Protein AF-0000000070732145 (afdb_homodimer)

Sequence (1184 aa):
MTIAKHWKYNNNEDIVLTQLKGLVASNPYVGLITDEKVVFNPHSDTSKKITVISGGGAGHEPLHGGYVGENLLDAAVSGHIFASPSTKQIMAAIKKKSNKDKGTIIVVKNYTGDVLHFGLVAERAKSEGYKVELVAVSDDVAVGREQNKMVGRRGLAGTAVVHKVLGAASTEEKADLETVANLGHAVNDNLVTLAASLDRTSVPGKAEQDIEFNASDEVELGLGIHNEPGTKIKPIPKLDDLIKDMLHKLLSPEDKDRHYVEFDSDDDFVLLVNNIGGTSSFELYAITEHVLQNIPLKKKPKRILVSDFVTSFNSPGFSITLLNLSNIDKKKLTYSAEDVLRLLDTPTNAPGWKPKSYASKYWDDQPNRFVESPMKHQKLLTSKLSVDAKFFEEHLKNSLEKLLKEEPKITHYDTLVGDGDCGETLAAGANAILKALKDDSQFKEHLSDPVASLSQITEFVEDSMGGTSGGIYSIFLTALVQHLKNAEKVDIDTVADAFYKALHDGLFKYTKARVGGRTLVDTLQPFVDTFQKTKDLSKAVEAARKGCEETKNLEASFGRASYVDKKEFEAEGGIPDPGAVGLLALIEGFTKMTIAKHWKYNNNEDIVLTQLKGLVASNPYVGLITDEKVVFNPHSDTSKKITVISGGGAGHEPLHGGYVGENLLDAAVSGHIFASPSTKQIMAAIKKKSNKDKGTIIVVKNYTGDVLHFGLVAERAKSEGYKVELVAVSDDVAVGREQNKMVGRRGLAGTAVVHKVLGAASTEEKADLETV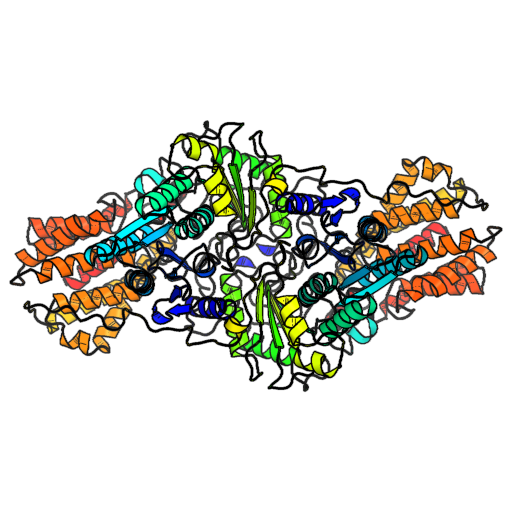ANLGHAVNDNLVTLAASLDRTSVPGKAEQDIEFNASDEVELGLGIHNEPGTKIKPIPKLDDLIKDMLHKLLSPEDKDRHYVEFDSDDDFVLLVNNIGGTSSFELYAITEHVLQNIPLKKKPKRILVSDFVTSFNSPGFSITLLNLSNIDKKKLTYSAEDVLRLLDTPTNAPGWKPKSYASKYWDDQPNRFVESPMKHQKLLTSKLSVDAKFFEEHLKNSLEKLLKEEPKITHYDTLVGDGDCGETLAAGANAILKALKDDSQFKEHLSDPVASLSQITEFVEDSMGGTSGGIYSIFLTALVQHLKNAEKVDIDTVADAFYKALHDGLFKYTKARVGGRTLVDTLQPFVDTFQKTKDLSKAVEAARKGCEETKNLEASFGRASYVDKKEFEAEGGIPDPGAVGLLALIEGFTK

Radius of gyration: 33.27 Å; Cα contacts (8 Å, |Δi|>4): 2714; chains: 2; bounding box: 63×111×77 Å

Foldseek 3Di:
DVLLDDDDDDPPDPVLLVVLVVQCVVPVQWDAPRVQGKIFGPPDDQVQWAAEEEEAEPQWPVPPNLQHWALFHRMYTYDYHRAGGALVSLLVNCVVHNDLVQAYEYEYWLDPRHCVSNVVNCVVVVVVRGHYHYQYAFAELQFFCVVCVPSGHTHFLLSLLLRLLLSNLRNDNPDGDVQSSVVSNLQRLQKHKKKKFQWAHHDPPCSPDDDDIDDNQKMFIRQDLNRDGGDIDPRNDDLLVVLLVQLCLREPVVPVGRHRHHDDLAFAKEKEKAFQAAADPVVSVVSVVSNQVNNNHNDDHLYYHYYHSTHNHNTGMIMIMMGGQRVSQVVVGPAHSVSSVVSNLDDIPSNRRPDHHDDSCCSVDPPCPPDDDPCVDDDQDFAPEFDDLVLLLQLLLLLLVLLLVCLVVLLVLCVLQHVSCLSVLSNQLSVQLVVCCVPPPQLSVCSGTPLRNLVVSLVSLCVRHDDPLSVLSNFLSVQLSVQVRPDPYDDLQSNLVSNLCSVPVISVVPDVDDQQQQALNLLSVQLSVCCNVPSDNVNSLVSSVVSQQCSLVGQHPDDRSVVDDPVSVVVVRRRGRSSSVSVSSSSVSSVD/DVLLDDDDDDPPDPVLLVVLVVQCVVPVQWDAPRVQGKIFGPPDDQVQWAAEEEEAEPQWPVPPNLQHWALFHRMYTYDYHRAGGALVSLLVNCVVHNDLVQAYEYEYWLDPRHCVSNVVNCVVVVVVRGHYHYQYAFAELQFFCVVCVPRGHTHFLLSLLLRLLLSNLRNDNPDGDVQSSVVSNLQRLQKHKKKKFQWAHHDPPCSPDDDDIDDNQKMFIRQDLNRDGGHIDPRNDDLLVVLLVQLCLREPVVPVGRHRHHDDLAFAKEKEKAFQAAADPVVSVVSVVSNQVNNNHNDDHLYYHYYHSTHRHNTGMIMIMMGGQRSSQVVVGPAHSVSSVVSNLDDIPSNRRPDHHDDSCCSVDPPCPPDDDPCVDDDQDFAPEFDDLVLLLQLLLLLLVLLLVCLVVLLVLCVLQHVSCLSVLSNQLSVQLVVCCVPPPQLSVCSGTPLRNLVVSLVSLCVRHDDPLSVLSNFLSVQLSVQVRPDDYDDLQSNLVSNLCSVPVISVVPDVDDQQQQALNLLSVQLSVCCNVPSDNVNSLVSSVVSQQCSLVGQHPDDRSNVDDVVSVVVVRRRGRSSSVSVSSSSVSSVD

Solvent-accessible surface area (backbone atoms only — not comparable to full-atom values): 57648 Å² total; per-residue (Å²): 94,56,64,68,53,65,78,35,72,65,88,89,57,61,59,67,59,38,16,50,52,17,48,40,66,52,34,59,71,38,30,33,24,66,90,43,37,26,33,30,26,81,78,64,62,23,85,77,20,45,24,32,34,34,42,29,31,33,49,18,34,30,37,45,56,27,39,32,28,52,47,24,22,42,24,13,28,44,20,50,77,74,12,19,38,30,45,66,30,50,45,35,47,44,70,71,51,47,26,54,86,44,11,28,40,37,45,34,42,33,40,71,28,38,50,36,23,54,48,50,35,41,53,53,40,38,74,73,58,35,43,63,47,79,42,68,24,44,15,33,36,59,64,34,49,80,65,26,63,77,65,49,36,40,39,50,56,54,44,51,54,45,44,32,32,46,17,30,44,27,72,41,88,86,50,44,56,67,62,48,49,49,49,42,49,50,54,35,62,27,33,38,27,47,31,39,22,52,38,60,56,57,58,79,89,48,80,82,63,86,70,86,65,54,56,87,49,27,28,28,42,29,45,41,70,82,58,41,55,44,48,77,38,75,66,58,54,45,45,68,59,49,47,45,52,50,49,42,48,52,50,29,74,85,42,66,51,29,42,75,43,90,70,58,51,80,45,48,31,35,39,36,42,29,25,21,29,20,44,18,58,48,55,50,22,28,48,45,35,51,46,65,74,56,51,90,51,74,51,72,58,70,41,48,44,66,44,49,47,40,17,22,35,40,13,38,20,39,29,48,31,42,35,46,33,49,62,41,48,70,66,70,55,97,60,42,39,67,49,47,52,51,26,60,42,50,76,58,59,15,58,37,62,44,64,60,63,70,62,69,63,41,61,70,56,65,65,82,43,65,41,78,58,83,62,76,76,65,76,80,57,76,50,90,40,68,52,61,34,66,60,47,51,52,21,51,50,38,9,38,52,41,30,52,68,44,21,67,59,23,17,51,42,16,47,74,56,48,87,36,48,58,17,58,33,52,39,36,21,36,49,43,48,54,47,34,68,71,71,32,64,72,55,54,72,30,41,29,18,59,34,28,35,43,48,50,46,29,50,35,29,27,72,45,14,44,31,48,64,22,38,53,52,30,42,29,40,49,30,28,29,59,48,49,55,74,45,85,58,83,46,66,68,50,51,24,48,21,46,36,44,8,41,66,69,31,36,46,71,64,40,87,75,41,73,69,24,32,40,38,41,19,15,47,49,39,21,32,54,39,19,49,74,65,67,33,66,70,60,8,53,51,34,15,50,51,29,23,58,51,21,29,76,41,63,47,48,44,69,72,38,32,54,43,62,63,71,70,46,61,76,51,65,68,56,43,30,32,55,8,48,46,51,43,31,34,52,52,23,42,75,95,92,58,65,70,52,65,77,34,70,66,89,90,58,60,58,68,58,39,17,50,51,17,48,39,67,51,32,59,72,38,30,32,25,66,89,42,38,26,31,30,25,80,79,63,64,23,87,78,22,44,23,33,34,35,41,28,31,33,50,17,34,30,39,46,55,27,38,32,29,53,46,23,22,42,24,13,27,44,19,50,76,74,12,18,39,30,44,66,32,51,44,34,48,44,70,72,51,47,26,55,85,44,13,28,40,37,45,34,43,32,40,70,30,38,48,38,23,54,49,51,37,40,53,52,39,38,75,73,57,35,41,63,45,80,40,67,24,43,15,33,36,60,63,33,49,78,65,28,64,76,65,50,34,42,39,50,57,54,43,52,52,47,44,32,33,45,18,29,44,27,70,41,88,84,51,45,56,68,61,49,49,50,48,42,48,50,54,35,63,29,33,36,28,48,31,39,23,52,37,60,57,56,58,79,89,49,80,80,63,86,71,86,65,55,57,88,49,25,28,27,42,30,44,42,70,81,61,41,54,45,48,77,39,74,64,60,55,45,45,67,59,49,47,45,52,53,49,41,48,54,50,29,74,83,42,68,51,28,44,75,45,90,72,59,51,77,45,47,30,37,38,35,44,28,25,22,29,20,44,17,58,48,55,49,22,29,48,47,35,52,46,64,73,57,52,90,50,74,52,73,60,69,42,48,43,66,46,49,48,40,17,23,34,40,14,38,20,39,30,47,31,42,35,45,33,49,62,41,46,70,67,69,54,95,60,44,40,65,48,49,51,52,25,60,42,49,75,58,59,15,56,38,61,43,64,58,62,70,62,67,64,41,61,70,58,65,64,81,44,64,42,79,57,83,62,74,76,63,76,81,56,76,51,90,38,68,52,61,33,68,62,48,51,52,22,51,49,38,9,37,51,40,29,51,69,43,22,66,58,23,18,51,43,16,46,74,57,48,88,35,47,58,17,57,35,51,39,36,22,34,50,44,48,54,48,33,67,71,71,31,64,72,56,55,72,30,40,27,21,58,33,30,36,43,50,50,47,30,50,35,29,26,72,46,14,44,32,49,64,23,38,52,52,31,43,29,41,49,30,28,29,59,48,48,54,74,44,87,59,82,47,67,68,49,52,25,49,21,46,36,42,8,41,66,70,31,36,47,72,63,40,86,74,42,72,68,23,32,40,38,42,18,13,47,48,41,20,32,55,39,19,49,73,67,68,35,67,69,60,8,52,51,35,15,52,51,28,21,58,50,20,29,77,40,63,49,48,44,69,72,38,33,54,43,61,64,71,70,46,60,79,50,66,67,56,44,30,33,56,7,49,46,52,43,32,34,53,53,23,41,74,93

Structure (mmCIF, N/CA/C/O backbone):
data_AF-0000000070732145-model_v1
#
loop_
_entity.id
_entity.type
_entity.pdbx_description
1 polymer 'Dihydroxyacetone kinase'
#
loop_
_atom_site.group_PDB
_atom_site.id
_atom_site.type_symbol
_atom_site.label_atom_id
_atom_site.label_alt_id
_atom_site.label_comp_id
_atom_site.label_asym_id
_atom_site.label_entity_id
_atom_site.label_seq_id
_atom_site.pdbx_PDB_ins_code
_atom_site.Cartn_x
_atom_site.Cartn_y
_atom_site.Cartn_z
_atom_site.occupancy
_atom_site.B_iso_or_equiv
_atom_site.auth_seq_id
_atom_site.auth_comp_id
_atom_site.auth_asym_id
_atom_site.auth_atom_id
_atom_site.pdbx_PDB_model_num
ATOM 1 N N . MET A 1 1 ? 2.117 8.883 -19.953 1 40.41 1 MET A N 1
ATOM 2 C CA . MET A 1 1 ? 1.4 7.684 -19.547 1 40.41 1 MET A CA 1
ATOM 3 C C . MET A 1 1 ? 2.107 6.996 -18.391 1 40.41 1 MET A C 1
ATOM 5 O O . MET A 1 1 ? 3.105 6.301 -18.578 1 40.41 1 MET A O 1
ATOM 9 N N . THR A 1 2 ? 2.025 7.656 -17.141 1 50.44 2 THR A N 1
ATOM 10 C CA . THR A 1 2 ? 2.805 7.484 -15.922 1 50.44 2 THR A CA 1
ATOM 11 C C . THR A 1 2 ? 2.727 6.043 -15.43 1 50.44 2 THR A C 1
ATOM 13 O O . THR A 1 2 ? 3.709 5.5 -14.922 1 50.44 2 THR A O 1
ATOM 16 N N . ILE A 1 3 ? 1.537 5.285 -15.812 1 63.53 3 ILE A N 1
ATOM 17 C CA . ILE A 1 3 ? 1.458 3.938 -15.258 1 63.53 3 ILE A CA 1
ATOM 18 C C . ILE A 1 3 ? 2.398 3.008 -16.016 1 63.53 3 ILE A C 1
ATOM 20 O O . ILE A 1 3 ? 2.797 1.961 -15.508 1 63.53 3 ILE A O 1
ATOM 24 N N . ALA A 1 4 ? 2.959 3.625 -17.078 1 70.88 4 ALA A N 1
ATOM 25 C CA . ALA A 1 4 ? 3.838 2.814 -17.906 1 70.88 4 ALA A CA 1
ATOM 26 C C . ALA A 1 4 ? 5.305 3.072 -17.578 1 70.88 4 ALA A C 1
ATOM 28 O O . ALA A 1 4 ? 6.199 2.459 -18.172 1 70.88 4 ALA A O 1
ATOM 29 N N . LYS A 1 5 ? 5.535 4.016 -16.641 1 84.44 5 LYS A N 1
ATOM 30 C CA . LYS A 1 5 ? 6.898 4.383 -16.281 1 84.44 5 LYS A CA 1
ATOM 31 C C . LYS A 1 5 ? 7.398 3.541 -15.102 1 84.44 5 LYS A C 1
ATOM 33 O O . LYS A 1 5 ? 6.703 3.395 -14.094 1 84.44 5 LYS A O 1
ATOM 38 N N . HIS A 1 6 ? 8.586 2.887 -15.227 1 89 6 HIS A N 1
ATOM 39 C CA . HIS A 1 6 ? 9.195 2.061 -14.188 1 89 6 HIS A CA 1
ATOM 40 C C . HIS A 1 6 ? 10.641 2.473 -13.93 1 89 6 HIS A C 1
ATOM 42 O O . HIS A 1 6 ? 11.242 3.174 -14.742 1 89 6 HIS A O 1
ATOM 48 N N . TRP A 1 7 ? 11.156 2.096 -12.797 1 94.5 7 TRP A N 1
ATOM 49 C CA . TRP A 1 7 ? 12.578 2.227 -12.516 1 94.5 7 TRP A CA 1
ATOM 50 C C . TRP A 1 7 ? 13.406 1.354 -13.453 1 94.5 7 TRP A C 1
ATOM 52 O O . TRP A 1 7 ? 12.906 0.362 -13.992 1 94.5 7 TRP A O 1
ATOM 62 N N . LYS A 1 8 ? 14.609 1.771 -13.695 1 94.38 8 LYS A N 1
ATOM 63 C CA . LYS A 1 8 ? 15.477 1.042 -14.617 1 94.38 8 LYS A CA 1
ATOM 64 C C . LYS A 1 8 ? 16.375 0.065 -13.875 1 94.38 8 LYS A C 1
ATOM 66 O O . LYS A 1 8 ? 17.312 0.478 -13.188 1 94.38 8 LYS A O 1
ATOM 71 N N . TYR A 1 9 ? 16.109 -1.195 -14.047 1 94.19 9 TYR A N 1
ATOM 72 C CA . TYR A 1 9 ? 16.875 -2.256 -13.406 1 94.19 9 TYR A CA 1
ATOM 73 C C . TYR A 1 9 ? 18.047 -2.68 -14.273 1 94.19 9 TYR A C 1
ATOM 75 O O . TYR A 1 9 ? 18.203 -2.209 -15.398 1 94.19 9 TYR A O 1
ATOM 83 N N . ASN A 1 10 ? 18.953 -3.48 -13.648 1 93.06 10 ASN A N 1
ATOM 84 C CA . ASN A 1 10 ? 20.125 -3.963 -14.391 1 93.06 10 ASN A CA 1
ATOM 85 C C . ASN A 1 10 ? 19.703 -4.883 -15.539 1 93.06 10 ASN A C 1
ATOM 87 O O . ASN A 1 10 ? 18.672 -5.547 -15.469 1 93.06 10 ASN A O 1
ATOM 91 N N . ASN A 1 11 ? 20.609 -4.922 -16.578 1 86.69 11 ASN A N 1
ATOM 92 C CA . ASN A 1 11 ? 20.328 -5.805 -17.703 1 86.69 11 ASN A CA 1
ATOM 93 C C . ASN A 1 11 ? 20.297 -7.27 -17.266 1 86.69 11 ASN A C 1
ATOM 95 O O . ASN A 1 11 ? 21.172 -7.727 -16.531 1 86.69 11 ASN A O 1
ATOM 99 N N . ASN A 1 12 ? 19.297 -8.055 -17.609 1 83.62 12 ASN A N 1
ATOM 100 C CA . ASN A 1 12 ? 19.125 -9.484 -17.359 1 83.62 12 ASN A CA 1
ATOM 101 C C . ASN A 1 12 ? 18.891 -9.766 -15.875 1 83.62 12 ASN A C 1
ATOM 103 O O . ASN A 1 12 ? 19.156 -10.867 -15.398 1 83.62 12 ASN A O 1
ATOM 107 N N . GLU A 1 13 ? 18.547 -8.734 -15.156 1 90.94 13 GLU A N 1
ATOM 108 C CA . GLU A 1 13 ? 18.266 -8.922 -13.742 1 90.94 13 GLU A CA 1
ATOM 109 C C . GLU A 1 13 ? 16.984 -9.742 -13.539 1 90.94 13 GLU A C 1
ATOM 111 O O . GLU A 1 13 ? 15.977 -9.5 -14.203 1 90.94 13 GLU A O 1
ATOM 116 N N . ASP A 1 14 ? 17.078 -10.828 -12.742 1 93 14 ASP A N 1
ATOM 117 C CA . ASP A 1 14 ? 15.875 -11.516 -12.273 1 93 14 ASP A CA 1
ATOM 118 C C . ASP A 1 14 ? 15.18 -10.703 -11.18 1 93 14 ASP A C 1
ATOM 120 O O . ASP A 1 14 ? 15.391 -10.945 -9.984 1 93 14 ASP A O 1
ATOM 124 N N . ILE A 1 15 ? 14.352 -9.805 -11.562 1 95 15 ILE A N 1
ATOM 125 C CA . ILE A 1 15 ? 13.742 -8.852 -10.641 1 95 15 ILE A CA 1
ATOM 126 C C . ILE A 1 15 ? 12.852 -9.594 -9.641 1 95 15 ILE A C 1
ATOM 128 O O . ILE A 1 15 ? 12.656 -9.125 -8.516 1 95 15 ILE A O 1
ATOM 132 N N . VAL A 1 16 ? 12.273 -10.789 -10.055 1 95.56 16 VAL A N 1
ATOM 133 C CA . VAL A 1 16 ? 11.469 -11.594 -9.141 1 95.56 16 VAL A CA 1
ATOM 134 C C . VAL A 1 16 ? 12.336 -12.07 -7.973 1 95.56 16 VAL A C 1
ATOM 136 O O . VAL A 1 16 ? 11.938 -11.938 -6.809 1 95.56 16 VAL A O 1
ATOM 139 N N . LEU A 1 17 ? 13.516 -12.586 -8.289 1 97 17 LEU A N 1
ATOM 140 C CA . LEU A 1 17 ? 14.414 -13.023 -7.23 1 97 17 LEU A CA 1
ATOM 141 C C . LEU A 1 17 ? 14.867 -11.844 -6.379 1 97 17 LEU A C 1
ATOM 143 O O . LEU A 1 17 ? 14.961 -11.953 -5.156 1 97 17 LEU A O 1
ATOM 147 N N . THR A 1 18 ? 15.141 -10.719 -7.047 1 97.62 18 THR A N 1
ATOM 148 C CA . THR A 1 18 ? 15.594 -9.523 -6.352 1 97.62 18 THR A CA 1
ATOM 149 C C . THR A 1 18 ? 14.57 -9.07 -5.316 1 97.62 18 THR A C 1
ATOM 151 O O . THR A 1 18 ? 14.922 -8.781 -4.172 1 97.62 18 THR A O 1
ATOM 154 N N . GLN A 1 19 ? 13.297 -8.969 -5.75 1 98 19 GLN A N 1
ATOM 155 C CA . GLN A 1 19 ? 12.281 -8.508 -4.809 1 98 19 GLN A CA 1
ATOM 156 C C . GLN A 1 19 ? 12.062 -9.523 -3.689 1 98 19 GLN A C 1
ATOM 158 O O . GLN A 1 19 ? 11.797 -9.148 -2.547 1 98 19 GLN A O 1
ATOM 163 N N . LEU A 1 20 ? 12.25 -10.836 -3.922 1 98.44 20 LEU A N 1
ATOM 164 C CA . LEU A 1 20 ? 12.148 -11.836 -2.867 1 98.44 20 LEU A CA 1
ATOM 165 C C . LEU A 1 20 ? 13.273 -11.672 -1.848 1 98.44 20 LEU A C 1
ATOM 167 O O . LEU A 1 20 ? 13.062 -11.852 -0.647 1 98.44 20 LEU A O 1
ATOM 171 N N . LYS A 1 21 ? 14.477 -11.375 -2.338 1 97.31 21 LYS A N 1
ATOM 172 C CA . LYS A 1 21 ? 15.586 -11.094 -1.433 1 97.31 21 LYS A CA 1
ATOM 173 C C . LYS A 1 21 ? 15.289 -9.883 -0.554 1 97.31 21 LYS A C 1
ATOM 175 O O . LYS A 1 21 ? 15.609 -9.883 0.637 1 97.31 21 LYS A O 1
ATOM 180 N N . GLY A 1 22 ? 14.688 -8.852 -1.168 1 97.75 22 GLY A N 1
ATOM 181 C CA . GLY A 1 22 ? 14.266 -7.691 -0.395 1 97.75 22 GLY A CA 1
ATOM 182 C C . GLY A 1 22 ? 13.25 -8.031 0.677 1 97.75 22 GLY A C 1
ATOM 183 O O . GLY A 1 22 ? 13.32 -7.516 1.796 1 97.75 22 GLY A O 1
ATOM 184 N N . LEU A 1 23 ? 12.305 -8.906 0.323 1 97.94 23 LEU A N 1
ATOM 185 C CA . LEU A 1 23 ? 11.297 -9.359 1.273 1 97.94 23 LEU A CA 1
ATOM 186 C C . LEU A 1 23 ? 11.938 -10.086 2.449 1 97.94 23 LEU A C 1
ATOM 188 O O . LEU A 1 23 ? 11.609 -9.812 3.607 1 97.94 23 LEU A O 1
ATOM 192 N N . VAL A 1 24 ? 12.867 -10.961 2.178 1 96.56 24 VAL A N 1
ATOM 193 C CA . VAL A 1 24 ? 13.523 -11.75 3.215 1 96.56 24 VAL A CA 1
ATOM 194 C C . VAL A 1 24 ? 14.398 -10.844 4.074 1 96.56 24 VAL A C 1
ATOM 196 O O . VAL A 1 24 ? 14.508 -11.039 5.285 1 96.56 24 VAL A O 1
ATOM 199 N N . ALA A 1 25 ? 14.984 -9.812 3.463 1 95.25 25 ALA A N 1
ATOM 200 C CA . ALA A 1 25 ? 15.844 -8.891 4.195 1 95.25 25 ALA A CA 1
ATOM 201 C C . ALA A 1 25 ? 15.047 -8.094 5.223 1 95.25 25 ALA A C 1
ATOM 203 O O . ALA A 1 25 ? 15.562 -7.766 6.297 1 95.25 25 ALA A O 1
ATOM 204 N N . SER A 1 26 ? 13.812 -7.789 4.914 1 95.88 26 SER A N 1
ATOM 205 C CA . SER A 1 26 ? 12.984 -6.977 5.793 1 95.88 26 SER A CA 1
ATOM 206 C C . SER A 1 26 ? 12.109 -7.852 6.691 1 95.88 26 SER A C 1
ATOM 208 O O . SER A 1 26 ? 11.305 -7.344 7.469 1 95.88 26 SER A O 1
ATOM 210 N N . ASN A 1 27 ? 12.148 -9.148 6.574 1 95.44 27 ASN A N 1
ATOM 211 C CA . ASN A 1 27 ? 11.445 -10.141 7.387 1 95.44 27 ASN A CA 1
ATOM 212 C C . ASN A 1 27 ? 12.391 -11.242 7.863 1 95.44 27 ASN A C 1
ATOM 214 O O . ASN A 1 27 ? 12.438 -12.32 7.273 1 95.44 27 ASN A O 1
ATOM 218 N N . PRO A 1 28 ? 12.992 -11.031 8.969 1 93.06 28 PRO A N 1
ATOM 219 C CA . PRO A 1 28 ? 14.016 -11.969 9.422 1 93.06 28 PRO A CA 1
ATOM 220 C C . PRO A 1 28 ? 13.438 -13.312 9.867 1 93.06 28 PRO A C 1
ATOM 222 O O . PRO A 1 28 ? 14.18 -14.227 10.219 1 93.06 28 PRO A O 1
ATOM 225 N N . TYR A 1 29 ? 12.148 -13.469 9.75 1 94.25 29 TYR A N 1
ATOM 226 C CA . TYR A 1 29 ? 11.477 -14.656 10.266 1 94.25 29 TYR A CA 1
ATOM 227 C C . TYR A 1 29 ? 11.32 -15.703 9.172 1 94.25 29 TYR A C 1
ATOM 229 O O . TYR A 1 29 ? 10.812 -16.797 9.422 1 94.25 29 TYR A O 1
ATOM 237 N N . VAL A 1 30 ? 11.727 -15.391 7.918 1 96.38 30 VAL A N 1
ATOM 238 C CA . VAL A 1 30 ? 11.516 -16.328 6.812 1 96.38 30 VAL A CA 1
ATOM 239 C C . VAL A 1 30 ? 12.844 -16.578 6.098 1 96.38 30 VAL A C 1
ATOM 241 O O . VAL A 1 30 ? 13.828 -15.883 6.34 1 96.38 30 VAL A O 1
ATOM 244 N N . GLY A 1 31 ? 12.883 -17.641 5.316 1 96.75 31 GLY A N 1
ATOM 245 C CA . GLY A 1 31 ? 14.008 -17.984 4.465 1 96.75 31 GLY A CA 1
ATOM 246 C C . GLY A 1 31 ? 13.641 -18.094 2.998 1 96.75 31 GLY A C 1
ATOM 247 O O . GLY A 1 31 ? 12.477 -17.922 2.631 1 96.75 31 GLY A O 1
ATOM 248 N N . LEU A 1 32 ? 14.672 -18.344 2.125 1 97.75 32 LEU A N 1
ATOM 249 C CA . LEU A 1 32 ? 14.477 -18.359 0.681 1 97.75 32 LEU A CA 1
ATOM 250 C C . LEU A 1 32 ? 15.305 -19.469 0.033 1 97.75 32 LEU A C 1
ATOM 252 O O . LEU A 1 32 ? 16.5 -19.594 0.302 1 97.75 32 LEU A O 1
ATOM 256 N N . ILE A 1 33 ? 14.633 -20.312 -0.673 1 97.5 33 ILE A N 1
ATOM 257 C CA . ILE A 1 33 ? 15.328 -21.156 -1.643 1 97.5 33 ILE A CA 1
ATOM 258 C C . ILE A 1 33 ? 15.531 -20.375 -2.943 1 97.5 33 ILE A C 1
ATOM 260 O O . ILE A 1 33 ? 14.625 -20.297 -3.777 1 97.5 33 ILE A O 1
ATOM 264 N N . THR A 1 34 ? 16.672 -19.906 -3.191 1 95.25 34 THR A N 1
ATOM 265 C CA . THR A 1 34 ? 16.938 -18.906 -4.203 1 95.25 34 THR A CA 1
ATOM 266 C C . THR A 1 34 ? 16.703 -19.453 -5.605 1 95.25 34 THR A C 1
ATOM 268 O O . THR A 1 34 ? 16.047 -18.812 -6.426 1 95.25 34 THR A O 1
ATOM 271 N N . ASP A 1 35 ? 17.141 -20.703 -5.832 1 91.38 35 ASP A N 1
ATOM 272 C CA . ASP A 1 35 ? 17.078 -21.25 -7.184 1 91.38 35 ASP A CA 1
ATOM 273 C C . ASP A 1 35 ? 15.641 -21.484 -7.613 1 91.38 35 ASP A C 1
ATOM 275 O O . ASP A 1 35 ? 15.305 -21.359 -8.789 1 91.38 35 ASP A O 1
ATOM 279 N N . GLU A 1 36 ? 14.812 -21.844 -6.598 1 93.75 36 GLU A N 1
ATOM 280 C CA . GLU A 1 36 ? 13.43 -22.203 -6.902 1 93.75 36 GLU A CA 1
ATOM 281 C C . GLU A 1 36 ? 12.469 -21.078 -6.523 1 93.75 36 GLU A C 1
ATOM 283 O O . GLU A 1 36 ? 11.266 -21.188 -6.766 1 93.75 36 GLU A O 1
ATOM 288 N N . LYS A 1 37 ? 12.969 -20.016 -5.922 1 96.75 37 LYS A N 1
ATOM 289 C CA . LYS A 1 37 ? 12.172 -18.859 -5.523 1 96.75 37 LYS A CA 1
ATOM 290 C C . LYS A 1 37 ? 11.016 -19.266 -4.613 1 96.75 37 LYS A C 1
ATOM 292 O O . LYS A 1 37 ? 9.859 -18.938 -4.883 1 96.75 37 LYS A O 1
ATOM 297 N N . VAL A 1 38 ? 11.422 -20 -3.543 1 98.44 38 VAL A N 1
ATOM 298 C CA . VAL A 1 38 ? 10.484 -20.422 -2.516 1 98.44 38 VAL A CA 1
ATOM 299 C C . VAL A 1 38 ? 10.781 -19.703 -1.203 1 98.44 38 VAL A C 1
ATOM 301 O O . VAL A 1 38 ? 11.875 -19.844 -0.646 1 98.44 38 VAL A O 1
ATOM 304 N N . VAL A 1 39 ? 9.898 -18.891 -0.769 1 98.69 39 VAL A N 1
ATOM 305 C CA . VAL A 1 39 ? 9.969 -18.344 0.58 1 98.69 39 VAL A CA 1
ATOM 306 C C . VAL A 1 39 ? 9.367 -19.328 1.577 1 98.69 39 VAL A C 1
ATOM 308 O O . VAL A 1 39 ? 8.289 -19.859 1.348 1 98.69 39 VAL A O 1
ATOM 311 N N . PHE A 1 40 ? 10.039 -19.625 2.676 1 98.38 40 PHE A N 1
ATOM 312 C CA . PHE A 1 40 ? 9.516 -20.594 3.623 1 98.38 40 PHE A CA 1
ATOM 313 C C . PHE A 1 40 ? 9.734 -20.125 5.059 1 98.38 40 PHE A C 1
ATOM 315 O O . PHE A 1 40 ? 10.609 -19.297 5.316 1 98.38 40 PHE A O 1
ATOM 322 N N . ASN A 1 41 ? 8.906 -20.547 5.977 1 97.75 41 ASN A N 1
ATOM 323 C CA . ASN A 1 41 ? 9.016 -20.281 7.406 1 97.75 41 ASN A CA 1
ATOM 324 C C . ASN A 1 41 ? 9.836 -21.359 8.109 1 97.75 41 ASN A C 1
ATOM 326 O O . ASN A 1 41 ? 9.336 -22.438 8.398 1 97.75 41 ASN A O 1
ATOM 330 N N . PRO A 1 42 ? 11.062 -21.047 8.445 1 95.56 42 PRO A N 1
ATOM 331 C CA . PRO A 1 42 ? 11.906 -22.062 9.086 1 95.56 42 PRO A CA 1
ATOM 332 C C . PRO A 1 42 ? 11.484 -22.344 10.531 1 95.56 42 PRO A C 1
ATOM 334 O O . PRO A 1 42 ? 11.953 -23.312 11.125 1 95.56 42 PRO A O 1
ATOM 337 N N . HIS A 1 43 ? 10.531 -21.609 11.062 1 94.5 43 HIS A N 1
ATOM 338 C CA . HIS A 1 43 ? 10.172 -21.734 12.469 1 94.5 43 HIS A CA 1
ATOM 339 C C . HIS A 1 43 ? 8.891 -22.547 12.648 1 94.5 43 HIS A C 1
ATOM 341 O O . HIS A 1 43 ? 8.508 -22.875 13.773 1 94.5 43 HIS A O 1
ATOM 347 N N . SER A 1 44 ? 8.266 -22.828 11.562 1 96 44 SER A N 1
ATOM 348 C CA . SER A 1 44 ? 7.062 -23.641 11.656 1 96 44 SER A CA 1
ATOM 349 C C . SER A 1 44 ? 7.414 -25.125 11.727 1 96 44 SER A C 1
ATOM 351 O O . SER A 1 44 ? 8.055 -25.656 10.82 1 96 44 SER A O 1
ATOM 353 N N . ASP A 1 45 ? 7.051 -25.828 12.789 1 96.06 45 ASP A N 1
ATOM 354 C CA . ASP A 1 45 ? 7.258 -27.266 12.945 1 96.06 45 ASP A CA 1
ATOM 355 C C . ASP A 1 45 ? 6.113 -28.062 12.312 1 96.06 45 ASP A C 1
ATOM 357 O O . ASP A 1 45 ? 5.152 -28.422 13 1 96.06 45 ASP A O 1
ATOM 361 N N . THR A 1 46 ? 6.301 -28.438 11.094 1 96.31 46 THR A N 1
ATOM 362 C CA . THR A 1 46 ? 5.234 -29.062 10.32 1 96.31 46 THR A CA 1
ATOM 363 C C . THR A 1 46 ? 5.113 -30.547 10.664 1 96.31 46 THR A C 1
ATOM 365 O O . THR A 1 46 ? 4.301 -31.25 10.078 1 96.31 46 THR A O 1
ATOM 368 N N . SER A 1 47 ? 5.895 -31.047 11.578 1 95.88 47 SER A N 1
ATOM 369 C CA . SER A 1 47 ? 5.664 -32.375 12.141 1 95.88 47 SER A CA 1
ATOM 370 C C . SER A 1 47 ? 4.531 -32.344 13.156 1 95.88 47 SER A C 1
ATOM 372 O O . SER A 1 47 ? 4.004 -33.406 13.539 1 95.88 47 SER A O 1
ATOM 374 N N . LYS A 1 48 ? 4.113 -31.125 13.508 1 96.06 48 LYS A N 1
ATOM 375 C CA . LYS A 1 48 ? 3.098 -30.984 14.555 1 96.06 48 LYS A CA 1
ATOM 376 C C . LYS A 1 48 ? 1.83 -30.344 14.008 1 96.06 48 LYS A C 1
ATOM 378 O O . LYS A 1 48 ? 0.837 -30.203 14.727 1 96.06 48 LYS A O 1
ATOM 383 N N . LYS A 1 49 ? 1.882 -29.969 12.805 1 97.31 49 LYS A N 1
ATOM 384 C CA . LYS A 1 49 ? 0.728 -29.297 12.211 1 97.31 49 LYS A CA 1
ATOM 385 C C . LYS A 1 49 ? 0.637 -29.578 10.711 1 97.31 49 LYS A C 1
ATOM 387 O O . LYS A 1 49 ? 1.598 -30.062 10.109 1 97.31 49 LYS A O 1
ATOM 392 N N . ILE A 1 50 ? -0.529 -29.25 10.164 1 97.88 50 ILE A N 1
ATOM 393 C CA . ILE A 1 50 ? -0.717 -29.297 8.719 1 97.88 50 ILE A CA 1
ATOM 394 C C . ILE A 1 50 ? 0.121 -28.219 8.055 1 97.88 50 ILE A C 1
ATOM 396 O O . ILE A 1 50 ? 0.205 -27.094 8.562 1 97.88 50 ILE A O 1
ATOM 400 N N . THR A 1 51 ? 0.803 -28.562 6.98 1 98.62 51 THR A N 1
ATOM 401 C CA . THR A 1 51 ? 1.559 -27.594 6.195 1 98.62 51 THR A CA 1
ATOM 402 C C . THR A 1 51 ? 0.64 -26.844 5.242 1 98.62 51 THR A C 1
ATOM 404 O O . THR A 1 51 ? -0.228 -27.438 4.602 1 98.62 51 THR A O 1
ATOM 407 N N . VAL A 1 52 ? 0.76 -25.547 5.18 1 98.81 52 VAL A N 1
ATOM 408 C CA . VAL A 1 52 ? 0.009 -24.75 4.219 1 98.81 52 VAL A CA 1
ATOM 409 C C . VAL A 1 52 ? 0.97 -24.094 3.23 1 98.81 52 VAL A C 1
ATOM 411 O O . VAL A 1 52 ? 1.834 -23.312 3.625 1 98.81 52 VAL A O 1
ATOM 414 N N . ILE A 1 53 ? 0.854 -24.422 1.963 1 98.81 53 ILE A N 1
ATOM 415 C CA . ILE A 1 53 ? 1.702 -23.906 0.895 1 98.81 53 ILE A CA 1
ATOM 416 C C . ILE A 1 53 ? 0.841 -23.203 -0.152 1 98.81 53 ILE A C 1
ATOM 418 O O . ILE A 1 53 ? -0.295 -23.609 -0.405 1 98.81 53 ILE A O 1
ATOM 422 N N . SER A 1 54 ? 1.31 -22.125 -0.666 1 98.69 54 SER A N 1
ATOM 423 C CA . SER A 1 54 ? 0.671 -21.438 -1.78 1 98.69 54 SER A CA 1
ATOM 424 C C . SER A 1 54 ? 1.704 -20.938 -2.789 1 98.69 54 SER A C 1
ATOM 426 O O . SER A 1 54 ? 2.902 -21.188 -2.629 1 98.69 54 SER A O 1
ATOM 428 N N . GLY A 1 55 ? 1.241 -20.359 -3.824 1 97.88 55 GLY A N 1
ATOM 429 C CA . GLY A 1 55 ? 2.125 -19.812 -4.844 1 97.88 55 GLY A CA 1
ATOM 430 C C . GLY A 1 55 ? 1.389 -19.359 -6.09 1 97.88 55 GLY A C 1
ATOM 431 O O . GLY A 1 55 ? 0.168 -19.516 -6.184 1 97.88 55 GLY A O 1
ATOM 432 N N . GLY A 1 56 ? 2.094 -18.875 -6.98 1 95 56 GLY A N 1
ATOM 433 C CA . GLY A 1 56 ? 1.616 -18.328 -8.242 1 95 56 GLY A CA 1
ATOM 434 C C . GLY A 1 56 ? 2.59 -17.344 -8.867 1 95 56 GLY A C 1
ATOM 435 O O . GLY A 1 56 ? 3.742 -17.25 -8.445 1 95 56 GLY A O 1
ATOM 436 N N . GLY A 1 57 ? 2.105 -16.75 -9.875 1 92.88 57 GLY A N 1
ATOM 437 C CA . GLY A 1 57 ? 2.957 -15.758 -10.523 1 92.88 57 GLY A CA 1
ATOM 438 C C . GLY A 1 57 ? 3.283 -14.578 -9.633 1 92.88 57 GLY A C 1
ATOM 439 O O . GLY A 1 57 ? 2.521 -14.25 -8.727 1 92.88 57 GLY A O 1
ATOM 440 N N . ALA A 1 58 ? 4.422 -13.938 -9.938 1 94.69 58 ALA A N 1
ATOM 441 C CA . ALA A 1 58 ? 4.789 -12.68 -9.281 1 94.69 58 ALA A CA 1
ATOM 442 C C . ALA A 1 58 ? 3.996 -11.516 -9.852 1 94.69 58 ALA A C 1
ATOM 444 O O . ALA A 1 58 ? 3.361 -11.641 -10.906 1 94.69 58 ALA A O 1
ATOM 445 N N . GLY A 1 59 ? 3.986 -10.398 -9.203 1 95.44 59 GLY A N 1
ATOM 446 C CA . GLY A 1 59 ? 3.289 -9.203 -9.664 1 95.44 59 GLY A CA 1
ATOM 447 C C . GLY A 1 59 ? 2.018 -8.922 -8.883 1 95.44 59 GLY A C 1
ATOM 448 O O . GLY A 1 59 ? 1.345 -7.918 -9.133 1 95.44 59 GLY A O 1
ATOM 449 N N . HIS A 1 60 ? 1.784 -9.781 -7.898 1 97.44 60 HIS A N 1
ATOM 450 C CA . HIS A 1 60 ? 0.576 -9.672 -7.09 1 97.44 60 HIS A CA 1
ATOM 451 C C . HIS A 1 60 ? 0.916 -9.461 -5.617 1 97.44 60 HIS A C 1
ATOM 453 O O . HIS A 1 60 ? 0.075 -9.68 -4.742 1 97.44 60 HIS A O 1
ATOM 459 N N . GLU A 1 61 ? 2.211 -9.109 -5.301 1 97.62 61 GLU A N 1
ATOM 460 C CA . GLU A 1 61 ? 2.672 -8.922 -3.93 1 97.62 61 GLU A CA 1
ATOM 461 C C . GLU A 1 61 ? 1.749 -7.977 -3.162 1 97.62 61 GLU A C 1
ATOM 463 O O . GLU A 1 61 ? 1.356 -6.93 -3.678 1 97.62 61 GLU A O 1
ATOM 468 N N . PRO A 1 62 ? 1.414 -8.359 -1.948 1 97.06 62 PRO A N 1
ATOM 469 C CA . PRO A 1 62 ? 2.203 -9.25 -1.099 1 97.06 62 PRO A CA 1
ATOM 470 C C . PRO A 1 62 ? 1.932 -10.727 -1.383 1 97.06 62 PRO A C 1
ATOM 472 O O . PRO A 1 62 ? 2.646 -11.594 -0.882 1 97.06 62 PRO A O 1
ATOM 475 N N . LEU A 1 63 ? 0.919 -11.031 -2.195 1 94 63 LEU A N 1
ATOM 476 C CA . LEU A 1 63 ? 0.663 -12.406 -2.611 1 94 63 LEU A CA 1
ATOM 477 C C . LEU A 1 63 ? 1.829 -12.953 -3.426 1 94 63 LEU A C 1
ATOM 479 O O . LEU A 1 63 ? 2.16 -12.414 -4.484 1 94 63 LEU A O 1
ATOM 483 N N . HIS A 1 64 ? 2.578 -14.094 -3.027 1 95.06 64 HIS A N 1
ATOM 484 C CA . HIS A 1 64 ? 2.256 -15.008 -1.938 1 95.06 64 HIS A CA 1
ATOM 485 C C . HIS A 1 64 ? 3.312 -14.953 -0.841 1 95.06 64 HIS A C 1
ATOM 487 O O . HIS A 1 64 ? 3.029 -15.266 0.316 1 95.06 64 HIS A O 1
ATOM 493 N N . GLY A 1 65 ? 4.516 -14.531 -1.283 1 97.94 65 GLY A N 1
ATOM 494 C CA . GLY A 1 65 ? 5.652 -14.562 -0.376 1 97.94 65 GLY A CA 1
ATOM 495 C C . GLY A 1 65 ? 5.43 -13.75 0.885 1 97.94 65 GLY A C 1
ATOM 496 O O . GLY A 1 65 ? 5.887 -14.125 1.964 1 97.94 65 GLY A O 1
ATOM 497 N N . GLY A 1 66 ? 4.703 -12.664 0.772 1 98.44 66 GLY A N 1
ATOM 498 C CA . GLY A 1 66 ? 4.43 -11.797 1.906 1 98.44 66 GLY A CA 1
ATOM 499 C C . GLY A 1 66 ? 3.529 -12.438 2.945 1 98.44 66 GLY A C 1
ATOM 500 O O . GLY A 1 66 ? 3.422 -11.945 4.07 1 98.44 66 GLY A O 1
ATOM 501 N N . TYR A 1 67 ? 2.916 -13.57 2.613 1 98.75 67 TYR A N 1
ATOM 502 C CA . TYR A 1 67 ? 1.97 -14.219 3.514 1 98.75 67 TYR A CA 1
ATOM 503 C C . TYR A 1 67 ? 2.621 -15.398 4.234 1 98.75 67 TYR A C 1
ATOM 505 O O . TYR A 1 67 ? 1.947 -16.156 4.934 1 98.75 67 TYR A O 1
ATOM 513 N N . VAL A 1 68 ? 3.934 -15.594 4.113 1 98.75 68 VAL A N 1
ATOM 514 C CA . VAL A 1 68 ? 4.641 -16.625 4.859 1 98.75 68 VAL A CA 1
ATOM 515 C C . VAL A 1 68 ? 4.98 -16.109 6.258 1 98.75 68 VAL A C 1
ATOM 517 O O . VAL A 1 68 ? 5.582 -15.047 6.402 1 98.75 68 VAL A O 1
ATOM 520 N N . GLY A 1 69 ? 4.57 -16.781 7.23 1 98 69 GLY A N 1
ATOM 521 C CA . GLY A 1 69 ? 4.789 -16.438 8.625 1 98 69 GLY A CA 1
ATOM 522 C C . GLY A 1 69 ? 3.934 -17.234 9.586 1 98 69 GLY A C 1
ATOM 523 O O . GLY A 1 69 ? 3.285 -18.203 9.18 1 98 69 GLY A O 1
ATOM 524 N N . GLU A 1 70 ? 3.908 -16.859 10.805 1 97.25 70 GLU A N 1
ATOM 525 C CA . GLU A 1 70 ? 3.135 -17.531 11.836 1 97.25 70 GLU A CA 1
ATOM 526 C C . GLU A 1 70 ? 1.636 -17.422 11.57 1 97.25 70 GLU A C 1
ATOM 528 O O . GLU A 1 70 ? 1.15 -16.344 11.195 1 97.25 70 GLU A O 1
ATOM 533 N N . ASN A 1 71 ? 0.928 -18.547 11.695 1 97.88 71 ASN A N 1
ATOM 534 C CA . ASN A 1 71 ? -0.524 -18.609 11.578 1 97.88 71 ASN A CA 1
ATOM 535 C C . ASN A 1 71 ? -0.994 -18.203 10.18 1 97.88 71 ASN A C 1
ATOM 537 O O . ASN A 1 71 ? -2.092 -17.672 10.023 1 97.88 71 ASN A O 1
ATOM 541 N N . LEU A 1 72 ? -0.147 -18.391 9.219 1 98.38 72 LEU A N 1
ATOM 542 C CA . LEU A 1 72 ? -0.452 -18.172 7.812 1 98.38 72 LEU A CA 1
ATOM 543 C C . LEU A 1 72 ? 0.245 -19.203 6.938 1 98.38 72 LEU A C 1
ATOM 545 O O . LEU A 1 72 ? 0.108 -20.406 7.168 1 98.38 72 LEU A O 1
ATOM 549 N N . LEU A 1 73 ? 1.03 -18.859 5.918 1 98.81 73 LEU A N 1
ATOM 550 C CA . LEU A 1 73 ? 1.637 -19.844 5.035 1 98.81 73 LEU A CA 1
ATOM 551 C C . LEU A 1 73 ? 2.959 -20.344 5.605 1 98.81 73 LEU A C 1
ATOM 553 O O . LEU A 1 73 ? 3.697 -19.578 6.234 1 98.81 73 LEU A O 1
ATOM 557 N N . ASP A 1 74 ? 3.256 -21.625 5.367 1 98.81 74 ASP A N 1
ATOM 558 C CA . ASP A 1 74 ? 4.551 -22.203 5.703 1 98.81 74 ASP A CA 1
ATOM 559 C C . ASP A 1 74 ? 5.559 -21.984 4.578 1 98.81 74 ASP A C 1
ATOM 561 O O . ASP A 1 74 ? 6.77 -21.953 4.816 1 98.81 74 ASP A O 1
ATOM 565 N N . ALA A 1 75 ? 5.012 -21.891 3.383 1 98.81 75 ALA A N 1
ATOM 566 C CA . ALA A 1 75 ? 5.855 -21.625 2.223 1 98.81 75 ALA A CA 1
ATOM 567 C C . ALA A 1 75 ? 5.043 -21.031 1.078 1 98.81 75 ALA A C 1
ATOM 569 O O . ALA A 1 75 ? 3.828 -21.234 1.002 1 98.81 75 ALA A O 1
ATOM 570 N N . ALA A 1 76 ? 5.688 -20.297 0.229 1 98.88 76 ALA A N 1
ATOM 571 C CA . ALA A 1 76 ? 5.102 -19.703 -0.97 1 98.88 76 ALA A CA 1
ATOM 572 C C . ALA A 1 76 ? 6.062 -19.797 -2.15 1 98.88 76 ALA A C 1
ATOM 574 O O . ALA A 1 76 ? 7.246 -19.469 -2.02 1 98.88 76 ALA A O 1
ATOM 575 N N . VAL A 1 77 ? 5.57 -20.25 -3.24 1 98.06 77 VAL A N 1
ATOM 576 C CA . VAL A 1 77 ? 6.375 -20.453 -4.441 1 98.06 77 VAL A CA 1
ATOM 577 C C . VAL A 1 77 ? 6.074 -19.344 -5.453 1 98.06 77 VAL A C 1
ATOM 579 O O . VAL A 1 77 ? 4.914 -19.109 -5.797 1 98.06 77 VAL A O 1
ATOM 582 N N . SER A 1 78 ? 7.105 -18.703 -5.914 1 96.81 78 SER A N 1
ATOM 583 C CA . SER A 1 78 ? 6.918 -17.625 -6.871 1 96.81 78 SER A CA 1
ATOM 584 C C . SER A 1 78 ? 7.344 -18.031 -8.273 1 96.81 78 SER A C 1
ATOM 586 O O . SER A 1 78 ? 8.492 -18.422 -8.492 1 96.81 78 SER A O 1
ATOM 588 N N . GLY A 1 79 ? 6.41 -17.969 -9.219 1 92.19 79 GLY A N 1
ATOM 589 C CA . GLY A 1 79 ? 6.773 -18.078 -10.617 1 92.19 79 GLY A CA 1
ATOM 590 C C . GLY A 1 79 ? 7.285 -16.781 -11.203 1 92.19 79 GLY A C 1
ATOM 591 O O . GLY A 1 79 ? 7.617 -15.844 -10.469 1 92.19 79 GLY A O 1
ATOM 592 N N . HIS A 1 80 ? 7.406 -16.781 -12.508 1 86.56 80 HIS A N 1
ATOM 593 C CA . HIS A 1 80 ? 7.727 -15.547 -13.203 1 86.56 80 HIS A CA 1
ATOM 594 C C . HIS A 1 80 ? 6.559 -14.57 -13.148 1 86.56 80 HIS A C 1
ATOM 596 O O . HIS A 1 80 ? 5.469 -14.922 -12.695 1 86.56 80 HIS A O 1
ATOM 602 N N . ILE A 1 81 ? 6.824 -13.312 -13.516 1 89.38 81 ILE A N 1
ATOM 603 C CA . ILE A 1 81 ? 5.781 -12.289 -13.5 1 89.38 81 ILE A CA 1
ATOM 604 C C . ILE A 1 81 ? 4.578 -12.773 -14.312 1 89.38 81 ILE A C 1
ATOM 606 O O . ILE A 1 81 ? 4.707 -13.086 -15.5 1 89.38 81 ILE A O 1
ATOM 610 N N . PHE A 1 82 ? 3.459 -12.945 -13.703 1 84 82 PHE A N 1
ATOM 611 C CA . PHE A 1 82 ? 2.166 -13.312 -14.273 1 84 82 PHE A CA 1
ATOM 612 C C . PHE A 1 82 ? 2.197 -14.734 -14.82 1 84 82 PHE A C 1
ATOM 614 O O . PHE A 1 82 ? 1.422 -15.078 -15.711 1 84 82 PHE A O 1
ATOM 621 N N . ALA A 1 83 ? 3.123 -15.547 -14.258 1 83.81 83 ALA A N 1
ATOM 622 C CA . ALA A 1 83 ? 3.236 -16.922 -14.727 1 83.81 83 ALA A CA 1
ATOM 623 C C . ALA A 1 83 ? 3.395 -17.891 -13.547 1 83.81 83 ALA A C 1
ATOM 625 O O . ALA A 1 83 ? 4.133 -17.609 -12.602 1 83.81 83 ALA A O 1
ATOM 626 N N . SER A 1 84 ? 2.762 -18.969 -13.633 1 89.12 84 SER A N 1
ATOM 627 C CA . SER A 1 84 ? 2.775 -19.969 -12.578 1 89.12 84 SER A CA 1
ATOM 628 C C . SER A 1 84 ? 4.176 -20.531 -12.367 1 89.12 84 SER A C 1
ATOM 630 O O . SER A 1 84 ? 4.953 -20.641 -13.32 1 89.12 84 SER A O 1
ATOM 632 N N . PRO A 1 85 ? 4.535 -20.891 -11.156 1 91.88 85 PRO A N 1
ATOM 633 C CA . PRO A 1 85 ? 5.812 -21.578 -10.93 1 91.88 85 PRO A CA 1
ATOM 634 C C . PRO A 1 85 ? 5.867 -22.953 -11.586 1 91.88 85 PRO A C 1
ATOM 636 O O . PRO A 1 85 ? 4.824 -23.562 -11.844 1 91.88 85 PRO A O 1
ATOM 639 N N . SER A 1 86 ? 7.031 -23.406 -11.844 1 84.88 86 SER A N 1
ATOM 640 C CA . SER A 1 86 ? 7.227 -24.734 -12.422 1 84.88 86 SER A CA 1
ATOM 641 C C . SER A 1 86 ? 6.918 -25.828 -11.406 1 84.88 86 SER A C 1
ATOM 643 O O . SER A 1 86 ? 6.871 -25.562 -10.195 1 84.88 86 SER A O 1
ATOM 645 N N . THR A 1 87 ? 6.691 -27.031 -11.883 1 85.06 87 THR A N 1
ATOM 646 C CA . THR A 1 87 ? 6.422 -28.156 -11 1 85.06 87 THR A CA 1
ATOM 647 C C . THR A 1 87 ? 7.625 -28.438 -10.094 1 85.06 87 THR A C 1
ATOM 649 O O . THR A 1 87 ? 7.461 -28.859 -8.953 1 85.06 87 THR A O 1
ATOM 652 N N . LYS A 1 88 ? 8.852 -28.156 -10.641 1 86 88 LYS A N 1
ATOM 653 C CA . LYS A 1 88 ? 10.07 -28.328 -9.852 1 86 88 LYS A CA 1
ATOM 654 C C . LYS A 1 88 ? 10.086 -27.375 -8.656 1 86 88 LYS A C 1
ATOM 656 O O . LYS A 1 88 ? 10.438 -27.781 -7.543 1 86 88 LYS A O 1
ATOM 661 N N . GLN A 1 89 ? 9.727 -26.156 -8.891 1 92.5 89 GLN A N 1
ATOM 662 C CA . GLN A 1 89 ? 9.672 -25.172 -7.828 1 92.5 89 GLN A CA 1
ATOM 663 C C . GLN A 1 89 ? 8.656 -25.562 -6.758 1 92.5 89 GLN A C 1
ATOM 665 O O . GLN A 1 89 ? 8.93 -25.453 -5.562 1 92.5 89 GLN A O 1
ATOM 670 N N . ILE A 1 90 ? 7.504 -25.984 -7.227 1 94.75 90 ILE A N 1
ATOM 671 C CA . ILE A 1 90 ? 6.434 -26.359 -6.312 1 94.75 90 ILE A CA 1
ATOM 672 C C . ILE A 1 90 ? 6.859 -27.562 -5.484 1 94.75 90 ILE A C 1
ATOM 674 O O . ILE A 1 90 ? 6.641 -27.609 -4.273 1 94.75 90 ILE A O 1
ATOM 678 N N . MET A 1 91 ? 7.461 -28.516 -6.129 1 91.25 91 MET A N 1
ATOM 679 C CA . MET A 1 91 ? 7.918 -29.719 -5.422 1 91.25 91 MET A CA 1
ATOM 680 C C . MET A 1 91 ? 8.984 -29.359 -4.395 1 91.25 91 MET A C 1
ATOM 682 O O . MET A 1 91 ? 9.062 -29.984 -3.334 1 91.25 91 MET A O 1
ATOM 686 N N . ALA A 1 92 ? 9.852 -28.406 -4.723 1 95.12 92 ALA A N 1
ATOM 687 C CA . ALA A 1 92 ? 10.867 -27.953 -3.773 1 95.12 92 ALA A CA 1
ATOM 688 C C . ALA A 1 92 ? 10.227 -27.453 -2.479 1 95.12 92 ALA A C 1
ATOM 690 O O . ALA A 1 92 ? 10.734 -27.719 -1.387 1 95.12 92 ALA A O 1
ATOM 691 N N . ALA A 1 93 ? 9.133 -26.734 -2.602 1 98.12 93 ALA A N 1
ATOM 692 C CA . ALA A 1 93 ? 8.422 -26.234 -1.424 1 98.12 93 ALA A CA 1
ATOM 693 C C . ALA A 1 93 ? 7.863 -27.375 -0.593 1 98.12 93 ALA A C 1
ATOM 695 O O . ALA A 1 93 ? 7.938 -27.359 0.638 1 98.12 93 ALA A O 1
ATOM 696 N N . ILE A 1 94 ? 7.297 -28.359 -1.261 1 96.62 94 ILE A N 1
ATOM 697 C CA . ILE A 1 94 ? 6.73 -29.516 -0.58 1 96.62 94 ILE A CA 1
ATOM 698 C C . ILE A 1 94 ? 7.828 -30.266 0.169 1 96.62 94 ILE A C 1
ATOM 700 O O . ILE A 1 94 ? 7.688 -30.562 1.358 1 96.62 94 ILE A O 1
ATOM 704 N N . LYS A 1 95 ? 8.906 -30.5 -0.521 1 95.56 95 LYS A N 1
ATOM 705 C CA . LYS A 1 95 ? 10 -31.25 0.094 1 95.56 95 LYS A CA 1
ATOM 706 C C . LYS A 1 95 ? 10.602 -30.469 1.265 1 95.56 95 LYS A C 1
ATOM 708 O O . LYS A 1 95 ? 11.047 -31.078 2.248 1 95.56 95 LYS A O 1
ATOM 713 N N . LYS A 1 96 ? 10.609 -29.203 1.173 1 96.62 96 LYS A N 1
ATOM 714 C CA . LYS A 1 96 ? 11.219 -28.375 2.203 1 96.62 96 LYS A CA 1
ATOM 715 C C . LYS A 1 96 ? 10.344 -28.328 3.455 1 96.62 96 LYS A C 1
ATOM 717 O O . LYS A 1 96 ? 10.859 -28.328 4.574 1 96.62 96 LYS A O 1
ATOM 722 N N . LYS A 1 97 ? 9.008 -28.297 3.291 1 97.5 97 LYS A N 1
ATOM 723 C CA . LYS A 1 97 ? 8.211 -27.922 4.453 1 97.5 97 LYS A CA 1
ATOM 724 C C . LYS A 1 97 ? 7.191 -29 4.789 1 97.5 97 LYS A C 1
ATOM 726 O O . LYS A 1 97 ? 6.734 -29.094 5.93 1 97.5 97 LYS A O 1
ATOM 731 N N . SER A 1 98 ? 6.836 -29.797 3.863 1 96.62 98 SER A N 1
ATOM 732 C CA . SER A 1 98 ? 5.723 -30.719 4.078 1 96.62 98 SER A CA 1
ATOM 733 C C . SER A 1 98 ? 6.145 -31.906 4.941 1 96.62 98 SER A C 1
ATOM 735 O O . SER A 1 98 ? 7.305 -32.312 4.906 1 96.62 98 SER A O 1
ATOM 737 N N . ASN A 1 99 ? 5.246 -32.406 5.734 1 96.25 99 ASN A N 1
ATOM 738 C CA . ASN A 1 99 ? 5.367 -33.625 6.512 1 96.25 99 ASN A CA 1
ATOM 739 C C . ASN A 1 99 ? 4.422 -34.719 6.004 1 96.25 99 ASN A C 1
ATOM 741 O O . ASN A 1 99 ? 3.229 -34.469 5.824 1 96.25 99 ASN A O 1
ATOM 745 N N . LYS A 1 100 ? 4.902 -35.875 5.801 1 94.25 100 LYS A N 1
ATOM 746 C CA . LYS A 1 100 ? 4.141 -36.969 5.176 1 94.25 100 LYS A CA 1
ATOM 747 C C . LYS A 1 100 ? 3.002 -37.438 6.078 1 94.25 100 LYS A C 1
ATOM 749 O O . LYS A 1 100 ? 1.954 -37.875 5.59 1 94.25 100 LYS A O 1
ATOM 754 N N . ASP A 1 101 ? 3.109 -37.312 7.371 1 94.75 101 ASP A N 1
ATOM 755 C CA . ASP A 1 101 ? 2.111 -37.812 8.312 1 94.75 101 ASP A CA 1
ATOM 756 C C . ASP A 1 101 ? 1.012 -36.781 8.547 1 94.75 101 ASP A C 1
ATOM 758 O O . ASP A 1 101 ? -0.173 -37.125 8.562 1 94.75 101 ASP A O 1
ATOM 762 N N . LYS A 1 102 ? 1.39 -35.531 8.688 1 96.5 102 LYS A N 1
ATOM 763 C CA . LYS A 1 102 ? 0.428 -34.5 9.031 1 96.5 102 LYS A CA 1
ATOM 764 C C . LYS A 1 102 ? -0.312 -34 7.797 1 96.5 102 LYS A C 1
ATOM 766 O O . LYS A 1 102 ? -1.475 -33.594 7.879 1 96.5 102 LYS A O 1
ATOM 771 N N . GLY A 1 103 ? 0.434 -33.969 6.668 1 97.25 103 GLY A N 1
ATOM 772 C CA . GLY A 1 103 ? -0.191 -33.594 5.41 1 97.25 103 GLY A CA 1
ATOM 773 C C . GLY A 1 103 ? 0.011 -32.125 5.055 1 97.25 103 GLY A C 1
ATOM 774 O O . GLY A 1 103 ? 0.542 -31.359 5.859 1 97.25 103 GLY A O 1
ATOM 775 N N . THR A 1 104 ? -0.365 -31.828 3.805 1 98.25 104 THR A N 1
ATOM 776 C CA . THR A 1 104 ? -0.152 -30.5 3.232 1 98.25 104 THR A CA 1
ATOM 777 C C . THR A 1 104 ? -1.4 -30.016 2.5 1 98.25 104 THR A C 1
ATOM 779 O O . THR A 1 104 ? -2.033 -30.781 1.771 1 98.25 104 THR A O 1
ATOM 782 N N . ILE A 1 105 ? -1.817 -28.812 2.756 1 98.38 105 ILE A N 1
ATOM 783 C CA . ILE A 1 105 ? -2.836 -28.156 1.951 1 98.38 105 ILE A CA 1
ATOM 784 C C . ILE A 1 105 ? -2.178 -27.141 1.018 1 98.38 105 ILE A C 1
ATOM 786 O O . ILE A 1 105 ? -1.396 -26.297 1.46 1 98.38 105 ILE A O 1
ATOM 790 N N . ILE A 1 106 ? -2.459 -27.281 -0.227 1 97.94 106 ILE A N 1
ATOM 791 C CA . ILE A 1 106 ? -2.02 -26.297 -1.215 1 97.94 106 ILE A CA 1
ATOM 792 C C . ILE A 1 106 ? -3.18 -25.375 -1.571 1 97.94 106 ILE A C 1
ATOM 794 O O . ILE A 1 106 ? -4.234 -25.828 -2.021 1 97.94 106 ILE A O 1
ATOM 798 N N . VAL A 1 107 ? -3.025 -24.078 -1.3 1 98.38 107 VAL A N 1
ATOM 799 C CA . VAL A 1 107 ? -4.02 -23.078 -1.677 1 98.38 107 VAL A CA 1
ATOM 800 C C . VAL A 1 107 ? -3.578 -22.359 -2.953 1 98.38 107 VAL A C 1
ATOM 802 O O . VAL A 1 107 ? -2.508 -21.75 -2.994 1 98.38 107 VAL A O 1
ATOM 805 N N . VAL A 1 108 ? -4.363 -22.375 -3.984 1 96 108 VAL A N 1
ATOM 806 C CA . VAL A 1 108 ? -3.967 -21.766 -5.254 1 96 108 VAL A CA 1
ATOM 807 C C . VAL A 1 108 ? -5.133 -20.969 -5.832 1 96 108 VAL A C 1
ATOM 809 O O . VAL A 1 108 ? -6.297 -21.266 -5.539 1 96 108 VAL A O 1
ATOM 812 N N . LYS A 1 109 ? -4.809 -19.922 -6.559 1 96 109 LYS A N 1
ATOM 813 C CA . LYS A 1 109 ? -5.84 -19.219 -7.324 1 96 109 LYS A CA 1
ATOM 814 C C . LYS A 1 109 ? -6.324 -20.078 -8.5 1 96 109 LYS A C 1
ATOM 816 O O . LYS A 1 109 ? -5.523 -20.734 -9.156 1 96 109 LYS A O 1
ATOM 821 N N . ASN A 1 110 ? -7.582 -20.016 -8.719 1 92 110 ASN A N 1
ATOM 822 C CA . ASN A 1 110 ? -8.125 -20.766 -9.852 1 92 110 ASN A CA 1
ATOM 823 C C . ASN A 1 110 ? -7.785 -20.109 -11.18 1 92 110 ASN A C 1
ATOM 825 O O . ASN A 1 110 ? -8.672 -19.609 -11.875 1 92 110 ASN A O 1
ATOM 829 N N . TYR A 1 111 ? -6.582 -20.094 -11.508 1 87.44 111 TYR A N 1
ATOM 830 C CA . TYR A 1 111 ? -6.047 -19.812 -12.836 1 87.44 111 TYR A CA 1
ATOM 831 C C . TYR A 1 111 ? -5.496 -21.078 -13.484 1 87.44 111 TYR A C 1
ATOM 833 O O . TYR A 1 111 ? -4.883 -21.906 -12.812 1 87.44 111 TYR A O 1
ATOM 841 N N . THR A 1 112 ? -5.695 -21.203 -14.695 1 81.56 112 THR A N 1
ATOM 842 C CA . THR A 1 112 ? -5.445 -22.453 -15.406 1 81.56 112 THR A CA 1
ATOM 843 C C . THR A 1 112 ? -4.023 -22.938 -15.156 1 81.56 112 THR A C 1
ATOM 845 O O . THR A 1 112 ? -3.809 -24.109 -14.82 1 81.56 112 THR A O 1
ATOM 848 N N . GLY A 1 113 ? -3.037 -22.078 -15.281 1 83 113 GLY A N 1
ATOM 849 C CA . GLY A 1 113 ? -1.651 -22.469 -15.062 1 83 113 GLY A CA 1
ATOM 850 C C . GLY A 1 113 ? -1.376 -22.938 -13.648 1 83 113 GLY A C 1
ATOM 851 O O . GLY A 1 113 ? -0.668 -23.922 -13.445 1 83 113 GLY A O 1
ATOM 852 N N . ASP A 1 114 ? -1.913 -22.266 -12.711 1 89.19 114 ASP A N 1
ATOM 853 C CA . ASP A 1 114 ? -1.702 -22.609 -11.305 1 89.19 114 ASP A CA 1
ATOM 854 C C . ASP A 1 114 ? -2.338 -23.953 -10.961 1 89.19 114 ASP A C 1
ATOM 856 O O . ASP A 1 114 ? -1.698 -24.812 -10.352 1 89.19 114 ASP A O 1
ATOM 860 N N . VAL A 1 115 ? -3.611 -24.109 -11.375 1 87.12 115 VAL A N 1
ATOM 861 C CA . VAL A 1 115 ? -4.34 -25.344 -11.047 1 87.12 115 VAL A CA 1
ATOM 862 C C . VAL A 1 115 ? -3.648 -26.531 -11.695 1 87.12 115 VAL A C 1
ATOM 864 O O . VAL A 1 115 ? -3.543 -27.609 -11.086 1 87.12 115 VAL A O 1
ATOM 867 N N . LEU A 1 116 ? -3.166 -26.297 -12.844 1 83.38 116 LEU A N 1
ATOM 868 C CA . LEU A 1 116 ? -2.512 -27.375 -13.578 1 83.38 116 LEU A CA 1
ATOM 869 C C . LEU A 1 116 ? -1.188 -27.75 -12.922 1 83.38 116 LEU A C 1
ATOM 871 O O . LEU A 1 116 ? -0.931 -28.938 -12.664 1 83.38 116 LEU A O 1
ATOM 875 N N . HIS A 1 117 ? -0.343 -26.812 -12.664 1 86.5 117 HIS A N 1
ATOM 876 C CA . HIS A 1 117 ? 0.994 -27.078 -12.148 1 86.5 117 HIS A CA 1
ATOM 877 C C . HIS A 1 117 ? 0.937 -27.594 -10.719 1 86.5 117 HIS A C 1
ATOM 879 O O . HIS A 1 117 ? 1.615 -28.562 -10.375 1 86.5 117 HIS A O 1
ATOM 885 N N . PHE A 1 118 ? 0.184 -27.016 -9.891 1 90.88 118 PHE A N 1
ATOM 886 C CA . PHE A 1 118 ? 0.078 -27.438 -8.5 1 90.88 118 PHE A CA 1
ATOM 887 C C . PHE A 1 118 ? -0.662 -28.766 -8.398 1 90.88 118 PHE A C 1
ATOM 889 O O . PHE A 1 118 ? -0.363 -29.594 -7.523 1 90.88 118 PHE A O 1
ATOM 896 N N . GLY A 1 119 ? -1.677 -28.922 -9.242 1 84.12 119 GLY A N 1
ATOM 897 C CA . GLY A 1 119 ? -2.365 -30.203 -9.289 1 84.12 119 GLY A CA 1
ATOM 898 C C . GLY A 1 119 ? -1.453 -31.359 -9.656 1 84.12 119 GLY A C 1
ATOM 899 O O . GLY A 1 119 ? -1.51 -32.438 -9.031 1 84.12 119 GLY A O 1
ATOM 900 N N . LEU A 1 120 ? -0.648 -31.094 -10.602 1 78.75 120 LEU A N 1
ATOM 901 C CA . LEU A 1 120 ? 0.304 -32.094 -11.031 1 78.75 120 LEU A CA 1
ATOM 902 C C . LEU A 1 120 ? 1.27 -32.469 -9.906 1 78.75 120 LEU A C 1
ATOM 904 O O . LEU A 1 120 ? 1.563 -33.625 -9.688 1 78.75 120 LEU A O 1
ATOM 908 N N . VAL A 1 121 ? 1.748 -31.5 -9.281 1 87.62 121 VAL A N 1
ATOM 909 C CA . VAL A 1 121 ? 2.713 -31.734 -8.211 1 87.62 121 VAL A CA 1
ATOM 910 C C . VAL A 1 121 ? 2.029 -32.438 -7.043 1 87.62 121 VAL A C 1
ATOM 912 O O . VAL A 1 121 ? 2.639 -33.281 -6.371 1 87.62 121 VAL A O 1
ATOM 915 N N . ALA A 1 122 ? 0.777 -32.094 -6.797 1 86.12 122 ALA A N 1
ATOM 916 C CA . ALA A 1 122 ? 0.032 -32.781 -5.746 1 86.12 122 ALA A CA 1
ATOM 917 C C . ALA A 1 122 ? -0.036 -34.281 -6.012 1 86.12 122 ALA A C 1
ATOM 919 O O . ALA A 1 122 ? 0.171 -35.062 -5.102 1 86.12 122 ALA A O 1
ATOM 920 N N . GLU A 1 123 ? -0.279 -34.594 -7.16 1 77.94 123 GLU A N 1
ATOM 921 C CA . GLU A 1 123 ? -0.355 -36 -7.516 1 77.94 123 GLU A CA 1
ATOM 922 C C . GLU A 1 123 ? 1.009 -36.688 -7.402 1 77.94 123 GLU A C 1
ATOM 924 O O . GLU A 1 123 ? 1.111 -37.812 -6.918 1 77.94 123 GLU A O 1
ATOM 929 N N . ARG A 1 124 ? 1.979 -35.938 -7.922 1 76.94 124 ARG A N 1
ATOM 930 C CA . ARG A 1 124 ? 3.336 -36.469 -7.801 1 76.94 124 ARG A CA 1
ATOM 931 C C . ARG A 1 124 ? 3.719 -36.688 -6.336 1 76.94 124 ARG A C 1
ATOM 933 O O . ARG A 1 124 ? 4.336 -37.688 -5.98 1 76.94 124 ARG A O 1
ATOM 940 N N . ALA A 1 125 ? 3.422 -35.719 -5.539 1 86.5 125 ALA A N 1
ATOM 941 C CA . ALA A 1 125 ? 3.725 -35.781 -4.113 1 86.5 125 ALA A CA 1
ATOM 942 C C . ALA A 1 125 ? 3.008 -36.969 -3.455 1 86.5 125 ALA A C 1
ATOM 944 O O . ALA A 1 125 ? 3.586 -37.656 -2.621 1 86.5 125 ALA A O 1
ATOM 945 N N . LYS A 1 126 ? 1.787 -37.219 -3.826 1 82.31 126 LYS A N 1
ATOM 946 C CA . LYS A 1 126 ? 1.035 -38.344 -3.291 1 82.31 126 LYS A CA 1
ATOM 947 C C . LYS A 1 126 ? 1.712 -39.656 -3.637 1 82.31 126 LYS A C 1
ATOM 949 O O . LYS A 1 126 ? 1.774 -40.562 -2.805 1 82.31 126 LYS A O 1
ATOM 954 N N . SER A 1 127 ? 2.17 -39.656 -4.816 1 74.31 127 SER A N 1
ATOM 955 C CA . SER A 1 127 ? 2.867 -40.875 -5.246 1 74.31 127 SER A CA 1
ATOM 956 C C . SER A 1 127 ? 4.137 -41.094 -4.438 1 74.31 127 SER A C 1
ATOM 958 O O . SER A 1 127 ? 4.609 -42.219 -4.309 1 74.31 127 SER A O 1
ATOM 960 N N . GLU A 1 128 ? 4.656 -40.031 -3.893 1 81 128 GLU A N 1
ATOM 961 C CA . GLU A 1 128 ? 5.863 -40.156 -3.076 1 81 128 GLU A CA 1
ATOM 962 C C . GLU A 1 128 ? 5.516 -40.312 -1.601 1 81 128 GLU A C 1
ATOM 964 O O . GLU A 1 128 ? 6.402 -40.312 -0.745 1 81 128 GLU A O 1
ATOM 969 N N . GLY A 1 129 ? 4.227 -40.375 -1.284 1 88 129 GLY A N 1
ATOM 970 C CA . GLY A 1 129 ? 3.812 -40.719 0.071 1 88 129 GLY A CA 1
ATOM 971 C C . GLY A 1 129 ? 3.275 -39.531 0.84 1 88 129 GLY A C 1
ATOM 972 O O . GLY A 1 129 ? 2.865 -39.656 1.995 1 88 129 GLY A O 1
ATOM 973 N N . TYR A 1 130 ? 3.229 -38.406 0.219 1 92.75 130 TYR A N 1
ATOM 974 C CA . TYR A 1 130 ? 2.66 -37.219 0.881 1 92.75 130 TYR A CA 1
ATOM 975 C C . TYR A 1 130 ? 1.138 -37.25 0.827 1 92.75 130 TYR A C 1
ATOM 977 O O . TYR A 1 130 ? 0.553 -37.781 -0.117 1 92.75 130 TYR A O 1
ATOM 985 N N . LYS A 1 131 ? 0.535 -36.75 1.866 1 93.88 131 LYS A N 1
ATOM 986 C CA . LYS A 1 131 ? -0.889 -36.438 1.821 1 93.88 131 LYS A CA 1
ATOM 987 C C . LYS A 1 131 ? -1.112 -34.969 1.437 1 93.88 131 LYS A C 1
ATOM 989 O O . LYS A 1 131 ? -0.689 -34.062 2.156 1 93.88 131 LYS A O 1
ATOM 994 N N . VAL A 1 132 ? -1.7 -34.781 0.275 1 93.69 132 VAL A N 1
ATOM 995 C CA . VAL A 1 132 ? -1.824 -33.438 -0.222 1 93.69 132 VAL A CA 1
ATOM 996 C C . VAL A 1 132 ? -3.273 -33.156 -0.614 1 93.69 132 VAL A C 1
ATOM 998 O O . VAL A 1 132 ? -3.914 -33.969 -1.274 1 93.69 132 VAL A O 1
ATOM 1001 N N . GLU A 1 133 ? -3.848 -32.094 -0.136 1 93.62 133 GLU A N 1
ATOM 1002 C CA . GLU A 1 133 ? -5.141 -31.578 -0.573 1 93.62 133 GLU A CA 1
ATOM 1003 C C . GLU A 1 133 ? -4.984 -30.219 -1.264 1 93.62 133 GLU A C 1
ATOM 1005 O O . GLU A 1 133 ? -4.148 -29.406 -0.865 1 93.62 133 GLU A O 1
ATOM 1010 N N . LEU A 1 134 ? -5.738 -30.031 -2.311 1 93.12 134 LEU A N 1
ATOM 1011 C CA . LEU A 1 134 ? -5.703 -28.781 -3.061 1 93.12 134 LEU A CA 1
ATOM 1012 C C . LEU A 1 134 ? -6.969 -27.969 -2.818 1 93.12 134 LEU A C 1
ATOM 1014 O O . LEU A 1 134 ? -8.078 -28.484 -2.912 1 93.12 134 LEU A O 1
ATOM 1018 N N . VAL A 1 135 ? -6.855 -26.734 -2.412 1 96.19 135 VAL A N 1
ATOM 1019 C CA . VAL A 1 135 ? -7.953 -25.781 -2.287 1 96.19 135 VAL A CA 1
ATOM 1020 C C . VAL A 1 135 ? -7.793 -24.672 -3.32 1 96.19 135 VAL A C 1
ATOM 1022 O O . VAL A 1 135 ? -6.965 -23.766 -3.152 1 96.19 135 VAL A O 1
ATOM 1025 N N . ALA A 1 136 ? -8.562 -24.688 -4.371 1 94.56 136 ALA A N 1
ATOM 1026 C CA . ALA A 1 136 ? -8.562 -23.656 -5.41 1 94.56 136 ALA A CA 1
ATOM 1027 C C . ALA A 1 136 ? -9.531 -22.531 -5.07 1 94.56 136 ALA A C 1
ATOM 1029 O O . ALA A 1 136 ? -10.695 -22.781 -4.758 1 94.56 136 ALA A O 1
ATOM 1030 N N . VAL A 1 137 ? -9.07 -21.344 -5.035 1 97.56 137 VAL A N 1
ATOM 1031 C CA . VAL A 1 137 ? -9.914 -20.203 -4.707 1 97.56 137 VAL A CA 1
ATOM 1032 C C . VAL A 1 137 ? -10.523 -19.625 -5.988 1 97.56 137 VAL A C 1
ATOM 1034 O O . VAL A 1 137 ? -9.805 -19.375 -6.961 1 97.56 137 VAL A O 1
ATOM 1037 N N . SER A 1 138 ? -11.781 -19.438 -5.996 1 96.69 138 SER A N 1
ATOM 1038 C CA . SER A 1 138 ? -12.547 -18.953 -7.141 1 96.69 138 SER A CA 1
ATOM 1039 C C . SER A 1 138 ? -13.602 -17.938 -6.715 1 96.69 138 SER A C 1
ATOM 1041 O O . SER A 1 138 ? -14.805 -18.203 -6.82 1 96.69 138 SER A O 1
ATOM 1043 N N . ASP A 1 139 ? -13.195 -16.688 -6.418 1 97.94 139 ASP A N 1
ATOM 1044 C CA . ASP A 1 139 ? -14.109 -15.75 -5.785 1 97.94 139 ASP A CA 1
ATOM 1045 C C . ASP A 1 139 ? -14.531 -14.656 -6.766 1 97.94 139 ASP A C 1
ATOM 1047 O O . ASP A 1 139 ? -15.398 -13.836 -6.453 1 97.94 139 ASP A O 1
ATOM 1051 N N . ASP A 1 140 ? -14.047 -14.625 -8.008 1 97.25 140 ASP A N 1
ATOM 1052 C CA . ASP A 1 140 ? -14.305 -13.578 -8.992 1 97.25 140 ASP A CA 1
ATOM 1053 C C . ASP A 1 140 ? -15.695 -13.734 -9.602 1 97.25 140 ASP A C 1
ATOM 1055 O O . ASP A 1 140 ? -16.047 -14.812 -10.109 1 97.25 140 ASP A O 1
ATOM 1059 N N . VAL A 1 141 ? -16.484 -12.688 -9.641 1 97.19 141 VAL A N 1
ATOM 1060 C CA . VAL A 1 141 ? -17.812 -12.828 -10.203 1 97.19 141 VAL A CA 1
ATOM 1061 C C . VAL A 1 141 ? -17.906 -12.078 -11.531 1 97.19 141 VAL A C 1
ATOM 1063 O O . VAL A 1 141 ? -18.969 -11.992 -12.133 1 97.19 141 VAL A O 1
ATOM 1066 N N . ALA A 1 142 ? -16.781 -11.5 -11.953 1 93.75 142 ALA A N 1
ATOM 1067 C CA . ALA A 1 142 ? -16.781 -10.625 -13.125 1 93.75 142 ALA A CA 1
ATOM 1068 C C . ALA A 1 142 ? -17.25 -11.375 -14.375 1 93.75 142 ALA A C 1
ATOM 1070 O O . ALA A 1 142 ? -18 -10.836 -15.18 1 93.75 142 ALA A O 1
ATOM 1071 N N . VAL A 1 143 ? -16.734 -12.641 -14.578 1 85.06 143 VAL A N 1
ATOM 1072 C CA . VAL A 1 143 ? -17.094 -13.445 -15.734 1 85.06 143 VAL A CA 1
ATOM 1073 C C . VAL A 1 143 ? -18.281 -14.344 -15.398 1 85.06 143 VAL A C 1
ATOM 1075 O O . VAL A 1 143 ? -18.234 -15.086 -14.422 1 85.06 143 VAL A O 1
ATOM 1078 N N . GLY A 1 144 ? -19.25 -14.297 -16.219 1 87.38 144 GLY A N 1
ATOM 1079 C CA . GLY A 1 144 ? -20.484 -15.023 -15.945 1 87.38 144 GLY A CA 1
ATOM 1080 C C . GLY A 1 144 ? -20.328 -16.531 -16 1 87.38 144 GLY A C 1
ATOM 1081 O O . GLY A 1 144 ? -19.375 -17.031 -16.609 1 87.38 144 GLY A O 1
ATOM 1082 N N . ARG A 1 145 ? -21.234 -17.234 -15.406 1 88.94 145 ARG A N 1
ATOM 1083 C CA . ARG A 1 145 ? -21.234 -18.688 -15.281 1 88.94 145 ARG A CA 1
ATOM 1084 C C . ARG A 1 145 ? -21.188 -19.344 -16.656 1 88.94 145 ARG A C 1
ATOM 1086 O O . ARG A 1 145 ? -20.5 -20.359 -16.828 1 88.94 145 ARG A O 1
ATOM 1093 N N . GLU A 1 146 ? -21.875 -18.844 -17.562 1 83.75 146 GLU A N 1
ATOM 1094 C CA . GLU A 1 146 ? -21.938 -19.438 -18.891 1 83.75 146 GLU A CA 1
ATOM 1095 C C . GLU A 1 146 ? -20.578 -19.359 -19.594 1 83.75 146 GLU A C 1
ATOM 1097 O O . GLU A 1 146 ? -20.141 -20.328 -20.219 1 83.75 146 GLU A O 1
ATOM 1102 N N . GLN A 1 147 ? -20 -18.266 -19.453 1 79.12 147 GLN A N 1
ATOM 1103 C CA . GLN A 1 147 ? -18.719 -18.047 -20.125 1 79.12 147 GLN A CA 1
ATOM 1104 C C . GLN A 1 147 ? -17.609 -18.828 -19.438 1 79.12 147 GLN A C 1
ATOM 1106 O O . GLN A 1 147 ? -16.688 -19.312 -20.109 1 79.12 147 GLN A O 1
ATOM 1111 N N . ASN A 1 148 ? -17.656 -18.922 -18.156 1 82.31 148 ASN A N 1
ATOM 1112 C CA . ASN A 1 148 ? -16.562 -19.578 -17.453 1 82.31 148 ASN A CA 1
ATOM 1113 C C . ASN A 1 148 ? -16.922 -21.016 -17.062 1 82.31 148 ASN A C 1
ATOM 1115 O O . ASN A 1 148 ? -16.328 -21.578 -16.141 1 82.31 148 ASN A O 1
ATOM 1119 N N . LYS A 1 149 ? -17.844 -21.609 -17.734 1 79.25 149 LYS A N 1
ATOM 1120 C CA . LYS A 1 149 ? -18.375 -22.922 -17.406 1 79.25 149 LYS A CA 1
ATOM 1121 C C . LYS A 1 149 ? -17.281 -23.969 -17.359 1 79.25 149 LYS A C 1
ATOM 1123 O O . LYS A 1 149 ? -17.312 -24.875 -16.516 1 79.25 149 LYS A O 1
ATOM 1128 N N . MET A 1 150 ? -16.281 -23.828 -18.125 1 74.38 150 MET A N 1
ATOM 1129 C CA . MET A 1 150 ? -15.25 -24.859 -18.234 1 74.38 150 MET A CA 1
ATOM 1130 C C . MET A 1 150 ? -14.094 -24.578 -17.281 1 74.38 150 MET A C 1
ATOM 1132 O O . MET A 1 150 ? -13.477 -25.516 -16.766 1 74.38 150 MET A O 1
ATOM 1136 N N . VAL A 1 151 ? -13.789 -23.328 -17 1 76.69 151 VAL A N 1
ATOM 1137 C CA . VAL A 1 151 ? -12.57 -23 -16.266 1 76.69 151 VAL A CA 1
ATOM 1138 C C . VAL A 1 151 ? -12.93 -22.547 -14.859 1 76.69 151 VAL A C 1
ATOM 1140 O O . VAL A 1 151 ? -12.094 -22.594 -13.953 1 76.69 151 VAL A O 1
ATOM 1143 N N . GLY A 1 152 ? -14.211 -22.156 -14.633 1 86.19 152 GLY A N 1
ATOM 1144 C CA . GLY A 1 152 ? -14.609 -21.641 -13.336 1 86.19 152 GLY A CA 1
ATOM 1145 C C . GLY A 1 152 ? -14.188 -20.203 -13.109 1 86.19 152 GLY A C 1
ATOM 1146 O O . GLY A 1 152 ? -13.547 -19.594 -13.969 1 86.19 152 GLY A O 1
ATOM 1147 N N . ARG A 1 153 ? -14.523 -19.656 -11.945 1 92.88 153 ARG A N 1
ATOM 1148 C CA . ARG A 1 153 ? -14.211 -18.281 -11.586 1 92.88 153 ARG A CA 1
ATOM 1149 C C . ARG A 1 153 ? -12.727 -18.125 -11.281 1 92.88 153 ARG A C 1
ATOM 1151 O O . ARG A 1 153 ? -12.078 -19.047 -10.797 1 92.88 153 ARG A O 1
ATOM 1158 N N . ARG A 1 154 ? -12.188 -16.953 -11.516 1 92.88 154 ARG A N 1
ATOM 1159 C CA . ARG A 1 154 ? -10.812 -16.641 -11.141 1 92.88 154 ARG A CA 1
ATOM 1160 C C . ARG A 1 154 ? -10.688 -16.453 -9.633 1 92.88 154 ARG A C 1
ATOM 1162 O O . ARG A 1 154 ? -11.68 -16.188 -8.945 1 92.88 154 ARG A O 1
ATOM 1169 N N . GLY A 1 155 ? -9.461 -16.688 -9.141 1 96 155 GLY A N 1
ATOM 1170 C CA . GLY A 1 155 ? -9.148 -16.359 -7.758 1 96 155 GLY A CA 1
ATOM 1171 C C . GLY A 1 155 ? -8.555 -14.977 -7.586 1 96 155 GLY A C 1
ATOM 1172 O O . GLY A 1 155 ? -7.617 -14.609 -8.297 1 96 155 GLY A O 1
ATOM 1173 N N . LEU A 1 156 ? -9.125 -14.188 -6.672 1 97.56 156 LEU A N 1
ATOM 1174 C CA . LEU A 1 156 ? -8.695 -12.812 -6.449 1 97.56 156 LEU A CA 1
ATOM 1175 C C . LEU A 1 156 ? -8.406 -12.562 -4.973 1 97.56 156 LEU A C 1
ATOM 1177 O O . LEU A 1 156 ? -7.633 -13.305 -4.355 1 97.56 156 LEU A O 1
ATOM 1181 N N . ALA A 1 157 ? -8.953 -11.508 -4.375 1 98.5 157 ALA A N 1
ATOM 1182 C CA . ALA A 1 157 ? -8.602 -11.094 -3.018 1 98.5 157 ALA A CA 1
ATOM 1183 C C . ALA A 1 157 ? -9.109 -12.109 -1.991 1 98.5 157 ALA A C 1
ATOM 1185 O O . ALA A 1 157 ? -8.586 -12.18 -0.876 1 98.5 157 ALA A O 1
ATOM 1186 N N . GLY A 1 158 ? -10.109 -12.914 -2.33 1 98.69 158 GLY A N 1
ATOM 1187 C CA . GLY A 1 158 ? -10.562 -13.977 -1.443 1 98.69 158 GLY A CA 1
ATOM 1188 C C . GLY A 1 158 ? -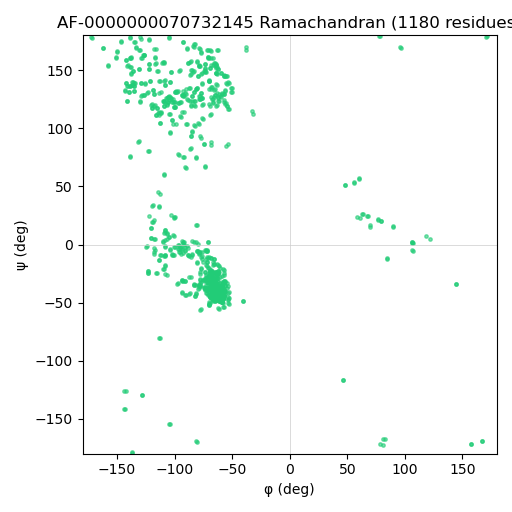9.461 -14.953 -1.076 1 98.69 158 GLY A C 1
ATOM 1189 O O . GLY A 1 158 ? -9.539 -15.617 -0.04 1 98.69 158 GLY A O 1
ATOM 1190 N N . THR A 1 159 ? -8.438 -15.008 -1.898 1 98.69 159 THR A N 1
ATOM 1191 C CA . THR A 1 159 ? -7.312 -15.898 -1.657 1 98.69 159 THR A CA 1
ATOM 1192 C C . THR A 1 159 ? -6.621 -15.555 -0.34 1 98.69 159 THR A C 1
ATOM 1194 O O . THR A 1 159 ? -6.227 -16.453 0.411 1 98.69 159 THR A O 1
ATOM 1197 N N . ALA A 1 160 ? -6.488 -14.281 -0.063 1 98.62 160 ALA A N 1
ATOM 1198 C CA . ALA A 1 160 ? -5.867 -13.859 1.188 1 98.62 160 ALA A CA 1
ATOM 1199 C C . ALA A 1 160 ? -6.672 -14.336 2.393 1 98.62 160 ALA A C 1
ATOM 1201 O O . ALA A 1 160 ? -6.102 -14.711 3.42 1 98.62 160 ALA A O 1
ATOM 1202 N N . VAL A 1 161 ? -8 -14.352 2.271 1 98.69 161 VAL A N 1
ATOM 1203 C CA . VAL A 1 161 ? -8.875 -14.797 3.35 1 98.69 161 VAL A CA 1
ATOM 1204 C C . VAL A 1 161 ? -8.68 -16.281 3.594 1 98.69 161 VAL A C 1
ATOM 1206 O O . VAL A 1 161 ? -8.547 -16.719 4.738 1 98.69 161 VAL A O 1
ATOM 1209 N N . VAL A 1 162 ? -8.633 -17.031 2.523 1 98.81 162 VAL A N 1
ATOM 1210 C CA . VAL A 1 162 ? -8.445 -18.469 2.641 1 98.81 162 VAL A CA 1
ATOM 1211 C C . VAL A 1 162 ? -7.078 -18.766 3.244 1 98.81 162 VAL A C 1
ATOM 1213 O O . VAL A 1 162 ? -6.957 -19.625 4.125 1 98.81 162 VAL A O 1
ATOM 1216 N N . HIS A 1 163 ? -6.02 -18.031 2.793 1 98.81 163 HIS A N 1
ATOM 1217 C CA . HIS A 1 163 ? -4.695 -18.172 3.395 1 98.81 163 HIS A CA 1
ATOM 1218 C C . HIS A 1 163 ? -4.758 -17.969 4.906 1 98.81 163 HIS A C 1
ATOM 1220 O O . HIS A 1 163 ? -4.207 -18.781 5.664 1 98.81 163 HIS A O 1
ATOM 1226 N N . LYS A 1 164 ? -5.387 -16.891 5.277 1 98.69 164 LYS A N 1
ATOM 1227 C CA . LYS A 1 164 ? -5.395 -16.484 6.676 1 98.69 164 LYS A CA 1
ATOM 1228 C C . LYS A 1 164 ? -6.148 -17.484 7.547 1 98.69 164 LYS A C 1
ATOM 1230 O O . LYS A 1 164 ? -5.668 -17.875 8.617 1 98.69 164 LYS A O 1
ATOM 1235 N N . VAL A 1 165 ? -7.301 -17.938 7.102 1 98.75 165 VAL A N 1
ATOM 1236 C CA . VAL A 1 165 ? -8.148 -18.844 7.859 1 98.75 165 VAL A CA 1
ATOM 1237 C C . VAL A 1 165 ? -7.477 -20.219 7.961 1 98.75 165 VAL A C 1
ATOM 1239 O O . VAL A 1 165 ? -7.383 -20.781 9.047 1 98.75 165 VAL A O 1
ATOM 1242 N N . LEU A 1 166 ? -6.941 -20.734 6.852 1 98.75 166 LEU A N 1
ATOM 1243 C CA . LEU A 1 166 ? -6.332 -22.047 6.855 1 98.75 166 LEU A CA 1
ATOM 1244 C C . LEU A 1 166 ? -5.004 -22.031 7.605 1 98.75 166 LEU A C 1
ATOM 1246 O O . LEU A 1 166 ? -4.66 -23 8.289 1 98.75 166 LEU A O 1
ATOM 1250 N N . GLY A 1 167 ? -4.238 -20.938 7.449 1 98.62 167 GLY A N 1
ATOM 1251 C CA . GLY A 1 167 ? -2.998 -20.828 8.203 1 98.62 167 GLY A CA 1
ATOM 1252 C C . GLY A 1 167 ? -3.199 -20.891 9.703 1 98.62 167 GLY A C 1
ATOM 1253 O O . GLY A 1 167 ? -2.453 -21.578 10.398 1 98.62 167 GLY A O 1
ATOM 1254 N N . ALA A 1 168 ? -4.211 -20.219 10.172 1 98.5 168 ALA A N 1
ATOM 1255 C CA . ALA A 1 168 ? -4.52 -20.234 11.602 1 98.5 168 ALA A CA 1
ATOM 1256 C C . ALA A 1 168 ? -5.102 -21.578 12.023 1 98.5 168 ALA A C 1
ATOM 1258 O O . ALA A 1 168 ? -4.73 -22.109 13.07 1 98.5 168 ALA A O 1
ATOM 1259 N N . ALA A 1 169 ? -5.98 -22.141 11.234 1 98.5 169 ALA A N 1
ATOM 1260 C CA . ALA A 1 169 ? -6.625 -23.406 11.547 1 98.5 169 ALA A CA 1
ATOM 1261 C C . ALA A 1 169 ? -5.602 -24.547 11.633 1 98.5 169 ALA A C 1
ATOM 1263 O O . ALA A 1 169 ? -5.746 -25.453 12.453 1 98.5 169 ALA A O 1
ATOM 1264 N N . SER A 1 170 ? -4.566 -24.484 10.82 1 97.81 170 SER A N 1
ATOM 1265 C CA . SER A 1 170 ? -3.574 -25.547 10.711 1 97.81 170 SER A CA 1
ATOM 1266 C C . SER A 1 170 ? -2.779 -25.688 12.008 1 97.81 170 SER A C 1
ATOM 1268 O O . SER A 1 170 ? -2.145 -26.719 12.234 1 97.81 170 SER A O 1
ATOM 1270 N N . THR A 1 171 ? -2.816 -24.656 12.891 1 96.06 171 THR A N 1
ATOM 1271 C CA . THR A 1 171 ? -2.02 -24.672 14.117 1 96.06 171 THR A CA 1
ATOM 1272 C C . THR A 1 171 ? -2.852 -25.156 15.297 1 96.06 171 THR A C 1
ATOM 1274 O O . THR A 1 171 ? -2.324 -25.359 16.391 1 96.06 171 THR A O 1
ATOM 1277 N N . GLU A 1 172 ? -4.098 -25.391 15.055 1 95.44 172 GLU A N 1
ATOM 1278 C CA . GLU A 1 172 ? -4.973 -25.828 16.141 1 95.44 172 GLU A CA 1
ATOM 1279 C C . GLU A 1 172 ? -4.793 -27.312 16.453 1 95.44 172 GLU A C 1
ATOM 1281 O O . GLU A 1 172 ? -4.492 -28.094 15.555 1 95.44 172 GLU A O 1
ATOM 1286 N N . GLU A 1 173 ? -5.062 -27.703 17.641 1 88.88 173 GLU A N 1
ATOM 1287 C CA . GLU A 1 173 ? -4.914 -29.094 18.078 1 88.88 173 GLU A CA 1
ATOM 1288 C C . GLU A 1 173 ? -5.891 -30.016 17.359 1 88.88 173 GLU A C 1
ATOM 1290 O O . GLU A 1 173 ? -5.551 -31.141 17.031 1 88.88 173 GLU A O 1
ATOM 1295 N N . LYS A 1 174 ? -7.051 -29.531 17.062 1 84.88 174 LYS A N 1
ATOM 1296 C CA . LYS A 1 174 ? -8.102 -30.359 16.469 1 84.88 174 LYS A CA 1
ATOM 1297 C C . LYS A 1 174 ? -7.945 -30.438 14.953 1 84.88 174 LYS A C 1
ATOM 1299 O O . LYS A 1 174 ? -8.711 -31.125 14.281 1 84.88 174 LYS A O 1
ATOM 1304 N N . ALA A 1 175 ? -6.961 -29.859 14.461 1 92 175 ALA A N 1
ATOM 1305 C CA . ALA A 1 175 ? -6.82 -29.75 13.016 1 92 175 ALA A CA 1
ATOM 1306 C C . ALA A 1 175 ? -6.367 -31.078 12.406 1 92 175 ALA A C 1
ATOM 1308 O O . ALA A 1 175 ? -5.414 -31.688 12.875 1 92 175 ALA A O 1
ATOM 1309 N N . ASP A 1 176 ? -7.086 -31.562 11.453 1 95 176 ASP A N 1
ATOM 1310 C CA . ASP A 1 176 ? -6.629 -32.625 10.555 1 95 176 ASP A CA 1
ATOM 1311 C C . ASP A 1 176 ? -6.789 -32.219 9.094 1 95 176 ASP A C 1
ATOM 1313 O O . ASP A 1 176 ? -7.52 -31.266 8.789 1 95 176 ASP A O 1
ATOM 1317 N N . LEU A 1 177 ? -6.156 -32.875 8.234 1 96.75 177 LEU A N 1
ATOM 1318 C CA . LEU A 1 177 ? -6.008 -32.438 6.84 1 96.75 177 LEU A CA 1
ATOM 1319 C C . LEU A 1 177 ? -7.371 -32.312 6.172 1 96.75 177 LEU A C 1
ATOM 1321 O O . LEU A 1 177 ? -7.645 -31.281 5.535 1 96.75 177 LEU A O 1
ATOM 1325 N N . GLU A 1 178 ? -8.242 -33.312 6.305 1 94.06 178 GLU A N 1
ATOM 1326 C CA . GLU A 1 178 ? -9.547 -33.281 5.652 1 94.06 178 GLU A CA 1
ATOM 1327 C C . GLU A 1 178 ? -10.43 -32.156 6.191 1 94.06 178 GLU A C 1
ATOM 1329 O O . GLU A 1 178 ? -11.07 -31.453 5.422 1 94.06 178 GLU A O 1
ATOM 1334 N N . THR A 1 179 ? -10.438 -32.031 7.488 1 95.88 179 THR A N 1
ATOM 1335 C CA . THR A 1 179 ? -11.289 -31.031 8.141 1 95.88 179 THR A CA 1
ATOM 1336 C C . THR A 1 179 ? -10.867 -29.625 7.742 1 95.88 179 THR A C 1
ATOM 1338 O O . THR A 1 179 ? -11.711 -28.781 7.461 1 95.88 179 THR A O 1
ATOM 1341 N N . VAL A 1 180 ? -9.586 -29.344 7.73 1 98 180 VAL A N 1
ATOM 1342 C CA . VAL A 1 180 ? -9.086 -28 7.402 1 98 180 VAL A CA 1
ATOM 1343 C C . VAL A 1 180 ? -9.273 -27.734 5.914 1 98 180 VAL A C 1
ATOM 1345 O O . VAL A 1 180 ? -9.609 -26.625 5.516 1 98 180 VAL A O 1
ATOM 1348 N N . ALA A 1 181 ? -9.055 -28.75 5.074 1 96.44 181 ALA A N 1
ATOM 1349 C CA . ALA A 1 181 ? -9.312 -28.594 3.648 1 96.44 181 ALA A CA 1
ATOM 1350 C C . ALA A 1 181 ? -10.781 -28.266 3.395 1 96.44 181 ALA A C 1
ATOM 1352 O O . ALA A 1 181 ? -11.102 -27.391 2.574 1 96.44 181 ALA A O 1
ATOM 1353 N N . ASN A 1 182 ? -11.688 -28.984 4.105 1 95.81 182 ASN A N 1
ATOM 1354 C CA . ASN A 1 182 ? -13.117 -28.734 3.98 1 95.81 182 ASN A CA 1
ATOM 1355 C C . ASN A 1 182 ? -13.477 -27.312 4.414 1 95.81 182 ASN A C 1
ATOM 1357 O O . ASN A 1 182 ? -14.359 -26.688 3.832 1 95.81 182 ASN A O 1
ATOM 1361 N N . LEU A 1 183 ? -12.789 -26.844 5.453 1 97.69 183 LEU A N 1
ATOM 1362 C CA . LEU A 1 183 ? -12.969 -25.469 5.863 1 97.69 183 LEU A CA 1
ATOM 1363 C C . LEU A 1 183 ? -12.586 -24.5 4.734 1 97.69 183 LEU A C 1
ATOM 1365 O O . LEU A 1 183 ? -13.305 -23.531 4.473 1 97.69 183 LEU A O 1
ATOM 1369 N N . GLY A 1 184 ? -11.438 -24.781 4.062 1 98.25 184 GLY A N 1
ATOM 1370 C CA . GLY A 1 184 ? -11.016 -23.969 2.936 1 98.25 184 GLY A CA 1
ATOM 1371 C C . GLY A 1 184 ? -12.039 -23.922 1.817 1 98.25 184 GLY A C 1
ATOM 1372 O O . GLY A 1 184 ? -12.32 -22.844 1.275 1 98.25 184 GLY A O 1
ATOM 1373 N N . HIS A 1 185 ? -12.641 -25.094 1.515 1 96.56 185 HIS A N 1
ATOM 1374 C CA . HIS A 1 185 ? -13.672 -25.156 0.487 1 96.56 185 HIS A CA 1
ATOM 1375 C C . HIS A 1 185 ? -14.914 -24.391 0.905 1 96.56 185 HIS A C 1
ATOM 1377 O O . HIS A 1 185 ? -15.516 -23.672 0.092 1 96.56 185 HIS A O 1
ATOM 1383 N N . ALA A 1 186 ? -15.266 -24.531 2.139 1 97.81 186 ALA A N 1
ATOM 1384 C CA . ALA A 1 186 ? -16.453 -23.844 2.643 1 97.81 186 ALA A CA 1
ATOM 1385 C C . ALA A 1 186 ? -16.281 -22.328 2.582 1 97.81 186 ALA A C 1
ATOM 1387 O O . ALA A 1 186 ? -17.219 -21.609 2.199 1 97.81 186 ALA A O 1
ATOM 1388 N N . VAL A 1 187 ? -15.133 -21.812 3.012 1 98.62 187 VAL A N 1
ATOM 1389 C CA . VAL A 1 187 ? -14.859 -20.375 2.955 1 98.62 187 VAL A CA 1
ATOM 1390 C C . VAL A 1 187 ? -14.867 -19.906 1.503 1 98.62 187 VAL A C 1
ATOM 1392 O O . VAL A 1 187 ? -15.508 -18.906 1.171 1 98.62 187 VAL A O 1
ATOM 1395 N N . ASN A 1 188 ? -14.18 -20.656 0.64 1 98.19 188 ASN A N 1
ATOM 1396 C CA . ASN A 1 188 ? -14.125 -20.328 -0.779 1 98.19 188 ASN A CA 1
ATOM 1397 C C . ASN A 1 188 ? -15.523 -20.25 -1.39 1 98.19 188 ASN A C 1
ATOM 1399 O O . ASN A 1 188 ? -15.836 -19.328 -2.137 1 98.19 188 ASN A O 1
ATOM 1403 N N . ASP A 1 189 ? -16.391 -21.234 -1.062 1 97.31 189 ASP A N 1
ATOM 1404 C CA . ASP A 1 189 ? -17.719 -21.359 -1.643 1 97.31 189 ASP A CA 1
ATOM 1405 C C . ASP A 1 189 ? -18.609 -20.172 -1.237 1 97.31 189 ASP A C 1
ATOM 1407 O O . ASP A 1 189 ? -19.656 -19.953 -1.834 1 97.31 189 ASP A O 1
ATOM 1411 N N . ASN A 1 190 ? -18.172 -19.406 -0.284 1 98.5 190 ASN A N 1
ATOM 1412 C CA . ASN A 1 190 ? -19 -18.328 0.228 1 98.5 190 ASN A CA 1
ATOM 1413 C C . ASN A 1 190 ? -18.312 -16.969 0.032 1 98.5 190 ASN A C 1
ATOM 1415 O O . ASN A 1 190 ? -18.641 -16 0.729 1 98.5 190 ASN A O 1
ATOM 1419 N N . LEU A 1 191 ? -17.375 -16.938 -0.856 1 98.69 191 LEU A N 1
ATOM 1420 C CA . LEU A 1 191 ? -16.672 -15.703 -1.221 1 98.69 191 LEU A CA 1
ATOM 1421 C C . LEU A 1 191 ? -17.156 -15.18 -2.568 1 98.69 191 LEU A C 1
ATOM 1423 O O . LEU A 1 191 ? -17.406 -15.961 -3.49 1 98.69 191 LEU A O 1
ATOM 1427 N N . VAL A 1 192 ? -17.312 -13.883 -2.662 1 98.69 192 VAL A N 1
ATOM 1428 C CA . VAL A 1 192 ? -17.516 -13.203 -3.938 1 98.69 192 VAL A CA 1
ATOM 1429 C C . VAL A 1 192 ? -16.641 -11.953 -4.004 1 98.69 192 VAL A C 1
ATOM 1431 O O . VAL A 1 192 ? -16.484 -11.242 -3.008 1 98.69 192 VAL A O 1
ATOM 1434 N N . THR A 1 193 ? -15.977 -11.695 -5.125 1 98.75 193 THR A N 1
ATOM 1435 C CA . THR A 1 193 ? -15.102 -10.547 -5.344 1 98.75 193 THR A CA 1
ATOM 1436 C C . THR A 1 193 ? -15.383 -9.906 -6.703 1 98.75 193 THR A C 1
ATOM 1438 O O . THR A 1 193 ? -15.625 -10.609 -7.688 1 98.75 193 THR A O 1
ATOM 1441 N N . LEU A 1 194 ? -15.398 -8.664 -6.785 1 98.69 194 LEU A N 1
ATOM 1442 C CA . LEU A 1 194 ? -15.453 -7.914 -8.039 1 98.69 194 LEU A CA 1
ATOM 1443 C C . LEU A 1 194 ? -14.523 -6.703 -7.988 1 98.69 194 LEU A C 1
ATOM 1445 O O . LEU A 1 194 ? -14.469 -6.004 -6.977 1 98.69 194 LEU A O 1
ATOM 1449 N N . ALA A 1 195 ? -13.797 -6.484 -9.055 1 98.19 195 ALA A N 1
ATOM 1450 C CA . ALA A 1 195 ? -12.797 -5.418 -9.086 1 98.19 195 ALA A CA 1
ATOM 1451 C C . ALA A 1 195 ? -13.18 -4.344 -10.109 1 98.19 195 ALA A C 1
ATOM 1453 O O . ALA A 1 195 ? -13.867 -4.629 -11.086 1 98.19 195 ALA A O 1
ATOM 1454 N N . ALA A 1 196 ? -12.82 -3.158 -9.883 1 98.25 196 ALA A N 1
ATOM 1455 C CA . ALA A 1 196 ? -12.859 -2.031 -10.812 1 98.25 196 ALA A CA 1
ATOM 1456 C C . ALA A 1 196 ? -11.508 -1.319 -10.859 1 98.25 196 ALA A C 1
ATOM 1458 O O . ALA A 1 196 ? -10.852 -1.157 -9.828 1 98.25 196 ALA A O 1
ATOM 1459 N N . SER A 1 197 ? -11.094 -0.936 -12.008 1 96.38 197 SER A N 1
ATOM 1460 C CA . SER A 1 197 ? -9.797 -0.284 -12.156 1 96.38 197 SER A CA 1
ATOM 1461 C C . SER A 1 197 ? -9.883 0.904 -13.102 1 96.38 197 SER A C 1
ATOM 1463 O O . SER A 1 197 ? -10.555 0.836 -14.133 1 96.38 197 SER A O 1
ATOM 1465 N N . LEU A 1 198 ? -9.242 1.992 -12.742 1 95.44 198 LEU A N 1
ATOM 1466 C CA . LEU A 1 198 ? -9.156 3.172 -13.594 1 95.44 198 LEU A CA 1
ATOM 1467 C C . LEU A 1 198 ? -8.273 2.898 -14.812 1 95.44 198 LEU A C 1
ATOM 1469 O O . LEU A 1 198 ? -8.438 3.533 -15.852 1 95.44 198 LEU A O 1
ATOM 1473 N N . ASP A 1 199 ? -7.398 1.917 -14.664 1 92.62 199 ASP A N 1
ATOM 1474 C CA . ASP A 1 199 ? -6.508 1.582 -15.766 1 92.62 199 ASP A CA 1
ATOM 1475 C C . ASP A 1 199 ? -5.898 0.195 -15.578 1 92.62 199 ASP A C 1
ATOM 1477 O O . ASP A 1 199 ? -6.059 -0.422 -14.523 1 92.62 199 ASP A O 1
ATOM 1481 N N . ARG A 1 200 ? -5.246 -0.306 -16.625 1 89.62 200 ARG A N 1
ATOM 1482 C CA . ARG A 1 200 ? -4.477 -1.545 -16.609 1 89.62 200 ARG A CA 1
ATOM 1483 C C . ARG A 1 200 ? -3.068 -1.31 -16.078 1 89.62 200 ARG A C 1
ATOM 1485 O O . ARG A 1 200 ? -2.693 -0.173 -15.773 1 89.62 200 ARG A O 1
ATOM 1492 N N . THR A 1 201 ? -2.328 -2.342 -15.828 1 88.44 201 THR A N 1
ATOM 1493 C CA . THR A 1 201 ? -0.987 -2.189 -15.273 1 88.44 201 THR A CA 1
ATOM 1494 C C . THR A 1 201 ? 0.071 -2.539 -16.312 1 88.44 201 THR A C 1
ATOM 1496 O O . THR A 1 201 ? -0.239 -3.143 -17.344 1 88.44 201 THR A O 1
ATOM 1499 N N . SER A 1 202 ? 1.229 -1.997 -16.094 1 86.5 202 SER A N 1
ATOM 1500 C CA . SER A 1 202 ? 2.398 -2.369 -16.891 1 86.5 202 SER A CA 1
ATOM 1501 C C . SER A 1 202 ? 3.4 -3.16 -16.047 1 86.5 202 SER A C 1
ATOM 1503 O O . SER A 1 202 ? 3.346 -3.135 -14.82 1 86.5 202 SER A O 1
ATOM 1505 N N . VAL A 1 203 ? 4.227 -3.941 -16.75 1 84 203 VAL A N 1
ATOM 1506 C CA . VAL A 1 203 ? 5.16 -4.852 -16.094 1 84 203 VAL A CA 1
ATOM 1507 C C . VAL A 1 203 ? 6.562 -4.246 -16.109 1 84 203 VAL A C 1
ATOM 1509 O O . VAL A 1 203 ? 7.082 -3.873 -17.156 1 84 203 VAL A O 1
ATOM 1512 N N . PRO A 1 204 ? 7.199 -4.062 -14.914 1 84.62 204 PRO A N 1
ATOM 1513 C CA . PRO A 1 204 ? 8.578 -3.572 -14.875 1 84.62 204 PRO A CA 1
ATOM 1514 C C . PRO A 1 204 ? 9.531 -4.422 -15.711 1 84.62 204 PRO A C 1
ATOM 1516 O O . PRO A 1 204 ? 9.445 -5.652 -15.688 1 84.62 204 PRO A O 1
ATOM 1519 N N . GLY A 1 205 ? 10.438 -3.73 -16.438 1 71.69 205 GLY A N 1
ATOM 1520 C CA . GLY A 1 205 ? 11.453 -4.414 -17.219 1 71.69 205 GLY A CA 1
ATOM 1521 C C . GLY A 1 205 ? 10.961 -4.828 -18.594 1 71.69 205 GLY A C 1
ATOM 1522 O O . GLY A 1 205 ? 11.734 -5.324 -19.422 1 71.69 205 GLY A O 1
ATOM 1523 N N . LYS A 1 206 ? 9.641 -4.73 -18.766 1 67.94 206 LYS A N 1
ATOM 1524 C CA . LYS A 1 206 ? 9.125 -5.168 -20.062 1 67.94 206 LYS A CA 1
ATOM 1525 C C . LYS A 1 206 ? 8.656 -3.982 -20.891 1 67.94 206 LYS A C 1
ATOM 1527 O O . LYS A 1 206 ? 7.566 -3.447 -20.672 1 67.94 206 LYS A O 1
ATOM 1532 N N . ALA A 1 207 ? 9.555 -2.986 -21.234 1 55.03 207 ALA A N 1
ATOM 1533 C CA . ALA A 1 207 ? 9.195 -1.803 -22 1 55.03 207 ALA A CA 1
ATOM 1534 C C . ALA A 1 207 ? 8.234 -2.16 -23.141 1 55.03 207 ALA A C 1
ATOM 1536 O O . ALA A 1 207 ? 7.348 -1.376 -23.484 1 55.03 207 ALA A O 1
ATOM 1537 N N . GLU A 1 208 ? 8.609 -3.16 -23.844 1 50.34 208 GLU A N 1
ATOM 1538 C CA . GLU A 1 208 ? 8.18 -3.416 -25.219 1 50.34 208 GLU A CA 1
ATOM 1539 C C . GLU A 1 208 ? 6.723 -3.861 -25.266 1 50.34 208 GLU A C 1
ATOM 1541 O O . GLU A 1 208 ? 6.137 -3.957 -26.344 1 50.34 208 GLU A O 1
ATOM 1546 N N . GLN A 1 209 ? 6.113 -4.055 -24.125 1 56.69 209 GLN A N 1
ATOM 1547 C CA . GLN A 1 209 ? 4.809 -4.688 -24.297 1 56.69 209 GLN A CA 1
ATOM 1548 C C . GLN A 1 209 ? 3.729 -3.648 -24.578 1 56.69 209 GLN A C 1
ATOM 1550 O O . GLN A 1 209 ? 3.717 -2.572 -23.984 1 56.69 209 GLN A O 1
ATOM 1555 N N . ASP A 1 210 ? 3.148 -3.77 -25.641 1 61.97 210 ASP A N 1
ATOM 1556 C CA . ASP A 1 210 ? 2.029 -2.914 -26.031 1 61.97 210 ASP A CA 1
ATOM 1557 C C . ASP A 1 210 ? 0.806 -3.184 -25.156 1 61.97 210 ASP A C 1
ATOM 1559 O O . ASP A 1 210 ? 0.178 -4.238 -25.266 1 61.97 210 ASP A O 1
ATOM 1563 N N . ILE A 1 211 ? 0.7 -2.539 -23.984 1 73.25 211 ILE A N 1
ATOM 1564 C CA . ILE A 1 211 ? -0.513 -2.564 -23.172 1 73.25 211 ILE A CA 1
ATOM 1565 C C . ILE A 1 211 ? -1.475 -1.478 -23.656 1 73.25 211 ILE A C 1
ATOM 1567 O O . ILE A 1 211 ? -1.067 -0.336 -23.875 1 73.25 211 ILE A O 1
ATOM 1571 N N . GLU A 1 212 ? -2.684 -1.991 -24 1 76.81 212 GLU A N 1
ATOM 1572 C CA . GLU A 1 212 ? -3.719 -1.008 -24.297 1 76.81 212 GLU A CA 1
ATOM 1573 C C . GLU A 1 212 ? -4.324 -0.428 -23.031 1 76.81 212 GLU A C 1
ATOM 1575 O O . GLU A 1 212 ? -5.176 -1.06 -22.391 1 76.81 212 GLU A O 1
ATOM 1580 N N . PHE A 1 213 ? -3.953 0.751 -22.719 1 85.12 213 PHE A N 1
ATOM 1581 C CA . PHE A 1 213 ? -4.449 1.417 -21.516 1 85.12 213 PHE A CA 1
ATOM 1582 C C . PHE A 1 213 ? -5.832 2.006 -21.766 1 85.12 213 PHE A C 1
ATOM 1584 O O . PHE A 1 213 ? -6.238 2.201 -22.906 1 85.12 213 PHE A O 1
ATOM 1591 N N . ASN A 1 214 ? -6.586 2.223 -20.672 1 89.38 214 ASN A N 1
ATOM 1592 C CA . ASN A 1 214 ? -7.898 2.854 -20.766 1 89.38 214 ASN A CA 1
ATOM 1593 C C . ASN A 1 214 ? -7.789 4.328 -21.156 1 89.38 214 ASN A C 1
ATOM 1595 O O . ASN A 1 214 ? -6.781 4.973 -20.859 1 89.38 214 ASN A O 1
ATOM 1599 N N . ALA A 1 215 ? -8.867 4.816 -21.828 1 89.81 215 ALA A N 1
ATOM 1600 C CA . ALA A 1 215 ? -8.938 6.25 -22.109 1 89.81 215 ALA A CA 1
ATOM 1601 C C . ALA A 1 215 ? -9 7.059 -20.812 1 89.81 215 ALA A C 1
ATOM 1603 O O . ALA A 1 215 ? -9.195 6.496 -19.734 1 89.81 215 ALA A O 1
ATOM 1604 N N . SER A 1 216 ? -8.812 8.422 -20.797 1 86.69 216 SER A N 1
ATOM 1605 C CA . SER A 1 216 ? -8.734 9.289 -19.625 1 86.69 216 SER A CA 1
ATOM 1606 C C . SER A 1 216 ? -10.055 9.297 -18.859 1 86.69 216 SER A C 1
ATOM 1608 O O . SER A 1 216 ? -10.07 9.539 -17.656 1 86.69 216 SER A O 1
ATOM 1610 N N . ASP A 1 217 ? -11.117 9.008 -19.5 1 92.06 217 ASP A N 1
ATOM 1611 C CA . ASP A 1 217 ? -12.43 9 -18.859 1 92.06 217 ASP A CA 1
ATOM 1612 C C . ASP A 1 217 ? -13.07 7.621 -18.922 1 92.06 217 ASP A C 1
ATOM 1614 O O . ASP A 1 217 ? -14.273 7.496 -19.156 1 92.06 217 ASP A O 1
ATOM 1618 N N . GLU A 1 218 ? -12.227 6.609 -18.844 1 94.12 218 GLU A N 1
ATOM 1619 C CA . GLU A 1 218 ? -12.703 5.234 -18.953 1 94.12 218 GLU A CA 1
ATOM 1620 C C . GLU A 1 218 ? -12.25 4.402 -17.75 1 94.12 218 GLU A C 1
ATOM 1622 O O . GLU A 1 218 ? -11.141 4.582 -17.25 1 94.12 218 GLU A O 1
ATOM 1627 N N . VAL A 1 219 ? -13.148 3.58 -17.266 1 95.44 219 VAL A N 1
ATOM 1628 C CA . VAL A 1 219 ? -12.859 2.625 -16.203 1 95.44 219 VAL A CA 1
ATOM 1629 C C . VAL A 1 219 ? -13.172 1.208 -16.672 1 95.44 219 VAL A C 1
ATOM 1631 O O . VAL A 1 219 ? -13.922 1.022 -17.641 1 95.44 219 VAL A O 1
ATOM 1634 N N . GLU A 1 220 ? -12.562 0.319 -16.109 1 94.44 220 GLU A N 1
ATOM 1635 C CA . GLU A 1 220 ? -12.797 -1.073 -16.484 1 94.44 220 GLU A CA 1
ATOM 1636 C C . GLU A 1 220 ? -13.305 -1.888 -15.305 1 94.44 220 GLU A C 1
ATOM 1638 O O . GLU A 1 220 ? -12.664 -1.938 -14.258 1 94.44 220 GLU A O 1
ATOM 1643 N N . LEU A 1 221 ? -14.492 -2.477 -15.43 1 96.38 221 LEU A N 1
ATOM 1644 C CA . LEU A 1 221 ? -15.125 -3.307 -14.414 1 96.38 221 LEU A CA 1
ATOM 1645 C C . LEU A 1 221 ? -14.82 -4.785 -14.648 1 96.38 221 LEU A C 1
ATOM 1647 O O . LEU A 1 221 ? -15.055 -5.305 -15.742 1 96.38 221 LEU A O 1
ATOM 1651 N N . GLY A 1 222 ? -14.219 -5.457 -13.641 1 94.81 222 GLY A N 1
ATOM 1652 C CA . GLY A 1 222 ? -13.938 -6.879 -13.75 1 94.81 222 GLY A CA 1
ATOM 1653 C C . GLY A 1 222 ? -12.578 -7.172 -14.359 1 94.81 222 GLY A C 1
ATOM 1654 O O . GLY A 1 222 ? -12.328 -8.281 -14.828 1 94.81 222 GLY A O 1
ATOM 1655 N N . LEU A 1 223 ? -11.742 -6.133 -14.383 1 89.19 223 LEU A N 1
ATOM 1656 C CA . LEU A 1 223 ? -10.383 -6.34 -14.859 1 89.19 223 LEU A CA 1
ATOM 1657 C C . LEU A 1 223 ? -9.664 -7.387 -14.008 1 89.19 223 LEU A C 1
ATOM 1659 O O . LEU A 1 223 ? -9.742 -7.352 -12.781 1 89.19 223 LEU A O 1
ATOM 1663 N N . GLY A 1 224 ? -9.047 -8.367 -14.68 1 87.81 224 GLY A N 1
ATOM 1664 C CA . GLY A 1 224 ? -8.281 -9.383 -13.969 1 87.81 224 GLY A CA 1
ATOM 1665 C C . GLY A 1 224 ? -6.91 -8.891 -13.539 1 87.81 224 GLY A C 1
ATOM 1666 O O . GLY A 1 224 ? -6.457 -7.832 -13.977 1 87.81 224 GLY A O 1
ATOM 1667 N N . ILE A 1 225 ? -6.211 -9.617 -12.711 1 89.31 225 ILE A N 1
ATOM 1668 C CA . ILE A 1 225 ? -4.965 -9.164 -12.109 1 89.31 225 ILE A CA 1
ATOM 1669 C C . ILE A 1 225 ? -3.812 -9.352 -13.094 1 89.31 225 ILE A C 1
ATOM 1671 O O . ILE A 1 225 ? -2.707 -8.852 -12.867 1 89.31 225 ILE A O 1
ATOM 1675 N N . HIS A 1 226 ? -4.039 -9.977 -14.266 1 85 226 HIS A N 1
ATOM 1676 C CA . HIS A 1 226 ? -3.07 -10.062 -15.352 1 85 226 HIS A CA 1
ATOM 1677 C C . HIS A 1 226 ? -3.484 -9.18 -16.531 1 85 226 HIS A C 1
ATOM 1679 O O . HIS A 1 226 ? -3.021 -9.383 -17.656 1 85 226 HIS A O 1
ATOM 1685 N N . ASN A 1 227 ? -4.414 -8.32 -16.375 1 83.81 227 ASN A N 1
ATOM 1686 C CA . ASN A 1 227 ? -4.969 -7.414 -17.375 1 83.81 227 ASN A CA 1
ATOM 1687 C C . ASN A 1 227 ? -5.973 -8.133 -18.281 1 83.81 227 ASN A C 1
ATOM 1689 O O . ASN A 1 227 ? -6.164 -7.738 -19.438 1 83.81 227 ASN A O 1
ATOM 1693 N N . GLU A 1 228 ? -6.516 -9.297 -17.781 1 81.31 228 GLU A N 1
ATOM 1694 C CA . GLU A 1 228 ? -7.625 -9.883 -18.516 1 81.31 228 GLU A CA 1
ATOM 1695 C C . GLU A 1 228 ? -8.773 -8.891 -18.672 1 81.31 228 GLU A C 1
ATOM 1697 O O . GLU A 1 228 ? -9.172 -8.242 -17.703 1 81.31 228 GLU A O 1
ATOM 1702 N N . PRO A 1 229 ? -9.297 -8.734 -19.766 1 82.44 229 PRO A N 1
ATOM 1703 C CA . PRO A 1 229 ? -10.25 -7.652 -20.016 1 82.44 229 PRO A CA 1
ATOM 1704 C C . PRO A 1 229 ? -11.523 -7.785 -19.188 1 82.44 229 PRO A C 1
ATOM 1706 O O . PRO A 1 229 ? -12.039 -8.898 -19 1 82.44 229 PRO A O 1
ATOM 1709 N N . GLY A 1 230 ? -12.016 -6.691 -18.641 1 88 230 GLY A N 1
ATOM 1710 C CA . GLY A 1 230 ? -13.344 -6.539 -18.062 1 88 230 GLY A CA 1
ATOM 1711 C C . GLY A 1 230 ? -14.281 -5.746 -18.953 1 88 230 GLY A C 1
ATOM 1712 O O . GLY A 1 230 ? -14.227 -5.859 -20.188 1 88 230 GLY A O 1
ATOM 1713 N N . THR A 1 231 ? -15.195 -5.16 -18.422 1 91.44 231 THR A N 1
ATOM 1714 C CA . THR A 1 231 ? -16.125 -4.301 -19.141 1 91.44 231 THR A CA 1
ATOM 1715 C C . THR A 1 231 ? -15.711 -2.838 -19.031 1 91.44 231 THR A C 1
ATOM 1717 O O . THR A 1 231 ? -15.648 -2.283 -17.938 1 91.44 231 THR A O 1
ATOM 1720 N N . LYS A 1 232 ? -15.492 -2.23 -20.141 1 92.56 232 LYS A N 1
ATOM 1721 C CA . LYS A 1 232 ? -15.125 -0.818 -20.172 1 92.56 232 LYS A CA 1
ATOM 1722 C C . LYS A 1 232 ? -16.359 0.075 -20.016 1 92.56 232 LYS A C 1
ATOM 1724 O O . LYS A 1 232 ? -17.406 -0.214 -20.578 1 92.56 232 LYS A O 1
ATOM 1729 N N . ILE A 1 233 ? -16.234 1.054 -19.188 1 96.25 233 ILE A N 1
ATOM 1730 C CA . ILE A 1 233 ? -17.312 2.012 -18.953 1 96.25 233 ILE A CA 1
ATOM 1731 C C . ILE A 1 233 ? -16.812 3.428 -19.219 1 96.25 233 ILE A C 1
ATOM 1733 O O . ILE A 1 233 ? -15.766 3.828 -18.703 1 96.25 233 ILE A O 1
ATOM 1737 N N . LYS A 1 234 ? -17.531 4.129 -19.953 1 95.06 234 LYS A N 1
ATOM 1738 C CA . LYS A 1 234 ? -17.219 5.512 -20.297 1 95.06 234 LYS A CA 1
ATOM 1739 C C . LYS A 1 234 ? -18.5 6.355 -20.359 1 95.06 234 LYS A C 1
ATOM 1741 O O . LYS A 1 234 ? -19.484 5.961 -20.984 1 95.06 234 LYS A O 1
ATOM 1746 N N . PRO A 1 235 ? -18.578 7.672 -19.703 1 95.5 235 PRO A N 1
ATOM 1747 C CA . PRO A 1 235 ? -17.547 8.25 -18.844 1 95.5 235 PRO A CA 1
ATOM 1748 C C . PRO A 1 235 ? -17.438 7.543 -17.5 1 95.5 235 PRO A C 1
ATOM 1750 O O . PRO A 1 235 ? -18.297 6.723 -17.156 1 95.5 235 PRO A O 1
ATOM 1753 N N . ILE A 1 236 ? -16.375 7.805 -16.75 1 95 236 ILE A N 1
ATOM 1754 C CA . ILE A 1 236 ? -16.234 7.27 -15.398 1 95 236 ILE A CA 1
ATOM 1755 C C . ILE A 1 236 ? -17.453 7.637 -14.57 1 95 236 ILE A C 1
ATOM 1757 O O . ILE A 1 236 ? -17.797 8.812 -14.422 1 95 236 ILE A O 1
ATOM 1761 N N . PRO A 1 237 ? -18.172 6.688 -14.078 1 97.06 237 PRO A N 1
ATOM 1762 C CA . PRO A 1 237 ? -19.359 6.988 -13.273 1 97.06 237 PRO A CA 1
ATOM 1763 C C . PRO A 1 237 ? -19.016 7.57 -11.906 1 97.06 237 PRO A C 1
ATOM 1765 O O . PRO A 1 237 ? -17.875 7.457 -11.453 1 97.06 237 PRO A O 1
ATOM 1768 N N . LYS A 1 238 ? -20.031 8.242 -11.305 1 96.5 238 LYS A N 1
ATOM 1769 C CA . LYS A 1 238 ? -19.875 8.578 -9.891 1 96.5 238 LYS A CA 1
ATOM 1770 C C . LYS A 1 238 ? -19.578 7.332 -9.062 1 96.5 238 LYS A C 1
ATOM 1772 O O . LYS A 1 238 ? -20.125 6.258 -9.328 1 96.5 238 LYS A O 1
ATOM 1777 N N . LEU A 1 239 ? -18.812 7.508 -8.109 1 97.88 239 LEU A N 1
ATOM 1778 C CA . LEU A 1 239 ? -18.328 6.379 -7.316 1 97.88 239 LEU A CA 1
ATOM 1779 C C . LEU A 1 239 ? -19.5 5.602 -6.715 1 97.88 239 LEU A C 1
ATOM 1781 O O . LEU A 1 239 ? -19.5 4.367 -6.723 1 97.88 239 LEU A O 1
ATOM 1785 N N . ASP A 1 240 ? -20.5 6.297 -6.238 1 98.25 240 ASP A N 1
ATOM 1786 C CA . ASP A 1 240 ? -21.672 5.629 -5.664 1 98.25 240 ASP A CA 1
ATOM 1787 C C . ASP A 1 240 ? -22.375 4.758 -6.699 1 98.25 240 ASP A C 1
ATOM 1789 O O . ASP A 1 240 ? -22.797 3.639 -6.395 1 98.25 240 ASP A O 1
ATOM 1793 N N . ASP A 1 241 ? -22.516 5.242 -7.859 1 98.25 241 ASP A N 1
ATOM 1794 C CA . ASP A 1 241 ? -23.172 4.484 -8.914 1 98.25 241 ASP A CA 1
ATOM 1795 C C . ASP A 1 241 ? -22.375 3.25 -9.305 1 98.25 241 ASP A C 1
ATOM 1797 O O . ASP A 1 241 ? -22.938 2.18 -9.539 1 98.25 241 ASP A O 1
ATOM 1801 N N . LEU A 1 242 ? -21.078 3.43 -9.43 1 98.38 242 LEU A N 1
ATOM 1802 C CA . LEU A 1 242 ? -20.203 2.303 -9.734 1 98.38 242 LEU A CA 1
ATOM 1803 C C . LEU A 1 242 ? -20.312 1.227 -8.664 1 98.38 242 LEU A C 1
ATOM 1805 O O . LEU A 1 242 ? -20.438 0.041 -8.977 1 98.38 242 LEU A O 1
ATOM 1809 N N . ILE A 1 243 ? -20.281 1.63 -7.402 1 98.69 243 ILE A N 1
ATOM 1810 C CA . ILE A 1 243 ? -20.297 0.701 -6.277 1 98.69 243 ILE A CA 1
ATOM 1811 C C . ILE A 1 243 ? -21.656 -0.013 -6.227 1 98.69 243 ILE A C 1
ATOM 1813 O O . ILE A 1 243 ? -21.719 -1.215 -5.957 1 98.69 243 ILE A O 1
ATOM 1817 N N . LYS A 1 244 ? -22.719 0.718 -6.488 1 98.38 244 LYS A N 1
ATOM 1818 C CA . LYS A 1 244 ? -24.031 0.089 -6.543 1 98.38 244 LYS A CA 1
ATOM 1819 C C . LYS A 1 244 ? -24.078 -0.995 -7.617 1 98.38 244 LYS A C 1
ATOM 1821 O O . LYS A 1 244 ? -24.641 -2.072 -7.395 1 98.38 244 LYS A O 1
ATOM 1826 N N . ASP A 1 245 ? -23.531 -0.68 -8.734 1 98 245 ASP A N 1
ATOM 1827 C CA . ASP A 1 245 ? -23.453 -1.665 -9.805 1 98 245 ASP A CA 1
ATOM 1828 C C . ASP A 1 245 ? -22.641 -2.881 -9.383 1 98 245 ASP A C 1
ATOM 1830 O O . ASP A 1 245 ? -23.031 -4.02 -9.641 1 98 245 ASP A O 1
ATOM 1834 N N . MET A 1 246 ? -21.516 -2.641 -8.781 1 98.56 246 MET A N 1
ATOM 1835 C CA . MET A 1 246 ? -20.656 -3.723 -8.305 1 98.56 246 MET A CA 1
ATOM 1836 C C . MET A 1 246 ? -21.391 -4.594 -7.297 1 98.56 246 MET A C 1
ATOM 1838 O O . MET A 1 246 ? -21.375 -5.824 -7.398 1 98.56 246 MET A O 1
ATOM 1842 N N . LEU A 1 247 ? -22.062 -3.928 -6.34 1 98.44 247 LEU A N 1
ATOM 1843 C CA . LEU A 1 247 ? -22.766 -4.66 -5.293 1 98.44 247 LEU A CA 1
ATOM 1844 C C . LEU A 1 247 ? -23.922 -5.449 -5.871 1 98.44 247 LEU A C 1
ATOM 1846 O O . LEU A 1 247 ? -24.25 -6.543 -5.391 1 98.44 247 LEU A O 1
ATOM 1850 N N . HIS A 1 248 ? -24.562 -4.918 -6.906 1 97.81 248 HIS A N 1
ATOM 1851 C CA . HIS A 1 248 ? -25.609 -5.66 -7.594 1 97.81 248 HIS A CA 1
ATOM 1852 C C . HIS A 1 248 ? -25.062 -6.949 -8.203 1 97.81 248 HIS A C 1
ATOM 1854 O O . HIS A 1 248 ? -25.672 -8.016 -8.055 1 97.81 248 HIS A O 1
ATOM 1860 N N . LYS A 1 249 ? -23.969 -6.879 -8.844 1 97.44 249 LYS A N 1
ATOM 1861 C CA . LYS A 1 249 ? -23.359 -8.039 -9.484 1 97.44 249 LYS A CA 1
ATOM 1862 C C . LYS A 1 249 ? -22.859 -9.039 -8.438 1 97.44 249 LYS A C 1
ATOM 1864 O O . LYS A 1 249 ? -22.828 -10.25 -8.695 1 97.44 249 LYS A O 1
ATOM 1869 N N . LEU A 1 250 ? -22.469 -8.578 -7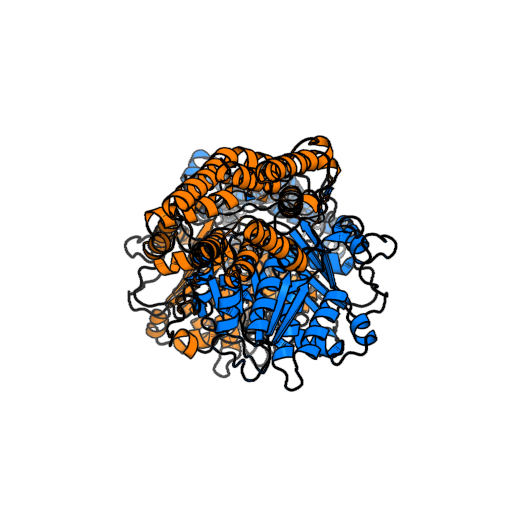.285 1 98.25 250 LEU A N 1
ATOM 1870 C CA . LEU A 1 250 ? -21.938 -9.422 -6.227 1 98.25 250 LEU A CA 1
ATOM 1871 C C . LEU A 1 250 ? -23.062 -10.164 -5.504 1 98.25 250 LEU A C 1
ATOM 1873 O O . LEU A 1 250 ? -22.875 -11.297 -5.059 1 98.25 250 LEU A O 1
ATOM 1877 N N . LEU A 1 251 ? -24.281 -9.484 -5.41 1 97.62 251 LEU A N 1
ATOM 1878 C CA . LEU A 1 251 ? -25.219 -9.953 -4.391 1 97.62 251 LEU A CA 1
ATOM 1879 C C . LEU A 1 251 ? -26.562 -10.328 -5.012 1 97.62 251 LEU A C 1
ATOM 1881 O O . LEU A 1 251 ? -27.312 -11.117 -4.445 1 97.62 251 LEU A O 1
ATOM 1885 N N . SER A 1 252 ? -26.906 -9.758 -6.188 1 96.31 252 SER A N 1
ATOM 1886 C CA . SER A 1 252 ? -28.297 -9.797 -6.637 1 96.31 252 SER A CA 1
ATOM 1887 C C . SER A 1 252 ? -28.656 -11.156 -7.227 1 96.31 252 SER A C 1
ATOM 1889 O O . SER A 1 252 ? -28 -11.625 -8.156 1 96.31 252 SER A O 1
ATOM 1891 N N . PRO A 1 253 ? -29.719 -11.734 -6.746 1 95.75 253 PRO A N 1
ATOM 1892 C CA . PRO A 1 253 ? -30.188 -12.977 -7.363 1 95.75 253 PRO A CA 1
ATOM 1893 C C . PRO A 1 253 ? -30.781 -12.758 -8.758 1 95.75 253 PRO A C 1
ATOM 1895 O O . PRO A 1 253 ? -30.984 -13.719 -9.5 1 95.75 253 PRO A O 1
ATOM 1898 N N . GLU A 1 254 ? -30.984 -11.523 -9.086 1 95.62 254 GLU A N 1
ATOM 1899 C CA . GLU A 1 254 ? -31.531 -11.195 -10.406 1 95.62 254 GLU A CA 1
ATOM 1900 C C . GLU A 1 254 ? -30.5 -11.438 -11.5 1 95.62 254 GLU A C 1
ATOM 1902 O O . GLU A 1 254 ? -30.844 -11.719 -12.648 1 95.62 254 GLU A O 1
ATOM 1907 N N . ASP A 1 255 ? -29.266 -11.266 -11.125 1 95 255 ASP A N 1
ATOM 1908 C CA . ASP A 1 255 ? -28.203 -11.578 -12.055 1 95 255 ASP A CA 1
ATOM 1909 C C . ASP A 1 255 ? -27.812 -13.055 -11.977 1 95 255 ASP A C 1
ATOM 1911 O O . ASP A 1 255 ? -26.797 -13.414 -11.383 1 95 255 ASP A O 1
ATOM 1915 N N . LYS A 1 256 ? -28.516 -13.891 -12.617 1 93.5 256 LYS A N 1
ATOM 1916 C CA . LYS A 1 256 ? -28.375 -15.336 -12.5 1 93.5 256 LYS A CA 1
ATOM 1917 C C . LYS A 1 256 ? -27 -15.789 -12.977 1 93.5 256 LYS A C 1
ATOM 1919 O O . LYS A 1 256 ? -26.469 -16.812 -12.516 1 93.5 256 LYS A O 1
ATOM 1924 N N . ASP A 1 257 ? -26.469 -14.984 -13.812 1 93.31 257 ASP A N 1
ATOM 1925 C CA . ASP A 1 257 ? -25.188 -15.352 -14.414 1 93.31 257 ASP A CA 1
ATOM 1926 C C . ASP A 1 257 ? -24.047 -15.117 -13.438 1 93.31 257 ASP A C 1
ATOM 1928 O O . ASP A 1 257 ? -22.969 -15.719 -13.57 1 93.31 257 ASP A O 1
ATOM 1932 N N . ARG A 1 258 ? -24.25 -14.266 -12.414 1 95.12 258 ARG A N 1
ATOM 1933 C CA . ARG A 1 258 ? -23.156 -13.914 -11.531 1 95.12 258 ARG A CA 1
ATOM 1934 C C . ARG A 1 258 ? -23.5 -14.203 -10.078 1 95.12 258 ARG A C 1
ATOM 1936 O O . ARG A 1 258 ? -22.656 -14.062 -9.188 1 95.12 258 ARG A O 1
ATOM 1943 N N . HIS A 1 259 ? -24.75 -14.68 -9.914 1 96.69 259 HIS A N 1
ATOM 1944 C CA . HIS A 1 259 ? -25.188 -14.953 -8.555 1 96.69 259 HIS A CA 1
ATOM 1945 C C . HIS A 1 259 ? -24.594 -16.25 -8.031 1 96.69 259 HIS A C 1
ATOM 1947 O O . HIS A 1 259 ? -25.234 -17.297 -8.086 1 96.69 259 HIS A O 1
ATOM 1953 N N . TYR A 1 260 ? -23.453 -16.156 -7.387 1 96.5 260 TYR A N 1
ATOM 1954 C CA . TYR A 1 260 ? -22.734 -17.359 -6.965 1 96.5 260 TYR A CA 1
ATOM 1955 C C . TYR A 1 260 ? -23.031 -17.688 -5.508 1 96.5 260 TYR A C 1
ATOM 1957 O O . TYR A 1 260 ? -22.984 -18.844 -5.105 1 96.5 260 TYR A O 1
ATOM 1965 N N . VAL A 1 261 ? -23.25 -16.703 -4.637 1 97.62 261 VAL A N 1
ATOM 1966 C CA . VAL A 1 261 ? -23.469 -16.891 -3.209 1 97.62 261 VAL A CA 1
ATOM 1967 C C . VAL A 1 261 ? -24.766 -16.203 -2.785 1 97.62 261 VAL A C 1
ATOM 1969 O O . VAL A 1 261 ? -24.984 -15.039 -3.111 1 97.62 261 VAL A O 1
ATOM 1972 N N . GLU A 1 262 ? -25.594 -16.922 -2.111 1 96.62 262 GLU A N 1
ATOM 1973 C CA . GLU A 1 262 ? -26.828 -16.344 -1.57 1 96.62 262 GLU A CA 1
ATOM 1974 C C . GLU A 1 262 ? -26.547 -15.531 -0.311 1 96.62 262 GLU A C 1
ATOM 1976 O O . GLU A 1 262 ? -25.875 -16.016 0.606 1 96.62 262 GLU A O 1
ATOM 1981 N N . PHE A 1 263 ? -26.969 -14.297 -0.304 1 96.81 263 PHE A N 1
ATOM 1982 C CA . PHE A 1 263 ? -26.938 -13.43 0.868 1 96.81 263 PHE A CA 1
ATOM 1983 C C . PHE A 1 263 ? -28.328 -13.016 1.291 1 96.81 263 PHE A C 1
ATOM 1985 O O . PHE A 1 263 ? -29.062 -12.391 0.519 1 96.81 263 PHE A O 1
ATOM 1992 N N . ASP A 1 264 ? -28.672 -13.375 2.504 1 94.69 264 ASP A N 1
ATOM 1993 C CA . ASP A 1 264 ? -29.875 -12.812 3.102 1 94.69 264 ASP A CA 1
ATOM 1994 C C . ASP A 1 264 ? -29.578 -11.484 3.793 1 94.69 264 ASP A C 1
ATOM 1996 O O . ASP A 1 264 ? -28.438 -11.227 4.184 1 94.69 264 ASP A O 1
ATOM 2000 N N . SER A 1 265 ? -30.578 -10.688 3.955 1 92 265 SER A N 1
ATOM 2001 C CA . SER A 1 265 ? -30.406 -9.344 4.484 1 92 265 SER A CA 1
ATOM 2002 C C . SER A 1 265 ? -29.844 -9.367 5.902 1 92 265 SER A C 1
ATOM 2004 O O . SER A 1 265 ? -29.172 -8.43 6.324 1 92 265 SER A O 1
ATOM 2006 N N . ASP A 1 266 ? -30.016 -10.492 6.648 1 93.81 266 ASP A N 1
ATOM 2007 C CA . ASP A 1 266 ? -29.594 -10.547 8.055 1 93.81 266 ASP A CA 1
ATOM 2008 C C . ASP A 1 266 ? -28.359 -11.422 8.227 1 93.81 266 ASP A C 1
ATOM 2010 O O . ASP A 1 266 ? -28 -11.773 9.352 1 93.81 266 ASP A O 1
ATOM 2014 N N . ASP A 1 267 ? -27.75 -11.789 7.168 1 96.5 267 ASP A N 1
ATOM 2015 C CA . ASP A 1 267 ? -26.562 -12.641 7.25 1 96.5 267 ASP A CA 1
ATOM 2016 C C . ASP A 1 267 ? -25.375 -11.883 7.832 1 96.5 267 ASP A C 1
ATOM 2018 O O . ASP A 1 267 ? -25.219 -10.688 7.59 1 96.5 267 ASP A O 1
ATOM 2022 N N . ASP A 1 268 ? -24.641 -12.602 8.648 1 96.94 268 ASP A N 1
ATOM 2023 C CA . ASP A 1 268 ? -23.328 -12.086 9.07 1 96.94 268 ASP A CA 1
ATOM 2024 C C . ASP A 1 268 ? -22.297 -12.234 7.953 1 96.94 268 ASP A C 1
ATOM 2026 O O . ASP A 1 268 ? -22.297 -13.234 7.234 1 96.94 268 ASP A O 1
ATOM 2030 N N . PHE A 1 269 ? -21.438 -11.219 7.73 1 98.06 269 PHE A N 1
ATOM 2031 C CA . PHE A 1 269 ? -20.484 -11.281 6.645 1 98.06 269 PHE A CA 1
ATOM 2032 C C . PHE A 1 269 ? -19.234 -10.469 6.98 1 98.06 269 PHE A C 1
ATOM 2034 O O . PHE A 1 269 ? -19.203 -9.734 7.969 1 98.06 269 PHE A O 1
ATOM 2041 N N . VAL A 1 270 ? -18.172 -10.742 6.293 1 98.38 270 VAL A N 1
ATOM 2042 C CA . VAL A 1 270 ? -16.922 -9.984 6.336 1 98.38 270 VAL A CA 1
ATOM 2043 C C . VAL A 1 270 ? -16.75 -9.195 5.043 1 98.38 270 VAL A C 1
ATOM 2045 O O . VAL A 1 270 ? -17.109 -9.672 3.961 1 98.38 270 VAL A O 1
ATOM 2048 N N . LEU A 1 271 ? -16.312 -7.93 5.137 1 98.69 271 LEU A N 1
ATOM 2049 C CA . LEU A 1 271 ? -16.047 -7.066 3.994 1 98.69 271 LEU A CA 1
ATOM 2050 C C . LEU A 1 271 ? -14.555 -6.824 3.828 1 98.69 271 LEU A C 1
ATOM 2052 O O . LEU A 1 271 ? -13.875 -6.434 4.777 1 98.69 271 LEU A O 1
ATOM 2056 N N . LEU A 1 272 ? -14.031 -7.148 2.682 1 98.75 272 LEU A N 1
ATOM 2057 C CA . LEU A 1 272 ? -12.672 -6.77 2.301 1 98.75 272 LEU A CA 1
ATOM 2058 C C . LEU A 1 272 ? -12.695 -5.711 1.204 1 98.75 272 LEU A C 1
ATOM 2060 O O . LEU A 1 272 ? -13.375 -5.875 0.191 1 98.75 272 LEU A O 1
ATOM 2064 N N . VAL A 1 273 ? -12.07 -4.605 1.447 1 98.81 273 VAL A N 1
ATOM 2065 C CA . VAL A 1 273 ? -11.773 -3.625 0.409 1 98.81 273 VAL A CA 1
ATOM 2066 C C . VAL A 1 273 ? -10.297 -3.695 0.044 1 98.81 273 VAL A C 1
ATOM 2068 O O . VAL A 1 273 ? -9.43 -3.312 0.84 1 98.81 273 VAL A O 1
ATOM 2071 N N . ASN A 1 274 ? -10.016 -4.141 -1.15 1 98.75 274 ASN A N 1
ATOM 2072 C CA . ASN A 1 274 ? -8.672 -4.48 -1.6 1 98.75 274 ASN A CA 1
ATOM 2073 C C . ASN A 1 274 ? -8.117 -3.428 -2.555 1 98.75 274 ASN A C 1
ATOM 2075 O O . ASN A 1 274 ? -8.781 -3.035 -3.512 1 98.75 274 ASN A O 1
ATOM 2079 N N . ASN A 1 275 ? -6.941 -2.928 -2.256 1 98.31 275 ASN A N 1
ATOM 2080 C CA . ASN A 1 275 ? -6.164 -2.123 -3.189 1 98.31 275 ASN A CA 1
ATOM 2081 C C . ASN A 1 275 ? -5.504 -2.988 -4.262 1 98.31 275 ASN A C 1
ATOM 2083 O O . ASN A 1 275 ? -4.672 -3.84 -3.947 1 98.31 275 ASN A O 1
ATOM 2087 N N . ILE A 1 276 ? -5.762 -2.803 -5.496 1 97.19 276 ILE A N 1
ATOM 2088 C CA . ILE A 1 276 ? -5.195 -3.623 -6.559 1 97.19 276 ILE A CA 1
ATOM 2089 C C . ILE A 1 276 ? -3.758 -3.188 -6.836 1 97.19 276 ILE A C 1
ATOM 2091 O O . ILE A 1 276 ? -3.016 -3.881 -7.539 1 97.19 276 ILE A O 1
ATOM 2095 N N . GLY A 1 277 ? -3.352 -2.066 -6.199 1 94.44 277 GLY A N 1
ATOM 2096 C CA . GLY A 1 277 ? -1.928 -1.776 -6.219 1 94.44 277 GLY A CA 1
ATOM 2097 C C . GLY A 1 277 ? -1.62 -0.293 -6.301 1 94.44 277 GLY A C 1
ATOM 2098 O O . GLY A 1 277 ? -0.622 0.171 -5.746 1 94.44 277 GLY A O 1
ATOM 2099 N N . GLY A 1 278 ? -2.525 0.464 -7.035 1 94.31 278 GLY A N 1
ATOM 2100 C CA . GLY A 1 278 ? -2.182 1.842 -7.344 1 94.31 278 GLY A CA 1
ATOM 2101 C C . GLY A 1 278 ? -3.141 2.848 -6.738 1 94.31 278 GLY A C 1
ATOM 2102 O O . GLY A 1 278 ? -3.045 4.047 -7.008 1 94.31 278 GLY A O 1
ATOM 2103 N N . THR A 1 279 ? -4.113 2.465 -5.941 1 96.25 279 THR A N 1
ATOM 2104 C CA . THR A 1 279 ? -5.043 3.369 -5.273 1 96.25 279 THR A CA 1
ATOM 2105 C C . THR A 1 279 ? -4.445 3.891 -3.971 1 96.25 279 THR A C 1
ATOM 2107 O O . THR A 1 279 ? -3.924 3.115 -3.166 1 96.25 279 THR A O 1
ATOM 2110 N N . SER A 1 280 ? -4.441 5.211 -3.814 1 95.75 280 SER A N 1
ATOM 2111 C CA . SER A 1 280 ? -3.881 5.781 -2.594 1 95.75 280 SER A CA 1
ATOM 2112 C C . SER A 1 280 ? -4.656 5.324 -1.363 1 95.75 280 SER A C 1
ATOM 2114 O O . SER A 1 280 ? -5.84 4.992 -1.455 1 95.75 280 SER A O 1
ATOM 2116 N N . SER A 1 281 ? -3.943 5.258 -0.209 1 96.81 281 SER A N 1
ATOM 2117 C CA . SER A 1 281 ? -4.613 4.93 1.044 1 96.81 281 SER A CA 1
ATOM 2118 C C . SER A 1 281 ? -5.766 5.891 1.325 1 96.81 281 SER A C 1
ATOM 2120 O O . SER A 1 281 ? -6.809 5.484 1.84 1 96.81 281 SER A O 1
ATOM 2122 N N . PHE A 1 282 ? -5.574 7.152 0.945 1 97 282 PHE A N 1
ATOM 2123 C CA . PHE A 1 282 ? -6.605 8.172 1.096 1 97 282 PHE A CA 1
ATOM 2124 C C . PHE A 1 282 ? -7.883 7.762 0.369 1 97 282 PHE A C 1
ATOM 2126 O O . PHE A 1 282 ? -8.953 7.691 0.976 1 97 282 PHE A O 1
ATOM 2133 N N . GLU A 1 283 ? -7.781 7.453 -0.848 1 97.12 283 GLU A N 1
ATOM 2134 C CA . GLU A 1 283 ? -8.953 7.102 -1.645 1 97.12 283 GLU A CA 1
ATOM 2135 C C . GLU A 1 283 ? -9.516 5.742 -1.233 1 97.12 283 GLU A C 1
ATOM 2137 O O . GLU A 1 283 ? -10.727 5.516 -1.309 1 97.12 283 GLU A O 1
ATOM 2142 N N . LEU A 1 284 ? -8.648 4.863 -0.846 1 98.31 284 LEU A N 1
ATOM 2143 C CA . LEU A 1 284 ? -9.109 3.533 -0.458 1 98.31 284 LEU A CA 1
ATOM 2144 C C . LEU A 1 284 ? -10.055 3.611 0.73 1 98.31 284 LEU A C 1
ATOM 2146 O O . LEU A 1 284 ? -11.062 2.9 0.771 1 98.31 284 LEU A O 1
ATOM 2150 N N . TYR A 1 285 ? -9.742 4.441 1.714 1 98.44 285 TYR A N 1
ATOM 2151 C CA . TYR A 1 285 ? -10.633 4.609 2.857 1 98.44 285 TYR A CA 1
ATOM 2152 C C . TYR A 1 285 ? -11.914 5.336 2.451 1 98.44 285 TYR A C 1
ATOM 2154 O O . TYR A 1 285 ? -12.992 5.043 2.971 1 98.44 285 TYR A O 1
ATOM 2162 N N . ALA A 1 286 ? -11.789 6.344 1.55 1 98.12 286 ALA A N 1
ATOM 2163 C CA . ALA A 1 286 ? -12.992 6.988 1.027 1 98.12 286 ALA A CA 1
ATOM 2164 C C . ALA A 1 286 ? -13.898 5.977 0.331 1 98.12 286 ALA A C 1
ATOM 2166 O O . ALA A 1 286 ? -15.117 5.977 0.537 1 98.12 286 ALA A O 1
ATOM 2167 N N . ILE A 1 287 ? -13.281 5.105 -0.475 1 98.69 287 ILE A N 1
ATOM 2168 C CA . ILE A 1 287 ? -14.008 4.051 -1.17 1 98.69 287 ILE A CA 1
ATOM 2169 C C . ILE A 1 287 ? -14.695 3.141 -0.152 1 98.69 287 ILE A C 1
ATOM 2171 O O . ILE A 1 287 ? -15.852 2.75 -0.337 1 98.69 287 ILE A O 1
ATOM 2175 N N . THR A 1 288 ? -13.992 2.805 0.908 1 98.75 288 THR A N 1
ATOM 2176 C CA . THR A 1 288 ? -14.547 1.942 1.946 1 98.75 288 THR A CA 1
ATOM 2177 C C . THR A 1 288 ? -15.828 2.543 2.523 1 98.75 288 THR A C 1
ATOM 2179 O O . THR A 1 288 ? -16.828 1.842 2.697 1 98.75 288 THR A O 1
ATOM 2182 N N . GLU A 1 289 ? -15.766 3.83 2.818 1 98.38 289 GLU A N 1
ATOM 2183 C CA . GLU A 1 289 ? -16.953 4.496 3.348 1 98.38 289 GLU A CA 1
ATOM 2184 C C . GLU A 1 289 ? -18.109 4.457 2.344 1 98.38 289 GLU A C 1
ATOM 2186 O O . GLU A 1 289 ? -19.25 4.203 2.717 1 98.38 289 GLU A O 1
ATOM 2191 N N . HIS A 1 290 ? -17.797 4.691 1.065 1 98.56 290 HIS A N 1
ATOM 2192 C CA . HIS A 1 290 ? -18.828 4.633 0.033 1 98.56 290 HIS A CA 1
ATOM 2193 C C . HIS A 1 290 ? -19.406 3.225 -0.092 1 98.56 290 HIS A C 1
ATOM 2195 O O . HIS A 1 290 ? -20.609 3.059 -0.306 1 98.56 290 HIS A O 1
ATOM 2201 N N . VAL A 1 291 ? -18.578 2.174 0.005 1 98.81 291 VAL A N 1
ATOM 2202 C CA . VAL A 1 291 ? -19.047 0.793 -0.038 1 98.81 291 VAL A CA 1
ATOM 2203 C C . VAL A 1 291 ? -20.016 0.542 1.111 1 98.81 291 VAL A C 1
ATOM 2205 O O . VAL A 1 291 ? -21.094 -0.022 0.909 1 98.81 291 VAL A O 1
ATOM 2208 N N . LEU A 1 292 ? -19.688 0.963 2.311 1 98.06 292 LEU A N 1
ATOM 2209 C CA . LEU A 1 292 ? -20.5 0.74 3.504 1 98.06 292 LEU A CA 1
ATOM 2210 C C . LEU A 1 292 ? -21.844 1.451 3.389 1 98.06 292 LEU A C 1
ATOM 2212 O O . LEU A 1 292 ? -22.859 0.928 3.832 1 98.06 292 LEU A O 1
ATOM 2216 N N . GLN A 1 293 ? -21.859 2.602 2.758 1 97.44 293 GLN A N 1
ATOM 2217 C CA . GLN A 1 293 ? -23.078 3.379 2.613 1 97.44 293 GLN A CA 1
ATOM 2218 C C . GLN A 1 293 ? -24.016 2.746 1.589 1 97.44 293 GLN A C 1
ATOM 2220 O O . GLN A 1 293 ? -25.234 2.959 1.633 1 97.44 293 GLN A O 1
ATOM 2225 N N . ASN A 1 294 ? -23.422 1.953 0.693 1 98 294 ASN A N 1
ATOM 2226 C CA . ASN A 1 294 ? -24.234 1.466 -0.422 1 98 294 ASN A CA 1
ATOM 2227 C C . ASN A 1 294 ? -24.531 -0.025 -0.288 1 98 294 ASN A C 1
ATOM 2229 O O . ASN A 1 294 ? -25.297 -0.58 -1.07 1 98 294 ASN A O 1
ATOM 2233 N N . ILE A 1 295 ? -23.891 -0.708 0.678 1 97.19 295 ILE A N 1
ATOM 2234 C CA . ILE A 1 295 ? -24.109 -2.145 0.825 1 97.19 295 ILE A CA 1
ATOM 2235 C C . ILE A 1 295 ? -25.578 -2.416 1.148 1 97.19 295 ILE A C 1
ATOM 2237 O O . ILE A 1 295 ? -26.125 -1.857 2.104 1 97.19 295 ILE A O 1
ATOM 2241 N N . PRO A 1 296 ? -26.312 -3.227 0.378 1 95.81 296 PRO A N 1
ATOM 2242 C CA . PRO A 1 296 ? -27.75 -3.434 0.549 1 95.81 296 PRO A CA 1
ATOM 2243 C C . PRO A 1 296 ? -28.078 -4.438 1.652 1 95.81 296 PRO A C 1
ATOM 2245 O O . PRO A 1 296 ? -29.219 -4.906 1.751 1 95.81 296 PRO A O 1
ATOM 2248 N N . LEU A 1 297 ? -27.234 -4.789 2.529 1 95.69 297 LEU A N 1
ATOM 2249 C CA . LEU A 1 297 ? -27.453 -5.695 3.648 1 95.69 297 LEU A CA 1
ATOM 2250 C C . LEU A 1 297 ? -27.781 -4.918 4.918 1 95.69 297 LEU A C 1
ATOM 2252 O O . LEU A 1 297 ? -27.328 -3.789 5.098 1 95.69 297 LEU A O 1
ATOM 2256 N N . LYS A 1 298 ? -28.547 -5.477 5.789 1 94.25 298 LYS A N 1
ATOM 2257 C CA . LYS A 1 298 ? -29.047 -4.777 6.969 1 94.25 298 LYS A CA 1
ATOM 2258 C C . LYS A 1 298 ? -27.984 -4.699 8.062 1 94.25 298 LYS A C 1
ATOM 2260 O O . LYS A 1 298 ? -27.891 -3.691 8.766 1 94.25 298 LYS A O 1
ATOM 2265 N N . LYS A 1 299 ? -27.234 -5.77 8.18 1 93.56 299 LYS A N 1
ATOM 2266 C CA . LYS A 1 299 ? -26.234 -5.824 9.242 1 93.56 299 LYS A CA 1
ATOM 2267 C C . LYS A 1 299 ? -24.922 -5.172 8.805 1 93.56 299 LYS A C 1
ATOM 2269 O O . LYS A 1 299 ? -24.609 -5.156 7.609 1 93.56 299 LYS A O 1
ATOM 2274 N N . LYS A 1 300 ? -24.25 -4.637 9.773 1 93 300 LYS A N 1
ATOM 2275 C CA . LYS A 1 300 ? -22.875 -4.203 9.531 1 93 300 LYS A CA 1
ATOM 2276 C C . LYS A 1 300 ? -21.938 -5.398 9.398 1 93 300 LYS A C 1
ATOM 2278 O O . LYS A 1 300 ? -22.188 -6.453 9.992 1 93 300 LYS A O 1
ATOM 2283 N N . PRO A 1 301 ? -20.922 -5.262 8.609 1 96.69 301 PRO A N 1
ATOM 2284 C CA . PRO A 1 301 ? -19.938 -6.348 8.547 1 96.69 301 PRO A CA 1
ATOM 2285 C C . PRO A 1 301 ? -19.344 -6.684 9.906 1 96.69 301 PRO A C 1
ATOM 2287 O O . PRO A 1 301 ? -19.078 -5.781 10.711 1 96.69 301 PRO A O 1
ATOM 2290 N N . LYS A 1 302 ? -19.062 -7.949 10.133 1 96.81 302 LYS A N 1
ATOM 2291 C CA . LYS A 1 302 ? -18.453 -8.391 11.375 1 96.81 302 LYS A CA 1
ATOM 2292 C C . LYS A 1 302 ? -16.984 -7.98 11.445 1 96.81 302 LYS A C 1
ATOM 2294 O O . LYS A 1 302 ? -16.422 -7.832 12.531 1 96.81 302 LYS A O 1
ATOM 2299 N N . ARG A 1 303 ? -16.375 -7.879 10.328 1 97.75 303 ARG A N 1
ATOM 2300 C CA . ARG A 1 303 ? -15.023 -7.344 10.133 1 97.75 303 ARG A CA 1
ATOM 2301 C C . ARG A 1 303 ? -14.938 -6.539 8.844 1 97.75 303 ARG A C 1
ATOM 2303 O O . ARG A 1 303 ? -15.539 -6.906 7.832 1 97.75 303 ARG A O 1
ATOM 2310 N N . ILE A 1 304 ? -14.25 -5.43 8.867 1 97.88 304 ILE A N 1
ATOM 2311 C CA . ILE A 1 304 ? -13.883 -4.652 7.688 1 97.88 304 ILE A CA 1
ATOM 2312 C C . ILE A 1 304 ? -12.359 -4.637 7.539 1 97.88 304 ILE A C 1
ATOM 2314 O O . ILE A 1 304 ? -11.648 -4.102 8.391 1 97.88 304 ILE A O 1
ATOM 2318 N N . LEU A 1 305 ? -11.883 -5.312 6.488 1 98.31 305 LEU A N 1
ATOM 2319 C CA . LEU A 1 305 ? -10.445 -5.414 6.234 1 98.31 305 LEU A CA 1
ATOM 2320 C C . LEU A 1 305 ? -10.055 -4.59 5.012 1 98.31 305 LEU A C 1
ATOM 2322 O O . LEU A 1 305 ? -10.578 -4.809 3.918 1 98.31 305 LEU A O 1
ATOM 2326 N N . VAL A 1 306 ? -9.18 -3.607 5.195 1 98.31 306 VAL A N 1
ATOM 2327 C CA . VAL A 1 306 ? -8.734 -2.713 4.133 1 98.31 306 VAL A CA 1
ATOM 2328 C C . VAL A 1 306 ? -7.227 -2.842 3.951 1 98.31 306 VAL A C 1
ATOM 2330 O O . VAL A 1 306 ? -6.457 -2.609 4.887 1 98.31 306 VAL A O 1
ATOM 2333 N N . SER A 1 307 ? -6.766 -3.281 2.795 1 97.94 307 SER A N 1
ATOM 2334 C CA . SER A 1 307 ? -5.34 -3.443 2.512 1 97.94 307 SER A CA 1
ATOM 2335 C C . SER A 1 307 ? -5.105 -3.777 1.043 1 97.94 307 SER A C 1
ATOM 2337 O O . SER A 1 307 ? -6.035 -3.75 0.236 1 97.94 307 SER A O 1
ATOM 2339 N N . ASP A 1 308 ? -3.873 -3.902 0.67 1 97.94 308 ASP A N 1
ATOM 2340 C CA . ASP A 1 308 ? -3.492 -4.441 -0.631 1 97.94 308 ASP A CA 1
ATOM 2341 C C . ASP A 1 308 ? -3.271 -5.953 -0.556 1 97.94 308 ASP A C 1
ATOM 2343 O O . ASP A 1 308 ? -2.15 -6.43 -0.735 1 97.94 308 ASP A O 1
ATOM 2347 N N . PHE A 1 309 ? -4.363 -6.727 -0.482 1 98.38 309 PHE A N 1
ATOM 2348 C CA . PHE A 1 309 ? -4.297 -8.164 -0.272 1 98.38 309 PHE A CA 1
ATOM 2349 C C . PHE A 1 309 ? -3.744 -8.867 -1.508 1 98.38 309 PHE A C 1
ATOM 2351 O O . PHE A 1 309 ? -2.869 -9.727 -1.4 1 98.38 309 PHE A O 1
ATOM 2358 N N . VAL A 1 310 ? -4.332 -8.578 -2.598 1 98.19 310 VAL A N 1
ATOM 2359 C CA . VAL A 1 310 ? -3.914 -9.07 -3.906 1 98.19 310 VAL A CA 1
ATOM 2360 C C . VAL A 1 310 ? -3.811 -7.91 -4.887 1 98.19 310 VAL A C 1
ATOM 2362 O O . VAL A 1 310 ? -4.789 -7.199 -5.125 1 98.19 310 VAL A O 1
ATOM 2365 N N . THR A 1 311 ? -2.645 -7.738 -5.465 1 97.81 311 THR A N 1
ATOM 2366 C CA . THR A 1 311 ? -2.414 -6.586 -6.328 1 97.81 311 THR A CA 1
ATOM 2367 C C . THR A 1 311 ? -2.131 -7.027 -7.762 1 97.81 311 THR A C 1
ATOM 2369 O O . THR A 1 311 ? -2.025 -8.227 -8.039 1 97.81 311 THR A O 1
ATOM 2372 N N . SER A 1 312 ? -2.139 -6.168 -8.633 1 95.56 312 SER A N 1
ATOM 2373 C CA . SER A 1 312 ? -1.547 -6.203 -9.961 1 95.56 312 SER A CA 1
ATOM 2374 C C . SER A 1 312 ? -0.564 -5.055 -10.164 1 95.56 312 SER A C 1
ATOM 2376 O O . SER A 1 312 ? -0.908 -4.035 -10.758 1 95.56 312 SER A O 1
ATOM 2378 N N . PHE A 1 313 ? 0.605 -5.273 -9.641 1 94.25 313 PHE A N 1
ATOM 2379 C CA . PHE A 1 313 ? 1.613 -4.223 -9.539 1 94.25 313 PHE A CA 1
ATOM 2380 C C . PHE A 1 313 ? 1.003 -2.938 -8.992 1 94.25 313 PHE A C 1
ATOM 2382 O O . PHE A 1 313 ? 0.525 -2.904 -7.859 1 94.25 313 PHE A O 1
ATOM 2389 N N . ASN A 1 314 ? 0.978 -1.846 -9.758 1 93.56 314 ASN A N 1
ATOM 2390 C CA . ASN A 1 314 ? 0.456 -0.571 -9.273 1 93.56 314 ASN A CA 1
ATOM 2391 C C . ASN A 1 314 ? -0.816 -0.169 -10.016 1 93.56 314 ASN A C 1
ATOM 2393 O O . ASN A 1 314 ? -1.048 1.016 -10.266 1 93.56 314 ASN A O 1
ATOM 2397 N N . SER A 1 315 ? -1.645 -1.16 -10.438 1 93 315 SER A N 1
ATOM 2398 C CA . SER A 1 315 ? -2.924 -0.86 -11.07 1 93 315 SER A CA 1
ATOM 2399 C C . SER A 1 315 ? -3.799 0.005 -10.172 1 93 315 SER A C 1
ATOM 2401 O O . SER A 1 315 ? -3.979 -0.302 -8.992 1 93 315 SER A O 1
ATOM 2403 N N . PRO A 1 316 ? -4.34 1.123 -10.711 1 94.69 316 PRO A N 1
ATOM 2404 C CA . PRO A 1 316 ? -5.16 2.018 -9.898 1 94.69 316 PRO A CA 1
ATOM 2405 C C . PRO A 1 316 ? -6.602 1.54 -9.766 1 94.69 316 PRO A C 1
ATOM 2407 O O . PRO A 1 316 ? -7.504 2.105 -10.391 1 94.69 316 PRO A O 1
ATOM 2410 N N . GLY A 1 317 ? -6.84 0.543 -8.992 1 96.81 317 GLY A N 1
ATOM 2411 C CA . GLY A 1 317 ? -8.164 -0.021 -8.812 1 96.81 317 GLY A CA 1
ATOM 2412 C C . GLY A 1 317 ? -8.406 -0.55 -7.41 1 96.81 317 GLY A C 1
ATOM 2413 O O . GLY A 1 317 ? -7.539 -0.442 -6.543 1 96.81 317 GLY A O 1
ATOM 2414 N N . PHE A 1 318 ? -9.625 -0.973 -7.168 1 98.44 318 PHE A N 1
ATOM 2415 C CA . PHE A 1 318 ? -10.008 -1.625 -5.922 1 98.44 318 PHE A CA 1
ATOM 2416 C C . PHE A 1 318 ? -10.938 -2.803 -6.195 1 98.44 318 PHE A C 1
ATOM 2418 O O . PHE A 1 318 ? -11.484 -2.928 -7.293 1 98.44 318 PHE A O 1
ATOM 2425 N N . SER A 1 319 ? -11.031 -3.688 -5.25 1 98.81 319 SER A N 1
ATOM 2426 C CA . SER A 1 319 ? -12.039 -4.738 -5.32 1 98.81 319 SER A CA 1
ATOM 2427 C C . SER A 1 319 ? -12.82 -4.848 -4.012 1 98.81 319 SER A C 1
ATOM 2429 O O . SER A 1 319 ? -12.336 -4.426 -2.961 1 98.81 319 SER A O 1
ATOM 2431 N N . ILE A 1 320 ? -14.016 -5.266 -4.156 1 98.88 320 ILE A N 1
ATOM 2432 C CA . ILE A 1 320 ? -14.891 -5.57 -3.027 1 98.88 320 ILE A CA 1
ATOM 2433 C C . ILE A 1 320 ? -15.031 -7.086 -2.883 1 98.88 320 ILE A C 1
ATOM 2435 O O . ILE A 1 320 ? -15.383 -7.777 -3.842 1 98.88 320 ILE A O 1
ATOM 2439 N N . THR A 1 321 ? -14.688 -7.621 -1.757 1 98.94 321 THR A N 1
ATOM 2440 C CA . THR A 1 321 ? -14.852 -9.031 -1.438 1 98.94 321 THR A CA 1
ATOM 2441 C C . THR A 1 321 ? -15.789 -9.211 -0.245 1 98.94 321 THR A C 1
ATOM 2443 O O . THR A 1 321 ? -15.617 -8.562 0.786 1 98.94 321 THR A O 1
ATOM 2446 N N . LEU A 1 322 ? -16.766 -10.047 -0.39 1 98.88 322 LEU A N 1
ATOM 2447 C CA . LEU A 1 322 ? -17.688 -10.383 0.692 1 98.88 322 LEU A CA 1
ATOM 2448 C C . LEU A 1 322 ? -17.625 -11.867 1.015 1 98.88 322 LEU A C 1
ATOM 2450 O O . LEU A 1 322 ? -17.578 -12.703 0.108 1 98.88 322 LEU A O 1
ATOM 2454 N N . LEU A 1 323 ? -17.531 -12.219 2.26 1 98.81 323 LEU A N 1
ATOM 2455 C CA . LEU A 1 323 ? -17.609 -13.586 2.764 1 98.81 323 LEU A CA 1
ATOM 2456 C C . LEU A 1 323 ? -18.891 -13.781 3.584 1 98.81 323 LEU A C 1
ATOM 2458 O O . LEU A 1 323 ? -19.062 -13.141 4.621 1 98.81 323 LEU A O 1
ATOM 2462 N N . ASN A 1 324 ? -19.812 -14.578 3.137 1 98.56 324 ASN A N 1
ATOM 2463 C CA . ASN A 1 324 ? -21.016 -14.891 3.908 1 98.56 324 ASN A CA 1
ATOM 2464 C C . ASN A 1 324 ? -20.719 -15.875 5.035 1 98.56 324 ASN A C 1
ATOM 2466 O O . ASN A 1 324 ? -20.484 -17.062 4.785 1 98.56 324 ASN A O 1
ATOM 2470 N N . LEU A 1 325 ? -20.75 -15.445 6.211 1 97.88 325 LEU A N 1
ATOM 2471 C CA . LEU A 1 325 ? -20.438 -16.266 7.379 1 97.88 325 LEU A CA 1
ATOM 2472 C C . LEU A 1 325 ? -21.625 -17.156 7.746 1 97.88 325 LEU A C 1
ATOM 2474 O O . LEU A 1 325 ? -21.422 -18.297 8.164 1 97.88 325 LEU A O 1
ATOM 2478 N N . SER A 1 326 ? -22.812 -16.672 7.57 1 97.12 326 SER A N 1
ATOM 2479 C CA . SER A 1 326 ? -24.016 -17.375 7.973 1 97.12 326 SER A CA 1
ATOM 2480 C C . SER A 1 326 ? -24.172 -18.688 7.195 1 97.12 326 SER A C 1
ATOM 2482 O O . SER A 1 326 ? -24.641 -19.688 7.742 1 97.12 326 SER A O 1
ATOM 2484 N N . ASN A 1 327 ? -23.766 -18.688 5.906 1 96.69 327 ASN A N 1
ATOM 2485 C CA . ASN A 1 327 ? -23.844 -19.891 5.074 1 96.69 327 ASN A CA 1
ATOM 2486 C C . ASN A 1 327 ? -22.922 -20.984 5.598 1 96.69 327 ASN A C 1
ATOM 2488 O O . ASN A 1 327 ? -23.219 -22.172 5.43 1 96.69 327 ASN A O 1
ATOM 2492 N N . ILE A 1 328 ? -21.844 -20.609 6.184 1 95.19 328 ILE A N 1
ATOM 2493 C CA . ILE A 1 328 ? -20.875 -21.562 6.707 1 95.19 328 ILE A CA 1
ATOM 2494 C C . ILE A 1 328 ? -21.484 -22.328 7.879 1 95.19 328 ILE A C 1
ATOM 2496 O O . ILE A 1 328 ? -21.297 -23.531 8.016 1 95.19 328 ILE A O 1
ATOM 2500 N N . ASP A 1 329 ? -22.281 -21.688 8.703 1 93.5 329 ASP A N 1
ATOM 2501 C CA . ASP A 1 329 ? -22.938 -22.328 9.836 1 93.5 329 ASP A CA 1
ATOM 2502 C C . ASP A 1 329 ? -24 -23.312 9.359 1 93.5 329 ASP A C 1
ATOM 2504 O O . ASP A 1 329 ? -24.266 -24.328 10.016 1 93.5 329 ASP A O 1
ATOM 2508 N N . LYS A 1 330 ? -24.562 -23.031 8.242 1 90.81 330 LYS A N 1
ATOM 2509 C CA . LYS A 1 330 ? -25.609 -23.875 7.699 1 90.81 330 LYS A CA 1
ATOM 2510 C C . LYS A 1 330 ? -25.062 -25.219 7.238 1 90.81 330 LYS A C 1
ATOM 2512 O O . LYS A 1 330 ? -25.781 -26.219 7.215 1 90.81 330 LYS A O 1
ATOM 2517 N N . LYS A 1 331 ? -23.828 -25.344 6.867 1 86.31 331 LYS A N 1
ATOM 2518 C CA . LYS A 1 331 ? -23.203 -26.562 6.359 1 86.31 331 LYS A CA 1
ATOM 2519 C C . LYS A 1 331 ? -22.828 -27.516 7.5 1 86.31 331 LYS A C 1
ATOM 2521 O O . LYS A 1 331 ? -22.5 -28.672 7.27 1 86.31 331 LYS A O 1
ATOM 2526 N N . LYS A 1 332 ? -22.953 -27.219 8.742 1 82.56 332 LYS A N 1
ATOM 2527 C CA . LYS A 1 332 ? -22.703 -28.016 9.938 1 82.56 332 LYS A CA 1
ATOM 2528 C C . LYS A 1 332 ? -21.344 -28.719 9.852 1 82.56 332 LYS A C 1
ATOM 2530 O O . LYS A 1 332 ? -21.25 -29.938 10.016 1 82.56 332 LYS A O 1
ATOM 2535 N N . LEU A 1 333 ? -20.297 -27.891 9.539 1 88.44 333 LEU A N 1
ATOM 2536 C CA . LEU A 1 333 ? -18.906 -28.344 9.523 1 88.44 333 LEU A CA 1
ATOM 2537 C C . LEU A 1 333 ? -18.312 -28.328 10.922 1 88.44 333 LEU A C 1
ATOM 2539 O O . LEU A 1 333 ? -18.953 -27.875 11.875 1 88.44 333 LEU A O 1
ATOM 2543 N N . THR A 1 334 ? -17.156 -28.844 11.016 1 90.19 334 THR A N 1
ATOM 2544 C CA . THR A 1 334 ? -16.406 -28.828 12.266 1 90.19 334 THR A CA 1
ATOM 2545 C C . THR A 1 334 ? -16.141 -27.391 12.711 1 90.19 334 THR A C 1
ATOM 2547 O O . THR A 1 334 ? -16.141 -27.094 13.906 1 90.19 334 THR A O 1
ATOM 2550 N N . TYR A 1 335 ? -15.906 -26.469 11.773 1 94.88 335 TYR A N 1
ATOM 2551 C CA . TYR A 1 335 ? -15.672 -25.062 12.039 1 94.88 335 TYR A CA 1
ATOM 2552 C C . TYR A 1 335 ? -16.938 -24.234 11.82 1 94.88 335 TYR A C 1
ATOM 2554 O O . TYR A 1 335 ? -17.609 -24.406 10.805 1 94.88 335 TYR A O 1
ATOM 2562 N N . SER A 1 336 ? -17.234 -23.406 12.781 1 95.94 336 SER A N 1
ATOM 2563 C CA . SER A 1 336 ? -18.391 -22.5 12.711 1 95.94 336 SER A CA 1
ATOM 2564 C C . SER A 1 336 ? -17.984 -21.141 12.141 1 95.94 336 SER A C 1
ATOM 2566 O O . SER A 1 336 ? -16.797 -20.891 11.906 1 95.94 336 SER A O 1
ATOM 2568 N N . ALA A 1 337 ? -19.016 -20.344 11.945 1 96.19 337 ALA A N 1
ATOM 2569 C CA . ALA A 1 337 ? -18.766 -18.953 11.539 1 96.19 337 ALA A CA 1
ATOM 2570 C C . ALA A 1 337 ? -17.938 -18.234 12.586 1 96.19 337 ALA A C 1
ATOM 2572 O O . ALA A 1 337 ? -17.062 -17.422 12.234 1 96.19 337 ALA A O 1
ATOM 2573 N N . GLU A 1 338 ? -18.188 -18.516 13.789 1 96.19 338 GLU A N 1
ATOM 2574 C CA . GLU A 1 338 ? -17.422 -17.891 14.875 1 96.19 338 GLU A CA 1
ATOM 2575 C C . GLU A 1 338 ? -15.969 -18.344 14.844 1 96.19 338 GLU A C 1
ATOM 2577 O O . GLU A 1 338 ? -15.07 -17.562 15.164 1 96.19 338 GLU A O 1
ATOM 2582 N N . ASP A 1 339 ? -15.75 -19.594 14.531 1 96.75 339 ASP A N 1
ATOM 2583 C CA . ASP A 1 339 ? -14.391 -20.078 14.367 1 96.75 339 ASP A CA 1
ATOM 2584 C C . ASP A 1 339 ? -13.664 -19.359 13.242 1 96.75 339 ASP A C 1
ATOM 2586 O O . ASP A 1 339 ? -12.492 -19 13.367 1 96.75 339 ASP A O 1
ATOM 2590 N N . VAL A 1 340 ? -14.406 -19.125 12.141 1 97.81 340 VAL A N 1
ATOM 2591 C CA . VAL A 1 340 ? -13.812 -18.438 10.992 1 97.81 340 VAL A CA 1
ATOM 2592 C C . VAL A 1 340 ? -13.367 -17.047 11.406 1 97.81 340 VAL A C 1
ATOM 2594 O O . VAL A 1 340 ? -12.266 -16.609 11.055 1 97.81 340 VAL A O 1
ATOM 2597 N N . LEU A 1 341 ? -14.211 -16.344 12.18 1 97.5 341 LEU A N 1
ATOM 2598 C CA . LEU A 1 341 ? -13.867 -15.008 12.641 1 97.5 341 LEU A CA 1
ATOM 2599 C C . LEU A 1 341 ? -12.656 -15.047 13.562 1 97.5 341 LEU A C 1
ATOM 2601 O O . LEU A 1 341 ? -11.75 -14.211 13.453 1 97.5 341 LEU A O 1
ATOM 2605 N N . ARG A 1 342 ? -12.656 -15.992 14.484 1 96.94 342 ARG A N 1
ATOM 2606 C CA . ARG A 1 342 ? -11.531 -16.141 15.406 1 96.94 342 ARG A CA 1
ATOM 2607 C C . ARG A 1 342 ? -10.234 -16.422 14.648 1 96.94 342 ARG A C 1
ATOM 2609 O O . ARG A 1 342 ? -9.188 -15.852 14.984 1 96.94 342 ARG A O 1
ATOM 2616 N N . LEU A 1 343 ? -10.289 -17.297 13.664 1 97.94 343 LEU A N 1
ATOM 2617 C CA . LEU A 1 343 ? -9.125 -17.641 12.859 1 97.94 343 LEU A CA 1
ATOM 2618 C C . LEU A 1 343 ? -8.641 -16.438 12.062 1 97.94 343 LEU A C 1
ATOM 2620 O O . LEU A 1 343 ? -7.434 -16.203 11.945 1 97.94 343 LEU A O 1
ATOM 2624 N N . LEU A 1 344 ? -9.594 -15.602 11.547 1 97.62 344 LEU A N 1
ATOM 2625 C CA . LEU A 1 344 ? -9.273 -14.391 10.805 1 97.62 344 LEU A CA 1
ATOM 2626 C C . LEU A 1 344 ? -8.57 -13.375 11.711 1 97.62 344 LEU A C 1
ATOM 2628 O O . LEU A 1 344 ? -7.703 -12.625 11.25 1 97.62 344 LEU A O 1
ATOM 2632 N N . ASP A 1 345 ? -8.891 -13.398 12.984 1 96.31 345 ASP A N 1
ATOM 2633 C CA . ASP A 1 345 ? -8.375 -12.422 13.945 1 96.31 345 ASP A CA 1
ATOM 2634 C C . ASP A 1 345 ? -7.051 -12.891 14.539 1 96.31 345 ASP A C 1
ATOM 2636 O O . ASP A 1 345 ? -6.375 -12.125 15.234 1 96.31 345 ASP A O 1
ATOM 2640 N N . THR A 1 346 ? -6.652 -14.125 14.281 1 97 346 THR A N 1
ATOM 2641 C CA . THR A 1 346 ? -5.438 -14.664 14.883 1 97 346 THR A CA 1
ATOM 2642 C C . THR A 1 346 ? -4.215 -13.859 14.445 1 97 346 THR A C 1
ATOM 2644 O O . THR A 1 346 ? -3.996 -13.648 13.25 1 97 346 THR A O 1
ATOM 2647 N N . PRO A 1 347 ? -3.42 -13.375 15.383 1 95.75 347 PRO A N 1
ATOM 2648 C CA . PRO A 1 347 ? -2.248 -12.57 15.031 1 95.75 347 PRO A CA 1
ATOM 2649 C C . PRO A 1 347 ? -1.255 -13.328 14.156 1 95.75 347 PRO A C 1
ATOM 2651 O O . PRO A 1 347 ? -1.116 -14.547 14.289 1 95.75 347 PRO A O 1
ATOM 2654 N N . THR A 1 348 ? -0.587 -12.641 13.297 1 97.12 348 THR A N 1
ATOM 2655 C CA . THR A 1 348 ? 0.456 -13.18 12.438 1 97.12 348 THR A CA 1
ATOM 2656 C C . THR A 1 348 ? 1.612 -12.195 12.297 1 97.12 348 THR A C 1
ATOM 2658 O O . THR A 1 348 ? 1.434 -10.992 12.477 1 97.12 348 THR A O 1
ATOM 2661 N N . ASN A 1 349 ? 2.805 -12.695 12.016 1 96.56 349 ASN A N 1
ATOM 2662 C CA . ASN A 1 349 ? 3.947 -11.82 11.781 1 96.56 349 ASN A CA 1
ATOM 2663 C C . ASN A 1 349 ? 4.328 -11.773 10.305 1 96.56 349 ASN A C 1
ATOM 2665 O O . ASN A 1 349 ? 5.414 -11.312 9.953 1 96.56 349 ASN A O 1
ATOM 2669 N N . ALA A 1 350 ? 3.428 -12.391 9.422 1 97.81 350 ALA A N 1
ATOM 2670 C CA . ALA A 1 350 ? 3.621 -12.227 7.98 1 97.81 350 ALA A CA 1
ATOM 2671 C C . ALA A 1 350 ? 3.387 -10.781 7.555 1 97.81 350 ALA A C 1
ATOM 2673 O O . ALA A 1 350 ? 2.305 -10.234 7.773 1 97.81 350 ALA A O 1
ATOM 2674 N N . PRO A 1 351 ? 4.328 -10.195 6.918 1 96.62 351 PRO A N 1
ATOM 2675 C CA . PRO A 1 351 ? 4.223 -8.758 6.652 1 96.62 351 PRO A CA 1
ATOM 2676 C C . PRO A 1 351 ? 3.15 -8.422 5.621 1 96.62 351 PRO A C 1
ATOM 2678 O O . PRO A 1 351 ? 2.684 -7.285 5.559 1 96.62 351 PRO A O 1
ATOM 2681 N N . GLY A 1 352 ? 2.771 -9.391 4.844 1 97.44 352 GLY A N 1
ATOM 2682 C CA . GLY A 1 352 ? 1.766 -9.148 3.822 1 97.44 352 GLY A CA 1
ATOM 2683 C C . GLY A 1 352 ? 0.369 -8.969 4.391 1 97.44 352 GLY A C 1
ATOM 2684 O O . GLY A 1 352 ? -0.507 -8.406 3.732 1 97.44 352 GLY A O 1
ATOM 2685 N N . TRP A 1 353 ? 0.074 -9.57 5.555 1 98 353 TRP A N 1
ATOM 2686 C CA . TRP A 1 353 ? -1.201 -9.352 6.234 1 98 353 TRP A CA 1
ATOM 2687 C C . TRP A 1 353 ? -1.151 -8.102 7.105 1 98 353 TRP A C 1
ATOM 2689 O O . TRP A 1 353 ? -0.777 -8.172 8.273 1 98 353 TRP A O 1
ATOM 2699 N N . LYS A 1 354 ? -1.626 -7.016 6.633 1 96.75 354 LYS A N 1
ATOM 2700 C CA . LYS A 1 354 ? -1.37 -5.703 7.223 1 96.75 354 LYS A CA 1
ATOM 2701 C C . LYS A 1 354 ? -2.469 -5.316 8.211 1 96.75 354 LYS A C 1
ATOM 2703 O O . LYS A 1 354 ? -2.221 -4.582 9.164 1 96.75 354 LYS A O 1
ATOM 2708 N N . PRO A 1 355 ? -3.76 -5.777 8.023 1 96.06 355 PRO A N 1
ATOM 2709 C CA . PRO A 1 355 ? -4.793 -5.41 8.992 1 96.06 355 PRO A CA 1
ATOM 2710 C C . PRO A 1 355 ? -4.445 -5.828 10.414 1 96.06 355 PRO A C 1
ATOM 2712 O O . PRO A 1 355 ? -3.795 -6.859 10.617 1 96.06 355 PRO A O 1
ATOM 2715 N N . LYS A 1 356 ? -4.844 -5.023 11.328 1 95.69 356 LYS A N 1
ATOM 2716 C CA . LYS A 1 356 ? -4.625 -5.32 12.742 1 95.69 356 LYS A CA 1
ATOM 2717 C C . LYS A 1 356 ? -5.77 -6.152 13.312 1 95.69 356 LYS A C 1
ATOM 2719 O O . LYS A 1 356 ? -6.863 -6.188 12.742 1 95.69 356 LYS A O 1
ATOM 2724 N N . SER A 1 357 ? -5.457 -6.859 14.367 1 91.06 357 SER A N 1
ATOM 2725 C CA . SER A 1 357 ? -6.457 -7.68 15.047 1 91.06 357 SER A CA 1
ATOM 2726 C C . SER A 1 357 ? -7.035 -6.957 16.25 1 91.06 357 SER A C 1
ATOM 2728 O O . SER A 1 357 ? -6.297 -6.379 17.047 1 91.06 357 SER A O 1
ATOM 2730 N N . TYR A 1 358 ? -8.352 -6.969 16.328 1 93.19 358 TYR A N 1
ATOM 2731 C CA . TYR A 1 358 ? -9.062 -6.383 17.453 1 93.19 358 TYR A CA 1
ATOM 2732 C C . TYR A 1 358 ? -9.953 -7.414 18.141 1 93.19 358 TYR A C 1
ATOM 2734 O O . TYR A 1 358 ? -10.422 -8.359 17.5 1 93.19 358 TYR A O 1
ATOM 2742 N N . ALA A 1 359 ? -10.18 -7.238 19.422 1 91.06 359 ALA A N 1
ATOM 2743 C CA . ALA A 1 359 ? -11.117 -8.117 20.125 1 91.06 359 ALA A CA 1
ATOM 2744 C C . ALA A 1 359 ? -12.531 -7.961 19.578 1 91.06 359 ALA A C 1
ATOM 2746 O O . ALA A 1 359 ? -12.93 -6.871 19.172 1 91.06 359 ALA A O 1
ATOM 2747 N N . SER A 1 360 ? -13.25 -9.047 19.609 1 90.62 360 SER A N 1
ATOM 2748 C CA . SER A 1 360 ? -14.594 -9.094 19.047 1 90.62 360 SER A CA 1
ATOM 2749 C C . SER A 1 360 ? -15.492 -8.031 19.688 1 90.62 360 SER A C 1
ATOM 2751 O O . SER A 1 360 ? -16.375 -7.48 19.016 1 90.62 360 SER A O 1
ATOM 2753 N N . LYS A 1 361 ? -15.25 -7.723 20.906 1 90.31 361 LYS A N 1
ATOM 2754 C CA . LYS A 1 361 ? -16.109 -6.773 21.625 1 90.31 361 LYS A CA 1
ATOM 2755 C C . LYS A 1 361 ? -16.047 -5.391 20.984 1 90.31 361 LYS A C 1
ATOM 2757 O O . LYS A 1 361 ? -17.031 -4.648 21 1 90.31 361 LYS A O 1
ATOM 2762 N N . TYR A 1 362 ? -14.93 -5.027 20.344 1 90.62 362 TYR A N 1
ATOM 2763 C CA . TYR A 1 362 ? -14.781 -3.707 19.75 1 90.62 362 TYR A CA 1
ATOM 2764 C C . TYR A 1 362 ? -15.531 -3.619 18.422 1 90.62 362 TYR A C 1
ATOM 2766 O O . TYR A 1 362 ? -15.961 -2.535 18.016 1 90.62 362 TYR A O 1
ATOM 2774 N N . TRP A 1 363 ? -15.719 -4.727 17.797 1 89.38 363 TRP A N 1
ATOM 2775 C CA . TRP A 1 363 ? -16.5 -4.773 16.562 1 89.38 363 TRP A CA 1
ATOM 2776 C C . TRP A 1 363 ? -18 -4.719 16.859 1 89.38 363 TRP A C 1
ATOM 2778 O O . TRP A 1 363 ? -18.766 -4.125 16.109 1 89.38 363 TRP A O 1
ATOM 2788 N N . ASP A 1 364 ? -18.391 -5.352 17.984 1 84.19 364 ASP A N 1
ATOM 2789 C CA . ASP A 1 364 ? -19.812 -5.543 18.312 1 84.19 364 ASP A CA 1
ATOM 2790 C C . ASP A 1 364 ? -20.391 -4.297 18.969 1 84.19 364 ASP A C 1
ATOM 2792 O O . ASP A 1 364 ? -21.547 -3.951 18.75 1 84.19 364 ASP A O 1
ATOM 2796 N N . ASP A 1 365 ? -19.625 -3.709 19.922 1 69.5 365 ASP A N 1
ATOM 2797 C CA . ASP A 1 365 ? -20.109 -2.586 20.719 1 69.5 365 ASP A CA 1
ATOM 2798 C C . ASP A 1 365 ? -19.641 -1.256 20.125 1 69.5 365 ASP A C 1
ATOM 2800 O O . ASP A 1 365 ? -18.547 -0.785 20.438 1 69.5 365 ASP A O 1
ATOM 2804 N N . GLN A 1 366 ? -20.312 -0.932 19.125 1 64.75 366 GLN A N 1
ATOM 2805 C CA . GLN A 1 366 ? -19.75 0.293 18.578 1 64.75 366 GLN A CA 1
ATOM 2806 C C . GLN A 1 366 ? -20.406 1.527 19.188 1 64.75 366 GLN A C 1
ATOM 2808 O O . GLN A 1 366 ? -21.406 2.021 18.656 1 64.75 366 GLN A O 1
ATOM 2813 N N . PRO A 1 367 ? -20.188 1.732 20.516 1 60.47 367 PRO A N 1
ATOM 2814 C CA . PRO A 1 367 ? -20.656 3.043 20.969 1 60.47 367 PRO A CA 1
ATOM 2815 C C . PRO A 1 367 ? -20.406 4.145 19.938 1 60.47 367 PRO A C 1
ATOM 2817 O O . PRO A 1 367 ? -19.656 3.939 18.984 1 60.47 367 PRO A O 1
ATOM 2820 N N . ASN A 1 368 ? -21 5.367 20.188 1 71.06 368 ASN A N 1
ATOM 2821 C CA . ASN A 1 368 ? -20.922 6.559 19.344 1 71.06 368 ASN A CA 1
ATOM 2822 C C . ASN A 1 368 ? -19.469 6.953 19.078 1 71.06 368 ASN A C 1
ATOM 2824 O O . ASN A 1 368 ? -18.844 7.645 19.891 1 71.06 368 ASN A O 1
ATOM 2828 N N . ARG A 1 369 ? -18.781 6.344 18.047 1 87.75 369 ARG A N 1
ATOM 2829 C CA . ARG A 1 369 ? -17.406 6.602 17.641 1 87.75 369 ARG A CA 1
ATOM 2830 C C . ARG A 1 369 ? -17.266 8.016 17.094 1 87.75 369 ARG A C 1
ATOM 2832 O O . ARG A 1 369 ? -16.141 8.523 16.953 1 87.75 369 ARG A O 1
ATOM 2839 N N . PHE A 1 370 ? -18.406 8.539 16.781 1 92 370 PHE A N 1
ATOM 2840 C CA . PHE A 1 370 ? -18.438 9.938 16.359 1 92 370 PHE A CA 1
ATOM 2841 C C . PHE A 1 370 ? -18.859 10.844 17.5 1 92 370 PHE A C 1
ATOM 2843 O O . PHE A 1 370 ? -19.938 10.672 18.078 1 92 370 PHE A O 1
ATOM 2850 N N . VAL A 1 371 ? -17.969 11.727 17.859 1 92.5 371 VAL A N 1
ATOM 2851 C CA . VAL A 1 371 ? -18.266 12.562 19.016 1 92.5 371 VAL A CA 1
ATOM 2852 C C . VAL A 1 371 ? -18.344 14.023 18.594 1 92.5 371 VAL A C 1
ATOM 2854 O O . VAL A 1 371 ? -17.797 14.406 17.562 1 92.5 371 VAL A O 1
ATOM 2857 N N . GLU A 1 372 ? -18.953 14.812 19.422 1 90.69 372 GLU A N 1
ATOM 2858 C CA . GLU A 1 372 ? -19.078 16.25 19.172 1 90.69 372 GLU A CA 1
ATOM 2859 C C . GLU A 1 372 ? -17.797 16.984 19.516 1 90.69 372 GLU A C 1
ATOM 2861 O O . GLU A 1 372 ? -17.031 16.547 20.375 1 90.69 372 GLU A O 1
ATOM 2866 N N . SER A 1 373 ? -17.625 18.094 18.875 1 91.56 373 SER A N 1
ATOM 2867 C CA . SER A 1 373 ? -16.438 18.906 19.109 1 91.56 373 SER A CA 1
ATOM 2868 C C . SER A 1 373 ? -16.469 19.547 20.484 1 91.56 373 SER A C 1
ATOM 2870 O O . SER A 1 373 ? -17.484 20.078 20.922 1 91.56 373 SER A O 1
ATOM 2872 N N . PRO A 1 374 ? -15.398 19.469 21.172 1 88.81 374 PRO A N 1
ATOM 2873 C CA . PRO A 1 374 ? -15.32 20.203 22.438 1 88.81 374 PRO A CA 1
ATOM 2874 C C . PRO A 1 374 ? -15.211 21.703 22.25 1 88.81 374 PRO A C 1
ATOM 2876 O O . PRO A 1 374 ? -15.258 22.469 23.219 1 88.81 374 PRO A O 1
ATOM 2879 N N . MET A 1 375 ? -15.094 22.172 20.984 1 81.38 375 MET A N 1
ATOM 2880 C CA . MET A 1 375 ? -14.93 23.594 20.672 1 81.38 375 MET A CA 1
ATOM 2881 C C . MET A 1 375 ? -16.266 24.25 20.344 1 81.38 375 MET A C 1
ATOM 2883 O O . MET A 1 375 ? -16.328 25.438 20.047 1 81.38 375 MET A O 1
ATOM 2887 N N . LYS A 1 376 ? -17.312 23.609 20.234 1 70.69 376 LYS A N 1
ATOM 2888 C CA . LYS A 1 376 ? -18.625 24.109 19.844 1 70.69 376 LYS A CA 1
ATOM 2889 C C . LYS A 1 376 ? -19.109 25.203 20.781 1 70.69 376 LYS A C 1
ATOM 2891 O O . LYS A 1 376 ? -19.734 26.172 20.328 1 70.69 376 LYS A O 1
ATOM 2896 N N . HIS A 1 377 ? -18.828 25.25 22.016 1 63.03 377 HIS A N 1
ATOM 2897 C CA . HIS A 1 377 ? -19.469 26.219 22.891 1 63.03 377 HIS A CA 1
ATOM 2898 C C . HIS A 1 377 ? -18.453 27.219 23.438 1 63.03 377 HIS A C 1
ATOM 2900 O O . HIS A 1 377 ? -18.469 27.562 24.609 1 63.03 377 HIS A O 1
ATOM 2906 N N . GLN A 1 378 ? -17.688 27.609 22.469 1 60.31 378 GLN A N 1
ATOM 2907 C CA . GLN A 1 378 ? -16.781 28.625 23 1 60.31 378 GLN A CA 1
ATOM 2908 C C . GLN A 1 378 ? -17.484 29.969 23.125 1 60.31 378 GLN A C 1
ATOM 2910 O O . GLN A 1 378 ? -18.219 30.375 22.219 1 60.31 378 GLN A O 1
ATOM 2915 N N . LYS A 1 379 ? -17.438 30.5 24.281 1 65.5 379 LYS A N 1
ATOM 2916 C CA . LYS A 1 379 ? -18.078 31.766 24.625 1 65.5 379 LYS A CA 1
ATOM 2917 C C . LYS A 1 379 ? -17.516 32.906 23.781 1 65.5 379 LYS A C 1
ATOM 2919 O O . LYS A 1 379 ? -16.312 33 23.547 1 65.5 379 LYS A O 1
ATOM 2924 N N . LEU A 1 380 ? -18.453 33.625 23.172 1 72.75 380 LEU A N 1
ATOM 2925 C CA . LEU A 1 380 ? -18.125 34.812 22.406 1 72.75 380 LEU A CA 1
ATOM 2926 C C . LEU A 1 380 ? -17.359 35.812 23.266 1 72.75 380 LEU A C 1
ATOM 2928 O O . LEU A 1 380 ? -17.766 36.094 24.391 1 72.75 380 LEU A O 1
ATOM 2932 N N . LEU A 1 381 ? -16.172 36.156 22.859 1 78.06 381 LEU A N 1
ATOM 2933 C CA . LEU A 1 381 ? -15.414 37.219 23.547 1 78.06 381 LEU A CA 1
ATOM 2934 C C . LEU A 1 381 ? -16.047 38.594 23.312 1 78.06 381 LEU A C 1
ATOM 2936 O O . LEU A 1 381 ? -16.359 38.938 22.172 1 78.06 381 LEU A O 1
ATOM 2940 N N . THR A 1 382 ? -16.484 39.281 24.375 1 84.62 382 THR A N 1
ATOM 2941 C CA . THR A 1 382 ? -17.062 40.625 24.25 1 84.62 382 THR A CA 1
ATOM 2942 C C . THR A 1 382 ? -16.203 41.656 24.969 1 84.62 382 THR A C 1
ATOM 2944 O O . THR A 1 382 ? -15.305 41.281 25.734 1 84.62 382 THR A O 1
ATOM 2947 N N . SER A 1 383 ? -16.344 42.906 24.516 1 87.44 383 SER A N 1
ATOM 2948 C CA . SER A 1 383 ? -15.633 44 25.156 1 87.44 383 SER A CA 1
ATOM 2949 C C . SER A 1 383 ? -16.547 45.219 25.359 1 87.44 383 SER A C 1
ATOM 2951 O O . SER A 1 383 ? -17.719 45.156 24.984 1 87.44 383 SER A O 1
ATOM 2953 N N . LYS A 1 384 ? -15.992 46.188 26.031 1 87.19 384 LYS A N 1
ATOM 2954 C CA . LYS A 1 384 ? -16.734 47.406 26.266 1 87.19 384 LYS A CA 1
ATOM 2955 C C . LYS A 1 384 ? -16.516 48.406 25.125 1 87.19 384 LYS A C 1
ATOM 2957 O O . LYS A 1 384 ? -17.109 49.5 25.109 1 87.19 384 LYS A O 1
ATOM 2962 N N . LEU A 1 385 ? -15.727 48.031 24.188 1 91.56 385 LEU A N 1
ATOM 2963 C CA . LEU A 1 385 ? -15.461 48.906 23.047 1 91.56 385 LEU A CA 1
ATOM 2964 C C . LEU A 1 385 ? -16.656 48.938 22.094 1 91.56 385 LEU A C 1
ATOM 2966 O O . LEU A 1 385 ? -17.406 47.938 22.016 1 91.56 385 LEU A O 1
ATOM 2970 N N . SER A 1 386 ? -16.812 50.031 21.469 1 92.5 386 SER A N 1
ATOM 2971 C CA . SER A 1 386 ? -17.922 50.156 20.531 1 92.5 386 SER A CA 1
ATOM 2972 C C . SER A 1 386 ? -17.5 50.938 19.281 1 92.5 386 SER A C 1
ATOM 2974 O O . SER A 1 386 ? -16.797 51.938 19.391 1 92.5 386 SER A O 1
ATOM 2976 N N . VAL A 1 387 ? -17.875 50.5 18.156 1 93.44 387 VAL A N 1
ATOM 2977 C CA . VAL A 1 387 ? -17.703 51.188 16.875 1 93.44 387 VAL A CA 1
ATOM 2978 C C . VAL A 1 387 ? -19.031 51.188 16.125 1 93.44 387 VAL A C 1
ATOM 2980 O O . VAL A 1 387 ? -20 50.562 16.531 1 93.44 387 VAL A O 1
ATOM 2983 N N . ASP A 1 388 ? -19.078 52 15.086 1 94.38 388 ASP A N 1
ATOM 2984 C CA . ASP A 1 388 ? -20.281 52.031 14.242 1 94.38 388 ASP A CA 1
ATOM 2985 C C . ASP A 1 388 ? -20.438 50.75 13.461 1 94.38 388 ASP A C 1
ATOM 2987 O O . ASP A 1 388 ? -19.656 50.469 12.555 1 94.38 388 ASP A O 1
ATOM 2991 N N . ALA A 1 389 ? -21.391 50 13.766 1 95.12 389 ALA A N 1
ATOM 2992 C CA . ALA A 1 389 ? -21.609 48.656 13.203 1 95.12 389 ALA A CA 1
ATOM 2993 C C . ALA A 1 389 ? -21.781 48.719 11.688 1 95.12 389 ALA A C 1
ATOM 2995 O O . ALA A 1 389 ? -21.266 47.875 10.969 1 95.12 389 ALA A O 1
ATOM 2996 N N . LYS A 1 390 ? -22.547 49.719 11.234 1 94.94 390 LYS A N 1
ATOM 2997 C CA . LYS A 1 390 ? -22.797 49.844 9.805 1 94.94 390 LYS A CA 1
ATOM 2998 C C . LYS A 1 390 ? -21.516 50.188 9.047 1 94.94 390 LYS A C 1
ATOM 3000 O O . LYS A 1 390 ? -21.281 49.688 7.957 1 94.94 390 LYS A O 1
ATOM 3005 N N . PHE A 1 391 ? -20.844 51.094 9.641 1 93.88 391 PHE A N 1
ATOM 3006 C CA . PHE A 1 391 ? -19.562 51.469 9.047 1 93.88 391 PHE A CA 1
ATOM 3007 C C . PHE A 1 391 ? -18.609 50.281 8.969 1 93.88 391 PHE A C 1
ATOM 3009 O O . PHE A 1 391 ? -17.984 50.062 7.934 1 93.88 391 PHE A O 1
ATOM 3016 N N . PHE A 1 392 ? -18.484 49.562 10.062 1 94.94 392 PHE A N 1
ATOM 3017 C CA . PHE A 1 392 ? -17.625 48.406 10.109 1 94.94 392 PHE A CA 1
ATOM 3018 C C . PHE A 1 392 ? -18.047 47.375 9.078 1 94.94 392 PHE A C 1
ATOM 3020 O O . PHE A 1 392 ? -17.219 46.844 8.344 1 94.94 392 PHE A O 1
ATOM 3027 N N . GLU A 1 393 ? -19.266 47.094 9.008 1 96.25 393 GLU A N 1
ATOM 3028 C CA . GLU A 1 393 ? -19.812 46.094 8.078 1 96.25 393 GLU A CA 1
ATOM 3029 C C . GLU A 1 393 ? -19.5 46.469 6.629 1 96.25 393 GLU A C 1
ATOM 3031 O O . GLU A 1 393 ? -19.094 45.625 5.832 1 96.25 393 GLU A O 1
ATOM 3036 N N . GLU A 1 394 ? -19.75 47.75 6.297 1 95.75 394 GLU A N 1
ATOM 3037 C CA . GLU A 1 394 ? -19.516 48.219 4.941 1 95.75 394 GLU A CA 1
ATOM 3038 C C . GLU A 1 394 ? -18.047 48.094 4.547 1 95.75 394 GLU A C 1
ATOM 3040 O O . GLU A 1 394 ? -17.734 47.656 3.441 1 95.75 394 GLU A O 1
ATOM 3045 N N . HIS A 1 395 ? -17.188 48.5 5.395 1 95.94 395 HIS A N 1
ATOM 3046 C CA . HIS A 1 395 ? -15.75 48.438 5.098 1 95.94 395 HIS A CA 1
ATOM 3047 C C . HIS A 1 395 ? -15.258 47 5.027 1 95.94 395 HIS A C 1
ATOM 3049 O O . HIS A 1 395 ? -14.391 46.688 4.215 1 95.94 395 HIS A O 1
ATOM 3055 N N . LEU A 1 396 ? -15.773 46.156 5.941 1 96.75 396 LEU A N 1
ATOM 3056 C CA . LEU A 1 396 ? -15.438 44.75 5.898 1 96.75 396 LEU A CA 1
ATOM 3057 C C . LEU A 1 396 ? -15.875 44.125 4.578 1 96.75 396 LEU A C 1
ATOM 3059 O O . LEU A 1 396 ? -15.109 43.406 3.945 1 96.75 396 LEU A O 1
ATOM 3063 N N . LYS A 1 397 ? -17.062 44.406 4.176 1 96.81 397 LYS A N 1
ATOM 3064 C CA . LYS A 1 397 ? -17.578 43.906 2.906 1 96.81 397 LYS A CA 1
ATOM 3065 C C . LYS A 1 397 ? -16.719 44.375 1.736 1 96.81 397 LYS A C 1
ATOM 3067 O O . LYS A 1 397 ? -16.406 43.594 0.835 1 96.81 397 LYS A O 1
ATOM 3072 N N . ASN A 1 398 ? -16.391 45.656 1.744 1 96.69 398 ASN A N 1
ATOM 3073 C CA . ASN A 1 398 ? -15.547 46.219 0.695 1 96.69 398 ASN A CA 1
ATOM 3074 C C . ASN A 1 398 ? -14.211 45.5 0.614 1 96.69 398 ASN A C 1
ATOM 3076 O O . ASN A 1 398 ? -13.703 45.219 -0.48 1 96.69 398 ASN A O 1
ATOM 3080 N N . SER A 1 399 ? -13.617 45.281 1.742 1 97.25 399 SER A N 1
ATOM 3081 C CA . SER A 1 399 ? -12.344 44.562 1.846 1 97.25 399 SER A CA 1
ATOM 3082 C C . SER A 1 399 ? -12.43 43.156 1.252 1 97.25 399 SER A C 1
ATOM 3084 O O . SER A 1 399 ? -11.602 42.781 0.427 1 97.25 399 SER A O 1
ATOM 3086 N N . LEU A 1 400 ? -13.453 42.375 1.646 1 97.69 400 LEU A N 1
ATOM 3087 C CA . LEU A 1 400 ? -13.625 41 1.237 1 97.69 400 LEU A CA 1
ATOM 3088 C C . LEU A 1 400 ? -13.984 40.906 -0.243 1 97.69 400 LEU A C 1
ATOM 3090 O O . LEU A 1 400 ? -13.5 40.031 -0.95 1 97.69 400 LEU A O 1
ATOM 3094 N N . GLU A 1 401 ? -14.773 41.844 -0.714 1 96.81 401 GLU A N 1
ATOM 3095 C CA . GLU A 1 401 ? -15.156 41.875 -2.123 1 96.81 401 GLU A CA 1
ATOM 3096 C C . GLU A 1 401 ? -13.969 42.219 -3.008 1 96.81 401 GLU A C 1
ATOM 3098 O O . GLU A 1 401 ? -13.82 41.688 -4.109 1 96.81 401 GLU A O 1
ATOM 3103 N N . LYS A 1 402 ? -13.156 43.156 -2.578 1 96.88 402 LYS A N 1
ATOM 3104 C CA . LYS A 1 402 ? -11.953 43.5 -3.332 1 96.88 402 LYS A CA 1
ATOM 3105 C C . LYS A 1 402 ? -11.016 42.312 -3.434 1 96.88 402 LYS A C 1
ATOM 3107 O O . LYS A 1 402 ? -10.438 42.031 -4.496 1 96.88 402 LYS A O 1
ATOM 3112 N N . LEU A 1 403 ? -10.812 41.594 -2.314 1 97.25 403 LEU A N 1
ATOM 3113 C CA . LEU A 1 403 ? -9.992 40.406 -2.314 1 97.25 403 LEU A CA 1
ATOM 3114 C C . LEU A 1 403 ? -10.523 39.375 -3.322 1 97.25 403 LEU A C 1
ATOM 3116 O O . LEU A 1 403 ? -9.75 38.781 -4.066 1 97.25 403 LEU A O 1
ATOM 3120 N N . LEU A 1 404 ? -11.867 39.188 -3.334 1 96.31 404 LEU A N 1
ATOM 3121 C CA . LEU A 1 404 ? -12.477 38.219 -4.242 1 96.31 404 LEU A CA 1
ATOM 3122 C C . LEU A 1 404 ? -12.266 38.625 -5.695 1 96.31 404 LEU A C 1
ATOM 3124 O O . LEU A 1 404 ? -12.094 37.781 -6.566 1 96.31 404 LEU A O 1
ATOM 3128 N N . LYS A 1 405 ? -12.266 39.938 -5.918 1 95.25 405 LYS A N 1
ATOM 3129 C CA . LYS A 1 405 ? -12 40.438 -7.262 1 95.25 405 LYS A CA 1
ATOM 3130 C C . LYS A 1 405 ? -10.562 40.156 -7.68 1 95.25 405 LYS A C 1
ATOM 3132 O O . LYS A 1 405 ? -10.281 39.938 -8.859 1 95.25 405 LYS A O 1
ATOM 3137 N N . GLU A 1 406 ? -9.633 40.188 -6.762 1 95.44 406 GLU A N 1
ATOM 3138 C CA . GLU A 1 406 ? -8.211 40 -7.043 1 95.44 406 GLU A CA 1
ATOM 3139 C C . GLU A 1 406 ? -7.848 38.5 -7.043 1 95.44 406 GLU A C 1
ATOM 3141 O O . GLU A 1 406 ? -6.746 38.125 -7.449 1 95.44 406 GLU A O 1
ATOM 3146 N N . GLU A 1 407 ? -8.742 37.625 -6.598 1 93.94 407 GLU A N 1
ATOM 3147 C CA . GLU A 1 407 ? -8.484 36.219 -6.367 1 93.94 407 GLU A CA 1
ATOM 3148 C C . GLU A 1 407 ? -7.906 35.562 -7.617 1 93.94 407 GLU A C 1
ATOM 3150 O O . GLU A 1 407 ? -6.922 34.812 -7.535 1 93.94 407 GLU A O 1
ATOM 3155 N N . PRO A 1 408 ? -8.43 35.781 -8.828 1 89.12 408 PRO A N 1
ATOM 3156 C CA . PRO A 1 408 ? -7.867 35.094 -10 1 89.12 408 PRO A CA 1
ATOM 3157 C C . PRO A 1 408 ? -6.414 35.5 -10.266 1 89.12 408 PRO A C 1
ATOM 3159 O O . PRO A 1 408 ? -5.602 34.656 -10.641 1 89.12 408 PRO A O 1
ATOM 3162 N N . LYS A 1 409 ? -6.137 36.75 -10.047 1 90.06 409 LYS A N 1
ATOM 3163 C CA . LYS A 1 409 ? -4.77 37.219 -10.219 1 90.06 409 LYS A CA 1
ATOM 3164 C C . LYS A 1 409 ? -3.834 36.594 -9.188 1 90.06 409 LYS A C 1
ATOM 3166 O O . LYS A 1 409 ? -2.719 36.188 -9.516 1 90.06 409 LYS A O 1
ATOM 3171 N N . ILE A 1 410 ? -4.254 36.531 -7.992 1 91.5 410 ILE A N 1
ATOM 3172 C CA . ILE A 1 410 ? -3.473 35.938 -6.902 1 91.5 410 ILE A CA 1
ATOM 3173 C C . ILE A 1 410 ? -3.211 34.469 -7.184 1 91.5 410 ILE A C 1
ATOM 3175 O O . ILE A 1 410 ? -2.088 34 -7.012 1 91.5 410 ILE A O 1
ATOM 3179 N N . THR A 1 411 ? -4.242 33.781 -7.59 1 83.94 411 THR A N 1
ATOM 3180 C CA . THR A 1 411 ? -4.121 32.375 -7.91 1 83.94 411 THR A CA 1
ATOM 3181 C C . THR A 1 411 ? -3.162 32.156 -9.078 1 83.94 411 THR A C 1
ATOM 3183 O O . THR A 1 411 ? -2.361 31.219 -9.07 1 83.94 411 THR A O 1
ATOM 3186 N N . HIS A 1 412 ? -3.273 33 -10 1 79.31 412 HIS A N 1
ATOM 3187 C CA . HIS A 1 412 ? -2.371 32.906 -11.148 1 79.31 412 HIS A CA 1
ATOM 3188 C C . HIS A 1 412 ? -0.919 33.094 -10.719 1 79.31 412 HIS A C 1
ATOM 3190 O O . HIS A 1 412 ? -0.05 32.312 -11.109 1 79.31 412 HIS A O 1
ATOM 3196 N N . TYR A 1 413 ? -0.633 34.125 -9.914 1 80.94 413 TYR A N 1
ATOM 3197 C CA . TYR A 1 413 ? 0.712 34.375 -9.398 1 80.94 413 TYR A CA 1
ATOM 3198 C C . TYR A 1 413 ? 1.217 33.156 -8.633 1 80.94 413 TYR A C 1
ATOM 3200 O O . TYR A 1 413 ? 2.365 32.719 -8.805 1 80.94 413 TYR A O 1
ATOM 3208 N N . ASP A 1 414 ? 0.325 32.531 -7.848 1 79.38 414 ASP A N 1
ATOM 3209 C CA . ASP A 1 414 ? 0.707 31.406 -6.988 1 79.38 414 ASP A CA 1
ATOM 3210 C C . ASP A 1 414 ? 0.937 30.141 -7.805 1 79.38 414 ASP A C 1
ATOM 3212 O O . ASP A 1 414 ? 1.683 29.25 -7.387 1 79.38 414 ASP A O 1
ATOM 3216 N N . THR A 1 415 ? 0.226 30.062 -8.859 1 67.69 415 THR A N 1
ATOM 3217 C CA . THR A 1 415 ? 0.456 28.938 -9.75 1 67.69 415 THR A CA 1
ATOM 3218 C C . THR A 1 415 ? 1.864 29 -10.336 1 67.69 415 THR A C 1
ATOM 3220 O O . THR A 1 415 ? 2.492 27.953 -10.555 1 67.69 415 THR A O 1
ATOM 3223 N N . LEU A 1 416 ? 2.312 30.156 -10.539 1 63.81 416 LEU A N 1
ATOM 3224 C CA . LEU A 1 416 ? 3.625 30.344 -11.148 1 63.81 416 LEU A CA 1
ATOM 3225 C C . LEU A 1 416 ? 4.734 30.125 -10.125 1 63.81 416 LEU A C 1
ATOM 3227 O O . LEU A 1 416 ? 5.809 29.625 -10.461 1 63.81 416 LEU A O 1
ATOM 3231 N N . VAL A 1 417 ? 4.469 30.516 -8.914 1 66.38 417 VAL A N 1
ATOM 3232 C CA . VAL A 1 417 ? 5.574 30.531 -7.961 1 66.38 417 VAL A CA 1
ATOM 3233 C C . VAL A 1 417 ? 5.293 29.578 -6.809 1 66.38 417 VAL A C 1
ATOM 3235 O O . VAL A 1 417 ? 6.145 29.375 -5.941 1 66.38 417 VAL A O 1
ATOM 3238 N N . GLY A 1 418 ? 4.133 29.047 -6.785 1 63.88 418 GLY A N 1
ATOM 3239 C CA . GLY A 1 418 ? 3.721 28.172 -5.699 1 63.88 418 GLY A CA 1
ATOM 3240 C C . GLY A 1 418 ? 2.828 27.031 -6.156 1 63.88 418 GLY A C 1
ATOM 3241 O O . GLY A 1 418 ? 3.105 26.391 -7.168 1 63.88 418 GLY A O 1
ATOM 3242 N N . ASP A 1 419 ? 1.817 26.719 -5.301 1 60.34 419 ASP A N 1
ATOM 3243 C CA . ASP A 1 419 ? 0.992 25.547 -5.621 1 60.34 419 ASP A CA 1
ATOM 3244 C C . ASP A 1 419 ? -0.371 25.984 -6.164 1 60.34 419 ASP A C 1
ATOM 3246 O O . ASP A 1 419 ? -1.269 25.156 -6.324 1 60.34 419 ASP A O 1
ATOM 3250 N N . GLY A 1 420 ? -0.515 27.312 -6.371 1 64.44 420 GLY A N 1
ATOM 3251 C CA . GLY A 1 420 ? -1.646 27.844 -7.113 1 64.44 420 GLY A CA 1
ATOM 3252 C C . GLY A 1 420 ? -2.936 27.859 -6.312 1 64.44 420 GLY A C 1
ATOM 3253 O O . GLY A 1 420 ? -4.027 27.859 -6.883 1 64.44 420 GLY A O 1
ATOM 3254 N N . ASP A 1 421 ? -2.871 27.828 -4.949 1 71.56 421 ASP A N 1
ATOM 3255 C CA . ASP A 1 421 ? -4.121 27.781 -4.195 1 71.56 421 ASP A CA 1
ATOM 3256 C C . ASP A 1 421 ? -4.238 28.984 -3.26 1 71.56 421 ASP A C 1
ATOM 3258 O O . ASP A 1 421 ? -5.172 29.062 -2.455 1 71.56 421 ASP A O 1
ATOM 3262 N N . CYS A 1 422 ? -3.301 29.922 -3.35 1 80.31 422 CYS A N 1
ATOM 3263 C CA . CYS A 1 422 ? -3.316 31.062 -2.441 1 80.31 422 CYS A CA 1
ATOM 3264 C C . CYS A 1 422 ? -4.605 31.859 -2.588 1 80.31 422 CYS A C 1
ATOM 3266 O O . CYS A 1 422 ? -5.277 32.156 -1.595 1 80.31 422 CYS A O 1
ATOM 3268 N N . GLY A 1 423 ? -4.938 32.156 -3.842 1 86.5 423 GLY A N 1
ATOM 3269 C CA . GLY A 1 423 ? -6.152 32.906 -4.086 1 86.5 423 GLY A CA 1
ATOM 3270 C C . GLY A 1 423 ? -7.406 32.188 -3.621 1 86.5 423 GLY A C 1
ATOM 3271 O O . GLY A 1 423 ? -8.289 32.812 -3.008 1 86.5 423 GLY A O 1
ATOM 3272 N N . GLU A 1 424 ? -7.418 31 -3.852 1 80.94 424 GLU A N 1
ATOM 3273 C CA . GLU A 1 424 ? -8.578 30.203 -3.459 1 80.94 424 GLU A CA 1
ATOM 3274 C C . GLU A 1 424 ? -8.695 30.109 -1.941 1 80.94 424 GLU A C 1
ATOM 3276 O O . GLU A 1 424 ? -9.805 30.094 -1.399 1 80.94 424 GLU A O 1
ATOM 3281 N N . THR A 1 425 ? -7.613 30 -1.297 1 82.62 425 THR A N 1
ATOM 3282 C CA . THR A 1 425 ? -7.602 29.938 0.161 1 82.62 425 THR A CA 1
ATOM 3283 C C . THR A 1 425 ? -8.125 31.25 0.752 1 82.62 425 THR A C 1
ATOM 3285 O O . THR A 1 425 ? -8.953 31.234 1.67 1 82.62 425 THR A O 1
ATOM 3288 N N . LEU A 1 426 ? -7.68 32.281 0.182 1 91.44 426 LEU A N 1
ATOM 3289 C CA . LEU A 1 426 ? -8.117 33.594 0.647 1 91.44 426 LEU A CA 1
ATOM 3290 C C . LEU A 1 426 ? -9.594 33.812 0.351 1 91.44 426 LEU A C 1
ATOM 3292 O O . LEU A 1 426 ? -10.328 34.375 1.182 1 91.44 426 LEU A O 1
ATOM 3296 N N . ALA A 1 427 ? -9.984 33.344 -0.792 1 92.06 427 ALA A N 1
ATOM 3297 C CA . ALA A 1 427 ? -11.391 33.469 -1.178 1 92.06 427 ALA A CA 1
ATOM 3298 C C . ALA A 1 427 ? -12.289 32.688 -0.237 1 92.06 427 ALA A C 1
ATOM 3300 O O . ALA A 1 427 ? -13.406 33.094 0.074 1 92.06 427 ALA A O 1
ATOM 3301 N N . ALA A 1 428 ? -11.852 31.578 0.19 1 86.75 428 ALA A N 1
ATOM 3302 C CA . ALA A 1 428 ? -12.625 30.75 1.123 1 86.75 428 ALA A CA 1
ATOM 3303 C C . ALA A 1 428 ? -12.875 31.5 2.428 1 86.75 428 ALA A C 1
ATOM 3305 O O . ALA A 1 428 ? -13.984 31.469 2.967 1 86.75 428 ALA A O 1
ATOM 3306 N N . GLY A 1 429 ? -11.906 32.188 2.945 1 90.31 429 GLY A N 1
ATOM 3307 C CA . GLY A 1 429 ? -12.078 33 4.133 1 90.31 429 GLY A CA 1
ATOM 3308 C C . GLY A 1 429 ? -13.039 34.156 3.928 1 90.31 429 GLY A C 1
ATOM 3309 O O . GLY A 1 429 ? -13.922 34.406 4.758 1 90.31 429 GLY A O 1
ATOM 3310 N N . ALA A 1 430 ? -12.828 34.781 2.789 1 95.38 430 ALA A N 1
ATOM 3311 C CA . ALA A 1 430 ? -13.688 35.938 2.471 1 95.38 430 ALA A CA 1
ATOM 3312 C C . ALA A 1 430 ? -15.141 35.5 2.363 1 95.38 430 ALA A C 1
ATOM 3314 O O . ALA A 1 430 ? -16.031 36.156 2.918 1 95.38 430 ALA A O 1
ATOM 3315 N N . ASN A 1 431 ? -15.32 34.438 1.697 1 94.19 431 ASN A N 1
ATOM 3316 C CA . ASN A 1 431 ? -16.672 33.938 1.492 1 94.19 431 ASN A CA 1
ATOM 3317 C C . ASN A 1 431 ? -17.312 33.5 2.805 1 94.19 431 ASN A C 1
ATOM 3319 O O . ASN A 1 431 ? -18.516 33.656 3.004 1 94.19 431 ASN A O 1
ATOM 3323 N N . ALA A 1 432 ? -16.562 32.938 3.67 1 91.69 432 ALA A N 1
ATOM 3324 C CA . ALA A 1 432 ? -17.078 32.531 4.969 1 91.69 432 ALA A CA 1
ATOM 3325 C C . ALA A 1 432 ? -17.562 33.719 5.789 1 91.69 432 ALA A C 1
ATOM 3327 O O . ALA A 1 432 ? -18.609 33.656 6.434 1 91.69 432 ALA A O 1
ATOM 3328 N N . ILE A 1 433 ? -16.828 34.75 5.77 1 94.69 433 ILE A N 1
ATOM 3329 C CA . ILE A 1 433 ? -17.156 35.969 6.535 1 94.69 433 ILE A CA 1
ATOM 3330 C C . ILE A 1 433 ? -18.391 36.625 5.922 1 94.69 433 ILE A C 1
ATOM 3332 O O . ILE A 1 433 ? -19.281 37.062 6.641 1 94.69 433 ILE A O 1
ATOM 3336 N N . LEU A 1 434 ? -18.359 36.688 4.582 1 96.12 434 LEU A N 1
ATOM 3337 C CA . LEU A 1 434 ? -19.484 37.281 3.893 1 96.12 434 LEU A CA 1
ATOM 3338 C C . LEU A 1 434 ? -20.766 36.5 4.172 1 96.12 434 LEU A C 1
ATOM 3340 O O . LEU A 1 434 ? -21.828 37.094 4.363 1 96.12 434 LEU A O 1
ATOM 3344 N N . LYS A 1 435 ? -20.641 35.219 4.164 1 95.12 435 LYS A N 1
ATOM 3345 C CA . LYS A 1 435 ? -21.781 34.375 4.488 1 95.12 435 LYS A CA 1
ATOM 3346 C C . LYS A 1 435 ? -22.266 34.625 5.914 1 95.12 435 LYS A C 1
ATOM 3348 O O . LYS A 1 435 ? -23.469 34.656 6.176 1 95.12 435 LYS A O 1
ATOM 3353 N N . ALA A 1 436 ? -21.328 34.781 6.809 1 93.44 436 ALA A N 1
ATOM 3354 C CA . ALA A 1 436 ? -21.672 35.062 8.203 1 93.44 436 ALA A CA 1
ATOM 3355 C C . ALA A 1 436 ? -22.375 36.406 8.352 1 93.44 436 ALA A C 1
ATOM 3357 O O . ALA A 1 436 ? -23.297 36.531 9.156 1 93.44 436 ALA A O 1
ATOM 3358 N N . LEU A 1 437 ? -21.953 37.406 7.602 1 95 437 LEU A N 1
ATOM 3359 C CA . LEU A 1 437 ? -22.562 38.719 7.625 1 95 437 LEU A CA 1
ATOM 3360 C C . LEU A 1 437 ? -24.016 38.656 7.168 1 95 437 LEU A C 1
ATOM 3362 O O . LEU A 1 437 ? -24.844 39.469 7.57 1 95 437 LEU A O 1
ATOM 3366 N N . LYS A 1 438 ? -24.234 37.594 6.395 1 93.81 438 LYS A N 1
ATOM 3367 C CA . LYS A 1 438 ? -25.578 37.438 5.852 1 93.81 438 LYS A CA 1
ATOM 3368 C C . LYS A 1 438 ? -26.438 36.562 6.738 1 93.81 438 LYS A C 1
ATOM 3370 O O . LYS A 1 438 ? -27.594 36.844 7 1 93.81 438 LYS A O 1
ATOM 3375 N N . ASP A 1 439 ? -25.844 35.469 7.242 1 92.81 439 ASP A N 1
ATOM 3376 C CA . ASP A 1 439 ? -26.656 34.375 7.77 1 92.81 439 ASP A CA 1
ATOM 3377 C C . ASP A 1 439 ? -26.469 34.219 9.281 1 92.81 439 ASP A C 1
ATOM 3379 O O . ASP A 1 439 ? -27.281 33.594 9.953 1 92.81 439 ASP A O 1
ATOM 3383 N N . ASP A 1 440 ? -25.469 34.844 9.859 1 90.94 440 ASP A N 1
ATOM 3384 C CA . ASP A 1 440 ? -25.141 34.625 11.266 1 90.94 440 ASP A CA 1
ATOM 3385 C C . ASP A 1 440 ? -25.641 35.781 12.141 1 90.94 440 ASP A C 1
ATOM 3387 O O . ASP A 1 440 ? -25 36.812 12.227 1 90.94 440 ASP A O 1
ATOM 3391 N N . SER A 1 441 ? -26.688 35.5 12.898 1 91.25 441 SER A N 1
ATOM 3392 C CA . SER A 1 441 ? -27.312 36.531 13.711 1 91.25 441 SER A CA 1
ATOM 3393 C C . SER A 1 441 ? -26.391 37 14.836 1 91.25 441 SER A C 1
ATOM 3395 O O . SER A 1 441 ? -26.344 38.188 15.156 1 91.25 441 SER A O 1
ATOM 3397 N N . GLN A 1 442 ? -25.734 36.062 15.398 1 88.31 442 GLN A N 1
ATOM 3398 C CA . GLN A 1 442 ? -24.812 36.406 16.484 1 88.31 442 GLN A CA 1
ATOM 3399 C C . GLN A 1 442 ? -23.703 37.344 16 1 88.31 442 GLN A C 1
ATOM 3401 O O . GLN A 1 442 ? -23.312 38.281 16.703 1 88.31 442 GLN A O 1
ATOM 3406 N N . PHE A 1 443 ? -23.219 37.062 14.836 1 91.94 443 PHE A N 1
ATOM 3407 C CA . PHE A 1 443 ? -22.156 37.875 14.258 1 91.94 443 PHE A CA 1
ATOM 3408 C C . PHE A 1 443 ? -22.672 39.281 13.938 1 91.94 443 PHE A C 1
ATOM 3410 O O . PHE A 1 443 ? -22.047 40.25 14.297 1 91.94 443 PHE A O 1
ATOM 3417 N N . LYS A 1 444 ? -23.828 39.344 13.398 1 92.75 444 LYS A N 1
ATOM 3418 C CA . LYS A 1 444 ? -24.422 40.594 12.984 1 92.75 444 LYS A CA 1
ATOM 3419 C C . LYS A 1 444 ? -24.734 41.469 14.195 1 92.75 444 LYS A C 1
ATOM 3421 O O . LYS A 1 444 ? -24.562 42.719 14.125 1 92.75 444 LYS A O 1
ATOM 3426 N N . GLU A 1 445 ? -25.109 40.812 15.227 1 91.88 445 GLU A N 1
ATOM 3427 C CA . GLU A 1 445 ? -25.547 41.531 16.422 1 91.88 445 GLU A CA 1
ATOM 3428 C C . GLU A 1 445 ? -24.359 42.125 17.172 1 91.88 445 GLU A C 1
ATOM 3430 O O . GLU A 1 445 ? -24.531 43 18.016 1 91.88 445 GLU A O 1
ATOM 3435 N N . HIS A 1 446 ? -23.188 41.656 16.828 1 92.94 446 HIS A N 1
ATOM 3436 C CA . HIS A 1 446 ? -22.031 42.062 17.641 1 92.94 446 HIS A CA 1
ATOM 3437 C C . HIS A 1 446 ? -21.016 42.844 16.797 1 92.94 446 HIS A C 1
ATOM 3439 O O . HIS A 1 446 ? -19.859 42.969 17.188 1 92.94 446 HIS A O 1
ATOM 3445 N N . LEU A 1 447 ? -21.453 43.406 15.695 1 94.94 447 LEU A N 1
ATOM 3446 C CA . LEU A 1 447 ? -20.562 44.094 14.781 1 94.94 447 LEU A CA 1
ATOM 3447 C C . LEU A 1 447 ? -20.094 45.406 15.375 1 94.94 447 LEU A C 1
ATOM 3449 O O . LEU A 1 447 ? -19.109 46 14.906 1 94.94 447 LEU A O 1
ATOM 3453 N N . SER A 1 448 ? -20.828 45.906 16.406 1 94.69 448 SER A N 1
ATOM 3454 C CA . SER A 1 448 ? -20.438 47.156 17.047 1 94.69 448 SER A CA 1
ATOM 3455 C C . SER A 1 448 ? -19.312 46.938 18.047 1 94.69 448 SER A C 1
ATOM 3457 O O . SER A 1 448 ? -18.688 47.906 18.5 1 94.69 448 SER A O 1
ATOM 3459 N N . ASP A 1 449 ? -19.062 45.719 18.422 1 94.62 449 ASP A N 1
ATOM 3460 C CA . ASP A 1 449 ? -17.984 45.344 19.328 1 94.62 449 ASP A CA 1
ATOM 3461 C C . ASP A 1 449 ? -16.797 44.781 18.547 1 94.62 449 ASP A C 1
ATOM 3463 O O . ASP A 1 449 ? -16.812 43.625 18.109 1 94.62 449 ASP A O 1
ATOM 3467 N N . PRO A 1 450 ? -15.773 45.625 18.422 1 92.94 450 PRO A N 1
ATOM 3468 C CA . PRO A 1 450 ? -14.633 45.188 17.609 1 92.94 450 PRO A CA 1
ATOM 3469 C C . PRO A 1 450 ? -13.992 43.906 18.125 1 92.94 450 PRO A C 1
ATOM 3471 O O . PRO A 1 450 ? -13.5 43.094 17.328 1 92.94 450 PRO A O 1
ATOM 3474 N N . VAL A 1 451 ? -13.969 43.688 19.406 1 91.25 451 VAL A N 1
ATOM 3475 C CA . VAL A 1 451 ? -13.383 42.469 19.984 1 91.25 451 VAL A CA 1
ATOM 3476 C C . VAL A 1 451 ? -14.242 41.25 19.625 1 91.25 451 VAL A C 1
ATOM 3478 O O . VAL A 1 451 ? -13.719 40.25 19.172 1 91.25 451 VAL A O 1
ATOM 3481 N N . ALA A 1 452 ? -15.516 41.344 19.75 1 91.06 452 ALA A N 1
ATOM 3482 C CA . ALA A 1 452 ? -16.438 40.281 19.406 1 91.06 452 ALA A CA 1
ATOM 3483 C C . ALA A 1 452 ? -16.391 39.969 17.906 1 91.06 452 ALA A C 1
ATOM 3485 O O . ALA A 1 452 ? -16.328 38.812 17.5 1 91.06 452 ALA A O 1
ATOM 3486 N N . SER A 1 453 ? -16.422 41 17.141 1 93.75 453 SER A N 1
ATOM 3487 C CA . SER A 1 453 ? -16.453 40.844 15.68 1 93.75 453 SER A CA 1
ATOM 3488 C C . SER A 1 453 ? -15.148 40.219 15.172 1 93.75 453 SER A C 1
ATOM 3490 O O . SER A 1 453 ? -15.172 39.281 14.375 1 93.75 453 SER A O 1
ATOM 3492 N N . LEU A 1 454 ? -14.039 40.75 15.68 1 91.94 454 LEU A N 1
ATOM 3493 C CA . LEU A 1 454 ? -12.75 40.219 15.227 1 91.94 454 LEU A CA 1
ATOM 3494 C C . LEU A 1 454 ? -12.516 38.812 15.719 1 91.94 454 LEU A C 1
ATOM 3496 O O . LEU A 1 454 ? -11.898 38 15.023 1 91.94 454 LEU A O 1
ATOM 3500 N N . SER A 1 455 ? -12.969 38.562 16.906 1 87.38 455 SER A N 1
ATOM 3501 C CA . SER A 1 455 ? -12.875 37.188 17.422 1 87.38 455 SER A CA 1
ATOM 3502 C C . SER A 1 455 ? -13.641 36.219 16.547 1 87.38 455 SER A C 1
ATOM 3504 O O . SER A 1 455 ? -13.148 35.125 16.25 1 87.38 455 SER A O 1
ATOM 3506 N N . GLN A 1 456 ? -14.797 36.531 16.156 1 89.44 456 GLN A N 1
ATOM 3507 C CA . GLN A 1 456 ? -15.594 35.688 15.289 1 89.44 456 GLN A CA 1
ATOM 3508 C C . GLN A 1 456 ? -14.984 35.562 13.898 1 89.44 456 GLN A C 1
ATOM 3510 O O . GLN A 1 456 ? -14.977 34.5 13.289 1 89.44 456 GLN A O 1
ATOM 3515 N N . ILE A 1 457 ? -14.477 36.656 13.422 1 91.81 457 ILE A N 1
ATOM 3516 C CA . ILE A 1 457 ? -13.797 36.656 12.133 1 91.81 457 ILE A CA 1
ATOM 3517 C C . ILE A 1 457 ? -12.609 35.688 12.172 1 91.81 457 ILE A C 1
ATOM 3519 O O . ILE A 1 457 ? -12.375 34.938 11.219 1 91.81 457 ILE A O 1
ATOM 3523 N N . THR A 1 458 ? -11.875 35.75 13.266 1 86.19 458 THR A N 1
ATOM 3524 C CA . THR A 1 458 ? -10.75 34.844 13.445 1 86.19 458 THR A CA 1
ATOM 3525 C C . THR A 1 458 ? -11.219 33.375 13.344 1 86.19 458 THR A C 1
ATOM 3527 O O . THR A 1 458 ? -10.547 32.562 12.727 1 86.19 458 THR A O 1
ATOM 3530 N N . GLU A 1 459 ? -12.336 33.125 13.906 1 80.5 459 GLU A N 1
ATOM 3531 C CA . GLU A 1 459 ? -12.891 31.781 13.859 1 80.5 459 GLU A CA 1
ATOM 3532 C C . GLU A 1 459 ? -13.258 31.391 12.438 1 80.5 459 GLU A C 1
ATOM 3534 O O . GLU A 1 459 ? -13.031 30.25 12.023 1 80.5 459 GLU A O 1
ATOM 3539 N N . PHE A 1 460 ? -13.891 32.312 11.711 1 87.12 460 PHE A N 1
ATOM 3540 C CA . PHE A 1 460 ? -14.258 32.062 10.32 1 87.12 460 PHE A CA 1
ATOM 3541 C C . PHE A 1 460 ? -13.023 31.781 9.477 1 87.12 460 PHE A C 1
ATOM 3543 O O . PHE A 1 460 ? -13.031 30.891 8.625 1 87.12 460 PHE A O 1
ATOM 3550 N N . VAL A 1 461 ? -11.984 32.594 9.727 1 86.12 461 VAL A N 1
ATOM 3551 C CA . VAL A 1 461 ? -10.727 32.469 8.992 1 86.12 461 VAL A CA 1
ATOM 3552 C C . VAL A 1 461 ? -10.086 31.125 9.305 1 86.12 461 VAL A C 1
ATOM 3554 O O . VAL A 1 461 ? -9.641 30.406 8.398 1 86.12 461 VAL A O 1
ATOM 3557 N N . GLU A 1 462 ? -10.102 30.766 10.5 1 76.06 462 GLU A N 1
ATOM 3558 C CA . GLU A 1 462 ? -9.5 29.5 10.938 1 76.06 462 GLU A CA 1
ATOM 3559 C C . GLU A 1 462 ? -10.242 28.312 10.352 1 76.06 462 GLU A C 1
ATOM 3561 O O . GLU A 1 462 ? -9.633 27.297 10.023 1 76.06 462 GLU A O 1
ATOM 3566 N N . ASP A 1 463 ? -11.531 28.484 10.281 1 74.31 463 ASP A N 1
ATOM 3567 C CA . ASP A 1 463 ? -12.375 27.375 9.852 1 74.31 463 ASP A CA 1
ATOM 3568 C C . ASP A 1 463 ? -12.328 27.203 8.336 1 74.31 463 ASP A C 1
ATOM 3570 O O . ASP A 1 463 ? -12.469 26.094 7.824 1 74.31 463 ASP A O 1
ATOM 3574 N N . SER A 1 464 ? -12.125 28.297 7.691 1 78 464 SER A N 1
ATOM 3575 C CA . SER A 1 464 ? -12.367 28.266 6.254 1 78 464 SER A CA 1
ATOM 3576 C C . SER A 1 464 ? -11.062 28.328 5.469 1 78 464 SER A C 1
ATOM 3578 O O . SER A 1 464 ? -11.016 27.953 4.293 1 78 464 SER A O 1
ATOM 3580 N N . MET A 1 465 ? -10.07 28.938 6.184 1 78.62 465 MET A N 1
ATOM 3581 C CA . MET A 1 465 ? -8.797 29.062 5.484 1 78.62 465 MET A CA 1
ATOM 3582 C C . MET A 1 465 ? -7.82 27.984 5.918 1 78.62 465 MET A C 1
ATOM 3584 O O . MET A 1 465 ? -7.797 27.594 7.086 1 78.62 465 MET A O 1
ATOM 3588 N N . GLY A 1 466 ? -7.215 27.328 5.133 1 69.38 466 GLY A N 1
ATOM 3589 C CA . GLY A 1 466 ? -6.129 26.406 5.426 1 69.38 466 GLY A CA 1
ATOM 3590 C C . GLY A 1 466 ? -4.766 26.953 5.051 1 69.38 466 GLY A C 1
ATOM 3591 O O . GLY A 1 466 ? -4.617 28.156 4.812 1 69.38 466 GLY A O 1
ATOM 3592 N N . GLY A 1 467 ? -3.785 26.25 5.285 1 72.31 467 GLY A N 1
ATOM 3593 C CA . GLY A 1 467 ? -2.447 26.578 4.816 1 72.31 467 GLY A CA 1
ATOM 3594 C C . GLY A 1 467 ? -1.74 27.594 5.684 1 72.31 467 GLY A C 1
ATOM 3595 O O . GLY A 1 467 ? -2.223 27.938 6.762 1 72.31 467 GLY A O 1
ATOM 3596 N N . THR A 1 468 ? -0.668 28.125 5.223 1 77.12 468 THR A N 1
ATOM 3597 C CA . THR A 1 468 ? 0.159 29.078 5.938 1 77.12 468 THR A CA 1
ATOM 3598 C C . THR A 1 468 ? -0.569 30.422 6.082 1 77.12 468 THR A C 1
ATOM 3600 O O . THR A 1 468 ? -0.503 31.062 7.137 1 77.12 468 THR A O 1
ATOM 3603 N N . SER A 1 469 ? -1.275 30.75 5.047 1 82.44 469 SER A N 1
ATOM 3604 C CA . SER A 1 469 ? -2.006 32.031 5.09 1 82.44 469 SER A CA 1
ATOM 3605 C C . SER A 1 469 ? -3.047 32 6.207 1 82.44 469 SER A C 1
ATOM 3607 O O . SER A 1 469 ? -3.137 32.969 6.98 1 82.44 469 SER A O 1
ATOM 3609 N N . GLY A 1 470 ? -3.807 30.984 6.293 1 80.69 470 GLY A N 1
ATOM 3610 C CA . GLY A 1 470 ? -4.793 30.875 7.355 1 80.69 470 GLY A CA 1
ATOM 3611 C C . GLY A 1 470 ? -4.188 30.984 8.742 1 80.69 470 GLY A C 1
ATOM 3612 O O . GLY A 1 470 ? -4.762 31.609 9.633 1 80.69 470 GLY A O 1
ATOM 3613 N N . GLY A 1 471 ? -3.098 30.406 8.883 1 79.69 471 GLY A N 1
ATOM 3614 C CA . GLY A 1 471 ? -2.402 30.469 10.156 1 79.69 471 GLY A CA 1
ATOM 3615 C C . GLY A 1 471 ? -1.918 31.875 10.508 1 79.69 471 GLY A C 1
ATOM 3616 O O . GLY A 1 471 ? -2.104 32.344 11.633 1 79.69 471 GLY A O 1
ATOM 3617 N N . ILE A 1 472 ? -1.321 32.5 9.531 1 85.62 472 ILE A N 1
ATOM 3618 C CA . ILE A 1 472 ? -0.755 33.844 9.766 1 85.62 472 ILE A CA 1
ATOM 3619 C C . ILE A 1 472 ? -1.871 34.812 10.094 1 85.62 472 ILE A C 1
ATOM 3621 O O . ILE A 1 472 ? -1.767 35.594 11.055 1 85.62 472 ILE A O 1
ATOM 3625 N N . TYR A 1 473 ? -2.943 34.75 9.312 1 90 473 TYR A N 1
ATOM 3626 C CA . TYR A 1 473 ? -4.078 35.625 9.578 1 90 473 TYR A CA 1
ATOM 3627 C C . TYR A 1 473 ? -4.672 35.344 10.953 1 90 473 TYR A C 1
ATOM 3629 O O . TYR A 1 473 ? -4.977 36.281 11.711 1 90 473 TYR A O 1
ATOM 3637 N N . SER A 1 474 ? -4.797 34.094 11.266 1 83.44 474 SER A N 1
ATOM 3638 C CA . SER A 1 474 ? -5.398 33.719 12.539 1 83.44 474 SER A CA 1
ATOM 3639 C C . SER A 1 474 ? -4.551 34.188 13.719 1 83.44 474 SER A C 1
ATOM 3641 O O . SER A 1 474 ? -5.078 34.719 14.703 1 83.44 474 SER A O 1
ATOM 3643 N N . ILE A 1 475 ? -3.268 34.031 13.602 1 81.69 475 ILE A N 1
ATOM 3644 C CA . ILE A 1 475 ? -2.369 34.438 14.68 1 81.69 475 ILE A CA 1
ATOM 3645 C C . ILE A 1 475 ? -2.424 35.938 14.859 1 81.69 475 ILE A C 1
ATOM 3647 O O . ILE A 1 475 ? -2.535 36.438 15.984 1 81.69 475 ILE A O 1
ATOM 3651 N N . PHE A 1 476 ? -2.312 36.656 13.781 1 90 476 PHE A N 1
ATOM 3652 C CA . PHE A 1 476 ? -2.326 38.094 13.836 1 90 476 PHE A CA 1
ATOM 3653 C C . PHE A 1 476 ? -3.637 38.625 14.422 1 90 476 PHE A C 1
ATOM 3655 O O . PHE A 1 476 ? -3.635 39.469 15.312 1 90 476 PHE A O 1
ATOM 3662 N N . LEU A 1 477 ? -4.758 38.031 13.914 1 89.5 477 LEU A N 1
ATOM 3663 C CA . LEU A 1 477 ? -6.074 38.469 14.367 1 89.5 477 LEU A CA 1
ATOM 3664 C C . LEU A 1 477 ? -6.289 38.125 15.828 1 89.5 477 LEU A C 1
ATOM 3666 O O . LEU A 1 477 ? -6.879 38.906 16.578 1 89.5 477 LEU A O 1
ATOM 3670 N N . THR A 1 478 ? -5.863 36.938 16.188 1 81.31 478 THR A N 1
ATOM 3671 C CA . THR A 1 478 ? -5.969 36.562 17.578 1 81.31 478 THR A CA 1
ATOM 3672 C C . THR A 1 478 ? -5.203 37.531 18.484 1 81.31 478 THR A C 1
ATOM 3674 O O . THR A 1 478 ? -5.707 37.938 19.516 1 81.31 478 THR A O 1
ATOM 3677 N N . ALA A 1 479 ? -4.012 37.844 18.078 1 82.44 479 ALA A N 1
ATOM 3678 C CA . ALA A 1 479 ? -3.213 38.781 18.828 1 82.44 479 ALA A CA 1
ATOM 3679 C C . ALA A 1 479 ? -3.881 40.156 18.859 1 82.44 479 ALA A C 1
ATOM 3681 O O . ALA A 1 479 ? -3.871 40.844 19.891 1 82.44 479 ALA A O 1
ATOM 3682 N N . LEU A 1 480 ? -4.418 40.562 17.75 1 89.88 480 LEU A N 1
ATOM 3683 C CA . LEU A 1 480 ? -5.105 41.875 17.641 1 89.88 480 LEU A CA 1
ATOM 3684 C C . LEU A 1 480 ? -6.277 41.938 18.625 1 89.88 480 LEU A C 1
ATOM 3686 O O . LEU A 1 480 ? -6.457 42.938 19.312 1 89.88 480 LEU A O 1
ATOM 3690 N N . VAL A 1 481 ? -7.062 40.875 18.672 1 87.56 481 VAL A N 1
ATOM 3691 C CA . VAL A 1 481 ? -8.211 40.75 19.562 1 87.56 481 VAL A CA 1
ATOM 3692 C C . VAL A 1 481 ? -7.75 40.906 21.016 1 87.56 481 VAL A C 1
ATOM 3694 O O . VAL A 1 481 ? -8.367 41.625 21.797 1 87.56 481 VAL A O 1
ATOM 3697 N N . GLN A 1 482 ? -6.727 40.25 21.344 1 81.31 482 GLN A N 1
ATOM 3698 C CA . GLN A 1 482 ? -6.215 40.25 22.719 1 81.31 482 GLN A CA 1
ATOM 3699 C C . GLN A 1 482 ? -5.797 41.688 23.125 1 81.31 482 GLN A C 1
ATOM 3701 O O . GLN A 1 482 ? -6.043 42.094 24.266 1 81.31 482 GLN A O 1
ATOM 3706 N N . HIS A 1 483 ? -5.137 42.375 22.25 1 85.44 483 HIS A N 1
ATOM 3707 C CA . HIS A 1 483 ? -4.648 43.719 22.578 1 85.44 483 HIS A CA 1
ATOM 3708 C C . HIS A 1 483 ? -5.785 44.719 22.578 1 85.44 483 HIS A C 1
ATOM 3710 O O . HIS A 1 483 ? -5.758 45.688 23.344 1 85.44 483 HIS A O 1
ATOM 3716 N N . LEU A 1 484 ? -6.84 44.562 21.781 1 89.12 484 LEU A N 1
ATOM 3717 C CA . LEU A 1 484 ? -7.996 45.438 21.766 1 89.12 484 LEU A CA 1
ATOM 3718 C C . LEU A 1 484 ? -8.875 45.219 23 1 89.12 484 LEU A C 1
ATOM 3720 O O . LEU A 1 484 ? -9.508 46.125 23.5 1 89.12 484 LEU A O 1
ATOM 3724 N N . LYS A 1 485 ? -8.953 43.969 23.375 1 86.69 485 LYS A N 1
ATOM 3725 C CA . LYS A 1 485 ? -9.766 43.594 24.547 1 86.69 485 LYS A CA 1
ATOM 3726 C C . LYS A 1 485 ? -9.352 44.406 25.766 1 86.69 485 LYS A C 1
ATOM 3728 O O . LYS A 1 485 ? -10.188 44.75 26.609 1 86.69 485 LYS A O 1
ATOM 3733 N N . ASN A 1 486 ? -8.109 44.75 25.875 1 82.31 486 ASN A N 1
ATOM 3734 C CA . ASN A 1 486 ? -7.566 45.438 27.031 1 82.31 486 ASN A CA 1
ATOM 3735 C C . ASN A 1 486 ? -7.621 46.969 26.859 1 82.31 486 ASN A C 1
ATOM 3737 O O . ASN A 1 486 ? -7.246 47.719 27.766 1 82.31 486 ASN A O 1
ATOM 3741 N N . ALA A 1 487 ? -8.109 47.406 25.672 1 86.06 487 ALA A N 1
ATOM 3742 C CA . ALA A 1 487 ? -8.172 48.844 25.406 1 86.06 487 ALA A CA 1
ATOM 3743 C C . ALA A 1 487 ? -9.43 49.469 26.016 1 86.06 487 ALA A C 1
ATOM 3745 O O . ALA A 1 487 ? -10.445 48.812 26.172 1 86.06 487 ALA A O 1
ATOM 3746 N N . GLU A 1 488 ? -9.367 50.688 26.406 1 84.75 488 GLU A N 1
ATOM 3747 C CA . GLU A 1 488 ? -10.477 51.375 27.031 1 84.75 488 GLU A CA 1
ATOM 3748 C C . GLU A 1 488 ? -11.328 52.094 26 1 84.75 488 GLU A C 1
ATOM 3750 O O . GLU A 1 488 ? -12.508 52.375 26.234 1 84.75 488 GLU A O 1
ATOM 3755 N N . LYS A 1 489 ? -10.75 52.531 24.969 1 88 489 LYS A N 1
ATOM 3756 C CA . LYS A 1 489 ? -11.43 53.25 23.891 1 88 489 LYS A CA 1
ATOM 3757 C C . LYS A 1 489 ? -10.883 52.875 22.516 1 88 489 LYS A C 1
ATOM 3759 O O . LYS A 1 489 ? -9.773 52.344 22.422 1 88 489 LYS A O 1
ATOM 3764 N N . VAL A 1 490 ? -11.727 53.125 21.484 1 90.62 490 VAL A N 1
ATOM 3765 C CA . VAL A 1 490 ? -11.281 52.875 20.109 1 90.62 490 VAL A CA 1
ATOM 3766 C C . VAL A 1 490 ? -10.938 54.188 19.422 1 90.62 490 VAL A C 1
ATOM 3768 O O . VAL A 1 490 ? -11.836 54.906 18.984 1 90.62 490 VAL A O 1
ATOM 3771 N N . ASP A 1 491 ? -9.727 54.531 19.422 1 91.44 491 ASP A N 1
ATOM 3772 C CA . ASP A 1 491 ? -9.219 55.656 18.656 1 91.44 491 ASP A CA 1
ATOM 3773 C C . ASP A 1 491 ? -8.008 55.281 17.812 1 91.44 491 ASP A C 1
ATOM 3775 O O . ASP A 1 491 ? -7.586 54.125 17.844 1 91.44 491 ASP A O 1
ATOM 3779 N N . ILE A 1 492 ? -7.516 56.156 17.062 1 93.69 492 ILE A N 1
ATOM 3780 C CA . ILE A 1 492 ? -6.477 55.844 16.078 1 93.69 492 ILE A CA 1
ATOM 3781 C C . ILE A 1 492 ? -5.223 55.344 16.797 1 93.69 492 ILE A C 1
ATOM 3783 O O . ILE A 1 492 ? -4.547 54.438 16.297 1 93.69 492 ILE A O 1
ATOM 3787 N N . ASP A 1 493 ? -4.914 55.938 17.953 1 94.25 493 ASP A N 1
ATOM 3788 C CA . ASP A 1 493 ? -3.73 55.562 18.719 1 94.25 493 ASP A CA 1
ATOM 3789 C C . ASP A 1 493 ? -3.863 54.125 19.234 1 94.25 493 ASP A C 1
ATOM 3791 O O . ASP A 1 493 ? -2.926 53.344 19.125 1 94.25 493 ASP A O 1
ATOM 3795 N N . THR A 1 494 ? -4.996 53.812 19.703 1 93.19 494 THR A N 1
ATOM 3796 C CA . THR A 1 494 ? -5.25 52.5 20.266 1 93.19 494 THR A CA 1
ATOM 3797 C C . THR A 1 494 ? -5.215 51.438 19.172 1 93.19 494 THR A C 1
ATOM 3799 O O . THR A 1 494 ? -4.641 50.344 19.359 1 93.19 494 THR A O 1
ATOM 3802 N N . VAL A 1 495 ? -5.805 51.781 18.078 1 94.25 495 VAL A N 1
ATOM 3803 C CA . VAL A 1 495 ? -5.875 50.812 16.984 1 94.25 495 VAL A CA 1
ATOM 3804 C C . VAL A 1 495 ? -4.48 50.594 16.391 1 94.25 495 VAL A C 1
ATOM 3806 O O . VAL A 1 495 ? -4.078 49.469 16.141 1 94.25 495 VAL A O 1
ATOM 3809 N N . ALA A 1 496 ? -3.725 51.656 16.172 1 96.12 496 ALA A N 1
ATOM 3810 C CA . ALA A 1 496 ? -2.363 51.562 15.656 1 96.12 496 ALA A CA 1
ATOM 3811 C C . ALA A 1 496 ? -1.471 50.75 16.578 1 96.12 496 ALA A C 1
ATOM 3813 O O . ALA A 1 496 ? -0.683 49.938 16.125 1 96.12 496 ALA A O 1
ATOM 3814 N N . ASP A 1 497 ? -1.59 50.969 17.844 1 95.12 497 ASP A N 1
ATOM 3815 C CA . ASP A 1 497 ? -0.797 50.25 18.828 1 95.12 497 ASP A CA 1
ATOM 3816 C C . ASP A 1 497 ? -1.178 48.781 18.859 1 95.12 497 ASP A C 1
ATOM 3818 O O . ASP A 1 497 ? -0.312 47.906 19 1 95.12 497 ASP A O 1
ATOM 3822 N N . ALA A 1 498 ? -2.479 48.531 18.797 1 93.62 498 ALA A N 1
ATOM 3823 C CA . ALA A 1 498 ? -2.947 47.125 18.781 1 93.62 498 ALA A CA 1
ATOM 3824 C C . ALA A 1 498 ? -2.4 46.375 17.578 1 93.62 498 ALA A C 1
ATOM 3826 O O . ALA A 1 498 ? -1.986 45.219 17.688 1 93.62 498 ALA A O 1
ATOM 3827 N N . PHE A 1 499 ? -2.354 47 16.422 1 95.62 499 PHE A N 1
ATOM 3828 C CA . PHE A 1 499 ? -1.812 46.406 15.219 1 95.62 499 PHE A CA 1
ATOM 3829 C C . PHE A 1 499 ? -0.319 46.125 15.367 1 95.62 499 PHE A C 1
ATOM 3831 O O . PHE A 1 499 ? 0.166 45.062 14.992 1 95.62 499 PHE A O 1
ATOM 3838 N N . TYR A 1 500 ? 0.37 47.094 15.93 1 96.38 500 TYR A N 1
ATOM 3839 C CA . TYR A 1 500 ? 1.811 46.969 16.125 1 96.38 500 TYR A CA 1
ATOM 3840 C C . TYR A 1 500 ? 2.141 45.812 17.062 1 96.38 500 TYR A C 1
ATOM 3842 O O . TYR A 1 500 ? 2.996 45 16.766 1 96.38 500 TYR A O 1
ATOM 3850 N N . LYS A 1 501 ? 1.454 45.75 18.125 1 92.25 501 LYS A N 1
ATOM 3851 C CA . LYS A 1 501 ? 1.692 44.688 19.109 1 92.25 501 LYS A CA 1
ATOM 3852 C C . LYS A 1 501 ? 1.258 43.312 18.562 1 92.25 501 LYS A C 1
ATOM 3854 O O . LYS A 1 501 ? 1.88 42.312 18.859 1 92.25 501 LYS A O 1
ATOM 3859 N N . ALA A 1 502 ? 0.167 43.312 17.812 1 90.19 502 ALA A N 1
ATOM 3860 C CA . ALA A 1 502 ? -0.286 42.062 17.203 1 90.19 502 ALA A CA 1
ATOM 3861 C C . ALA A 1 502 ? 0.777 41.5 16.266 1 90.19 502 ALA A C 1
ATOM 3863 O O . ALA A 1 502 ? 0.953 40.281 16.172 1 90.19 502 ALA A O 1
ATOM 3864 N N . LEU A 1 503 ? 1.471 42.375 15.57 1 93.69 503 LEU A N 1
ATOM 3865 C CA . LEU A 1 503 ? 2.523 41.938 14.656 1 93.69 503 LEU A CA 1
ATOM 3866 C C . LEU A 1 503 ? 3.793 41.562 15.422 1 93.69 503 LEU A C 1
ATOM 3868 O O . LEU A 1 503 ? 4.258 40.438 15.375 1 93.69 503 LEU A O 1
ATOM 3872 N N . HIS A 1 504 ? 4.305 42.469 16.219 1 91.5 504 HIS A N 1
ATOM 3873 C CA . HIS A 1 504 ? 5.648 42.375 16.766 1 91.5 504 HIS A CA 1
ATOM 3874 C C . HIS A 1 504 ? 5.672 41.5 18.016 1 91.5 504 HIS A C 1
ATOM 3876 O O . HIS A 1 504 ? 6.66 40.781 18.266 1 91.5 504 HIS A O 1
ATOM 3882 N N . ASP A 1 505 ? 4.555 41.562 18.781 1 84.38 505 ASP A N 1
ATOM 3883 C CA . ASP A 1 505 ? 4.496 40.781 20 1 84.38 505 ASP A CA 1
ATOM 3884 C C . ASP A 1 505 ? 3.648 39.5 19.781 1 84.38 505 ASP A C 1
ATOM 3886 O O . ASP A 1 505 ? 3.588 38.656 20.656 1 84.38 505 ASP A O 1
ATOM 3890 N N . GLY A 1 506 ? 3.021 39.406 18.703 1 82.5 506 GLY A N 1
ATOM 3891 C CA . GLY A 1 506 ? 2.162 38.281 18.406 1 82.5 506 GLY A CA 1
ATOM 3892 C C . GLY A 1 506 ? 2.688 37.438 17.266 1 82.5 506 GLY A C 1
ATOM 3893 O O . GLY A 1 506 ? 3.418 36.469 17.5 1 82.5 506 GLY A O 1
ATOM 3894 N N . LEU A 1 507 ? 2.488 37.812 16.031 1 84.38 507 LEU A N 1
ATOM 3895 C CA . LEU A 1 507 ? 2.807 37.031 14.836 1 84.38 507 LEU A CA 1
ATOM 3896 C C . LEU A 1 507 ? 4.301 36.75 14.766 1 84.38 507 LEU A C 1
ATOM 3898 O O . LEU A 1 507 ? 4.695 35.594 14.477 1 84.38 507 LEU A O 1
ATOM 3902 N N . PHE A 1 508 ? 5.16 37.656 15.078 1 84.19 508 PHE A N 1
ATOM 3903 C CA . PHE A 1 508 ? 6.605 37.531 14.922 1 84.19 508 PHE A CA 1
ATOM 3904 C C . PHE A 1 508 ? 7.176 36.562 15.953 1 84.19 508 PHE A C 1
ATOM 3906 O O . PHE A 1 508 ? 8.305 36.094 15.812 1 84.19 508 PHE A O 1
ATOM 3913 N N . LYS A 1 509 ? 6.41 36.281 16.906 1 72.75 509 LYS A N 1
ATOM 3914 C CA . LYS A 1 509 ? 6.812 35.25 17.859 1 72.75 509 LYS A CA 1
ATOM 3915 C C . LYS A 1 509 ? 6.777 33.875 17.219 1 72.75 509 LYS A C 1
ATOM 3917 O O . LYS A 1 509 ? 7.48 32.969 17.672 1 72.75 509 LYS A O 1
ATOM 3922 N N . TYR A 1 510 ? 6.012 33.781 16.266 1 71.31 510 TYR A N 1
ATOM 3923 C CA . TYR A 1 510 ? 5.746 32.438 15.742 1 71.31 510 TYR A CA 1
ATOM 3924 C C . TYR A 1 510 ? 6.34 32.25 14.352 1 71.31 510 TYR A C 1
ATOM 3926 O O . TYR A 1 510 ? 6.297 31.172 13.789 1 71.31 510 TYR A O 1
ATOM 3934 N N . THR A 1 511 ? 6.805 33.281 13.758 1 74.62 511 THR A N 1
ATOM 3935 C CA . THR A 1 511 ? 7.422 33.188 12.438 1 74.62 511 THR A CA 1
ATOM 3936 C C . THR A 1 511 ? 8.672 34.031 12.367 1 74.62 511 THR A C 1
ATOM 3938 O O . THR A 1 511 ? 8.75 35.094 13.016 1 74.62 511 THR A O 1
ATOM 3941 N N . LYS A 1 512 ? 9.617 33.531 11.57 1 76.94 512 LYS A N 1
ATOM 3942 C CA . LYS A 1 512 ? 10.844 34.312 11.352 1 76.94 512 LYS A CA 1
ATOM 3943 C C . LYS A 1 512 ? 10.719 35.188 10.133 1 76.94 512 LYS A C 1
ATOM 3945 O O . LYS A 1 512 ? 11.633 35.969 9.828 1 76.94 512 LYS A O 1
ATOM 3950 N N . ALA A 1 513 ? 9.602 35.156 9.516 1 83.62 513 ALA A N 1
ATOM 3951 C CA . ALA A 1 513 ? 9.406 36 8.32 1 83.62 513 ALA A CA 1
ATOM 3952 C C . ALA A 1 513 ? 9.461 37.469 8.672 1 83.62 513 ALA A C 1
ATOM 3954 O O . ALA A 1 513 ? 8.93 37.906 9.695 1 83.62 513 ALA A O 1
ATOM 3955 N N . ARG A 1 514 ? 10.273 38.156 7.938 1 89.69 514 ARG A N 1
ATOM 3956 C CA . ARG A 1 514 ? 10.391 39.594 8.039 1 89.69 514 ARG A CA 1
ATOM 3957 C C . ARG A 1 514 ? 10.375 40.25 6.66 1 89.69 514 ARG A C 1
ATOM 3959 O O . ARG A 1 514 ? 10.453 39.562 5.641 1 89.69 514 ARG A O 1
ATOM 3966 N N . VAL A 1 515 ? 10.25 41.562 6.734 1 93 515 VAL A N 1
ATOM 3967 C CA . VAL A 1 515 ? 10.375 42.281 5.473 1 93 515 VAL A CA 1
ATOM 3968 C C . VAL A 1 515 ? 11.641 41.844 4.742 1 93 515 VAL A C 1
ATOM 3970 O O . VAL A 1 515 ? 12.695 41.688 5.359 1 93 515 VAL A O 1
ATOM 3973 N N . GLY A 1 516 ? 11.453 41.562 3.543 1 89.19 516 GLY A N 1
ATOM 3974 C CA . GLY A 1 516 ? 12.57 41.062 2.754 1 89.19 516 GLY A CA 1
ATOM 3975 C C . GLY A 1 516 ? 12.484 39.562 2.451 1 89.19 516 GLY A C 1
ATOM 3976 O O . GLY A 1 516 ? 13.242 39.062 1.632 1 89.19 516 GLY A O 1
ATOM 3977 N N . GLY A 1 517 ? 11.562 38.969 2.961 1 86 517 GLY A N 1
ATOM 3978 C CA . GLY A 1 517 ? 11.461 37.5 2.828 1 86 517 GLY A CA 1
ATOM 3979 C C . GLY A 1 517 ? 10.539 37.094 1.705 1 86 517 GLY A C 1
ATOM 3980 O O . GLY A 1 517 ? 10.336 35.875 1.483 1 86 517 GLY A O 1
ATOM 3981 N N . ARG A 1 518 ? 9.938 38 1.003 1 88.38 518 ARG A N 1
ATOM 3982 C CA . ARG A 1 518 ? 8.992 37.75 -0.083 1 88.38 518 ARG A CA 1
ATOM 3983 C C . ARG A 1 518 ? 7.777 36.969 0.406 1 88.38 518 ARG A C 1
ATOM 3985 O O . ARG A 1 518 ? 7.473 35.906 -0.123 1 88.38 518 ARG A O 1
ATOM 3992 N N . THR A 1 519 ? 7.133 37.5 1.368 1 89.75 519 THR A N 1
ATOM 3993 C CA . THR A 1 519 ? 5.922 36.938 1.964 1 89.75 519 THR A CA 1
ATOM 3994 C C . THR A 1 519 ? 4.887 38.031 2.201 1 89.75 519 THR A C 1
ATOM 3996 O O . THR A 1 519 ? 5.133 39.219 1.903 1 89.75 519 THR A O 1
ATOM 3999 N N . LEU A 1 520 ? 3.791 37.625 2.748 1 93.06 520 LEU A N 1
ATOM 4000 C CA . LEU A 1 520 ? 2.75 38.594 3.076 1 93.06 520 LEU A CA 1
ATOM 4001 C C . LEU A 1 520 ? 3.244 39.594 4.117 1 93.06 520 LEU A C 1
ATOM 4003 O O . LEU A 1 520 ? 2.701 40.719 4.23 1 93.06 520 LEU A O 1
ATOM 4007 N N . VAL A 1 521 ? 4.359 39.25 4.824 1 93.06 521 VAL A N 1
ATOM 4008 C CA . VAL A 1 521 ? 4.914 40.156 5.844 1 93.06 521 VAL A CA 1
ATOM 4009 C C . VAL A 1 521 ? 5.477 41.406 5.188 1 93.06 521 VAL A C 1
ATOM 4011 O O . VAL A 1 521 ? 5.492 42.469 5.797 1 93.06 521 VAL A O 1
ATOM 4014 N N . ASP A 1 522 ? 5.836 41.25 3.963 1 95.62 522 ASP A N 1
ATOM 4015 C CA . ASP A 1 522 ? 6.383 42.406 3.236 1 95.62 522 ASP A CA 1
ATOM 4016 C C . ASP A 1 522 ? 5.312 43.438 2.986 1 95.62 522 ASP A C 1
ATOM 4018 O O . ASP A 1 522 ? 5.629 44.594 2.697 1 95.62 522 ASP A O 1
ATOM 4022 N N . THR A 1 523 ? 4.109 43.062 2.998 1 97.31 523 THR A N 1
ATOM 4023 C CA . THR A 1 523 ? 2.988 44 2.943 1 97.31 523 THR A CA 1
ATOM 4024 C C . THR A 1 523 ? 2.557 44.406 4.348 1 97.31 523 THR A C 1
ATOM 4026 O O . THR A 1 523 ? 2.348 45.594 4.617 1 97.31 523 THR A O 1
ATOM 4029 N N . LEU A 1 524 ? 2.484 43.5 5.223 1 97.5 524 LEU A N 1
ATOM 4030 C CA . LEU A 1 524 ? 1.917 43.688 6.555 1 97.5 524 LEU A CA 1
ATOM 4031 C C . LEU A 1 524 ? 2.811 44.562 7.41 1 97.5 524 LEU A C 1
ATOM 4033 O O . LEU A 1 524 ? 2.332 45.531 8.031 1 97.5 524 LEU A O 1
ATOM 4037 N N . GLN A 1 525 ? 4.09 44.25 7.465 1 97.5 525 GLN A N 1
ATOM 4038 C CA . GLN A 1 525 ? 4.996 44.938 8.375 1 97.5 525 GLN A CA 1
ATOM 4039 C C . GLN A 1 525 ? 5.125 46.406 8.016 1 97.5 525 GLN A C 1
ATOM 4041 O O . GLN A 1 525 ? 5.02 47.281 8.883 1 97.5 525 GLN A O 1
ATOM 4046 N N . PRO A 1 526 ? 5.344 46.75 6.754 1 98.12 526 PRO A N 1
ATOM 4047 C CA . PRO A 1 526 ? 5.383 48.188 6.406 1 98.12 526 PRO A CA 1
ATOM 4048 C C . PRO A 1 526 ? 4.086 48.906 6.758 1 98.12 526 PRO A C 1
ATOM 4050 O O . PRO A 1 526 ? 4.121 50.062 7.168 1 98.12 526 PRO A O 1
ATOM 4053 N N . PHE A 1 527 ? 2.961 48.281 6.59 1 97.75 527 PHE A N 1
ATOM 4054 C CA . PHE A 1 527 ? 1.678 48.875 6.945 1 97.75 527 PHE A CA 1
ATOM 4055 C C . PHE A 1 527 ? 1.616 49.188 8.438 1 97.75 527 PHE A C 1
ATOM 4057 O O . PHE A 1 527 ? 1.358 50.344 8.836 1 97.75 527 PHE A O 1
ATOM 4064 N N . VAL A 1 528 ? 1.853 48.156 9.211 1 97.75 528 VAL A N 1
ATOM 4065 C CA . VAL A 1 528 ? 1.701 48.219 10.664 1 97.75 528 VAL A CA 1
ATOM 4066 C C . VAL A 1 528 ? 2.697 49.219 11.234 1 97.75 528 VAL A C 1
ATOM 4068 O O . VAL A 1 528 ? 2.332 50.062 12.055 1 97.75 528 VAL A O 1
ATOM 4071 N N . ASP A 1 529 ? 3.949 49.156 10.828 1 98 529 ASP A N 1
ATOM 4072 C CA . ASP A 1 529 ? 4.992 50.031 11.359 1 98 529 ASP A CA 1
ATOM 4073 C C . ASP A 1 529 ? 4.711 51.5 11.016 1 98 529 ASP A C 1
ATOM 4075 O O . ASP A 1 529 ? 4.859 52.375 11.859 1 98 529 ASP A O 1
ATOM 4079 N N . THR A 1 530 ? 4.359 51.75 9.773 1 98.12 530 THR A N 1
ATOM 4080 C CA . THR A 1 530 ? 4.07 53.125 9.344 1 98.12 530 THR A CA 1
ATOM 4081 C C . THR A 1 530 ? 2.824 53.656 10.039 1 98.12 530 THR A C 1
ATOM 4083 O O . THR A 1 530 ? 2.779 54.812 10.43 1 98.12 530 THR A O 1
ATOM 4086 N N . PHE A 1 531 ? 1.799 52.812 10.195 1 97.38 531 PHE A N 1
ATOM 4087 C CA . PHE A 1 531 ? 0.573 53.219 10.875 1 97.38 531 PHE A CA 1
ATOM 4088 C C . PHE A 1 531 ? 0.86 53.625 12.312 1 97.38 531 PHE A C 1
ATOM 4090 O O . PHE A 1 531 ? 0.361 54.656 12.789 1 97.38 531 PHE A O 1
ATOM 4097 N N . GLN A 1 532 ? 1.605 52.812 12.992 1 97.31 532 GLN A N 1
ATOM 4098 C CA . GLN A 1 532 ? 1.942 53.062 14.391 1 97.31 532 GLN A CA 1
ATOM 4099 C C . GLN A 1 532 ? 2.779 54.344 14.516 1 97.31 532 GLN A C 1
ATOM 4101 O O . GLN A 1 532 ? 2.588 55.125 15.445 1 97.31 532 GLN A O 1
ATOM 4106 N N . LYS A 1 533 ? 3.717 54.562 13.602 1 97.44 533 LYS A N 1
ATOM 4107 C CA . LYS A 1 533 ? 4.648 55.688 13.648 1 97.44 533 LYS A CA 1
ATOM 4108 C C . LYS A 1 533 ? 3.949 57 13.281 1 97.44 533 LYS A C 1
ATOM 4110 O O . LYS A 1 533 ? 4.195 58.031 13.906 1 97.44 533 LYS A O 1
ATOM 4115 N N . THR A 1 534 ? 3.037 57 12.328 1 97.31 534 THR A N 1
ATOM 4116 C CA . THR A 1 534 ? 2.523 58.25 11.766 1 97.31 534 THR A CA 1
ATOM 4117 C C . THR A 1 534 ? 1.076 58.469 12.195 1 97.31 534 THR A C 1
ATOM 4119 O O . THR A 1 534 ? 0.558 59.594 12.07 1 97.31 534 THR A O 1
ATOM 4122 N N . LYS A 1 535 ? 0.383 57.406 12.586 1 96.56 535 LYS A N 1
ATOM 4123 C CA . LYS A 1 535 ? -1.041 57.406 12.906 1 96.56 535 LYS A CA 1
ATOM 4124 C C . LYS A 1 535 ? -1.87 57.875 11.711 1 96.56 535 LYS A C 1
ATOM 4126 O O . LYS A 1 535 ? -2.936 58.469 11.883 1 96.56 535 LYS A O 1
ATOM 4131 N N . ASP A 1 536 ? -1.272 57.719 10.555 1 96.12 536 ASP A N 1
ATOM 4132 C CA . ASP A 1 536 ? -1.898 58.094 9.281 1 96.12 536 ASP A CA 1
ATOM 4133 C C . ASP A 1 536 ? -2.172 56.875 8.43 1 96.12 536 ASP A C 1
ATOM 4135 O O . ASP A 1 536 ? -1.245 56.25 7.883 1 96.12 536 ASP A O 1
ATOM 4139 N N . LEU A 1 537 ? -3.447 56.562 8.25 1 95.19 537 LEU A N 1
ATOM 4140 C CA . LEU A 1 537 ? -3.861 55.344 7.543 1 95.19 537 LEU A CA 1
ATOM 4141 C C . LEU A 1 537 ? -3.467 55.438 6.07 1 95.19 537 LEU A C 1
ATOM 4143 O O . LEU A 1 537 ? -3.107 54.406 5.469 1 95.19 537 LEU A O 1
ATOM 4147 N N . SER A 1 538 ? -3.518 56.562 5.449 1 96.25 538 SER A N 1
ATOM 4148 C CA . SER A 1 538 ? -3.16 56.719 4.043 1 96.25 538 SER A CA 1
ATOM 4149 C C . SER A 1 538 ? -1.685 56.438 3.809 1 96.25 538 SER A C 1
ATOM 4151 O O . SER A 1 538 ? -1.33 55.75 2.834 1 96.25 538 SER A O 1
ATOM 4153 N N . LYS A 1 539 ? -0.839 56.906 4.676 1 97.5 539 LYS A N 1
ATOM 4154 C CA . LYS A 1 539 ? 0.591 56.625 4.574 1 97.5 539 LYS A CA 1
ATOM 4155 C C . LYS A 1 539 ? 0.881 55.156 4.793 1 97.5 539 LYS A C 1
ATOM 4157 O O . LYS A 1 539 ? 1.775 54.594 4.16 1 97.5 539 LYS A O 1
ATOM 4162 N N . ALA A 1 540 ? 0.136 54.562 5.703 1 97.88 540 ALA A N 1
ATOM 4163 C CA . ALA A 1 540 ? 0.303 53.156 5.988 1 97.88 540 ALA A CA 1
ATOM 4164 C C . ALA A 1 540 ? -0.073 52.312 4.777 1 97.88 540 ALA A C 1
ATOM 4166 O O . ALA A 1 540 ? 0.616 51.344 4.453 1 97.88 540 ALA A O 1
ATOM 4167 N N . VAL A 1 541 ? -1.147 52.656 4.102 1 97.94 541 VAL A N 1
ATOM 4168 C CA . VAL A 1 541 ? -1.603 51.938 2.92 1 97.94 541 VAL A CA 1
ATOM 4169 C C . VAL A 1 541 ? -0.571 52.062 1.802 1 97.94 541 VAL A C 1
ATOM 4171 O O . VAL A 1 541 ? -0.297 51.094 1.083 1 97.94 541 VAL A O 1
ATOM 4174 N N . GLU A 1 542 ? 0.019 53.25 1.694 1 97.56 542 GLU A N 1
ATOM 4175 C CA . GLU A 1 542 ? 1.062 53.469 0.696 1 97.56 542 GLU A CA 1
ATOM 4176 C C . GLU A 1 542 ? 2.295 52.625 0.996 1 97.56 542 GLU A C 1
ATOM 4178 O O . GLU A 1 542 ? 2.922 52.062 0.081 1 97.56 542 GLU A O 1
ATOM 4183 N N . ALA A 1 543 ? 2.652 52.531 2.223 1 98 543 ALA A N 1
ATOM 4184 C CA . ALA A 1 543 ? 3.779 51.688 2.627 1 98 543 ALA A CA 1
ATOM 4185 C C . ALA A 1 543 ? 3.512 50.219 2.312 1 98 543 ALA A C 1
ATOM 4187 O O . ALA A 1 543 ? 4.414 49.5 1.894 1 98 543 ALA A O 1
ATOM 4188 N N . ALA A 1 544 ? 2.264 49.781 2.572 1 98 544 ALA A N 1
ATOM 4189 C CA . ALA A 1 544 ? 1.859 48.406 2.242 1 98 544 ALA A CA 1
ATOM 4190 C C . ALA A 1 544 ? 1.985 48.156 0.744 1 98 544 ALA A C 1
ATOM 4192 O O . ALA A 1 544 ? 2.469 47.094 0.33 1 98 544 ALA A O 1
ATOM 4193 N N . ARG A 1 545 ? 1.598 49.094 -0.053 1 97.56 545 ARG A N 1
ATOM 4194 C CA . ARG A 1 545 ? 1.671 49 -1.506 1 97.56 545 ARG A CA 1
ATOM 4195 C C . ARG A 1 545 ? 3.115 48.875 -1.973 1 97.56 545 ARG A C 1
ATOM 4197 O O . ARG A 1 545 ? 3.426 48 -2.811 1 97.56 545 ARG A O 1
ATOM 4204 N N . LYS A 1 546 ? 3.934 49.656 -1.402 1 97.19 546 LYS A N 1
ATOM 4205 C CA . LYS A 1 546 ? 5.348 49.625 -1.759 1 97.19 546 LYS A CA 1
ATOM 4206 C C . LYS A 1 546 ? 5.988 48.312 -1.344 1 97.19 546 LYS A C 1
ATOM 4208 O O . LYS A 1 546 ? 6.789 47.75 -2.088 1 97.19 546 LYS A O 1
ATOM 4213 N N . GLY A 1 547 ? 5.672 47.906 -0.149 1 96.62 547 GLY A N 1
ATOM 4214 C CA . GLY A 1 547 ? 6.188 46.625 0.32 1 96.62 547 GLY A CA 1
ATOM 4215 C C . GLY A 1 547 ? 5.758 45.469 -0.545 1 96.62 547 GLY A C 1
ATOM 4216 O O . GLY A 1 547 ? 6.555 44.562 -0.829 1 96.62 547 GLY A O 1
ATOM 4217 N N . CYS A 1 548 ? 4.473 45.406 -0.919 1 96.31 548 CYS A N 1
ATOM 4218 C CA . CYS A 1 548 ? 3.941 44.375 -1.795 1 96.31 548 CYS A CA 1
ATOM 4219 C C . CYS A 1 548 ? 4.656 44.375 -3.141 1 96.31 548 CYS A C 1
ATOM 4221 O O . CYS A 1 548 ? 5.082 43.344 -3.625 1 96.31 548 CYS A O 1
ATOM 4223 N N . GLU A 1 549 ? 4.887 45.531 -3.699 1 94.12 549 GLU A N 1
ATOM 4224 C CA . GLU A 1 549 ? 5.547 45.688 -4.992 1 94.12 549 GLU A CA 1
ATOM 4225 C C . GLU A 1 549 ? 7 45.219 -4.93 1 94.12 549 GLU A C 1
ATOM 4227 O O . GLU A 1 549 ? 7.543 44.719 -5.914 1 94.12 549 GLU A O 1
ATOM 4232 N N . GLU A 1 550 ? 7.613 45.469 -3.865 1 93.5 550 GLU A N 1
ATOM 4233 C CA . GLU A 1 550 ? 9.023 45.156 -3.701 1 93.5 550 GLU A CA 1
ATOM 4234 C C . GLU A 1 550 ? 9.242 43.625 -3.711 1 93.5 550 GLU A C 1
ATOM 4236 O O . GLU A 1 550 ? 10.359 43.156 -3.969 1 93.5 550 GLU A O 1
ATOM 4241 N N . THR A 1 551 ? 8.203 42.844 -3.377 1 91.62 551 THR A N 1
ATOM 4242 C CA . THR A 1 551 ? 8.359 41.406 -3.348 1 91.62 551 THR A CA 1
ATOM 4243 C C . THR A 1 551 ? 8.734 40.875 -4.727 1 91.62 551 THR A C 1
ATOM 4245 O O . THR A 1 551 ? 9.297 39.781 -4.844 1 91.62 551 THR A O 1
ATOM 4248 N N . LYS A 1 552 ? 8.508 41.625 -5.742 1 87.38 552 LYS A N 1
ATOM 4249 C CA . LYS A 1 552 ? 8.859 41.25 -7.105 1 87.38 552 LYS A CA 1
ATOM 4250 C C . LYS A 1 552 ? 10.375 41.062 -7.258 1 87.38 552 LYS A C 1
ATOM 4252 O O . LYS A 1 552 ? 10.836 40.312 -8.117 1 87.38 552 LYS A O 1
ATOM 4257 N N . ASN A 1 553 ? 11.031 41.75 -6.379 1 84.56 553 ASN A N 1
ATOM 4258 C CA . ASN A 1 553 ? 12.484 41.812 -6.52 1 84.56 553 ASN A CA 1
ATOM 4259 C C . ASN A 1 553 ? 13.188 40.969 -5.461 1 84.56 553 ASN A C 1
ATOM 4261 O O . ASN A 1 553 ? 14.414 40.969 -5.367 1 84.56 553 ASN A O 1
ATOM 4265 N N . LEU A 1 554 ? 12.422 40.312 -4.723 1 82.62 554 LEU A N 1
ATOM 4266 C CA . LEU A 1 554 ? 12.992 39.562 -3.613 1 82.62 554 LEU A CA 1
ATOM 4267 C C . LEU A 1 554 ? 13.062 38.062 -3.943 1 82.62 554 LEU A C 1
ATOM 4269 O O . LEU A 1 554 ? 12.266 37.562 -4.75 1 82.62 554 LEU A O 1
ATOM 4273 N N . GLU A 1 555 ? 14.086 37.438 -3.375 1 76.06 555 GLU A N 1
ATOM 4274 C CA . GLU A 1 555 ? 14.164 35.969 -3.404 1 76.06 555 GLU A CA 1
ATOM 4275 C C . GLU A 1 555 ? 13.406 35.344 -2.236 1 76.06 555 GLU A C 1
ATOM 4277 O O . GLU A 1 555 ? 13.461 35.875 -1.113 1 76.06 555 GLU A O 1
ATOM 4282 N N . ALA A 1 556 ? 12.617 34.312 -2.518 1 72.56 556 ALA A N 1
ATOM 4283 C CA . ALA A 1 556 ? 11.797 33.688 -1.486 1 72.56 556 ALA A CA 1
ATOM 4284 C C . ALA A 1 556 ? 12.656 33 -0.431 1 72.56 556 ALA A C 1
ATOM 4286 O O . ALA A 1 556 ? 13.492 32.156 -0.757 1 72.56 556 ALA A O 1
ATOM 4287 N N . SER A 1 557 ? 12.453 33.438 0.791 1 67.75 557 SER A N 1
ATOM 4288 C CA . SER A 1 557 ? 13.188 32.844 1.899 1 67.75 557 SER A CA 1
ATOM 4289 C C . SER A 1 557 ? 12.281 32 2.775 1 67.75 557 SER A C 1
ATOM 4291 O O . SER A 1 557 ? 12.75 31.25 3.635 1 67.75 557 SER A O 1
ATOM 4293 N N . PHE A 1 558 ? 10.984 32.125 2.502 1 67.38 558 PHE A N 1
ATOM 4294 C CA . PHE A 1 558 ? 10.016 31.406 3.312 1 67.38 558 PHE A CA 1
ATOM 4295 C C . PHE A 1 558 ? 8.922 30.812 2.438 1 67.38 558 PHE A C 1
ATOM 4297 O O . PHE A 1 558 ? 8.766 31.203 1.277 1 67.38 558 PHE A O 1
ATOM 4304 N N . GLY A 1 559 ? 8.242 29.844 3.033 1 61.97 559 GLY A N 1
ATOM 4305 C CA . GLY A 1 559 ? 7.09 29.266 2.355 1 61.97 559 GLY A CA 1
ATOM 4306 C C . GLY A 1 559 ? 7.461 28.266 1.281 1 61.97 559 GLY A C 1
ATOM 4307 O O . GLY A 1 559 ? 8.633 27.906 1.147 1 61.97 559 GLY A O 1
ATOM 4308 N N . ARG A 1 560 ? 6.574 27.859 0.558 1 61.5 560 ARG A N 1
ATOM 4309 C CA . ARG A 1 560 ? 6.727 26.812 -0.456 1 61.5 560 ARG A CA 1
ATOM 4310 C C . ARG A 1 560 ? 7.652 27.281 -1.575 1 61.5 560 ARG A C 1
ATOM 4312 O O . ARG A 1 560 ? 8.375 26.469 -2.162 1 61.5 560 ARG A O 1
ATOM 4319 N N . ALA A 1 561 ? 7.691 28.516 -1.752 1 60.12 561 ALA A N 1
ATOM 4320 C CA . ALA A 1 561 ? 8.5 29.094 -2.824 1 60.12 561 ALA A CA 1
ATOM 4321 C C . ALA A 1 561 ? 9.984 28.922 -2.539 1 60.12 561 ALA A C 1
ATOM 4323 O O . ALA A 1 561 ? 10.805 28.906 -3.463 1 60.12 561 ALA A O 1
ATOM 4324 N N . SER A 1 562 ? 10.25 28.812 -1.304 1 59.62 562 SER A N 1
ATOM 4325 C CA . SER A 1 562 ? 11.656 28.703 -0.926 1 59.62 562 SER A CA 1
ATOM 4326 C C . SER A 1 562 ? 12.227 27.344 -1.301 1 59.62 562 SER A C 1
ATOM 4328 O O . SER A 1 562 ? 13.445 27.172 -1.328 1 59.62 562 SER A O 1
ATOM 4330 N N . TYR A 1 563 ? 11.336 26.484 -1.659 1 60.44 563 TYR A N 1
ATOM 4331 C CA . TYR A 1 563 ? 11.797 25.141 -1.958 1 60.44 563 TYR A CA 1
ATOM 4332 C C . TYR A 1 563 ? 12.047 24.969 -3.451 1 60.44 563 TYR A C 1
ATOM 4334 O O . TYR A 1 563 ? 12.531 23.922 -3.889 1 60.44 563 TYR A O 1
ATOM 4342 N N . VAL A 1 564 ? 11.633 26 -4.215 1 57.72 564 VAL A N 1
ATOM 4343 C CA . VAL A 1 564 ? 11.734 25.938 -5.668 1 57.72 564 VAL A CA 1
ATOM 4344 C C . VAL A 1 564 ? 13.078 26.5 -6.121 1 57.72 564 VAL A C 1
ATOM 4346 O O . VAL A 1 564 ? 13.594 27.453 -5.523 1 57.72 564 VAL A O 1
ATOM 4349 N N . ASP A 1 565 ? 13.742 25.797 -7.02 1 57.53 565 ASP A N 1
ATOM 4350 C CA . ASP A 1 565 ? 15.039 26.219 -7.543 1 57.53 565 ASP A CA 1
ATOM 4351 C C . ASP A 1 565 ? 14.969 27.641 -8.094 1 57.53 565 ASP A C 1
ATOM 4353 O O . ASP A 1 565 ? 14.008 28 -8.781 1 57.53 565 ASP A O 1
ATOM 4357 N N . LYS A 1 566 ? 15.961 28.406 -7.859 1 54.47 566 LYS A N 1
ATOM 4358 C CA . LYS A 1 566 ? 16.109 29.781 -8.289 1 54.47 566 LYS A CA 1
ATOM 4359 C C . LYS A 1 566 ? 15.93 29.922 -9.805 1 54.47 566 LYS A C 1
ATOM 4361 O O . LYS A 1 566 ? 15.414 30.922 -10.289 1 54.47 566 LYS A O 1
ATOM 4366 N N . LYS A 1 567 ? 16.422 28.938 -10.492 1 54.12 567 LYS A N 1
ATOM 4367 C CA . LYS A 1 567 ? 16.438 29.016 -11.953 1 54.12 567 LYS A CA 1
ATOM 4368 C C . LYS A 1 567 ? 15.016 29.141 -12.5 1 54.12 567 LYS A C 1
ATOM 4370 O O . LYS A 1 567 ? 14.789 29.797 -13.516 1 54.12 567 LYS A O 1
ATOM 4375 N N . GLU A 1 568 ? 14.102 28.406 -11.875 1 51.03 568 GLU A N 1
ATOM 4376 C CA . GLU A 1 568 ? 12.711 28.406 -12.328 1 51.03 568 GLU A CA 1
ATOM 4377 C C . GLU A 1 568 ? 12.039 29.75 -12.031 1 51.03 568 GLU A C 1
ATOM 4379 O O . GLU A 1 568 ? 11.148 30.172 -12.766 1 51.03 568 GLU A O 1
ATOM 4384 N N . PHE A 1 569 ? 12.57 30.375 -11.008 1 52.47 569 PHE A N 1
ATOM 4385 C CA . PHE A 1 569 ? 12.023 31.672 -10.617 1 52.47 569 PHE A CA 1
ATOM 4386 C C . PHE A 1 569 ? 12.594 32.781 -11.492 1 52.47 569 PHE A C 1
ATOM 4388 O O . PHE A 1 569 ? 11.906 33.75 -11.789 1 52.47 569 PHE A O 1
ATOM 4395 N N . GLU A 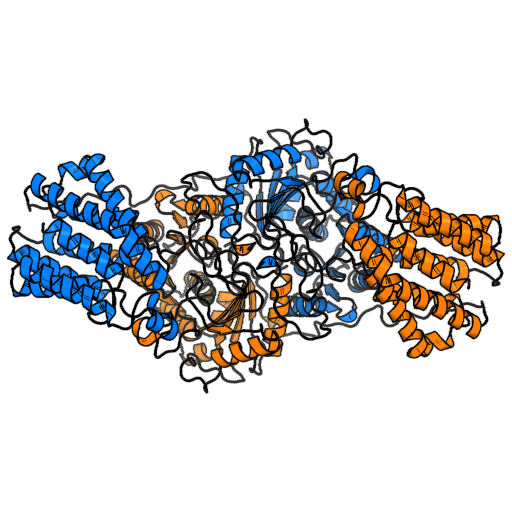1 570 ? 13.875 32.75 -11.758 1 51.72 570 GLU A N 1
ATOM 4396 C CA . GLU A 1 570 ? 14.492 33.812 -12.555 1 51.72 570 GLU A CA 1
ATOM 4397 C C . GLU A 1 570 ? 13.75 34 -13.875 1 51.72 570 GLU A C 1
ATOM 4399 O O . GLU A 1 570 ? 13.727 35.094 -14.422 1 51.72 570 GLU A O 1
ATOM 4404 N N . ALA A 1 571 ? 13.406 32.812 -14.406 1 45.59 571 ALA A N 1
ATOM 4405 C CA . ALA A 1 571 ? 12.688 32.969 -15.664 1 45.59 571 ALA A CA 1
ATOM 4406 C C . ALA A 1 571 ? 11.398 33.75 -15.469 1 45.59 571 ALA A C 1
ATOM 4408 O O . ALA A 1 571 ? 10.898 34.375 -16.391 1 45.59 571 ALA A O 1
ATOM 4409 N N . GLU A 1 572 ? 10.875 33.625 -14.266 1 48.19 572 GLU A N 1
ATOM 4410 C CA . GLU A 1 572 ? 9.602 34.281 -13.992 1 48.19 572 GLU A CA 1
ATOM 4411 C C . GLU A 1 572 ? 9.805 35.594 -13.242 1 48.19 572 GLU A C 1
ATOM 4413 O O . GLU A 1 572 ? 8.867 36.125 -12.641 1 48.19 572 GLU A O 1
ATOM 4418 N N . GLY A 1 573 ? 10.758 36.219 -13.258 1 53.84 573 GLY A N 1
ATOM 4419 C CA . GLY A 1 573 ? 11.125 37.562 -12.797 1 53.84 573 GLY A CA 1
ATOM 4420 C C . GLY A 1 573 ? 9.984 38.562 -12.883 1 53.84 573 GLY A C 1
ATOM 4421 O O . GLY A 1 573 ? 9.047 38.375 -13.664 1 53.84 573 GLY A O 1
ATOM 4422 N N . GLY A 1 574 ? 9.43 39.156 -11.648 1 72.06 574 GLY A N 1
ATOM 4423 C CA . GLY A 1 574 ? 8.523 40.281 -11.742 1 72.06 574 GLY A CA 1
ATOM 4424 C C . GLY A 1 574 ? 7.148 40 -11.172 1 72.06 574 GLY A C 1
ATOM 4425 O O . GLY A 1 574 ? 6.227 40.812 -11.328 1 72.06 574 GLY A O 1
ATOM 4426 N N . ILE A 1 575 ? 7.008 38.812 -10.523 1 81.31 575 ILE A N 1
ATOM 4427 C CA . ILE A 1 575 ? 5.68 38.562 -9.984 1 81.31 575 ILE A CA 1
ATOM 4428 C C . ILE A 1 575 ? 5.688 38.75 -8.477 1 81.31 575 ILE A C 1
ATOM 4430 O O . ILE A 1 575 ? 6.547 38.219 -7.77 1 81.31 575 ILE A O 1
ATOM 4434 N N . PRO A 1 576 ? 4.828 39.594 -8 1 90 576 PRO A N 1
ATOM 4435 C CA . PRO A 1 576 ? 4.758 39.812 -6.559 1 90 576 PRO A CA 1
ATOM 4436 C C . PRO A 1 576 ? 4.27 38.594 -5.797 1 90 576 PRO A C 1
ATOM 4438 O O . PRO A 1 576 ? 3.621 37.719 -6.379 1 90 576 PRO A O 1
ATOM 4441 N N . ASP A 1 577 ? 4.668 38.531 -4.539 1 89.88 577 ASP A N 1
ATOM 4442 C CA . ASP A 1 577 ? 4.203 37.438 -3.691 1 89.88 577 ASP A CA 1
ATOM 4443 C C . ASP A 1 577 ? 2.676 37.406 -3.637 1 89.88 577 ASP A C 1
ATOM 4445 O O . ASP A 1 577 ? 2.037 38.406 -3.312 1 89.88 577 ASP A O 1
ATOM 4449 N N . PRO A 1 578 ? 2.115 36.312 -3.969 1 90.31 578 PRO A N 1
ATOM 4450 C CA . PRO A 1 578 ? 0.653 36.25 -3.998 1 90.31 578 PRO A CA 1
ATOM 4451 C C . PRO A 1 578 ? 0.016 36.594 -2.65 1 90.31 578 PRO A C 1
ATOM 4453 O O . PRO A 1 578 ? -1.021 37.25 -2.604 1 90.31 578 PRO A O 1
ATOM 4456 N N . GLY A 1 579 ? 0.59 36.156 -1.548 1 92.06 579 GLY A N 1
ATOM 4457 C CA . GLY A 1 579 ? 0.063 36.5 -0.232 1 92.06 579 GLY A CA 1
ATOM 4458 C C . GLY A 1 579 ? 0.118 37.969 0.081 1 92.06 579 GLY A C 1
ATOM 4459 O O . GLY A 1 579 ? -0.8 38.531 0.699 1 92.06 579 GLY A O 1
ATOM 4460 N N . ALA A 1 580 ? 1.21 38.594 -0.367 1 94.5 580 ALA A N 1
ATOM 4461 C CA . ALA A 1 580 ? 1.354 40.031 -0.185 1 94.5 580 ALA A CA 1
ATOM 4462 C C . ALA A 1 580 ? 0.278 40.781 -0.954 1 94.5 580 ALA A C 1
ATOM 4464 O O . ALA A 1 580 ? -0.289 41.75 -0.444 1 94.5 580 ALA A O 1
ATOM 4465 N N . VAL A 1 581 ? 0.001 40.281 -2.127 1 95.81 581 VAL A N 1
ATOM 4466 C CA . VAL A 1 581 ? -1.009 40.906 -2.973 1 95.81 581 VAL A CA 1
ATOM 4467 C C . VAL A 1 581 ? -2.389 40.75 -2.336 1 95.81 581 VAL A C 1
ATOM 4469 O O . VAL A 1 581 ? -3.186 41.688 -2.328 1 95.81 581 VAL A O 1
ATOM 4472 N N . GLY A 1 582 ? -2.695 39.625 -1.884 1 96.38 582 GLY A N 1
ATOM 4473 C CA . GLY A 1 582 ? -3.969 39.375 -1.228 1 96.38 582 GLY A CA 1
ATOM 4474 C C . GLY A 1 582 ? -4.199 40.281 -0.019 1 96.38 582 GLY A C 1
ATOM 4475 O O . GLY A 1 582 ? -5.289 40.812 0.152 1 96.38 582 GLY A O 1
ATOM 4476 N N . LEU A 1 583 ? -3.137 40.375 0.83 1 97.19 583 LEU A N 1
ATOM 4477 C CA . LEU A 1 583 ? -3.268 41.219 2.018 1 97.19 583 LEU A CA 1
ATOM 4478 C C . LEU A 1 583 ? -3.43 42.688 1.633 1 97.19 583 LEU A C 1
ATOM 4480 O O . LEU A 1 583 ? -4.188 43.406 2.27 1 97.19 583 LEU A O 1
ATOM 4484 N N . LEU A 1 584 ? -2.701 43.062 0.621 1 97.56 584 LEU A N 1
ATOM 4485 C CA . LEU A 1 584 ? -2.832 44.438 0.151 1 97.56 584 LEU A CA 1
ATOM 4486 C C . LEU A 1 584 ? -4.266 44.719 -0.283 1 97.56 584 LEU A C 1
ATOM 4488 O O . LEU A 1 584 ? -4.801 45.812 0.003 1 97.56 584 LEU A O 1
ATOM 4492 N N . ALA A 1 585 ? -4.848 43.812 -0.999 1 97.44 585 ALA A N 1
ATOM 4493 C CA . ALA A 1 585 ? -6.238 43.969 -1.43 1 97.44 585 ALA A CA 1
ATOM 4494 C C . ALA A 1 585 ? -7.164 44.156 -0.234 1 97.44 585 ALA A C 1
ATOM 4496 O O . ALA A 1 585 ? -8.07 44.969 -0.271 1 97.44 585 ALA A O 1
ATOM 4497 N N . LEU A 1 586 ? -6.984 43.375 0.813 1 97.25 586 LEU A N 1
ATOM 4498 C CA . LEU A 1 586 ? -7.785 43.5 2.027 1 97.25 586 LEU A CA 1
ATOM 4499 C C . LEU A 1 586 ? -7.617 44.875 2.67 1 97.25 586 LEU A C 1
ATOM 4501 O O . LEU A 1 586 ? -8.602 45.5 3.068 1 97.25 586 LEU A O 1
ATOM 4505 N N . ILE A 1 587 ? -6.391 45.312 2.764 1 97.25 587 ILE A N 1
ATOM 4506 C CA . ILE A 1 587 ? -6.07 46.594 3.398 1 97.25 587 ILE A CA 1
ATOM 4507 C C . ILE A 1 587 ? -6.684 47.719 2.594 1 97.25 587 ILE A C 1
ATOM 4509 O O . ILE A 1 587 ? -7.352 48.594 3.152 1 97.25 587 ILE A O 1
ATOM 4513 N N . GLU A 1 588 ? -6.492 47.656 1.303 1 96.62 588 GLU A N 1
ATOM 4514 C CA . GLU A 1 588 ? -7.008 48.719 0.437 1 96.62 588 GLU A CA 1
ATOM 4515 C C . GLU A 1 588 ? -8.531 48.75 0.431 1 96.62 588 GLU A C 1
ATOM 4517 O O . GLU A 1 588 ? -9.148 49.812 0.428 1 96.62 588 GLU A O 1
ATOM 4522 N N . GLY A 1 589 ? -9.133 47.625 0.38 1 95.38 589 GLY A N 1
ATOM 4523 C CA . GLY A 1 589 ? -10.586 47.562 0.402 1 95.38 589 GLY A CA 1
ATOM 4524 C C . GLY A 1 589 ? -11.203 48.094 1.679 1 95.38 589 GLY A C 1
ATOM 4525 O O . GLY A 1 589 ? -12.234 48.75 1.643 1 95.38 589 GLY A O 1
ATOM 4526 N N . PHE A 1 590 ? -10.57 47.812 2.793 1 94.69 590 PHE A N 1
ATOM 4527 C CA . PHE A 1 590 ? -11.109 48.219 4.078 1 94.69 590 PHE A CA 1
ATOM 4528 C C . PHE A 1 590 ? -10.953 49.75 4.258 1 94.69 590 PHE A C 1
ATOM 4530 O O . PHE A 1 590 ? -11.781 50.375 4.918 1 94.69 590 PHE A O 1
ATOM 4537 N N . THR A 1 591 ? -9.906 50.344 3.721 1 91.19 591 THR A N 1
ATOM 4538 C CA . THR A 1 591 ? -9.586 51.75 3.961 1 91.19 591 THR A CA 1
ATOM 4539 C C . THR A 1 591 ? -10.242 52.625 2.912 1 91.19 591 THR A C 1
ATOM 4541 O O . THR A 1 591 ? -10.188 53.875 3.01 1 91.19 591 THR A O 1
ATOM 4544 N N . LYS A 1 592 ? -10.891 52.031 1.918 1 84.62 592 LYS A N 1
ATOM 4545 C CA . LYS A 1 592 ? -11.656 52.812 0.953 1 84.62 592 LYS A CA 1
ATOM 4546 C C . LYS A 1 592 ? -12.992 53.25 1.539 1 84.62 592 LYS A C 1
ATOM 4548 O O . LYS A 1 592 ? -13.703 52.469 2.148 1 84.62 592 LYS A O 1
ATOM 4553 N N . MET B 1 1 ? -2.711 10.078 -19.234 1 40.25 1 MET B N 1
ATOM 4554 C CA . MET B 1 1 ? -1.908 10.445 -18.062 1 40.25 1 MET B CA 1
ATOM 4555 C C . MET B 1 1 ? -2.553 9.945 -16.781 1 40.25 1 MET B C 1
ATOM 4557 O O . MET B 1 1 ? -3.547 10.508 -16.312 1 40.25 1 MET B O 1
ATOM 4561 N N . THR B 1 2 ? -2.402 8.555 -16.516 1 51.72 2 THR B N 1
ATOM 4562 C CA . THR B 1 2 ? -3.117 7.695 -15.578 1 51.72 2 THR B CA 1
ATOM 4563 C C . THR B 1 2 ? -2.99 8.227 -14.156 1 51.72 2 THR B C 1
ATOM 4565 O O . THR B 1 2 ? -3.936 8.133 -13.367 1 51.72 2 THR B O 1
ATOM 4568 N N . ILE B 1 3 ? -1.836 9.047 -13.875 1 64.12 3 ILE B N 1
ATOM 4569 C CA . ILE B 1 3 ? -1.694 9.477 -12.484 1 64.12 3 ILE B CA 1
ATOM 4570 C C . ILE B 1 3 ? -2.654 10.633 -12.203 1 64.12 3 ILE B C 1
ATOM 4572 O O . ILE B 1 3 ? -3.008 10.883 -11.055 1 64.12 3 ILE B O 1
ATOM 4576 N N . ALA B 1 4 ? -3.277 11.062 -13.328 1 71.44 4 ALA B N 1
ATOM 4577 C CA . ALA B 1 4 ? -4.18 12.203 -13.188 1 71.44 4 ALA B CA 1
ATOM 4578 C C . ALA B 1 4 ? -5.637 11.75 -13.133 1 71.44 4 ALA B C 1
ATOM 4580 O O . ALA B 1 4 ? -6.547 12.57 -13.016 1 71.44 4 ALA B O 1
ATOM 4581 N N . LYS B 1 5 ? -5.828 10.445 -13.258 1 84.12 5 LYS B N 1
ATOM 4582 C CA . LYS B 1 5 ? -7.184 9.898 -13.273 1 84.12 5 LYS B CA 1
ATOM 4583 C C . LYS B 1 5 ? -7.625 9.492 -11.867 1 84.12 5 LYS B C 1
ATOM 4585 O O . LYS B 1 5 ? -6.891 8.805 -11.156 1 84.12 5 LYS B O 1
ATOM 4590 N N . HIS B 1 6 ? -8.797 9.969 -11.414 1 89.06 6 HIS B N 1
ATOM 4591 C CA . HIS B 1 6 ? -9.352 9.664 -10.094 1 89.06 6 HIS B CA 1
ATOM 4592 C C . HIS B 1 6 ? -10.789 9.18 -10.203 1 89.06 6 HIS B C 1
ATOM 4594 O O . HIS B 1 6 ? -11.438 9.367 -11.227 1 89.06 6 HIS B O 1
ATOM 4600 N N . TRP B 1 7 ? -11.258 8.508 -9.18 1 94.5 7 TRP B N 1
ATOM 4601 C CA . TRP B 1 7 ? -12.672 8.18 -9.047 1 94.5 7 TRP B CA 1
ATOM 4602 C C . TRP B 1 7 ? -13.516 9.438 -8.922 1 94.5 7 TRP B C 1
ATOM 4604 O O . TRP B 1 7 ? -13.016 10.484 -8.5 1 94.5 7 TRP B O 1
ATOM 4614 N N . LYS B 1 8 ? -14.742 9.352 -9.344 1 94.31 8 LYS B N 1
ATOM 4615 C CA . LYS B 1 8 ? -15.625 10.516 -9.312 1 94.31 8 LYS B CA 1
ATOM 4616 C C . LYS B 1 8 ? -16.484 10.523 -8.047 1 94.31 8 LYS B C 1
ATOM 4618 O O . LYS B 1 8 ? -17.391 9.695 -7.902 1 94.31 8 LYS B O 1
ATOM 4623 N N . TYR B 1 9 ? -16.188 11.453 -7.191 1 94.12 9 TYR B N 1
ATOM 4624 C CA . TYR B 1 9 ? -16.922 11.594 -5.934 1 94.12 9 TYR B CA 1
ATOM 4625 C C . TYR B 1 9 ? -18.125 12.516 -6.098 1 94.12 9 TYR B C 1
ATOM 4627 O O . TYR B 1 9 ? -18.312 13.102 -7.16 1 94.12 9 TYR B O 1
ATOM 4635 N N . ASN B 1 10 ? -18.984 12.508 -5.035 1 92.94 10 ASN B N 1
ATOM 4636 C CA . ASN B 1 10 ? -20.172 13.367 -5.074 1 92.94 10 ASN B CA 1
ATOM 4637 C C . ASN B 1 10 ? -19.797 14.844 -5.09 1 92.94 10 ASN B C 1
ATOM 4639 O O . ASN B 1 10 ? -18.734 15.227 -4.566 1 92.94 10 ASN B O 1
ATOM 4643 N N . ASN B 1 11 ? -20.719 15.656 -5.672 1 86.5 11 ASN B N 1
ATOM 4644 C CA . ASN B 1 11 ? -20.484 17.094 -5.695 1 86.5 11 ASN B CA 1
ATOM 4645 C C . ASN B 1 11 ? -20.406 17.672 -4.285 1 86.5 11 ASN B C 1
ATOM 4647 O O . ASN B 1 11 ? -21.234 17.359 -3.436 1 86.5 11 ASN B O 1
ATOM 4651 N N . ASN B 1 12 ? -19.406 18.453 -3.914 1 83.38 12 ASN B N 1
ATOM 4652 C CA . ASN B 1 12 ? -19.203 19.141 -2.648 1 83.38 12 ASN B CA 1
ATOM 4653 C C . ASN B 1 12 ? -18.891 18.172 -1.517 1 83.38 12 ASN B C 1
ATOM 4655 O O . ASN B 1 12 ? -19.109 18.484 -0.346 1 83.38 12 ASN B O 1
ATOM 4659 N N . GLU B 1 13 ? -18.562 16.969 -1.889 1 90.94 13 GLU B N 1
ATOM 4660 C CA . GLU B 1 13 ? -18.203 15.992 -0.874 1 90.94 13 GLU B CA 1
ATOM 4661 C C . GLU B 1 13 ? -16.906 16.375 -0.16 1 90.94 13 GLU B C 1
ATOM 4663 O O . GLU B 1 13 ? -15.93 16.766 -0.802 1 90.94 13 GLU B O 1
ATOM 4668 N N . ASP B 1 14 ? -16.938 16.422 1.186 1 93.06 14 ASP B N 1
ATOM 4669 C CA . ASP B 1 14 ? -15.711 16.5 1.966 1 93.06 14 ASP B CA 1
ATOM 4670 C C . ASP B 1 14 ? -14.984 15.156 1.987 1 93.06 14 ASP B C 1
ATOM 4672 O O . ASP B 1 14 ? -15.148 14.375 2.926 1 93.06 14 ASP B O 1
ATOM 4676 N N . ILE B 1 15 ? -14.18 14.906 1.018 1 95 15 ILE B N 1
ATOM 4677 C CA . ILE B 1 15 ? -13.547 13.602 0.821 1 95 15 ILE B CA 1
ATOM 4678 C C . ILE B 1 15 ? -12.609 13.297 1.988 1 95 15 ILE B C 1
ATOM 4680 O O . ILE B 1 15 ? -12.375 12.133 2.318 1 95 15 ILE B O 1
ATOM 4684 N N . VAL B 1 16 ? -12.039 14.391 2.645 1 95.56 16 VAL B N 1
ATOM 4685 C CA . VAL B 1 16 ? -11.18 14.195 3.811 1 95.56 16 VAL B CA 1
ATOM 4686 C C . VAL B 1 16 ? -11.984 13.555 4.941 1 95.56 16 VAL B C 1
ATOM 4688 O O . VAL B 1 16 ? -11.547 12.578 5.547 1 95.56 16 VAL B O 1
ATOM 4691 N N . LEU B 1 17 ? -13.164 14.102 5.191 1 97.06 17 LEU B N 1
ATOM 4692 C CA . LEU B 1 17 ? -14.023 13.531 6.227 1 97.06 17 LEU B CA 1
ATOM 4693 C C . LEU B 1 17 ? -14.461 12.117 5.852 1 97.06 17 LEU B C 1
ATOM 4695 O O . LEU B 1 17 ? -14.5 11.227 6.707 1 97.06 17 LEU B O 1
ATOM 4699 N N . THR B 1 18 ? -14.781 11.938 4.57 1 97.56 18 THR B N 1
ATOM 4700 C CA . THR B 1 18 ? -15.227 10.641 4.082 1 97.56 18 THR B CA 1
ATOM 4701 C C . THR B 1 18 ? -14.172 9.57 4.336 1 97.56 18 THR B C 1
ATOM 4703 O O . THR B 1 18 ? -14.484 8.484 4.836 1 97.56 18 THR B O 1
ATOM 4706 N N . GLN B 1 19 ? -12.914 9.867 3.943 1 98 19 GLN B N 1
ATOM 4707 C CA . GLN B 1 19 ? -11.875 8.867 4.133 1 98 19 GLN B CA 1
ATOM 4708 C C . GLN B 1 19 ? -11.594 8.625 5.613 1 98 19 GLN B C 1
ATOM 4710 O O . GLN B 1 19 ? -11.289 7.508 6.023 1 98 19 GLN B O 1
ATOM 4715 N N . LEU B 1 20 ? -11.766 9.625 6.5 1 98.44 20 LEU B N 1
ATOM 4716 C CA . LEU B 1 20 ? -11.602 9.43 7.938 1 98.44 20 LEU B CA 1
ATOM 4717 C C . LEU B 1 20 ? -12.688 8.508 8.484 1 98.44 20 LEU B C 1
ATOM 4719 O O . LEU B 1 20 ? -12.43 7.684 9.367 1 98.44 20 LEU B O 1
ATOM 4723 N N . LYS B 1 21 ? -13.922 8.68 7.992 1 97.31 21 LYS B N 1
ATOM 4724 C CA . LYS B 1 21 ? -15 7.781 8.383 1 97.31 21 LYS B CA 1
ATOM 4725 C C . LYS B 1 21 ? -14.688 6.344 7.973 1 97.31 21 LYS B C 1
ATOM 4727 O O . LYS B 1 21 ? -14.961 5.406 8.727 1 97.31 21 LYS B O 1
ATOM 4732 N N . GLY B 1 22 ? -14.133 6.188 6.758 1 97.75 22 GLY B N 1
ATOM 4733 C CA . GLY B 1 22 ? -13.703 4.867 6.32 1 97.75 22 GLY B CA 1
ATOM 4734 C C . GLY B 1 22 ? -12.641 4.262 7.211 1 97.75 22 GLY B C 1
ATOM 4735 O O . GLY B 1 22 ? -12.68 3.064 7.508 1 97.75 22 GLY B O 1
ATOM 4736 N N . LEU B 1 23 ? -11.688 5.098 7.637 1 97.94 23 LEU B N 1
ATOM 4737 C CA . LEU B 1 23 ? -10.633 4.66 8.547 1 97.94 23 LEU B CA 1
ATOM 4738 C C . LEU B 1 23 ? -11.219 4.18 9.867 1 97.94 23 LEU B C 1
ATOM 4740 O O . LEU B 1 23 ? -10.852 3.115 10.367 1 97.94 23 LEU B O 1
ATOM 4744 N N . VAL B 1 24 ? -12.141 4.926 10.422 1 96.56 24 VAL B N 1
ATOM 4745 C CA . VAL B 1 24 ? -12.742 4.598 11.711 1 96.56 24 VAL B CA 1
ATOM 4746 C C . VAL B 1 24 ? -13.609 3.348 11.57 1 96.56 24 VAL B C 1
ATOM 4748 O O . VAL B 1 24 ? -13.664 2.521 12.484 1 96.56 24 VAL B O 1
ATOM 4751 N N . ALA B 1 25 ? -14.234 3.178 10.406 1 95.25 25 ALA B N 1
ATOM 4752 C CA . ALA B 1 25 ? -15.086 2.016 10.18 1 95.25 25 ALA B CA 1
ATOM 4753 C C . ALA B 1 25 ? -14.273 0.727 10.172 1 95.25 25 ALA B C 1
ATOM 4755 O O . ALA B 1 25 ? -14.75 -0.323 10.609 1 95.25 25 ALA B O 1
ATOM 4756 N N . SER B 1 26 ? -13.047 0.792 9.68 1 95.88 26 SER B N 1
ATOM 4757 C CA . SER B 1 26 ? -12.195 -0.388 9.562 1 95.88 26 SER B CA 1
ATOM 4758 C C . SER B 1 26 ? -11.281 -0.531 10.773 1 95.88 26 SER B C 1
ATOM 4760 O O . SER B 1 26 ? -10.461 -1.451 10.828 1 95.88 26 SER B O 1
ATOM 4762 N N . ASN B 1 27 ? -11.297 0.365 11.719 1 95.44 27 ASN B N 1
ATOM 4763 C CA . ASN B 1 27 ? -10.531 0.36 12.961 1 95.44 27 ASN B CA 1
ATOM 4764 C C . ASN B 1 27 ? -11.43 0.654 14.164 1 95.44 27 ASN B C 1
ATOM 4766 O O . ASN B 1 27 ? -11.469 1.786 14.648 1 95.44 27 ASN B O 1
ATOM 4770 N N . PRO B 1 28 ? -11.992 -0.345 14.711 1 93.12 28 PRO B N 1
ATOM 4771 C CA . PRO B 1 28 ? -12.984 -0.134 15.766 1 93.12 28 PRO B CA 1
ATOM 4772 C C . PRO B 1 28 ? -12.359 0.367 17.062 1 93.12 28 PRO B C 1
ATOM 4774 O O . PRO B 1 28 ? -13.078 0.647 18.031 1 93.12 28 PRO B O 1
ATOM 4777 N N . TYR B 1 29 ? -11.078 0.575 17.062 1 94.19 29 TYR B N 1
ATOM 4778 C CA . TYR B 1 29 ? -10.359 0.932 18.281 1 94.19 29 TYR B CA 1
ATOM 4779 C C . TYR B 1 29 ? -10.227 2.445 18.422 1 94.19 29 TYR B C 1
ATOM 4781 O O . TYR B 1 29 ? -9.703 2.943 19.406 1 94.19 29 TYR B O 1
ATOM 4789 N N . VAL B 1 30 ? -10.688 3.229 17.406 1 96.38 30 VAL B N 1
ATOM 4790 C CA . VAL B 1 30 ? -10.508 4.676 17.438 1 96.38 30 VAL B CA 1
ATOM 4791 C C . VAL B 1 30 ? -11.852 5.371 17.25 1 96.38 30 VAL B C 1
ATOM 4793 O O . VAL B 1 30 ? -12.844 4.727 16.891 1 96.38 30 VAL B O 1
ATOM 4796 N N . GLY B 1 31 ? -11.898 6.645 17.594 1 96.69 31 GLY B N 1
ATOM 4797 C CA . GLY B 1 31 ? -13.055 7.5 17.375 1 96.69 31 GLY B CA 1
ATOM 4798 C C . GLY B 1 31 ? -12.742 8.719 16.531 1 96.69 31 GLY B C 1
ATOM 4799 O O . GLY B 1 31 ? -11.594 8.922 16.125 1 96.69 31 GLY B O 1
ATOM 4800 N N . LEU B 1 32 ? -13.805 9.531 16.219 1 97.75 32 LEU B N 1
ATOM 4801 C CA . LEU B 1 32 ? -13.664 10.68 15.328 1 97.75 32 LEU B CA 1
ATOM 4802 C C . LEU B 1 32 ? -14.492 11.859 15.82 1 97.75 32 LEU B C 1
ATOM 4804 O O . LEU B 1 32 ? -15.68 11.703 16.125 1 97.75 32 LEU B O 1
ATOM 4808 N N . ILE B 1 33 ? -13.836 12.961 16.016 1 97.5 33 ILE B N 1
ATOM 4809 C CA . ILE B 1 33 ? -14.555 14.227 16.094 1 97.5 33 ILE B CA 1
ATOM 4810 C C . ILE B 1 33 ? -14.828 14.758 14.695 1 97.5 33 ILE B C 1
ATOM 4812 O O . ILE B 1 33 ? -13.969 15.391 14.086 1 97.5 33 ILE B O 1
ATOM 4816 N N . THR B 1 34 ? -15.977 14.625 14.211 1 95.25 34 THR B N 1
ATOM 4817 C CA . THR B 1 34 ? -16.312 14.781 12.805 1 95.25 34 THR B CA 1
ATOM 4818 C C . THR B 1 34 ? -16.125 16.219 12.359 1 95.25 34 THR B C 1
ATOM 4820 O O . THR B 1 34 ? -15.508 16.484 11.32 1 95.25 34 THR B O 1
ATOM 4823 N N . ASP B 1 35 ? -16.547 17.172 13.203 1 91.38 35 ASP B N 1
ATOM 4824 C CA . ASP B 1 35 ? -16.531 18.578 12.797 1 91.38 35 ASP B CA 1
ATOM 4825 C C . ASP B 1 35 ? -15.102 19.094 12.664 1 91.38 35 ASP B C 1
ATOM 4827 O O . ASP B 1 35 ? -14.82 19.953 11.82 1 91.38 35 ASP B O 1
ATOM 4831 N N . GLU B 1 36 ? -14.227 18.531 13.531 1 93.88 36 GLU B N 1
ATOM 4832 C CA . GLU B 1 36 ? -12.852 19.016 13.578 1 93.88 36 GLU B CA 1
ATOM 4833 C C . GLU B 1 36 ? -11.891 18.047 12.891 1 93.88 36 GLU B C 1
ATOM 4835 O O . GLU B 1 36 ? -10.695 18.312 12.789 1 93.88 36 GLU B O 1
ATOM 4840 N N . LYS B 1 37 ? -12.383 16.891 12.445 1 96.75 37 LYS B N 1
ATOM 4841 C CA . LYS B 1 37 ? -11.586 15.883 11.758 1 96.75 37 LYS B CA 1
ATOM 4842 C C . LYS B 1 37 ? -10.391 15.453 12.602 1 96.75 37 LYS B C 1
ATOM 4844 O O . LYS B 1 37 ? -9.25 15.484 12.133 1 96.75 37 LYS B O 1
ATOM 4849 N N . VAL B 1 38 ? -10.75 15.055 13.844 1 98.44 38 VAL B N 1
ATOM 4850 C CA . VAL B 1 38 ? -9.758 14.547 14.789 1 98.44 38 VAL B CA 1
ATOM 4851 C C . VAL B 1 38 ? -10.023 13.062 15.055 1 98.44 38 VAL B C 1
ATOM 4853 O O . VAL B 1 38 ? -11.086 12.695 15.555 1 98.44 38 VAL B O 1
ATOM 4856 N N . VAL B 1 39 ? -9.133 12.227 14.656 1 98.69 39 VAL B N 1
ATOM 4857 C CA . VAL B 1 39 ? -9.164 10.828 15.07 1 98.69 39 VAL B CA 1
ATOM 4858 C C . VAL B 1 39 ? -8.508 10.672 16.438 1 98.69 39 VAL B C 1
ATOM 4860 O O . VAL B 1 39 ? -7.426 11.211 16.672 1 98.69 39 VAL B O 1
ATOM 4863 N N . PHE B 1 40 ? -9.133 9.992 17.391 1 98.38 40 PHE B N 1
ATOM 4864 C CA . PHE B 1 40 ? -8.555 9.867 18.719 1 98.38 40 PHE B CA 1
ATOM 4865 C C . PHE B 1 40 ? -8.727 8.453 19.25 1 98.38 40 PHE B C 1
ATOM 4867 O O . PHE B 1 40 ? -9.602 7.715 18.797 1 98.38 40 PHE B O 1
ATOM 4874 N N . ASN B 1 41 ? -7.852 8.016 20.109 1 97.75 41 ASN B N 1
ATOM 4875 C CA . ASN B 1 41 ? -7.91 6.73 20.797 1 97.75 41 ASN B CA 1
ATOM 4876 C C . ASN B 1 41 ? -8.688 6.832 22.109 1 97.75 41 ASN B C 1
ATOM 4878 O O . ASN B 1 41 ? -8.156 7.297 23.125 1 97.75 41 ASN B O 1
ATOM 4882 N N . PRO B 1 42 ? -9.898 6.355 22.125 1 95.56 42 PRO B N 1
ATOM 4883 C CA . PRO B 1 42 ? -10.695 6.469 23.359 1 95.56 42 PRO B CA 1
ATOM 4884 C C . PRO B 1 42 ? -10.219 5.523 24.453 1 95.56 42 PRO B C 1
ATOM 4886 O O . PRO B 1 42 ? -10.641 5.652 25.609 1 95.56 42 PRO B O 1
ATOM 4889 N N . HIS B 1 43 ? -9.258 4.672 24.172 1 94.5 43 HIS B N 1
ATOM 4890 C CA . HIS B 1 43 ? -8.844 3.648 25.125 1 94.5 43 HIS B CA 1
ATOM 4891 C C . HIS B 1 43 ? -7.543 4.039 25.828 1 94.5 43 HIS B C 1
ATOM 4893 O O . HIS B 1 43 ? -7.109 3.369 26.766 1 94.5 43 HIS B O 1
ATOM 4899 N N . SER B 1 44 ? -6.949 5.078 25.359 1 96 44 SER B N 1
ATOM 4900 C CA . SER B 1 44 ? -5.73 5.535 26.016 1 96 44 SER B CA 1
ATOM 4901 C C . SER B 1 44 ? -6.051 6.402 27.219 1 96 44 SER B C 1
ATOM 4903 O O . SER B 1 44 ? -6.715 7.434 27.094 1 96 44 SER B O 1
ATOM 4905 N N . ASP B 1 45 ? -5.637 6.02 28.422 1 96.06 45 ASP B N 1
ATOM 4906 C CA . ASP B 1 45 ? -5.812 6.793 29.641 1 96.06 45 ASP B CA 1
ATOM 4907 C C . ASP B 1 45 ? -4.68 7.801 29.828 1 96.06 45 ASP B C 1
ATOM 4909 O O . ASP B 1 45 ? -3.684 7.508 30.5 1 96.06 45 ASP B O 1
ATOM 4913 N N . THR B 1 46 ? -4.902 8.977 29.359 1 96.31 46 THR B N 1
ATOM 4914 C CA . THR B 1 46 ? -3.855 9.992 29.328 1 96.31 46 THR B CA 1
ATOM 4915 C C . THR B 1 46 ? -3.693 10.648 30.703 1 96.31 46 THR B C 1
ATOM 4917 O O . THR B 1 46 ? -2.891 11.57 30.859 1 96.31 46 THR B O 1
ATOM 4920 N N . SER B 1 47 ? -4.438 10.25 31.688 1 95.88 47 SER B N 1
ATOM 4921 C CA . SER B 1 47 ? -4.16 10.641 33.062 1 95.88 47 SER B CA 1
ATOM 4922 C C . SER B 1 47 ? -2.988 9.852 33.656 1 95.88 47 SER B C 1
ATOM 4924 O O . SER B 1 47 ? -2.43 10.227 34.688 1 95.88 47 SER B O 1
ATOM 4926 N N . LYS B 1 48 ? -2.574 8.812 32.906 1 96.12 48 LYS B N 1
ATOM 4927 C CA . LYS B 1 48 ? -1.523 7.938 33.406 1 96.12 48 LYS B CA 1
ATOM 4928 C C . LYS B 1 48 ? -0.288 7.984 32.5 1 96.12 48 LYS B C 1
ATOM 4930 O O . LYS B 1 48 ? 0.729 7.355 32.812 1 96.12 48 LYS B O 1
ATOM 4935 N N . LYS B 1 49 ? -0.391 8.688 31.469 1 97.31 49 LYS B N 1
ATOM 4936 C CA . LYS B 1 49 ? 0.728 8.75 30.531 1 97.31 49 LYS B CA 1
ATOM 4937 C C . LYS B 1 49 ? 0.767 10.102 29.812 1 97.31 49 LYS B C 1
ATOM 4939 O O . LYS B 1 49 ? -0.204 10.859 29.859 1 97.31 49 LYS B O 1
ATOM 4944 N N . ILE B 1 50 ? 1.9 10.344 29.172 1 97.88 50 ILE B N 1
ATOM 4945 C CA . ILE B 1 50 ? 2.035 11.508 28.312 1 97.88 50 ILE B CA 1
ATOM 4946 C C . ILE B 1 50 ? 1.15 11.336 27.078 1 97.88 50 ILE B C 1
ATOM 4948 O O . ILE B 1 50 ? 1.064 10.234 26.516 1 97.88 50 ILE B O 1
ATOM 4952 N N . THR B 1 51 ? 0.433 12.383 26.703 1 98.62 51 THR B N 1
ATOM 4953 C CA . THR B 1 51 ? -0.373 12.375 25.484 1 98.62 51 THR B CA 1
ATOM 4954 C C . THR B 1 51 ? 0.492 12.672 24.266 1 98.62 51 THR B C 1
ATOM 4956 O O . THR B 1 51 ? 1.348 13.555 24.297 1 98.62 51 THR B O 1
ATOM 4959 N N . VAL B 1 52 ? 0.346 11.914 23.219 1 98.81 52 VAL B N 1
ATOM 4960 C CA . VAL B 1 52 ? 1.044 12.18 21.969 1 98.81 52 VAL B CA 1
ATOM 4961 C C . VAL B 1 52 ? 0.033 12.523 20.875 1 98.81 52 VAL B C 1
ATOM 4963 O O . VAL B 1 52 ? -0.831 11.711 20.547 1 98.81 52 VAL B O 1
ATOM 4966 N N . ILE B 1 53 ? 0.105 13.719 20.344 1 98.81 53 ILE B N 1
ATOM 4967 C CA . ILE B 1 53 ? -0.795 14.219 19.312 1 98.81 53 ILE B CA 1
ATOM 4968 C C . ILE B 1 53 ? 0.009 14.617 18.062 1 98.81 53 ILE B C 1
ATOM 4970 O O . ILE B 1 53 ? 1.143 15.086 18.188 1 98.81 53 ILE B O 1
ATOM 4974 N N . SER B 1 54 ? -0.496 14.344 16.938 1 98.69 54 SER B N 1
ATOM 4975 C CA . SER B 1 54 ? 0.085 14.797 15.672 1 98.69 54 SER B CA 1
ATOM 4976 C C . SER B 1 54 ? -0.995 15.25 14.703 1 98.69 54 SER B C 1
ATOM 4978 O O . SER B 1 54 ? -2.18 15.266 15.039 1 98.69 54 SER B O 1
ATOM 4980 N N . GLY B 1 55 ? -0.587 15.695 13.578 1 97.88 55 GLY B N 1
ATOM 4981 C CA . GLY B 1 55 ? -1.52 16.141 12.555 1 97.88 55 GLY B CA 1
ATOM 4982 C C . GLY B 1 55 ? -0.841 16.844 11.391 1 97.88 55 GLY B C 1
ATOM 4983 O O . GLY B 1 55 ? 0.378 17.016 11.398 1 97.88 55 GLY B O 1
ATOM 4984 N N . GLY B 1 56 ? -1.584 17.219 10.484 1 95.06 56 GLY B N 1
ATOM 4985 C CA . GLY B 1 56 ? -1.167 17.875 9.25 1 95.06 56 GLY B CA 1
ATOM 4986 C C . GLY B 1 56 ? -2.184 17.734 8.133 1 95.06 56 GLY B C 1
ATOM 4987 O O . GLY B 1 56 ? -3.32 17.328 8.367 1 95.06 56 GLY B O 1
ATOM 4988 N N . GLY B 1 57 ? -1.754 18.156 7.023 1 92.88 57 GLY B N 1
ATOM 4989 C CA . GLY B 1 57 ? -2.65 18.031 5.883 1 92.88 57 GLY B CA 1
ATOM 4990 C C . GLY B 1 57 ? -2.965 16.594 5.52 1 92.88 57 GLY B C 1
ATOM 4991 O O . GLY B 1 57 ? -2.178 15.688 5.809 1 92.88 57 GLY B O 1
ATOM 4992 N N . ALA B 1 58 ? -4.125 16.406 4.867 1 94.69 58 ALA B N 1
ATOM 4993 C CA . ALA B 1 58 ? -4.492 15.109 4.309 1 94.69 58 ALA B CA 1
ATOM 4994 C C . ALA B 1 58 ? -3.744 14.844 3.008 1 94.69 58 ALA B C 1
ATOM 4996 O O . ALA B 1 58 ? -3.143 15.75 2.432 1 94.69 58 ALA B O 1
ATOM 4997 N N . GLY B 1 59 ? -3.729 13.633 2.543 1 95.5 59 GLY B N 1
ATOM 4998 C CA . GLY B 1 59 ? -3.072 13.258 1.301 1 95.5 59 GLY B CA 1
ATOM 4999 C C . GLY B 1 59 ? -1.777 12.5 1.515 1 95.5 59 GLY B C 1
ATOM 5000 O O . GLY B 1 59 ? -1.135 12.07 0.553 1 95.5 59 GLY B O 1
ATOM 5001 N N . HIS B 1 60 ? -1.487 12.266 2.797 1 97.44 60 HIS B N 1
ATOM 5002 C CA . HIS B 1 60 ? -0.25 11.586 3.164 1 97.44 60 HIS B CA 1
ATOM 5003 C C . HIS B 1 60 ? -0.536 10.297 3.928 1 97.44 60 HIS B C 1
ATOM 5005 O O . HIS B 1 60 ? 0.343 9.766 4.609 1 97.44 60 HIS B O 1
ATOM 5011 N N . GLU B 1 61 ? -1.824 9.812 3.904 1 97.62 61 GLU B N 1
ATOM 5012 C CA . GLU B 1 61 ? -2.234 8.609 4.625 1 97.62 61 GLU B CA 1
ATOM 5013 C C . GLU B 1 61 ? -1.301 7.441 4.328 1 97.62 61 GLU B C 1
ATOM 5015 O O . GLU B 1 61 ? -0.949 7.199 3.172 1 97.62 61 GLU B O 1
ATOM 5020 N N . PRO B 1 62 ? -0.913 6.734 5.375 1 97 62 PRO B N 1
ATOM 5021 C CA . PRO B 1 62 ? -1.656 6.617 6.633 1 97 62 PRO B CA 1
ATOM 5022 C C . PRO B 1 62 ? -1.365 7.762 7.598 1 97 62 PRO B C 1
ATOM 5024 O O . PRO B 1 62 ? -2.041 7.898 8.625 1 97 62 PRO B O 1
ATOM 5027 N N . LEU B 1 63 ? -0.378 8.617 7.293 1 93.94 63 LEU B N 1
ATOM 5028 C CA . LEU B 1 63 ? -0.108 9.797 8.102 1 93.94 63 LEU B CA 1
ATOM 5029 C C . LEU B 1 63 ? -1.293 10.758 8.07 1 93.94 63 LEU B C 1
ATOM 5031 O O . LEU B 1 63 ? -1.679 11.242 7 1 93.94 63 LEU B O 1
ATOM 5035 N N . HIS B 1 64 ? -2.018 11.141 9.227 1 94.88 64 HIS B N 1
ATOM 5036 C CA . HIS B 1 64 ? -1.631 10.867 10.609 1 94.88 64 HIS B CA 1
ATOM 5037 C C . HIS B 1 64 ? -2.645 9.953 11.289 1 94.88 64 HIS B C 1
ATOM 5039 O O . HIS B 1 64 ? -2.311 9.258 12.25 1 94.88 64 HIS B O 1
ATOM 5045 N N . GLY B 1 65 ? -3.869 10.023 10.734 1 97.94 65 GLY B N 1
ATOM 5046 C CA . GLY B 1 65 ? -4.969 9.305 11.367 1 97.94 65 GLY B CA 1
ATOM 5047 C C . GLY B 1 65 ? -4.711 7.816 11.5 1 97.94 65 GLY B C 1
ATOM 5048 O O . GLY B 1 65 ? -5.121 7.199 12.484 1 97.94 65 GLY B O 1
ATOM 5049 N N . GLY B 1 66 ? -4.004 7.242 10.562 1 98.44 66 GLY B N 1
ATOM 5050 C CA . GLY B 1 66 ? -3.701 5.82 10.578 1 98.44 66 GLY B CA 1
ATOM 5051 C C . GLY B 1 66 ? -2.752 5.426 11.688 1 98.44 66 GLY B C 1
ATOM 5052 O O . GLY B 1 66 ? -2.609 4.238 12 1 98.44 66 GLY B O 1
ATOM 5053 N N . TYR B 1 67 ? -2.129 6.402 12.344 1 98.75 67 TYR B N 1
ATOM 5054 C CA . TYR B 1 67 ? -1.139 6.125 13.383 1 98.75 67 TYR B CA 1
ATOM 5055 C C . TYR B 1 67 ? -1.74 6.281 14.773 1 98.75 67 TYR B C 1
ATOM 5057 O O . TYR B 1 67 ? -1.024 6.23 15.773 1 98.75 67 TYR B O 1
ATOM 5065 N N . VAL B 1 68 ? -3.055 6.48 14.906 1 98.75 68 VAL B N 1
ATOM 5066 C CA . VAL B 1 68 ? -3.711 6.527 16.203 1 98.75 68 VAL B CA 1
ATOM 5067 C C . VAL B 1 68 ? -4.004 5.109 16.688 1 98.75 68 VAL B C 1
ATOM 5069 O O . VAL B 1 68 ? -4.617 4.316 15.969 1 98.75 68 VAL B O 1
ATOM 5072 N N . GLY B 1 69 ? -3.545 4.77 17.812 1 98 69 GLY B N 1
ATOM 5073 C CA . GLY B 1 69 ? -3.715 3.457 18.406 1 98 69 GLY B CA 1
ATOM 5074 C C . GLY B 1 69 ? -2.809 3.225 19.609 1 98 69 GLY B C 1
ATOM 5075 O O . GLY B 1 69 ? -2.16 4.156 20.094 1 98 69 GLY B O 1
ATOM 5076 N N . GLU B 1 70 ? -2.742 2.025 20.062 1 97.25 70 GLU B N 1
ATOM 5077 C CA . GLU B 1 70 ? -1.917 1.657 21.203 1 97.25 70 GLU B CA 1
ATOM 5078 C C . GLU B 1 70 ? -0.433 1.818 20.891 1 97.25 70 GLU B C 1
ATOM 5080 O O . GLU B 1 70 ? 0.019 1.456 19.797 1 97.25 70 GLU B O 1
ATOM 5085 N N . ASN B 1 71 ? 0.299 2.443 21.812 1 97.88 71 ASN B N 1
ATOM 5086 C CA . ASN B 1 71 ? 1.746 2.609 21.75 1 97.88 71 ASN B CA 1
ATOM 5087 C C . ASN B 1 71 ? 2.154 3.455 20.547 1 97.88 71 ASN B C 1
ATOM 5089 O O . ASN B 1 71 ? 3.236 3.268 19.984 1 97.88 71 ASN B O 1
ATOM 5093 N N . LEU B 1 72 ? 1.271 4.305 20.109 1 98.44 72 LEU B N 1
ATOM 5094 C CA . LEU B 1 72 ? 1.516 5.277 19.062 1 98.44 72 LEU B CA 1
ATOM 5095 C C . LEU B 1 72 ? 0.803 6.594 19.359 1 98.44 72 LEU B C 1
ATOM 5097 O O . LEU B 1 72 ? 0.968 7.164 20.438 1 98.44 72 LEU B O 1
ATOM 5101 N N . LEU B 1 73 ? -0.02 7.16 18.469 1 98.81 73 LEU B N 1
ATOM 5102 C CA . LEU B 1 73 ? -0.644 8.461 18.719 1 98.81 73 LEU B CA 1
ATOM 5103 C C . LEU B 1 73 ? -1.934 8.297 19.516 1 98.81 73 LEU B C 1
ATOM 5105 O O . LEU B 1 73 ? -2.66 7.316 19.328 1 98.81 73 LEU B O 1
ATOM 5109 N N . ASP B 1 74 ? -2.209 9.273 20.359 1 98.75 74 ASP B N 1
ATOM 5110 C CA . ASP B 1 74 ? -3.48 9.344 21.078 1 98.75 74 ASP B CA 1
ATOM 5111 C C . ASP B 1 74 ? -4.535 10.078 20.25 1 98.75 74 ASP B C 1
ATOM 5113 O O . ASP B 1 74 ? -5.734 9.844 20.422 1 98.75 74 ASP B O 1
ATOM 5117 N N . ALA B 1 75 ? -4.039 10.961 19.422 1 98.81 75 ALA B N 1
ATOM 5118 C CA . ALA B 1 75 ? -4.934 11.688 18.516 1 98.81 75 ALA B CA 1
ATOM 5119 C C . ALA B 1 75 ? -4.176 12.219 17.312 1 98.81 75 ALA B C 1
ATOM 5121 O O . ALA B 1 75 ? -2.963 12.43 17.359 1 98.81 75 ALA B O 1
ATOM 5122 N N . ALA B 1 76 ? -4.871 12.406 16.219 1 98.88 76 ALA B N 1
ATOM 5123 C CA . ALA B 1 76 ? -4.34 12.984 14.992 1 98.88 76 ALA B CA 1
ATOM 5124 C C . ALA B 1 76 ? -5.348 13.945 14.359 1 98.88 76 ALA B C 1
ATOM 5126 O O . ALA B 1 76 ? -6.527 13.617 14.227 1 98.88 76 ALA B O 1
ATOM 5127 N N . VAL B 1 77 ? -4.887 15.094 14.023 1 98.06 77 VAL B N 1
ATOM 5128 C CA . VAL B 1 77 ? -5.73 16.141 13.453 1 98.06 77 VAL B CA 1
ATOM 5129 C C . VAL B 1 77 ? -5.492 16.25 11.953 1 98.06 77 VAL B C 1
ATOM 5131 O O . VAL B 1 77 ? -4.348 16.391 11.508 1 98.06 77 VAL B O 1
ATOM 5134 N N . SER B 1 78 ? -6.555 16.188 11.203 1 96.88 78 SER B N 1
ATOM 5135 C CA . SER B 1 78 ? -6.426 16.25 9.75 1 96.88 78 SER B CA 1
ATOM 5136 C C . SER B 1 78 ? -6.898 17.609 9.219 1 96.88 78 SER B C 1
ATOM 5138 O O . SER B 1 78 ? -8.047 18 9.438 1 96.88 78 SER B O 1
ATOM 5140 N N . GLY B 1 79 ? -6.004 18.328 8.555 1 92.19 79 GLY B N 1
ATOM 5141 C CA . GLY B 1 79 ? -6.418 19.484 7.773 1 92.19 79 GLY B CA 1
ATOM 5142 C C . GLY B 1 79 ? -6.977 19.125 6.414 1 92.19 79 GLY B C 1
ATOM 5143 O O . GLY B 1 79 ? -7.301 17.953 6.16 1 92.19 79 GLY B O 1
ATOM 5144 N N . HIS B 1 80 ? -7.156 20.141 5.617 1 86.38 80 HIS B N 1
ATOM 5145 C CA . HIS B 1 80 ? -7.52 19.906 4.223 1 86.38 80 HIS B CA 1
ATOM 5146 C C . HIS B 1 80 ? -6.371 19.281 3.451 1 86.38 80 HIS B C 1
ATOM 5148 O O . HIS B 1 80 ? -5.254 19.156 3.969 1 86.38 80 HIS B O 1
ATOM 5154 N N . ILE B 1 81 ? -6.676 18.766 2.254 1 89.38 81 ILE B N 1
ATOM 5155 C CA . ILE B 1 81 ? -5.648 18.141 1.425 1 89.38 81 ILE B CA 1
ATOM 5156 C C . ILE B 1 81 ? -4.469 19.094 1.255 1 89.38 81 ILE B C 1
ATOM 5158 O O . ILE B 1 81 ? -4.633 20.219 0.763 1 89.38 81 ILE B O 1
ATOM 5162 N N . PHE B 1 82 ? -3.318 18.766 1.727 1 83.88 82 PHE B N 1
ATOM 5163 C CA . PHE B 1 82 ? -2.041 19.453 1.612 1 83.88 82 PHE B CA 1
ATOM 5164 C C . PHE B 1 82 ? -2.066 20.766 2.385 1 83.88 82 PHE B C 1
ATOM 5166 O O . PHE B 1 82 ? -1.321 21.688 2.066 1 83.88 82 PHE B O 1
ATOM 5173 N N . ALA B 1 83 ? -2.955 20.828 3.406 1 83.81 83 ALA B N 1
ATOM 5174 C CA . ALA B 1 83 ? -3.061 22.047 4.199 1 83.81 83 ALA B CA 1
ATOM 5175 C C . ALA B 1 83 ? -3.152 21.719 5.688 1 83.81 83 ALA B C 1
ATOM 5177 O O . ALA B 1 83 ? -3.859 20.797 6.086 1 83.81 83 ALA B O 1
ATOM 5178 N N . SER B 1 84 ? -2.506 22.469 6.441 1 89.06 84 SER B N 1
ATOM 5179 C CA . SER B 1 84 ? -2.461 22.266 7.887 1 89.06 84 SER B CA 1
ATOM 5180 C C . SER B 1 84 ? -3.842 22.438 8.508 1 89.06 84 SER B C 1
ATOM 5182 O O . SER B 1 84 ? -4.652 23.234 8.031 1 89.06 84 SER B O 1
ATOM 5184 N N . PRO B 1 85 ? -4.148 21.703 9.57 1 91.94 85 PRO B N 1
ATOM 5185 C CA . PRO B 1 85 ? -5.402 21.938 10.289 1 91.94 85 PRO B CA 1
ATOM 5186 C C . PRO B 1 85 ? -5.453 23.297 10.961 1 91.94 85 PRO B C 1
ATOM 5188 O O . PRO B 1 85 ? -4.41 23.906 11.242 1 91.94 85 PRO B O 1
ATOM 5191 N N . SER B 1 86 ? -6.617 23.766 11.195 1 85 86 SER B N 1
ATOM 5192 C CA . SER B 1 86 ? -6.812 25.031 11.883 1 85 86 SER B CA 1
ATOM 5193 C C . SER B 1 86 ? -6.445 24.922 13.359 1 85 86 SER B C 1
ATOM 5195 O O . SER B 1 86 ? -6.355 23.828 13.906 1 85 86 SER B O 1
ATOM 5197 N N . THR B 1 87 ? -6.219 26.047 13.992 1 85.06 87 THR B N 1
ATOM 5198 C CA . THR B 1 87 ? -5.898 26.062 15.414 1 85.06 87 THR B CA 1
ATOM 5199 C C . THR B 1 87 ? -7.059 25.516 16.234 1 85.06 87 THR B C 1
ATOM 5201 O O . THR B 1 87 ? -6.848 24.891 17.281 1 85.06 87 THR B O 1
ATOM 5204 N N . LYS B 1 88 ? -8.297 25.734 15.727 1 86 88 LYS B N 1
ATOM 5205 C CA . LYS B 1 88 ? -9.484 25.203 16.391 1 86 88 LYS B CA 1
ATOM 5206 C C . LYS B 1 88 ? -9.477 23.688 16.406 1 86 88 LYS B C 1
ATOM 5208 O O . LYS B 1 88 ? -9.773 23.062 17.422 1 86 88 LYS B O 1
ATOM 5213 N N . GLN B 1 89 ? -9.148 23.109 15.289 1 92.5 89 GLN B N 1
ATOM 5214 C CA . GLN B 1 89 ? -9.07 21.672 15.172 1 92.5 89 GLN B CA 1
ATOM 5215 C C . GLN B 1 89 ? -8.008 21.094 16.109 1 92.5 89 GLN B C 1
ATOM 5217 O O . GLN B 1 89 ? -8.234 20.094 16.781 1 92.5 89 GLN B O 1
ATOM 5222 N N . ILE B 1 90 ? -6.863 21.734 16.094 1 94.81 90 ILE B N 1
ATOM 5223 C CA . ILE B 1 90 ? -5.746 21.281 16.922 1 94.81 90 ILE B CA 1
ATOM 5224 C C . ILE B 1 90 ? -6.121 21.391 18.391 1 94.81 90 ILE B C 1
ATOM 5226 O O . I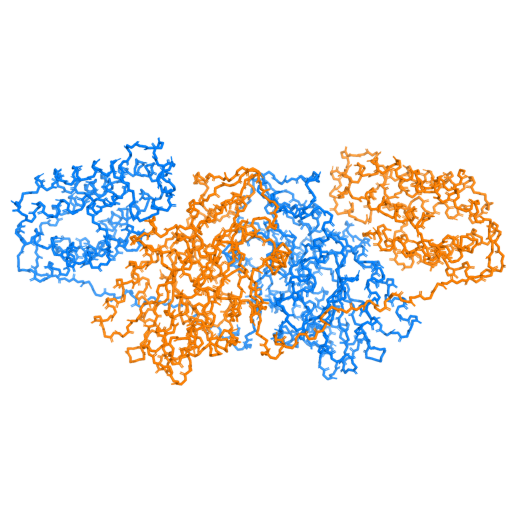LE B 1 90 ? -5.848 20.469 19.172 1 94.81 90 ILE B O 1
ATOM 5230 N N . MET B 1 91 ? -6.73 22.469 18.766 1 91.31 91 MET B N 1
ATOM 5231 C CA . MET B 1 91 ? -7.137 22.641 20.156 1 91.31 91 MET B CA 1
ATOM 5232 C C . MET B 1 91 ? -8.172 21.609 20.562 1 91.31 91 MET B C 1
ATOM 5234 O O . MET B 1 91 ? -8.195 21.172 21.719 1 91.31 91 MET B O 1
ATOM 5238 N N . ALA B 1 92 ? -9.062 21.234 19.641 1 95.12 92 ALA B N 1
ATOM 5239 C CA . ALA B 1 92 ? -10.047 20.203 19.906 1 95.12 92 ALA B CA 1
ATOM 5240 C C . ALA B 1 92 ? -9.367 18.891 20.312 1 95.12 92 ALA B C 1
ATOM 5242 O O . ALA B 1 92 ? -9.828 18.188 21.203 1 95.12 92 ALA B O 1
ATOM 5243 N N . ALA B 1 93 ? -8.289 18.562 19.625 1 98.12 93 ALA B N 1
ATOM 5244 C CA . ALA B 1 93 ? -7.547 17.344 19.938 1 98.12 93 ALA B CA 1
ATOM 5245 C C . ALA B 1 93 ? -6.934 17.422 21.328 1 98.12 93 ALA B C 1
ATOM 5247 O O . ALA B 1 93 ? -6.965 16.438 22.094 1 98.12 93 ALA B O 1
ATOM 5248 N N . ILE B 1 94 ? -6.379 18.562 21.656 1 96.62 94 ILE B N 1
ATOM 5249 C CA . ILE B 1 94 ? -5.762 18.766 22.969 1 96.62 94 ILE B CA 1
ATOM 5250 C C . ILE B 1 94 ? -6.816 18.625 24.062 1 96.62 94 ILE B C 1
ATOM 5252 O O . ILE B 1 94 ? -6.625 17.891 25.031 1 96.62 94 ILE B O 1
ATOM 5256 N N . LYS B 1 95 ? -7.922 19.281 23.859 1 95.62 95 LYS B N 1
ATOM 5257 C CA . LYS B 1 95 ? -8.977 19.25 24.875 1 95.62 95 LYS B CA 1
ATOM 5258 C C . LYS B 1 95 ? -9.547 17.844 25.016 1 95.62 95 LYS B C 1
ATOM 5260 O O . LYS B 1 95 ? -9.938 17.438 26.109 1 95.62 95 LYS B O 1
ATOM 5265 N N . LYS B 1 96 ? -9.578 17.125 23.953 1 96.62 96 LYS B N 1
ATOM 5266 C CA . LYS B 1 96 ? -10.156 15.789 23.969 1 96.62 96 LYS B CA 1
ATOM 5267 C C . LYS B 1 96 ? -9.242 14.797 24.672 1 96.62 96 LYS B C 1
ATOM 5269 O O . LYS B 1 96 ? -9.711 13.906 25.391 1 96.62 96 LYS B O 1
ATOM 5274 N N . LYS B 1 97 ? -7.918 14.93 24.5 1 97.5 97 LYS B N 1
ATOM 5275 C CA . LYS B 1 97 ? -7.078 13.805 24.906 1 97.5 97 LYS B CA 1
ATOM 5276 C C . LYS B 1 97 ? -6.027 14.234 25.922 1 97.5 97 LYS B C 1
ATOM 5278 O O . LYS B 1 97 ? -5.523 13.414 26.688 1 97.5 97 LYS B O 1
ATOM 5283 N N . SER B 1 98 ? -5.695 15.461 25.953 1 96.62 98 SER B N 1
ATOM 5284 C CA . SER B 1 98 ? -4.559 15.891 26.766 1 96.62 98 SER B CA 1
ATOM 5285 C C . SER B 1 98 ? -4.922 15.945 28.25 1 96.62 98 SER B C 1
ATOM 5287 O O . SER B 1 98 ? -6.074 16.203 28.594 1 96.62 98 SER B O 1
ATOM 5289 N N . ASN B 1 99 ? -3.977 15.672 29.094 1 96.25 99 ASN B N 1
ATOM 5290 C CA . ASN B 1 99 ? -4.047 15.82 30.547 1 96.25 99 ASN B CA 1
ATOM 5291 C C . ASN B 1 99 ? -3.102 16.906 31.047 1 96.25 99 ASN B C 1
ATOM 5293 O O . ASN B 1 99 ? -1.921 16.922 30.688 1 96.25 99 ASN B O 1
ATOM 5297 N N . LYS B 1 100 ? -3.57 17.797 31.844 1 94.31 100 LYS B N 1
ATOM 5298 C CA . LYS B 1 100 ? -2.814 18.969 32.281 1 94.31 100 LYS B CA 1
ATOM 5299 C C . LYS B 1 100 ? -1.631 18.578 33.156 1 94.31 100 LYS B C 1
ATOM 5301 O O . LYS B 1 100 ? -0.594 19.234 33.125 1 94.31 100 LYS B O 1
ATOM 5306 N N . ASP B 1 101 ? -1.693 17.5 33.875 1 94.81 101 ASP B N 1
ATOM 5307 C CA . ASP B 1 101 ? -0.647 17.094 34.812 1 94.81 101 ASP B CA 1
ATOM 5308 C C . ASP B 1 101 ? 0.438 16.281 34.125 1 94.81 101 ASP B C 1
ATOM 5310 O O . ASP B 1 101 ? 1.63 16.5 34.344 1 94.81 101 ASP B O 1
ATOM 5314 N N . LYS B 1 102 ? 0.039 15.375 33.25 1 96.5 102 LYS B N 1
ATOM 5315 C CA . LYS B 1 102 ? 0.994 14.477 32.594 1 96.5 102 LYS B CA 1
ATOM 5316 C C . LYS B 1 102 ? 1.675 15.148 31.406 1 96.5 102 LYS B C 1
ATOM 5318 O O . LYS B 1 102 ? 2.832 14.859 31.094 1 96.5 102 LYS B O 1
ATOM 5323 N N . GLY B 1 103 ? 0.891 16 30.719 1 97.25 103 GLY B N 1
ATOM 5324 C CA . GLY B 1 103 ? 1.456 16.766 29.609 1 97.25 103 GLY B CA 1
ATOM 5325 C C . GLY B 1 103 ? 1.216 16.125 28.266 1 97.25 103 GLY B C 1
ATOM 5326 O O . GLY B 1 103 ? 0.702 15 28.188 1 97.25 103 GLY B O 1
ATOM 5327 N N . THR B 1 104 ? 1.54 16.922 27.219 1 98.25 104 THR B N 1
ATOM 5328 C CA . THR B 1 104 ? 1.28 16.531 25.844 1 98.25 104 THR B CA 1
ATOM 5329 C C . THR B 1 104 ? 2.49 16.828 24.953 1 98.25 104 THR B C 1
ATOM 5331 O O . THR B 1 104 ? 3.107 17.891 25.078 1 98.25 104 THR B O 1
ATOM 5334 N N . ILE B 1 105 ? 2.895 15.891 24.156 1 98.38 105 ILE B N 1
ATOM 5335 C CA . ILE B 1 105 ? 3.871 16.125 23.109 1 98.38 105 ILE B CA 1
ATOM 5336 C C . ILE B 1 105 ? 3.158 16.203 21.75 1 98.38 105 ILE B C 1
ATOM 5338 O O . ILE B 1 105 ? 2.381 15.32 21.391 1 98.38 105 ILE B O 1
ATOM 5342 N N . ILE B 1 106 ? 3.383 17.266 21.078 1 97.94 106 ILE B N 1
ATOM 5343 C CA . ILE B 1 106 ? 2.891 17.422 19.719 1 97.94 106 ILE B CA 1
ATOM 5344 C C . ILE B 1 106 ? 4.016 17.141 18.719 1 97.94 106 ILE B C 1
ATOM 5346 O O . ILE B 1 106 ? 5.062 17.797 18.766 1 97.94 106 ILE B O 1
ATOM 5350 N N . VAL B 1 107 ? 3.846 16.125 17.875 1 98.31 107 VAL B N 1
ATOM 5351 C CA . VAL B 1 107 ? 4.805 15.812 16.828 1 98.31 107 VAL B CA 1
ATOM 5352 C C . VAL B 1 107 ? 4.301 16.359 15.492 1 98.31 107 VAL B C 1
ATOM 5354 O O . VAL B 1 107 ? 3.217 15.992 15.031 1 98.31 107 VAL B O 1
ATOM 5357 N N . VAL B 1 108 ? 5.051 17.188 14.836 1 96.06 108 VAL B N 1
ATOM 5358 C CA . VAL B 1 108 ? 4.594 17.797 13.594 1 96.06 108 VAL B CA 1
ATOM 5359 C C . VAL B 1 108 ? 5.723 17.766 12.562 1 96.06 108 VAL B C 1
ATOM 5361 O O . VAL B 1 108 ? 6.902 17.75 12.93 1 96.06 108 VAL B O 1
ATOM 5364 N N . LYS B 1 109 ? 5.348 17.672 11.305 1 96.06 109 LYS B N 1
ATOM 5365 C CA . LYS B 1 109 ? 6.336 17.859 10.242 1 96.06 109 LYS B CA 1
ATOM 5366 C C . LYS B 1 109 ? 6.781 19.312 10.148 1 96.06 109 LYS B C 1
ATOM 5368 O O . LYS B 1 109 ? 5.969 20.219 10.281 1 96.06 109 LYS B O 1
ATOM 5373 N N . ASN B 1 110 ? 8.031 19.484 9.922 1 92 110 ASN B N 1
ATOM 5374 C CA . ASN B 1 110 ? 8.547 20.844 9.781 1 92 110 ASN B CA 1
ATOM 5375 C C . ASN B 1 110 ? 8.148 21.453 8.445 1 92 110 ASN B C 1
ATOM 5377 O O . ASN B 1 110 ? 8.992 21.703 7.586 1 92 110 ASN B O 1
ATOM 5381 N N . TYR B 1 111 ? 6.926 21.688 8.281 1 87.44 111 TYR B N 1
ATOM 5382 C CA . TYR B 1 111 ? 6.336 22.531 7.254 1 87.44 111 TYR B CA 1
ATOM 5383 C C . TYR B 1 111 ? 5.785 23.828 7.859 1 87.44 111 TYR B C 1
ATOM 5385 O O . TYR B 1 111 ? 5.215 23.812 8.953 1 87.44 111 TYR B O 1
ATOM 5393 N N . THR B 1 112 ? 5.945 24.859 7.199 1 81.5 112 THR B N 1
ATOM 5394 C CA . THR B 1 112 ? 5.695 26.188 7.75 1 81.5 112 THR B CA 1
ATOM 5395 C C . THR B 1 112 ? 4.289 26.281 8.336 1 81.5 112 THR B C 1
ATOM 5397 O O . THR B 1 112 ? 4.109 26.75 9.469 1 81.5 112 THR B O 1
ATOM 5400 N N . GLY B 1 113 ? 3.279 25.812 7.625 1 82.94 113 GLY B N 1
ATOM 5401 C CA . GLY B 1 113 ? 1.909 25.859 8.109 1 82.94 113 GLY B CA 1
ATOM 5402 C C . GLY B 1 113 ? 1.696 25.031 9.375 1 82.94 113 GLY B C 1
ATOM 5403 O O . GLY B 1 113 ? 1.017 25.484 10.297 1 82.94 113 GLY B O 1
ATOM 5404 N N . ASP B 1 114 ? 2.264 23.891 9.406 1 89.19 114 ASP B N 1
ATOM 5405 C CA . ASP B 1 114 ? 2.111 23 10.555 1 89.19 114 ASP B CA 1
ATOM 5406 C C . ASP B 1 114 ? 2.783 23.578 11.797 1 89.19 114 ASP B C 1
ATOM 5408 O O . ASP B 1 114 ? 2.18 23.625 12.875 1 89.19 114 ASP B O 1
ATOM 5412 N N . VAL B 1 115 ? 4.039 24.031 11.617 1 87.06 115 VAL B N 1
ATOM 5413 C CA . VAL B 1 115 ? 4.801 24.547 12.75 1 87.06 115 VAL B CA 1
ATOM 5414 C C . VAL B 1 115 ? 4.109 25.781 13.305 1 87.06 115 VAL B C 1
ATOM 5416 O O . VAL B 1 115 ? 4.043 25.969 14.523 1 87.06 115 VAL B O 1
ATOM 5419 N N . LEU B 1 116 ? 3.584 26.531 12.43 1 83.38 116 LEU B N 1
ATOM 5420 C CA . LEU B 1 116 ? 2.924 27.766 12.844 1 83.38 116 LEU B CA 1
ATOM 5421 C C . LEU B 1 116 ? 1.633 27.469 13.594 1 83.38 116 LEU B C 1
ATOM 5423 O O . LEU B 1 116 ? 1.404 28 14.688 1 83.38 116 LEU B O 1
ATOM 5427 N N . HIS B 1 117 ? 0.776 26.656 13.047 1 86.56 117 HIS B N 1
ATOM 5428 C CA . HIS B 1 117 ? -0.535 26.406 13.633 1 86.56 117 HIS B CA 1
ATOM 5429 C C . HIS B 1 117 ? -0.414 25.594 14.922 1 86.56 117 HIS B C 1
ATOM 5431 O O . HIS B 1 117 ? -1.061 25.922 15.922 1 86.56 117 HIS B O 1
ATOM 5437 N N . PHE B 1 118 ? 0.365 24.609 14.953 1 90.88 118 PHE B N 1
ATOM 5438 C CA . PHE B 1 118 ? 0.533 23.797 16.141 1 90.88 118 PHE B CA 1
ATOM 5439 C C . PHE B 1 118 ? 1.302 24.547 17.219 1 90.88 118 PHE B C 1
ATOM 5441 O O . PHE B 1 118 ? 1.052 24.375 18.422 1 90.88 118 PHE B O 1
ATOM 5448 N N . GLY B 1 119 ? 2.287 25.328 16.781 1 84.12 119 GLY B N 1
ATOM 5449 C CA . GLY B 1 119 ? 2.998 26.172 17.719 1 84.12 119 GLY B CA 1
ATOM 5450 C C . GLY B 1 119 ? 2.096 27.172 18.438 1 84.12 119 GLY B C 1
ATOM 5451 O O . GLY B 1 119 ? 2.197 27.344 19.641 1 84.12 119 GLY B O 1
ATOM 5452 N N . LEU B 1 120 ? 1.241 27.719 17.656 1 78.88 120 LEU B N 1
ATOM 5453 C CA . LEU B 1 120 ? 0.292 28.672 18.219 1 78.88 120 LEU B CA 1
ATOM 5454 C C . LEU B 1 120 ? -0.622 28 19.234 1 78.88 120 LEU B C 1
ATOM 5456 O O . LEU B 1 120 ? -0.884 28.547 20.312 1 78.88 120 LEU B O 1
ATOM 5460 N N . VAL B 1 121 ? -1.09 26.891 18.891 1 87.69 121 VAL B N 1
ATOM 5461 C CA . VAL B 1 121 ? -2.006 26.188 19.781 1 87.69 121 VAL B CA 1
ATOM 5462 C C . VAL B 1 121 ? -1.265 25.719 21.031 1 87.69 121 VAL B C 1
ATOM 5464 O O . VAL B 1 121 ? -1.834 25.703 22.125 1 87.69 121 VAL B O 1
ATOM 5467 N N . ALA B 1 122 ? -0.014 25.328 20.859 1 86.12 122 ALA B N 1
ATOM 5468 C CA . ALA B 1 122 ? 0.785 24.953 22.016 1 86.12 122 ALA B CA 1
ATOM 5469 C C . ALA B 1 122 ? 0.869 26.094 23.031 1 86.12 122 ALA B C 1
ATOM 5471 O O . ALA B 1 122 ? 0.713 25.891 24.234 1 86.12 122 ALA B O 1
ATOM 5472 N N . GLU B 1 123 ? 1.078 27.203 22.547 1 77.94 123 GLU B N 1
ATOM 5473 C CA . GLU B 1 123 ? 1.167 28.375 23.422 1 77.94 123 GLU B CA 1
ATOM 5474 C C . GLU B 1 123 ? -0.179 28.672 24.078 1 77.94 123 GLU B C 1
ATOM 5476 O O . GLU B 1 123 ? -0.24 29 25.266 1 77.94 123 GLU B O 1
ATOM 5481 N N . ARG B 1 124 ? -1.186 28.609 23.234 1 77.19 124 ARG B N 1
ATOM 5482 C CA . ARG B 1 124 ? -2.525 28.812 23.766 1 77.19 124 ARG B CA 1
ATOM 5483 C C . ARG B 1 124 ? -2.846 27.781 24.844 1 77.19 124 ARG B C 1
ATOM 5485 O O . ARG B 1 124 ? -3.432 28.125 25.875 1 77.19 124 ARG B O 1
ATOM 5492 N N . ALA B 1 125 ? -2.535 26.562 24.594 1 86.56 125 ALA B N 1
ATOM 5493 C CA . ALA B 1 125 ? -2.779 25.484 25.547 1 86.56 125 ALA B CA 1
ATOM 5494 C C . ALA B 1 125 ? -2.014 25.719 26.844 1 86.56 125 ALA B C 1
ATOM 5496 O O . ALA B 1 125 ? -2.547 25.484 27.938 1 86.56 125 ALA B O 1
ATOM 5497 N N . LYS B 1 126 ? -0.798 26.188 26.766 1 82.38 126 LYS B N 1
ATOM 5498 C CA . LYS B 1 126 ? -0.004 26.5 27.953 1 82.38 126 LYS B CA 1
ATOM 5499 C C . LYS B 1 126 ? -0.668 27.578 28.797 1 82.38 126 LYS B C 1
ATOM 5501 O O . LYS B 1 126 ? -0.682 27.5 30.016 1 82.38 126 LYS B O 1
ATOM 5506 N N . SER B 1 127 ? -1.177 28.5 28.078 1 74.44 127 SER B N 1
ATOM 5507 C CA . SER B 1 127 ? -1.866 29.578 28.781 1 74.44 127 SER B CA 1
ATOM 5508 C C . SER B 1 127 ? -3.102 29.047 29.516 1 74.44 127 SER B C 1
ATOM 5510 O O . SER B 1 127 ? -3.543 29.656 30.484 1 74.44 127 SER B O 1
ATOM 5512 N N . GLU B 1 128 ? -3.611 27.953 29.047 1 81.12 128 GLU B N 1
ATOM 5513 C CA . GLU B 1 128 ? -4.781 27.359 29.672 1 81.12 128 GLU B CA 1
ATOM 5514 C C . GLU B 1 128 ? -4.379 26.328 30.719 1 81.12 128 GLU B C 1
ATOM 5516 O O . GLU B 1 128 ? -5.23 25.641 31.297 1 81.12 128 GLU B O 1
ATOM 5521 N N . GLY B 1 129 ? -3.088 26.141 30.922 1 88.06 129 GLY B N 1
ATOM 5522 C CA . GLY B 1 129 ? -2.619 25.297 32 1 88.06 129 GLY B CA 1
ATOM 5523 C C . GLY B 1 129 ? -2.076 23.953 31.547 1 88.06 129 GLY B C 1
ATOM 5524 O O . GLY B 1 129 ? -1.622 23.141 32.344 1 88.06 129 GLY B O 1
ATOM 5525 N N . TYR B 1 130 ? -2.07 23.734 30.266 1 92.75 130 TYR B N 1
ATOM 5526 C CA . TYR B 1 130 ? -1.501 22.5 29.734 1 92.75 130 TYR B CA 1
ATOM 5527 C C . TYR B 1 130 ? 0.019 22.594 29.672 1 92.75 130 TYR B C 1
ATOM 5529 O O . TYR B 1 130 ? 0.576 23.672 29.469 1 92.75 130 TYR B O 1
ATOM 5537 N N . LYS B 1 131 ? 0.651 21.484 29.922 1 93.88 131 LYS B N 1
ATOM 5538 C CA . LYS B 1 131 ? 2.064 21.344 29.578 1 93.88 131 LYS B CA 1
ATOM 5539 C C . LYS B 1 131 ? 2.244 20.75 28.188 1 93.88 131 LYS B C 1
ATOM 5541 O O . LYS B 1 131 ? 1.827 19.609 27.938 1 93.88 131 LYS B O 1
ATOM 5546 N N . VAL B 1 132 ? 2.791 21.547 27.297 1 93.81 132 VAL B N 1
ATOM 5547 C CA . VAL B 1 132 ? 2.871 21.078 25.906 1 93.81 132 VAL B CA 1
ATOM 5548 C C . VAL B 1 132 ? 4.297 21.25 25.391 1 93.81 132 VAL B C 1
ATOM 5550 O O . VAL B 1 132 ? 4.926 22.281 25.609 1 93.81 132 VAL B O 1
ATOM 5553 N N . GLU B 1 133 ? 4.871 20.219 24.859 1 93.62 133 GLU B N 1
ATOM 5554 C CA . GLU B 1 133 ? 6.133 20.266 24.125 1 93.62 133 GLU B CA 1
ATOM 5555 C C . GLU B 1 133 ? 5.926 19.953 22.641 1 93.62 133 GLU B C 1
ATOM 5557 O O . GLU B 1 133 ? 5.09 19.125 22.297 1 93.62 133 GLU B O 1
ATOM 5562 N N . LEU B 1 134 ? 6.633 20.672 21.812 1 93.12 134 LEU B N 1
ATOM 5563 C CA . LEU B 1 134 ? 6.547 20.484 20.359 1 93.12 134 LEU B CA 1
ATOM 5564 C C . LEU B 1 134 ? 7.805 19.797 19.828 1 93.12 134 LEU B C 1
ATOM 5566 O O . LEU B 1 134 ? 8.922 20.234 20.141 1 93.12 134 LEU B O 1
ATOM 5570 N N . VAL B 1 135 ? 7.68 18.719 19.125 1 96.19 135 VAL B N 1
ATOM 5571 C CA . VAL B 1 135 ? 8.766 18.047 18.422 1 96.19 135 VAL B CA 1
ATOM 5572 C C . VAL B 1 135 ? 8.539 18.156 16.906 1 96.19 135 VAL B C 1
ATOM 5574 O O . VAL B 1 135 ? 7.703 17.453 16.344 1 96.19 135 VAL B O 1
ATOM 5577 N N . ALA B 1 136 ? 9.273 19 16.234 1 94.62 136 ALA B N 1
ATOM 5578 C CA . ALA B 1 136 ? 9.211 19.172 14.789 1 94.62 136 ALA B CA 1
ATOM 5579 C C . ALA B 1 136 ? 10.172 18.219 14.086 1 94.62 136 ALA B C 1
ATOM 5581 O O . ALA B 1 136 ? 11.352 18.156 14.438 1 94.62 136 ALA B O 1
ATOM 5582 N N . VAL B 1 137 ? 9.68 17.453 13.188 1 97.56 137 VAL B N 1
ATOM 5583 C CA . VAL B 1 137 ? 10.516 16.5 12.461 1 97.56 137 VAL B CA 1
ATOM 5584 C C . VAL B 1 137 ? 11.062 17.156 11.195 1 97.56 137 VAL B C 1
ATOM 5586 O O . VAL B 1 137 ? 10.312 17.75 10.422 1 97.56 137 VAL B O 1
ATOM 5589 N N . SER B 1 138 ? 12.32 17.062 10.984 1 96.62 138 SER B N 1
ATOM 5590 C CA . SER B 1 138 ? 13.039 17.672 9.875 1 96.62 138 SER B CA 1
ATOM 5591 C C . SER B 1 138 ? 14.094 16.719 9.305 1 96.62 138 SER B C 1
ATOM 5593 O O . SER B 1 138 ? 15.289 16.984 9.398 1 96.62 138 SER B O 1
ATOM 5595 N N . ASP B 1 139 ? 13.664 15.703 8.531 1 97.94 139 ASP B N 1
ATOM 5596 C CA . ASP B 1 139 ? 14.578 14.633 8.148 1 97.94 139 ASP B CA 1
ATOM 5597 C C . ASP B 1 139 ? 14.945 14.727 6.672 1 97.94 139 ASP B C 1
ATOM 5599 O O . ASP B 1 139 ? 15.805 13.984 6.191 1 97.94 139 ASP B O 1
ATOM 5603 N N . ASP B 1 140 ? 14.414 15.672 5.891 1 97.25 140 ASP B N 1
ATOM 5604 C CA . ASP B 1 140 ? 14.617 15.789 4.449 1 97.25 140 ASP B CA 1
ATOM 5605 C C . ASP B 1 140 ? 15.984 16.391 4.137 1 97.25 140 ASP B C 1
ATOM 5607 O O . ASP B 1 140 ? 16.328 17.469 4.648 1 97.25 140 ASP B O 1
ATOM 5611 N N . VAL B 1 141 ? 16.75 15.789 3.27 1 97.12 141 VAL B N 1
ATOM 5612 C CA . VAL B 1 141 ? 18.062 16.344 2.977 1 97.12 141 VAL B CA 1
ATOM 5613 C C . VAL B 1 141 ? 18.078 16.922 1.562 1 97.12 141 VAL B C 1
ATOM 5615 O O . VAL B 1 141 ? 19.125 17.359 1.077 1 97.12 141 VAL B O 1
ATOM 5618 N N . ALA B 1 142 ? 16.938 16.859 0.895 1 93.69 142 ALA B N 1
ATOM 5619 C CA . ALA B 1 142 ? 16.859 17.234 -0.517 1 93.69 142 ALA B CA 1
ATOM 5620 C C . ALA B 1 142 ? 17.281 18.688 -0.725 1 93.69 142 ALA B C 1
ATOM 5622 O O . ALA B 1 142 ? 18 19 -1.682 1 93.69 142 ALA B O 1
ATOM 5623 N N . VAL B 1 143 ? 16.812 19.625 0.156 1 85 143 VAL B N 1
ATOM 5624 C CA . VAL B 1 143 ? 17.141 21.047 0.051 1 85 143 VAL B CA 1
ATOM 5625 C C . VAL B 1 143 ? 18.344 21.359 0.918 1 85 143 VAL B C 1
ATOM 5627 O O . VAL B 1 143 ? 18.359 21.062 2.115 1 85 143 VAL B O 1
ATOM 5630 N N . GLY B 1 144 ? 19.297 21.984 0.334 1 87.31 144 GLY B N 1
ATOM 5631 C CA . GLY B 1 144 ? 20.547 22.25 1.016 1 87.31 144 GLY B CA 1
ATOM 5632 C C . GLY B 1 144 ? 20.406 23.219 2.166 1 87.31 144 GLY B C 1
ATOM 5633 O O . GLY B 1 144 ? 19.453 24 2.217 1 87.31 144 GLY B O 1
ATOM 5634 N N . ARG B 1 145 ? 21.359 23.219 3.047 1 88.88 145 ARG B N 1
ATOM 5635 C CA . ARG B 1 145 ? 21.375 24.031 4.262 1 88.88 145 ARG B CA 1
ATOM 5636 C C . ARG B 1 145 ? 21.297 25.516 3.93 1 88.88 145 ARG B C 1
ATOM 5638 O O . ARG B 1 145 ? 20.641 26.281 4.637 1 88.88 145 ARG B O 1
ATOM 5645 N N . GLU B 1 146 ? 21.953 25.906 2.941 1 83.75 146 GLU B N 1
ATOM 5646 C CA . GLU B 1 146 ? 21.984 27.312 2.576 1 83.75 146 GLU B CA 1
ATOM 5647 C C . GLU B 1 146 ? 20.594 27.797 2.133 1 83.75 146 GLU B C 1
ATOM 5649 O O . GLU B 1 146 ? 20.156 28.875 2.516 1 83.75 146 GLU B O 1
ATOM 5654 N N . GLN B 1 147 ? 20 27 1.386 1 79.12 147 GLN B N 1
ATOM 5655 C CA . GLN B 1 147 ? 18.688 27.359 0.847 1 79.12 147 GLN B CA 1
ATOM 5656 C C . GLN B 1 147 ? 17.625 27.312 1.929 1 79.12 147 GLN B C 1
ATOM 5658 O O . GLN B 1 147 ? 16.688 28.125 1.929 1 79.12 147 GLN B O 1
ATOM 5663 N N . ASN B 1 148 ? 17.719 26.359 2.789 1 82.12 148 ASN B N 1
ATOM 5664 C CA . ASN B 1 148 ? 16.656 26.203 3.781 1 82.12 148 ASN B CA 1
ATOM 5665 C C . ASN B 1 148 ? 17.062 26.797 5.133 1 82.12 148 ASN B C 1
ATOM 5667 O O . ASN B 1 148 ? 16.5 26.406 6.164 1 82.12 148 ASN B O 1
ATOM 5671 N N . LYS B 1 149 ? 17.969 27.703 5.148 1 79.31 149 LYS B N 1
ATOM 5672 C CA . LYS B 1 149 ? 18.547 28.266 6.367 1 79.31 149 LYS B CA 1
ATOM 5673 C C . LYS B 1 149 ? 17.453 28.859 7.262 1 79.31 149 LYS B C 1
ATOM 5675 O O . LYS B 1 149 ? 17.547 28.781 8.484 1 79.31 149 LYS B O 1
ATOM 5680 N N . MET B 1 150 ? 16.422 29.375 6.703 1 74.38 150 MET B N 1
ATOM 5681 C CA . MET B 1 150 ? 15.422 30.078 7.488 1 74.38 150 MET B CA 1
ATOM 5682 C C . MET B 1 150 ? 14.289 29.141 7.906 1 74.38 150 MET B C 1
ATOM 5684 O O . MET B 1 150 ? 13.719 29.312 8.984 1 74.38 150 MET B O 1
ATOM 5688 N N . VAL B 1 151 ? 13.977 28.125 7.113 1 76.81 151 VAL B N 1
ATOM 5689 C CA . VAL B 1 151 ? 12.789 27.328 7.363 1 76.81 151 VAL B CA 1
ATOM 5690 C C . VAL B 1 151 ? 13.188 25.953 7.867 1 76.81 151 VAL B C 1
ATOM 5692 O O . VAL B 1 151 ? 12.391 25.266 8.516 1 76.81 151 VAL B O 1
ATOM 5695 N N . GLY B 1 152 ? 14.469 25.562 7.652 1 86.25 152 GLY B N 1
ATOM 5696 C CA . GLY B 1 152 ? 14.906 24.234 8.047 1 86.25 152 GLY B CA 1
ATOM 5697 C C . GLY B 1 152 ? 14.461 23.156 7.078 1 86.25 152 GLY B C 1
ATOM 5698 O O . GLY B 1 152 ? 13.789 23.438 6.09 1 86.25 152 GLY B O 1
ATOM 5699 N N . ARG B 1 153 ? 14.836 21.891 7.367 1 92.94 153 ARG B N 1
ATOM 5700 C CA . ARG B 1 153 ? 14.508 20.75 6.52 1 92.94 153 ARG B CA 1
ATOM 5701 C C . ARG B 1 153 ? 13.031 20.391 6.641 1 92.94 153 ARG B C 1
ATOM 5703 O O . ARG B 1 153 ? 12.422 20.594 7.691 1 92.94 153 ARG B O 1
ATOM 5710 N N . ARG B 1 154 ? 12.477 19.828 5.598 1 92.81 154 ARG B N 1
ATOM 5711 C CA . ARG B 1 154 ? 11.109 19.312 5.637 1 92.81 154 ARG B CA 1
ATOM 5712 C C . ARG B 1 154 ? 11.039 18.016 6.434 1 92.81 154 ARG B C 1
ATOM 5714 O O . ARG B 1 154 ? 12.055 17.328 6.617 1 92.81 154 ARG B O 1
ATOM 5721 N N . GLY B 1 155 ? 9.836 17.75 6.969 1 96.06 155 GLY B N 1
ATOM 5722 C CA . GLY B 1 155 ? 9.57 16.469 7.594 1 96.06 155 GLY B CA 1
ATOM 5723 C C . GLY B 1 155 ? 8.953 15.461 6.645 1 96.06 155 GLY B C 1
ATOM 5724 O O . GLY B 1 155 ? 7.988 15.766 5.945 1 96.06 155 GLY B O 1
ATOM 5725 N N . LEU B 1 156 ? 9.555 14.258 6.578 1 97.56 156 LEU B N 1
ATOM 5726 C CA . LEU B 1 156 ? 9.102 13.219 5.66 1 97.56 156 LEU B CA 1
ATOM 5727 C C . LEU B 1 156 ? 8.867 11.906 6.395 1 97.56 156 LEU B C 1
ATOM 5729 O O . LEU B 1 156 ? 8.141 11.867 7.391 1 97.56 156 LEU B O 1
ATOM 5733 N N . ALA B 1 157 ? 9.414 10.789 5.922 1 98.5 157 ALA B N 1
ATOM 5734 C CA . ALA B 1 157 ? 9.117 9.461 6.457 1 98.5 157 ALA B CA 1
ATOM 5735 C C . ALA B 1 157 ? 9.68 9.297 7.863 1 98.5 157 ALA B C 1
ATOM 5737 O O . ALA B 1 157 ? 9.203 8.461 8.641 1 98.5 157 ALA B O 1
ATOM 5738 N N . GLY B 1 158 ? 10.688 10.094 8.25 1 98.69 158 GLY B N 1
ATOM 5739 C CA . GLY B 1 158 ? 11.188 10.07 9.617 1 98.69 158 GLY B CA 1
ATOM 5740 C C . GLY B 1 158 ? 10.125 10.375 10.648 1 98.69 158 GLY B C 1
ATOM 5741 O O . GLY B 1 158 ? 10.25 9.977 11.812 1 98.69 158 GLY B O 1
ATOM 5742 N N . THR B 1 159 ? 9.07 11.023 10.219 1 98.69 159 THR B N 1
ATOM 5743 C CA . THR B 1 159 ? 7.969 11.375 11.109 1 98.69 159 THR B CA 1
ATOM 5744 C C . THR B 1 159 ? 7.324 10.117 11.688 1 98.69 159 THR B C 1
ATOM 5746 O O . THR B 1 159 ? 6.977 10.078 12.867 1 98.69 159 THR B O 1
ATOM 5749 N N . ALA B 1 160 ? 7.184 9.102 10.875 1 98.62 160 ALA B N 1
ATOM 5750 C CA . ALA B 1 160 ? 6.602 7.848 11.344 1 98.62 160 ALA B CA 1
ATOM 5751 C C . ALA B 1 160 ? 7.461 7.219 12.438 1 98.62 160 ALA B C 1
ATOM 5753 O O . ALA B 1 160 ? 6.938 6.645 13.391 1 98.62 160 ALA B O 1
ATOM 5754 N N . VAL B 1 161 ? 8.781 7.355 12.32 1 98.75 161 VAL B N 1
ATOM 5755 C CA . VAL B 1 161 ? 9.703 6.809 13.312 1 98.75 161 VAL B CA 1
ATOM 5756 C C . VAL B 1 161 ? 9.539 7.547 14.633 1 98.75 161 VAL B C 1
ATOM 5758 O O . VAL B 1 161 ? 9.461 6.922 15.695 1 98.75 161 VAL B O 1
ATOM 5761 N N . VAL B 1 162 ? 9.469 8.836 14.547 1 98.81 162 VAL B N 1
ATOM 5762 C CA . VAL B 1 162 ? 9.312 9.648 15.758 1 98.81 162 VAL B CA 1
ATOM 5763 C C . VAL B 1 162 ? 7.977 9.336 16.422 1 98.81 162 VAL B C 1
ATOM 5765 O O . VAL B 1 162 ? 7.902 9.18 17.641 1 98.81 162 VAL B O 1
ATOM 5768 N N . HIS B 1 163 ? 6.887 9.211 15.602 1 98.81 163 HIS B N 1
ATOM 5769 C CA . HIS B 1 163 ? 5.59 8.797 16.125 1 98.81 163 HIS B CA 1
ATOM 5770 C C . HIS B 1 163 ? 5.707 7.5 16.922 1 98.81 163 HIS B C 1
ATOM 5772 O O . HIS B 1 163 ? 5.203 7.406 18.047 1 98.81 163 HIS B O 1
ATOM 5778 N N . LYS B 1 164 ? 6.328 6.551 16.281 1 98.69 164 LYS B N 1
ATOM 5779 C CA . LYS B 1 164 ? 6.383 5.195 16.828 1 98.69 164 LYS B CA 1
ATOM 5780 C C . LYS B 1 164 ? 7.188 5.156 18.125 1 98.69 164 LYS B C 1
ATOM 5782 O O . LYS B 1 164 ? 6.754 4.555 19.109 1 98.69 164 LYS B O 1
ATOM 5787 N N . VAL B 1 165 ? 8.328 5.812 18.156 1 98.75 165 VAL B N 1
ATOM 5788 C CA . VAL B 1 165 ? 9.227 5.805 19.312 1 98.75 165 VAL B CA 1
ATOM 5789 C C . VAL B 1 165 ? 8.578 6.562 20.469 1 98.75 165 VAL B C 1
ATOM 5791 O O . VAL B 1 165 ? 8.539 6.066 21.594 1 98.75 165 VAL B O 1
ATOM 5794 N N . LEU B 1 166 ? 8.008 7.742 20.203 1 98.75 166 LEU B N 1
ATOM 5795 C CA . LEU B 1 166 ? 7.426 8.555 21.266 1 98.75 166 LEU B CA 1
ATOM 5796 C C . LEU B 1 166 ? 6.129 7.934 21.766 1 98.75 166 LEU B C 1
ATOM 5798 O O . LEU B 1 166 ? 5.828 7.996 22.953 1 98.75 166 LEU B O 1
ATOM 5802 N N . GLY B 1 167 ? 5.336 7.352 20.844 1 98.62 167 GLY B N 1
ATOM 5803 C CA . GLY B 1 167 ? 4.125 6.664 21.266 1 98.62 167 GLY B CA 1
ATOM 5804 C C . GLY B 1 167 ? 4.387 5.539 22.25 1 98.62 167 GLY B C 1
ATOM 5805 O O . GLY B 1 167 ? 3.678 5.406 23.25 1 98.62 167 GLY B O 1
ATOM 5806 N N . ALA B 1 168 ? 5.402 4.77 21.969 1 98.5 168 ALA B N 1
ATOM 5807 C CA . ALA B 1 168 ? 5.766 3.668 22.859 1 98.5 168 ALA B CA 1
ATOM 5808 C C . ALA B 1 168 ? 6.391 4.188 24.141 1 98.5 168 ALA B C 1
ATOM 5810 O O . ALA B 1 168 ? 6.074 3.701 25.234 1 98.5 168 ALA B O 1
ATOM 5811 N N . ALA B 1 169 ? 7.25 5.18 24.078 1 98.5 169 ALA B N 1
ATOM 5812 C CA . ALA B 1 169 ? 7.93 5.742 25.234 1 98.5 169 ALA B CA 1
ATOM 5813 C C . ALA B 1 169 ? 6.93 6.355 26.219 1 98.5 169 ALA B C 1
ATOM 5815 O O . ALA B 1 169 ? 7.121 6.289 27.422 1 98.5 169 ALA B O 1
ATOM 5816 N N . SER B 1 170 ? 5.867 6.934 25.688 1 97.81 170 SER B N 1
ATOM 5817 C CA . SER B 1 170 ? 4.891 7.66 26.5 1 97.81 170 SER B CA 1
ATOM 5818 C C . SER B 1 170 ? 4.152 6.727 27.453 1 97.81 170 SER B C 1
ATOM 5820 O O . SER B 1 170 ? 3.553 7.18 28.422 1 97.81 170 SER B O 1
ATOM 5822 N N . THR B 1 171 ? 4.203 5.395 27.203 1 96.06 171 THR B N 1
ATOM 5823 C CA . THR B 1 171 ? 3.457 4.434 28 1 96.06 171 THR B CA 1
ATOM 5824 C C . THR B 1 171 ? 4.344 3.824 29.078 1 96.06 171 THR B C 1
ATOM 5826 O O . THR B 1 171 ? 3.865 3.084 29.938 1 96.06 171 THR B O 1
ATOM 5829 N N . GLU B 1 172 ? 5.59 4.184 29.062 1 95.44 172 GLU B N 1
ATOM 5830 C CA . GLU B 1 172 ? 6.516 3.615 30.031 1 95.44 172 GLU B CA 1
ATOM 5831 C C . GLU B 1 172 ? 6.379 4.297 31.391 1 95.44 172 GLU B C 1
ATOM 5833 O O . GLU B 1 172 ? 6.059 5.484 31.469 1 95.44 172 GLU B O 1
ATOM 5838 N N . GLU B 1 173 ? 6.703 3.619 32.438 1 88.94 173 GLU B N 1
ATOM 5839 C CA . GLU B 1 173 ? 6.598 4.129 33.812 1 88.94 173 GLU B CA 1
ATOM 5840 C C . GLU B 1 173 ? 7.566 5.285 34.031 1 88.94 173 GLU B C 1
ATOM 5842 O O . GLU B 1 173 ? 7.238 6.25 34.719 1 88.94 173 GLU B O 1
ATOM 5847 N N . LYS B 1 174 ? 8.711 5.242 33.438 1 84.94 174 LYS B N 1
ATOM 5848 C CA . LYS B 1 174 ? 9.75 6.238 33.656 1 84.94 174 LYS B CA 1
ATOM 5849 C C . LYS B 1 174 ? 9.531 7.473 32.781 1 84.94 174 LYS B C 1
ATOM 5851 O O . LYS B 1 174 ? 10.289 8.445 32.875 1 84.94 174 LYS B O 1
ATOM 5856 N N . ALA B 1 175 ? 8.516 7.473 32.062 1 92 175 ALA B N 1
ATOM 5857 C CA . ALA B 1 175 ? 8.312 8.531 31.094 1 92 175 ALA B CA 1
ATOM 5858 C C . ALA B 1 175 ? 7.855 9.828 31.766 1 92 175 ALA B C 1
ATOM 5860 O O . ALA B 1 175 ? 6.934 9.812 32.594 1 92 175 ALA B O 1
ATOM 5861 N N . ASP B 1 176 ? 8.539 10.891 31.516 1 95 176 ASP B N 1
ATOM 5862 C CA . ASP B 1 176 ? 8.062 12.242 31.812 1 95 176 ASP B CA 1
ATOM 5863 C C . ASP B 1 176 ? 8.156 13.133 30.578 1 95 176 ASP B C 1
ATOM 5865 O O . ASP B 1 176 ? 8.852 12.797 29.609 1 95 176 ASP B O 1
ATOM 5869 N N . LEU B 1 177 ? 7.504 14.203 30.578 1 96.75 177 LEU B N 1
ATOM 5870 C CA . LEU B 1 177 ? 7.297 15.039 29.391 1 96.75 177 LEU B CA 1
ATOM 5871 C C . LEU B 1 177 ? 8.625 15.492 28.797 1 96.75 177 LEU B C 1
ATOM 5873 O O . LEU B 1 177 ? 8.859 15.359 27.594 1 96.75 177 LEU B O 1
ATOM 5877 N N . GLU B 1 178 ? 9.523 16.016 29.641 1 94.06 178 GLU B N 1
ATOM 5878 C CA . GLU B 1 178 ? 10.805 16.547 29.172 1 94.06 178 GLU B CA 1
ATOM 5879 C C . GLU B 1 178 ? 11.688 15.445 28.594 1 94.06 178 GLU B C 1
ATOM 5881 O O . GLU B 1 178 ? 12.281 15.617 27.531 1 94.06 178 GLU B O 1
ATOM 5886 N N . THR B 1 179 ? 11.734 14.344 29.297 1 95.88 179 THR B N 1
ATOM 5887 C CA . THR B 1 179 ? 12.594 13.234 28.891 1 95.88 179 THR B CA 1
ATOM 5888 C C . THR B 1 179 ? 12.133 12.656 27.562 1 95.88 179 THR B C 1
ATOM 5890 O O . THR B 1 179 ? 12.953 12.359 26.688 1 95.88 179 THR B O 1
ATOM 5893 N N . VAL B 1 180 ? 10.852 12.469 27.375 1 98 180 VAL B N 1
ATOM 5894 C CA . VAL B 1 180 ? 10.312 11.883 26.141 1 98 180 VAL B CA 1
ATOM 5895 C C . VAL B 1 180 ? 10.445 12.883 25 1 98 180 VAL B C 1
ATOM 5897 O O . VAL B 1 180 ? 10.742 12.508 23.859 1 98 180 VAL B O 1
ATOM 5900 N N . ALA B 1 181 ? 10.203 14.164 25.281 1 96.44 181 ALA B N 1
ATOM 5901 C CA . ALA B 1 181 ? 10.414 15.188 24.25 1 96.44 181 ALA B CA 1
ATOM 5902 C C . ALA B 1 181 ? 11.859 15.211 23.781 1 96.44 181 ALA B C 1
ATOM 5904 O O . ALA B 1 181 ? 12.133 15.312 22.578 1 96.44 181 ALA B O 1
ATOM 5905 N N . ASN B 1 182 ? 12.805 15.117 24.766 1 95.81 182 ASN B N 1
ATOM 5906 C CA . ASN B 1 182 ? 14.227 15.078 24.438 1 95.81 182 ASN B CA 1
ATOM 5907 C C . ASN B 1 182 ? 14.57 13.859 23.578 1 95.81 182 ASN B C 1
ATOM 5909 O O . ASN B 1 182 ? 15.422 13.945 22.688 1 95.81 182 ASN B O 1
ATOM 5913 N N . LEU B 1 183 ? 13.914 12.758 23.891 1 97.69 183 LEU B N 1
ATOM 5914 C CA . LEU B 1 183 ? 14.086 11.57 23.047 1 97.69 183 LEU B CA 1
ATOM 5915 C C . LEU B 1 183 ? 13.641 11.852 21.625 1 97.69 183 LEU B C 1
ATOM 5917 O O . LEU B 1 183 ? 14.328 11.461 20.672 1 97.69 183 LEU B O 1
ATOM 5921 N N . GLY B 1 184 ? 12.477 12.523 21.469 1 98.25 184 GLY B N 1
ATOM 5922 C CA . GLY B 1 184 ? 11.992 12.891 20.141 1 98.25 184 GLY B CA 1
ATOM 5923 C C . GLY B 1 184 ? 12.969 13.75 19.359 1 98.25 184 GLY B C 1
ATOM 5924 O O . GLY B 1 184 ? 13.203 13.508 18.172 1 98.25 184 GLY B O 1
ATOM 5925 N N . HIS B 1 185 ? 13.578 14.734 20.062 1 96.56 185 HIS B N 1
ATOM 5926 C CA . HIS B 1 185 ? 14.578 15.594 19.438 1 96.56 185 HIS B CA 1
ATOM 5927 C C . HIS B 1 185 ? 15.82 14.805 19.047 1 96.56 185 HIS B C 1
ATOM 5929 O O . HIS B 1 185 ? 16.375 15.008 17.953 1 96.56 185 HIS B O 1
ATOM 5935 N N . ALA B 1 186 ? 16.203 13.938 19.906 1 97.81 186 ALA B N 1
ATOM 5936 C CA . ALA B 1 186 ? 17.406 13.141 19.641 1 97.81 186 ALA B CA 1
ATOM 5937 C C . ALA B 1 186 ? 17.203 12.242 18.438 1 97.81 186 ALA B C 1
ATOM 5939 O O . ALA B 1 186 ? 18.109 12.109 17.594 1 97.81 186 ALA B O 1
ATOM 5940 N N . VAL B 1 187 ? 16.062 11.562 18.344 1 98.62 187 VAL B N 1
ATOM 5941 C CA . VAL B 1 187 ? 15.766 10.703 17.203 1 98.62 187 VAL B CA 1
ATOM 5942 C C . VAL B 1 187 ? 15.703 11.547 15.922 1 98.62 187 VAL B C 1
ATOM 5944 O O . VAL B 1 187 ? 16.312 11.195 14.914 1 98.62 187 VAL B O 1
ATOM 5947 N N . ASN B 1 188 ? 15 12.68 16 1 98.19 188 ASN B N 1
ATOM 5948 C CA . ASN B 1 188 ? 14.883 13.578 14.859 1 98.19 188 ASN B CA 1
ATOM 5949 C C . ASN B 1 188 ? 16.25 14.039 14.367 1 98.19 188 ASN B C 1
ATOM 5951 O O . ASN B 1 188 ? 16.516 14.039 13.164 1 98.19 188 ASN B O 1
ATOM 5955 N N . ASP B 1 189 ? 17.156 14.406 15.305 1 97.31 189 ASP B N 1
ATOM 5956 C CA . ASP B 1 189 ? 18.469 14.953 14.977 1 97.31 189 ASP B CA 1
ATOM 5957 C C . ASP B 1 189 ? 19.344 13.922 14.273 1 97.31 189 ASP B C 1
ATOM 5959 O O . ASP B 1 189 ? 20.359 14.266 13.68 1 97.31 189 ASP B O 1
ATOM 5963 N N . ASN B 1 190 ? 18.922 12.695 14.289 1 98.5 190 ASN B N 1
ATOM 5964 C CA . ASN B 1 190 ? 19.75 11.633 13.719 1 98.5 190 ASN B CA 1
ATOM 5965 C C . ASN B 1 190 ? 19.047 10.93 12.562 1 98.5 190 ASN B C 1
ATOM 5967 O O . ASN B 1 190 ? 19.375 9.789 12.234 1 98.5 190 ASN B O 1
ATOM 5971 N N . LEU B 1 191 ? 18.062 11.578 12.016 1 98.69 191 LEU B N 1
ATOM 5972 C CA . LEU B 1 191 ? 17.328 11.078 10.859 1 98.69 191 LEU B CA 1
ATOM 5973 C C . LEU B 1 191 ? 17.75 11.812 9.586 1 98.69 191 LEU B C 1
ATOM 5975 O O . LEU B 1 191 ? 17.969 13.031 9.617 1 98.69 191 LEU B O 1
ATOM 5979 N N . VAL B 1 192 ? 17.875 11.094 8.516 1 98.69 192 VAL B N 1
ATOM 5980 C CA . VAL B 1 192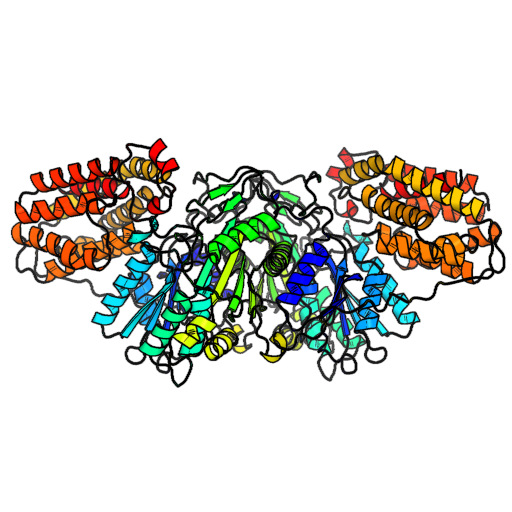 ? 18.016 11.664 7.18 1 98.69 192 VAL B CA 1
ATOM 5981 C C . VAL B 1 192 ? 17.109 10.922 6.195 1 98.69 192 VAL B C 1
ATOM 5983 O O . VAL B 1 192 ? 16.984 9.695 6.266 1 98.69 192 VAL B O 1
ATOM 5986 N N . THR B 1 193 ? 16.406 11.625 5.328 1 98.75 193 THR B N 1
ATOM 5987 C CA . THR B 1 193 ? 15.5 11.062 4.328 1 98.75 193 THR B CA 1
ATOM 5988 C C . THR B 1 193 ? 15.711 11.734 2.971 1 98.75 193 THR B C 1
ATOM 5990 O O . THR B 1 193 ? 15.93 12.945 2.9 1 98.75 193 THR B O 1
ATOM 5993 N N . LEU B 1 194 ? 15.703 11.023 1.943 1 98.62 194 LEU B N 1
ATOM 5994 C CA . LEU B 1 194 ? 15.695 11.539 0.579 1 98.62 194 LEU B CA 1
ATOM 5995 C C . LEU B 1 194 ? 14.75 10.727 -0.301 1 98.62 194 LEU B C 1
ATOM 5997 O O . LEU B 1 194 ? 14.727 9.492 -0.22 1 98.62 194 LEU B O 1
ATOM 6001 N N . ALA B 1 195 ? 13.977 11.406 -1.104 1 98.19 195 ALA B N 1
ATOM 6002 C CA . ALA B 1 195 ? 12.961 10.75 -1.924 1 98.19 195 ALA B CA 1
ATOM 6003 C C . ALA B 1 195 ? 13.281 10.883 -3.408 1 98.19 195 ALA B C 1
ATOM 6005 O O . ALA B 1 195 ? 13.938 11.844 -3.824 1 98.19 195 ALA B O 1
ATOM 6006 N N . ALA B 1 196 ? 12.906 9.961 -4.176 1 98.25 196 ALA B N 1
ATOM 6007 C CA . ALA B 1 196 ? 12.891 9.984 -5.637 1 98.25 196 ALA B CA 1
ATOM 6008 C C . ALA B 1 196 ? 11.523 9.555 -6.172 1 98.25 196 ALA B C 1
ATOM 6010 O O . ALA B 1 196 ? 10.898 8.633 -5.633 1 98.25 196 ALA B O 1
ATOM 6011 N N . SER B 1 197 ? 11.062 10.211 -7.168 1 96.44 197 SER B N 1
ATOM 6012 C CA . SER B 1 197 ? 9.742 9.898 -7.719 1 96.44 197 SER B CA 1
ATOM 6013 C C . SER B 1 197 ? 9.766 9.898 -9.242 1 96.44 197 SER B C 1
ATOM 6015 O O . SER B 1 197 ? 10.406 10.758 -9.859 1 96.44 197 SER B O 1
ATOM 6017 N N . LEU B 1 198 ? 9.117 8.922 -9.844 1 95.44 198 LEU B N 1
ATOM 6018 C CA . LEU B 1 198 ? 8.977 8.852 -11.297 1 95.44 198 LEU B CA 1
ATOM 6019 C C . LEU B 1 198 ? 8.055 9.961 -11.797 1 95.44 198 LEU B C 1
ATOM 6021 O O . LEU B 1 198 ? 8.172 10.391 -12.953 1 95.44 198 LEU B O 1
ATOM 6025 N N . ASP B 1 199 ? 7.207 10.438 -10.906 1 92.62 199 ASP B N 1
ATOM 6026 C CA . ASP B 1 199 ? 6.281 11.5 -11.297 1 92.62 199 ASP B CA 1
ATOM 6027 C C . ASP B 1 199 ? 5.703 12.203 -10.078 1 92.62 199 ASP B C 1
ATOM 6029 O O . ASP B 1 199 ? 5.914 11.766 -8.945 1 92.62 199 ASP B O 1
ATOM 6033 N N . ARG B 1 200 ? 5.031 13.32 -10.312 1 89.5 200 ARG B N 1
ATOM 6034 C CA . ARG B 1 200 ? 4.285 14.07 -9.305 1 89.5 200 ARG B CA 1
ATOM 6035 C C . ARG B 1 200 ? 2.893 13.484 -9.102 1 89.5 200 ARG B C 1
ATOM 6037 O O . ARG B 1 200 ? 2.508 12.531 -9.789 1 89.5 200 ARG B O 1
ATOM 6044 N N . THR B 1 201 ? 2.186 13.922 -8.109 1 88.44 201 THR B N 1
ATOM 6045 C CA . THR B 1 201 ? 0.865 13.367 -7.832 1 88.44 201 THR B CA 1
ATOM 6046 C C . THR B 1 201 ? -0.227 14.375 -8.172 1 88.44 201 THR B C 1
ATOM 6048 O O . THR B 1 201 ? 0.054 15.562 -8.359 1 88.44 201 THR B O 1
ATOM 6051 N N . SER B 1 202 ? -1.385 13.844 -8.398 1 86.56 202 SER B N 1
ATOM 6052 C CA . SER B 1 202 ? -2.578 14.664 -8.562 1 86.56 202 SER B CA 1
ATOM 6053 C C . SER B 1 202 ? -3.533 14.484 -7.383 1 86.56 202 SER B C 1
ATOM 6055 O O . SER B 1 202 ? -3.439 13.508 -6.645 1 86.56 202 SER B O 1
ATOM 6057 N N . VAL B 1 203 ? -4.375 15.5 -7.18 1 84.12 203 VAL B N 1
ATOM 6058 C CA . VAL B 1 203 ? -5.266 15.539 -6.027 1 84.12 203 VAL B CA 1
ATOM 6059 C C . VAL B 1 203 ? -6.676 15.133 -6.449 1 84.12 203 VAL B C 1
ATOM 6061 O O . VAL B 1 203 ? -7.246 15.711 -7.379 1 84.12 203 VAL B O 1
ATOM 6064 N N . PRO B 1 204 ? -7.266 14.078 -5.82 1 84.75 204 PRO B N 1
ATOM 6065 C CA . PRO B 1 204 ? -8.648 13.711 -6.125 1 84.75 204 PRO B CA 1
ATOM 6066 C C . PRO B 1 204 ? -9.625 14.875 -5.941 1 84.75 204 PRO B C 1
ATOM 6068 O O . PRO B 1 204 ? -9.516 15.625 -4.969 1 84.75 204 PRO B O 1
ATOM 6071 N N . GLY B 1 205 ? -10.578 14.984 -6.895 1 71.5 205 GLY B N 1
ATOM 6072 C CA . GLY B 1 205 ? -11.602 16.016 -6.805 1 71.5 205 GLY B CA 1
ATOM 6073 C C . GLY B 1 205 ? -11.164 17.344 -7.363 1 71.5 205 GLY B C 1
ATOM 6074 O O . GLY B 1 205 ? -11.969 18.281 -7.457 1 71.5 205 GLY B O 1
ATOM 6075 N N . LYS B 1 206 ? -9.859 17.453 -7.602 1 67.81 206 LYS B N 1
ATOM 6076 C CA . LYS B 1 206 ? -9.398 18.75 -8.086 1 67.81 206 LYS B CA 1
ATOM 6077 C C . LYS B 1 206 ? -8.977 18.672 -9.555 1 67.81 206 LYS B C 1
ATOM 6079 O O . LYS B 1 206 ? -7.914 18.125 -9.867 1 67.81 206 LYS B O 1
ATOM 6084 N N . ALA B 1 207 ? -9.906 18.297 -10.508 1 54.75 207 ALA B N 1
ATOM 6085 C CA . ALA B 1 207 ? -9.586 18.172 -11.93 1 54.75 207 ALA B CA 1
ATOM 6086 C C . ALA B 1 207 ? -8.664 19.297 -12.391 1 54.75 207 ALA B C 1
ATOM 6088 O O . ALA B 1 207 ? -7.793 19.094 -13.234 1 54.75 207 ALA B O 1
ATOM 6089 N N . GLU B 1 208 ? -9.047 20.469 -12.031 1 50.66 208 GLU B N 1
ATOM 6090 C CA . GLU B 1 208 ? -8.68 21.703 -12.711 1 50.66 208 GLU B CA 1
ATOM 6091 C C . GLU B 1 208 ? -7.223 22.062 -12.43 1 50.66 208 GLU B C 1
ATOM 6093 O O . GLU B 1 208 ? -6.68 22.984 -13.047 1 50.66 208 GLU B O 1
ATOM 6098 N N . GLN B 1 209 ? -6.555 21.312 -11.586 1 56.88 209 GLN B N 1
ATOM 6099 C CA . GLN B 1 209 ? -5.246 21.875 -11.25 1 56.88 209 GLN B CA 1
ATOM 6100 C C . GLN B 1 209 ? -4.195 21.469 -12.281 1 56.88 209 GLN B C 1
ATOM 6102 O O . GLN B 1 209 ? -4.168 20.312 -12.727 1 56.88 209 GLN B O 1
ATOM 6107 N N . ASP B 1 210 ? -3.658 22.359 -12.883 1 62.16 210 ASP B N 1
ATOM 6108 C CA . ASP B 1 210 ? -2.576 22.141 -13.844 1 62.16 210 ASP B CA 1
ATOM 6109 C C . ASP B 1 210 ? -1.312 21.656 -13.133 1 62.16 210 ASP B C 1
ATOM 6111 O O . ASP B 1 210 ? -0.693 22.406 -12.375 1 62.16 210 ASP B O 1
ATOM 6115 N N . ILE B 1 211 ? -1.164 20.344 -12.945 1 73.12 211 ILE B N 1
ATOM 6116 C CA . ILE B 1 211 ? 0.079 19.75 -12.461 1 73.12 211 ILE B CA 1
ATOM 6117 C C . ILE B 1 211 ? 1.005 19.469 -13.641 1 73.12 211 ILE B C 1
ATOM 6119 O O . ILE B 1 211 ? 0.571 18.922 -14.664 1 73.12 211 ILE B O 1
ATOM 6123 N N . GLU B 1 212 ? 2.211 20.078 -13.492 1 76.69 212 GLU B N 1
ATOM 6124 C CA . GLU B 1 212 ? 3.217 19.734 -14.492 1 76.69 212 GLU B CA 1
ATOM 6125 C C . GLU B 1 212 ? 3.863 18.391 -14.172 1 76.69 212 GLU B C 1
ATOM 6127 O O . GLU B 1 212 ? 4.742 18.297 -13.32 1 76.69 212 GLU B O 1
ATOM 6132 N N . PHE B 1 213 ? 3.479 17.391 -14.898 1 85.06 213 PHE B N 1
ATOM 6133 C CA . PHE B 1 213 ? 4.008 16.047 -14.688 1 85.06 213 PHE B CA 1
ATOM 6134 C C . PHE B 1 213 ? 5.371 15.898 -15.352 1 85.06 213 PHE B C 1
ATOM 6136 O O . PHE B 1 213 ? 5.723 16.672 -16.234 1 85.06 213 PHE B O 1
ATOM 6143 N N . ASN B 1 214 ? 6.164 14.93 -14.867 1 89.38 214 ASN B N 1
ATOM 6144 C CA . ASN B 1 214 ? 7.461 14.633 -15.469 1 89.38 214 ASN B CA 1
ATOM 6145 C C . ASN B 1 214 ? 7.305 14.008 -16.859 1 89.38 214 ASN B C 1
ATOM 6147 O O . ASN B 1 214 ? 6.297 13.359 -17.141 1 89.38 214 ASN B O 1
ATOM 6151 N N . ALA B 1 215 ? 8.336 14.25 -17.703 1 89.81 215 ALA B N 1
ATOM 6152 C CA . ALA B 1 215 ? 8.375 13.578 -19 1 89.81 215 ALA B CA 1
ATOM 6153 C C . ALA B 1 215 ? 8.469 12.062 -18.828 1 89.81 215 ALA B C 1
ATOM 6155 O O . ALA B 1 215 ? 8.719 11.57 -17.719 1 89.81 215 ALA B O 1
ATOM 6156 N N . SER B 1 216 ? 8.258 11.188 -19.875 1 86.62 216 SER B N 1
ATOM 6157 C CA . SER B 1 216 ? 8.211 9.734 -19.812 1 86.62 216 SER B CA 1
ATOM 6158 C C . SER B 1 216 ? 9.562 9.156 -19.391 1 86.62 216 SER B C 1
ATOM 6160 O O . SER B 1 216 ? 9.625 8.055 -18.828 1 86.62 216 SER B O 1
ATOM 6162 N N . ASP B 1 217 ? 10.594 9.859 -19.594 1 92.06 217 ASP B N 1
ATOM 6163 C CA . ASP B 1 217 ? 11.93 9.383 -19.25 1 92.06 217 ASP B CA 1
ATOM 6164 C C . ASP B 1 217 ? 12.594 10.305 -18.234 1 92.06 217 ASP B C 1
ATOM 6166 O O . ASP B 1 217 ? 13.789 10.578 -18.312 1 92.06 217 ASP B O 1
ATOM 6170 N N . GLU B 1 218 ? 11.773 10.859 -17.375 1 94.06 218 GLU B N 1
ATOM 6171 C CA . GLU B 1 218 ? 12.266 11.812 -16.375 1 94.06 218 GLU B CA 1
ATOM 6172 C C . GLU B 1 218 ? 11.875 11.391 -14.969 1 94.06 218 GLU B C 1
ATOM 6174 O O . GLU B 1 218 ? 10.789 10.859 -14.75 1 94.06 218 GLU B O 1
ATOM 6179 N N . VAL B 1 219 ? 12.812 11.539 -14.062 1 95.44 219 VAL B N 1
ATOM 6180 C CA . VAL B 1 219 ? 12.586 11.297 -12.641 1 95.44 219 VAL B CA 1
ATOM 6181 C C . VAL B 1 219 ? 12.906 12.562 -11.844 1 95.44 219 VAL B C 1
ATOM 6183 O O . VAL B 1 219 ? 13.617 13.445 -12.328 1 95.44 219 VAL B O 1
ATOM 6186 N N . GLU B 1 220 ? 12.344 12.664 -10.773 1 94.38 220 GLU B N 1
ATOM 6187 C CA . GLU B 1 220 ? 12.578 13.828 -9.93 1 94.38 220 GLU B CA 1
ATOM 6188 C C . GLU B 1 220 ? 13.148 13.422 -8.57 1 94.38 220 GLU B C 1
ATOM 6190 O O . GLU B 1 220 ? 12.547 12.625 -7.852 1 94.38 220 GLU B O 1
ATOM 6195 N N . LEU B 1 221 ? 14.344 13.914 -8.227 1 96.31 221 LEU B N 1
ATOM 6196 C CA . LEU B 1 221 ? 15.031 13.641 -6.973 1 96.31 221 LEU B CA 1
ATOM 6197 C C . LEU B 1 221 ? 14.75 14.742 -5.953 1 96.31 221 LEU B C 1
ATOM 6199 O O . LEU B 1 221 ? 14.961 15.922 -6.234 1 96.31 221 LEU B O 1
ATOM 6203 N N . GLY B 1 222 ? 14.203 14.359 -4.781 1 94.81 222 GLY B N 1
ATOM 6204 C CA . GLY B 1 222 ? 13.945 15.328 -3.729 1 94.81 222 GLY B CA 1
ATOM 6205 C C . GLY B 1 222 ? 12.562 15.961 -3.82 1 94.81 222 GLY B C 1
ATOM 6206 O O . GLY B 1 222 ? 12.32 17.016 -3.23 1 94.81 222 GLY B O 1
ATOM 6207 N N . LEU B 1 223 ? 11.703 15.32 -4.617 1 89.19 223 LEU B N 1
ATOM 6208 C CA . LEU B 1 223 ? 10.328 15.797 -4.695 1 89.19 223 LEU B CA 1
ATOM 6209 C C . LEU B 1 223 ? 9.664 15.773 -3.322 1 89.19 223 LEU B C 1
ATOM 6211 O O . LEU B 1 223 ? 9.781 14.789 -2.59 1 89.19 223 LEU B O 1
ATOM 6215 N N . GLY B 1 224 ? 9.055 16.906 -2.951 1 87.88 224 GLY B N 1
ATOM 6216 C CA . GLY B 1 224 ? 8.336 16.969 -1.691 1 87.88 224 GLY B CA 1
ATOM 6217 C C . GLY B 1 224 ? 6.973 16.312 -1.751 1 87.88 224 GLY B C 1
ATOM 6218 O O . GLY B 1 224 ? 6.48 15.984 -2.834 1 87.88 224 GLY B O 1
ATOM 6219 N N . ILE B 1 225 ? 6.32 16.094 -0.646 1 89.38 225 ILE B N 1
ATOM 6220 C CA . ILE B 1 225 ? 5.09 15.305 -0.578 1 89.38 225 ILE B CA 1
ATOM 6221 C C . ILE B 1 225 ? 3.902 16.172 -0.998 1 89.38 225 ILE B C 1
ATOM 6223 O O . ILE B 1 225 ? 2.799 15.664 -1.202 1 89.38 225 ILE B O 1
ATOM 6227 N N . HIS B 1 226 ? 4.094 17.484 -1.239 1 85.12 226 HIS B N 1
ATOM 6228 C CA . HIS B 1 226 ? 3.084 18.375 -1.815 1 85.12 226 HIS B CA 1
ATOM 6229 C C . HIS B 1 226 ? 3.436 18.75 -3.25 1 85.12 226 HIS B C 1
ATOM 6231 O O . HIS B 1 226 ? 2.939 19.75 -3.771 1 85.12 226 HIS B O 1
ATOM 6237 N N . ASN B 1 227 ? 4.352 18.109 -3.867 1 83.75 227 ASN B N 1
ATOM 6238 C CA . ASN B 1 227 ? 4.852 18.344 -5.219 1 83.75 227 ASN B CA 1
ATOM 6239 C C . ASN B 1 227 ? 5.828 19.516 -5.262 1 83.75 227 ASN B C 1
ATOM 6241 O O . ASN B 1 227 ? 5.973 20.172 -6.293 1 83.75 227 ASN B O 1
ATOM 6245 N N . GLU B 1 228 ? 6.418 19.875 -4.051 1 81.19 228 GLU B N 1
ATOM 6246 C CA . GLU B 1 228 ? 7.512 20.828 -4.102 1 81.19 228 GLU B CA 1
ATOM 6247 C C . GLU B 1 228 ? 8.633 20.344 -5.016 1 81.19 228 GLU B C 1
ATOM 6249 O O . GLU B 1 228 ? 9.055 19.188 -4.93 1 81.19 228 GLU B O 1
ATOM 6254 N N . PRO B 1 229 ? 9.109 21.109 -5.848 1 82.38 229 PRO B N 1
ATOM 6255 C CA . PRO B 1 229 ? 10.031 20.641 -6.887 1 82.38 229 PRO B CA 1
ATOM 6256 C C . PRO B 1 229 ? 11.336 20.094 -6.316 1 82.38 229 PRO B C 1
ATOM 6258 O O . PRO B 1 229 ? 11.875 20.656 -5.355 1 82.38 229 PRO B O 1
ATOM 6261 N N . GLY B 1 230 ? 11.82 18.984 -6.848 1 88 230 GLY B N 1
ATOM 6262 C CA . GLY B 1 230 ? 13.172 18.469 -6.668 1 88 230 GLY B CA 1
ATOM 6263 C C . GLY B 1 230 ? 14.062 18.688 -7.875 1 88 230 GLY B C 1
ATOM 6264 O O . GLY B 1 230 ? 13.953 19.719 -8.547 1 88 230 GLY B O 1
ATOM 6265 N N . THR B 1 231 ? 14.992 17.922 -8.023 1 91.38 231 THR B N 1
ATOM 6266 C CA . THR B 1 231 ? 15.875 17.969 -9.18 1 91.38 231 THR B CA 1
ATOM 6267 C C . THR B 1 231 ? 15.43 16.953 -10.242 1 91.38 231 THR B C 1
ATOM 6269 O O . THR B 1 231 ? 15.398 15.758 -9.992 1 91.38 231 THR B O 1
ATOM 6272 N N . LYS B 1 232 ? 15.156 17.453 -11.414 1 92.44 232 LYS B N 1
ATOM 6273 C CA . LYS B 1 232 ? 14.758 16.578 -12.508 1 92.44 232 LYS B CA 1
ATOM 6274 C C . LYS B 1 232 ? 15.969 15.922 -13.164 1 92.44 232 LYS B C 1
ATOM 6276 O O . LYS B 1 232 ? 17.016 16.562 -13.328 1 92.44 232 LYS B O 1
ATOM 6281 N N . ILE B 1 233 ? 15.875 14.672 -13.406 1 96.12 233 ILE B N 1
ATOM 6282 C CA . ILE B 1 233 ? 16.938 13.906 -14.047 1 96.12 233 ILE B CA 1
ATOM 6283 C C . ILE B 1 233 ? 16.391 13.227 -15.305 1 96.12 233 ILE B C 1
ATOM 6285 O O . ILE B 1 233 ? 15.352 12.555 -15.258 1 96.12 233 ILE B O 1
ATOM 6289 N N . LYS B 1 234 ? 17.078 13.367 -16.328 1 95 234 LYS B N 1
ATOM 6290 C CA . LYS B 1 234 ? 16.734 12.773 -17.625 1 95 234 LYS B CA 1
ATOM 6291 C C . LYS B 1 234 ? 17.984 12.312 -18.375 1 95 234 LYS B C 1
ATOM 6293 O O . LYS B 1 234 ? 18.953 13.062 -18.484 1 95 234 LYS B O 1
ATOM 6298 N N . PRO B 1 235 ? 18.078 10.992 -18.984 1 95.5 235 PRO B N 1
ATOM 6299 C CA . PRO B 1 235 ? 17.062 9.938 -18.859 1 95.5 235 PRO B CA 1
ATOM 6300 C C . PRO B 1 235 ? 17.016 9.32 -17.453 1 95.5 235 PRO B C 1
ATOM 6302 O O . PRO B 1 235 ? 17.906 9.578 -16.641 1 95.5 235 PRO B O 1
ATOM 6305 N N . ILE B 1 236 ? 15.977 8.555 -17.172 1 95.12 236 ILE B N 1
ATOM 6306 C CA . ILE B 1 236 ? 15.898 7.832 -15.906 1 95.12 236 ILE B CA 1
ATOM 6307 C C . ILE B 1 236 ? 17.141 6.977 -15.719 1 95.12 236 ILE B C 1
ATOM 6309 O O . ILE B 1 236 ? 17.469 6.133 -16.562 1 95.12 236 ILE B O 1
ATOM 6313 N N . PRO B 1 237 ? 17.906 7.203 -14.688 1 97.06 237 PRO B N 1
ATOM 6314 C CA . PRO B 1 237 ? 19.125 6.414 -14.469 1 97.06 237 PRO B CA 1
ATOM 6315 C C . PRO B 1 237 ? 18.812 4.973 -14.062 1 97.06 237 PRO B C 1
ATOM 6317 O O . PRO B 1 237 ? 17.703 4.664 -13.641 1 97.06 237 PRO B O 1
ATOM 6320 N N . LYS B 1 238 ? 19.844 4.102 -14.258 1 96.56 238 LYS B N 1
ATOM 6321 C CA . LYS B 1 238 ? 19.734 2.785 -13.633 1 96.56 238 LYS B CA 1
ATOM 6322 C C . LYS B 1 238 ? 19.484 2.906 -12.133 1 96.56 238 LYS B C 1
ATOM 6324 O O . LYS B 1 238 ? 20.047 3.793 -11.477 1 96.56 238 LYS B O 1
ATOM 6329 N N . LEU B 1 239 ? 18.75 2.033 -11.648 1 97.88 239 LEU B N 1
ATOM 6330 C CA . LEU B 1 239 ? 18.328 2.105 -10.25 1 97.88 239 LEU B CA 1
ATOM 6331 C C . LEU B 1 239 ? 19.531 2.146 -9.312 1 97.88 239 LEU B C 1
ATOM 6333 O O . LEU B 1 239 ? 19.547 2.922 -8.359 1 97.88 239 LEU B O 1
ATOM 6337 N N . ASP B 1 240 ? 20.547 1.356 -9.602 1 98.25 240 ASP B N 1
ATOM 6338 C CA . ASP B 1 240 ? 21.734 1.347 -8.766 1 98.25 240 ASP B CA 1
ATOM 6339 C C . ASP B 1 240 ? 22.422 2.715 -8.758 1 98.25 240 ASP B C 1
ATOM 6341 O O . ASP B 1 240 ? 22.875 3.184 -7.707 1 98.25 240 ASP B O 1
ATOM 6345 N N . ASP B 1 241 ? 22.5 3.32 -9.859 1 98.25 241 ASP B N 1
ATOM 6346 C CA . ASP B 1 241 ? 23.141 4.629 -9.953 1 98.25 241 ASP B CA 1
ATOM 6347 C C . ASP B 1 241 ? 22.344 5.688 -9.203 1 98.25 241 ASP B C 1
ATOM 6349 O O . ASP B 1 241 ? 22.922 6.547 -8.531 1 98.25 241 ASP B O 1
ATOM 6353 N N . LEU B 1 242 ? 21.047 5.648 -9.375 1 98.38 242 LEU B N 1
ATOM 6354 C CA . LEU B 1 242 ? 20.188 6.57 -8.648 1 98.38 242 LEU B CA 1
ATOM 6355 C C . LEU B 1 242 ? 20.344 6.406 -7.141 1 98.38 242 LEU B C 1
ATOM 6357 O O . LEU B 1 242 ? 20.484 7.395 -6.414 1 98.38 242 LEU B O 1
ATOM 6361 N N . ILE B 1 243 ? 20.359 5.172 -6.668 1 98.69 243 ILE B N 1
ATOM 6362 C CA . ILE B 1 243 ? 20.453 4.871 -5.242 1 98.69 243 ILE B CA 1
ATOM 6363 C C . ILE B 1 243 ? 21.812 5.301 -4.703 1 98.69 243 ILE B C 1
ATOM 6365 O O . ILE B 1 243 ? 21.906 5.84 -3.598 1 98.69 243 ILE B O 1
ATOM 6369 N N . LYS B 1 244 ? 22.844 5.078 -5.48 1 98.38 244 LYS B N 1
ATOM 6370 C CA . LYS B 1 244 ? 24.172 5.539 -5.07 1 98.38 244 LYS B CA 1
ATOM 6371 C C . LYS B 1 244 ? 24.203 7.055 -4.895 1 98.38 244 LYS B C 1
ATOM 6373 O O . LYS B 1 244 ? 24.781 7.562 -3.936 1 98.38 244 LYS B O 1
ATOM 6378 N N . ASP B 1 245 ? 23.594 7.723 -5.812 1 97.94 245 ASP B N 1
ATOM 6379 C CA . ASP B 1 245 ? 23.5 9.172 -5.711 1 97.94 245 ASP B CA 1
ATOM 6380 C C . ASP B 1 245 ? 22.719 9.586 -4.465 1 97.94 245 ASP B C 1
ATOM 6382 O O . ASP B 1 245 ? 23.125 10.5 -3.744 1 97.94 245 ASP B O 1
ATOM 6386 N N . MET B 1 246 ? 21.625 8.938 -4.242 1 98.56 246 MET B N 1
ATOM 6387 C CA . MET B 1 246 ? 20.797 9.219 -3.07 1 98.56 246 MET B CA 1
ATOM 6388 C C . MET B 1 246 ? 21.594 8.992 -1.786 1 98.56 246 MET B C 1
ATOM 6390 O O . MET B 1 246 ? 21.594 9.836 -0.89 1 98.56 246 MET B O 1
ATOM 6394 N N . LEU B 1 247 ? 22.281 7.848 -1.734 1 98.44 247 LEU B N 1
ATOM 6395 C CA . LEU B 1 247 ? 23.031 7.5 -0.535 1 98.44 247 LEU B CA 1
ATOM 6396 C C . LEU B 1 247 ? 24.188 8.469 -0.324 1 98.44 247 LEU B C 1
ATOM 6398 O O . LEU B 1 247 ? 24.547 8.781 0.815 1 98.44 247 LEU B O 1
ATOM 6402 N N . HIS B 1 248 ? 24.766 8.953 -1.408 1 97.81 248 HIS B N 1
ATOM 6403 C CA . HIS B 1 248 ? 25.812 9.977 -1.298 1 97.81 248 HIS B CA 1
ATOM 6404 C C . HIS B 1 248 ? 25.266 11.242 -0.651 1 97.81 248 HIS B C 1
ATOM 6406 O O . HIS B 1 248 ? 25.891 11.805 0.253 1 97.81 248 HIS B O 1
ATOM 6412 N N . LYS B 1 249 ? 24.141 11.672 -1.064 1 97.38 249 LYS B N 1
ATOM 6413 C CA . LYS B 1 249 ? 23.531 12.883 -0.529 1 97.38 249 LYS B CA 1
ATOM 6414 C C . LYS B 1 249 ? 23.094 12.688 0.922 1 97.38 249 LYS B C 1
ATOM 6416 O O . LYS B 1 249 ? 23.078 13.641 1.705 1 97.38 249 LYS B O 1
ATOM 6421 N N . LEU B 1 250 ? 22.75 11.492 1.292 1 98.19 250 LEU B N 1
ATOM 6422 C CA . LEU B 1 250 ? 22.281 11.18 2.637 1 98.19 250 LEU B CA 1
ATOM 6423 C C . LEU B 1 250 ? 23.438 11.102 3.619 1 98.19 250 LEU B C 1
ATOM 6425 O O . LEU B 1 250 ? 23.297 11.453 4.789 1 98.19 250 LEU B O 1
ATOM 6429 N N . LEU B 1 251 ? 24.641 10.625 3.102 1 97.62 251 LEU B N 1
ATOM 6430 C CA . LEU B 1 251 ? 25.625 10.141 4.066 1 97.62 251 LEU B CA 1
ATOM 6431 C C . LEU B 1 251 ? 26.953 10.883 3.914 1 97.62 251 LEU B C 1
ATOM 6433 O O . LEU B 1 251 ? 27.75 10.945 4.855 1 97.62 251 LEU B O 1
ATOM 6437 N N . SER B 1 252 ? 27.25 11.445 2.727 1 96.19 252 SER B N 1
ATOM 6438 C CA . SER B 1 252 ? 28.609 11.852 2.422 1 96.19 252 SER B CA 1
ATOM 6439 C C . SER B 1 252 ? 28.969 13.172 3.104 1 96.19 252 SER B C 1
ATOM 6441 O O . SER B 1 252 ? 28.281 14.18 2.908 1 96.19 252 SER B O 1
ATOM 6443 N N . PRO B 1 253 ? 30.062 13.172 3.807 1 95.69 253 PRO B N 1
ATOM 6444 C CA . PRO B 1 253 ? 30.531 14.445 4.371 1 95.69 253 PRO B CA 1
ATOM 6445 C C . PRO B 1 253 ? 31.062 15.406 3.307 1 95.69 253 PRO B C 1
ATOM 6447 O O . PRO B 1 253 ? 31.25 16.594 3.582 1 95.69 253 PRO B O 1
ATOM 6450 N N . GLU B 1 254 ? 31.234 14.898 2.135 1 95.56 254 GLU B N 1
ATOM 6451 C CA . GLU B 1 254 ? 31.703 15.727 1.031 1 95.56 254 GLU B CA 1
ATOM 6452 C C . GLU B 1 254 ? 30.641 16.719 0.58 1 95.56 254 GLU B C 1
ATOM 6454 O O . GLU B 1 254 ? 30.969 17.797 0.078 1 95.56 254 GLU B O 1
ATOM 6459 N N . ASP B 1 255 ? 29.438 16.281 0.716 1 94.94 255 ASP B N 1
ATOM 6460 C CA . ASP B 1 255 ? 28.328 17.203 0.425 1 94.94 255 ASP B CA 1
ATOM 6461 C C . ASP B 1 255 ? 27.984 18.047 1.644 1 94.94 255 ASP B C 1
ATOM 6463 O O . ASP B 1 255 ? 27 17.781 2.34 1 94.94 255 ASP B O 1
ATOM 6467 N N . LYS B 1 256 ? 28.688 19.094 1.868 1 93.44 256 LYS B N 1
ATOM 6468 C CA . LYS B 1 256 ? 28.578 19.906 3.076 1 93.44 256 LYS B CA 1
ATOM 6469 C C . LYS B 1 256 ? 27.188 20.531 3.193 1 93.44 256 LYS B C 1
ATOM 6471 O O . LYS B 1 256 ? 26.703 20.797 4.301 1 93.44 256 LYS B O 1
ATOM 6476 N N . ASP B 1 257 ? 26.609 20.672 2.066 1 93.25 257 ASP B N 1
ATOM 6477 C CA . ASP B 1 257 ? 25.312 21.344 2.031 1 93.25 257 ASP B CA 1
ATOM 6478 C C . ASP B 1 257 ? 24.203 20.422 2.506 1 93.25 257 ASP B C 1
ATOM 6480 O O . ASP B 1 257 ? 23.141 20.891 2.945 1 93.25 257 ASP B O 1
ATOM 6484 N N . ARG B 1 258 ? 24.438 19.078 2.461 1 95.06 258 ARG B N 1
ATOM 6485 C CA . ARG B 1 258 ? 23.359 18.156 2.785 1 95.06 258 ARG B CA 1
ATOM 6486 C C . ARG B 1 258 ? 23.766 17.203 3.908 1 95.06 258 ARG B C 1
ATOM 6488 O O . ARG B 1 258 ? 22.969 16.406 4.379 1 95.06 258 ARG B O 1
ATOM 6495 N N . HIS B 1 259 ? 25.031 17.406 4.324 1 96.69 259 HIS B N 1
ATOM 6496 C CA . HIS B 1 259 ? 25.516 16.516 5.367 1 96.69 259 HIS B CA 1
ATOM 6497 C C . HIS B 1 259 ? 24.969 16.922 6.734 1 96.69 259 HIS B C 1
ATOM 6499 O O . HIS B 1 259 ? 25.625 17.641 7.488 1 96.69 259 HIS B O 1
ATOM 6505 N N . TYR B 1 260 ? 23.859 16.312 7.109 1 96.44 260 TYR B N 1
ATOM 6506 C CA . TYR B 1 260 ? 23.172 16.719 8.336 1 96.44 260 TYR B CA 1
ATOM 6507 C C . TYR B 1 260 ? 23.547 15.789 9.492 1 96.44 260 TYR B C 1
ATOM 6509 O O . TYR B 1 260 ? 23.531 16.203 10.648 1 96.44 260 TYR B O 1
ATOM 6517 N N . VAL B 1 261 ? 23.781 14.508 9.258 1 97.56 261 VAL B N 1
ATOM 6518 C CA . VAL B 1 261 ? 24.047 13.516 10.289 1 97.56 261 VAL B CA 1
ATOM 6519 C C . VAL B 1 261 ? 25.344 12.781 9.969 1 97.56 261 VAL B C 1
ATOM 6521 O O . VAL B 1 261 ? 25.547 12.312 8.836 1 97.56 261 VAL B O 1
ATOM 6524 N N . GLU B 1 262 ? 26.219 12.719 10.914 1 96.56 262 GLU B N 1
ATOM 6525 C CA . GLU B 1 262 ? 27.453 11.953 10.75 1 96.56 262 GLU B CA 1
ATOM 6526 C C . GLU B 1 262 ? 27.203 10.461 10.906 1 96.56 262 GLU B C 1
ATOM 6528 O O . GLU B 1 262 ? 26.594 10.023 11.883 1 96.56 262 GLU B O 1
ATOM 6533 N N . PHE B 1 263 ? 27.609 9.688 9.922 1 96.75 263 PHE B N 1
ATOM 6534 C CA . PHE B 1 263 ? 27.594 8.227 9.977 1 96.75 263 PHE B CA 1
ATOM 6535 C C . PHE B 1 263 ? 29 7.668 9.859 1 96.75 263 PHE B C 1
ATOM 6537 O O . PHE B 1 263 ? 29.688 7.887 8.859 1 96.75 263 PHE B O 1
ATOM 6544 N N . ASP B 1 264 ? 29.406 6.961 10.891 1 94.62 264 ASP B N 1
ATOM 6545 C CA . ASP B 1 264 ? 30.625 6.164 10.773 1 94.62 264 ASP B CA 1
ATOM 6546 C C . ASP B 1 264 ? 30.328 4.789 10.18 1 94.62 264 ASP B C 1
ATOM 6548 O O . ASP B 1 264 ? 29.203 4.301 10.258 1 94.62 264 ASP B O 1
ATOM 6552 N N . SER B 1 265 ? 31.328 4.176 9.625 1 91.94 265 SER B N 1
ATOM 6553 C CA . SER B 1 265 ? 31.156 2.92 8.906 1 91.94 265 SER B CA 1
ATOM 6554 C C . SER B 1 265 ? 30.641 1.82 9.828 1 91.94 265 SER B C 1
ATOM 6556 O O . SER B 1 265 ? 29.969 0.894 9.383 1 91.94 265 SER B O 1
ATOM 6558 N N . ASP B 1 266 ? 30.844 1.941 11.156 1 93.81 266 ASP B N 1
ATOM 6559 C CA . ASP B 1 266 ? 30.5 0.871 12.086 1 93.81 266 ASP B CA 1
ATOM 6560 C C . ASP B 1 266 ? 29.281 1.255 12.93 1 93.81 266 ASP B C 1
ATOM 6562 O O . ASP B 1 266 ? 28.969 0.586 13.922 1 93.81 266 ASP B O 1
ATOM 6566 N N . ASP B 1 267 ? 28.641 2.299 12.586 1 96.44 267 ASP B N 1
ATOM 6567 C CA . ASP B 1 267 ? 27.484 2.75 13.352 1 96.44 267 ASP B CA 1
ATOM 6568 C C . ASP B 1 267 ? 26.297 1.8 13.172 1 96.44 267 ASP B C 1
ATOM 6570 O O . ASP B 1 267 ? 26.109 1.239 12.094 1 96.44 267 ASP B O 1
ATOM 6574 N N . ASP B 1 268 ? 25.594 1.596 14.266 1 96.94 268 ASP B N 1
ATOM 6575 C CA . ASP B 1 268 ? 24.312 0.922 14.172 1 96.94 268 ASP B CA 1
ATOM 6576 C C . ASP B 1 268 ? 23.234 1.863 13.633 1 96.94 268 ASP B C 1
ATOM 6578 O O . ASP B 1 268 ? 23.219 3.051 13.969 1 96.94 268 ASP B O 1
ATOM 6582 N N . PHE B 1 269 ? 22.359 1.382 12.742 1 98 269 PHE B N 1
ATOM 6583 C CA . PHE B 1 269 ? 21.344 2.254 12.148 1 98 269 PHE B CA 1
ATOM 6584 C C . PHE B 1 269 ? 20.094 1.462 11.781 1 98 269 PHE B C 1
ATOM 6586 O O . PHE B 1 269 ? 20.094 0.23 11.82 1 98 269 PHE B O 1
ATOM 6593 N N . VAL B 1 270 ? 19.016 2.146 11.602 1 98.44 270 VAL B N 1
ATOM 6594 C CA . VAL B 1 270 ? 17.75 1.621 11.086 1 98.44 270 VAL B CA 1
ATOM 6595 C C . VAL B 1 270 ? 17.516 2.133 9.672 1 98.44 270 VAL B C 1
ATOM 6597 O O . VAL B 1 270 ? 17.828 3.283 9.359 1 98.44 270 VAL B O 1
ATOM 6600 N N . LEU B 1 271 ? 17.062 1.264 8.766 1 98.69 271 LEU B N 1
ATOM 6601 C CA . LEU B 1 271 ? 16.734 1.613 7.387 1 98.69 271 LEU B CA 1
ATOM 6602 C C . LEU B 1 271 ? 15.234 1.564 7.152 1 98.69 271 LEU B C 1
ATOM 6604 O O . LEU B 1 271 ? 14.586 0.563 7.461 1 98.69 271 LEU B O 1
ATOM 6608 N N . LEU B 1 272 ? 14.672 2.654 6.711 1 98.75 272 LEU B N 1
ATOM 6609 C CA . LEU B 1 272 ? 13.289 2.689 6.227 1 98.75 272 LEU B CA 1
ATOM 6610 C C . LEU B 1 272 ? 13.25 2.883 4.715 1 98.75 272 LEU B C 1
ATOM 6612 O O . LEU B 1 272 ? 13.898 3.787 4.184 1 98.75 272 LEU B O 1
ATOM 6616 N N . VAL B 1 273 ? 12.625 1.995 4.031 1 98.81 273 VAL B N 1
ATOM 6617 C CA . VAL B 1 273 ? 12.266 2.191 2.631 1 98.81 273 VAL B CA 1
ATOM 6618 C C . VAL B 1 273 ? 10.773 2.492 2.518 1 98.81 273 VAL B C 1
ATOM 6620 O O . VAL B 1 273 ? 9.938 1.616 2.748 1 98.81 273 VAL B O 1
ATOM 6623 N N . ASN B 1 274 ? 10.453 3.695 2.131 1 98.75 274 ASN B N 1
ATOM 6624 C CA . ASN B 1 274 ? 9.102 4.234 2.174 1 98.75 274 ASN B CA 1
ATOM 6625 C C . ASN B 1 274 ? 8.484 4.316 0.779 1 98.75 274 ASN B C 1
ATOM 6627 O O . ASN B 1 274 ? 9.109 4.836 -0.148 1 98.75 274 ASN B O 1
ATOM 6631 N N . ASN B 1 275 ? 7.328 3.75 0.622 1 98.31 275 ASN B N 1
ATOM 6632 C CA . ASN B 1 275 ? 6.496 3.965 -0.56 1 98.31 275 ASN B CA 1
ATOM 6633 C C . ASN B 1 275 ? 5.812 5.328 -0.524 1 98.31 275 ASN B C 1
ATOM 6635 O O . ASN B 1 275 ? 5.008 5.602 0.369 1 98.31 275 ASN B O 1
ATOM 6639 N N . ILE B 1 276 ? 6.02 6.18 -1.453 1 97.19 276 ILE B N 1
ATOM 6640 C CA . ILE B 1 276 ? 5.426 7.512 -1.454 1 97.19 276 ILE B CA 1
ATOM 6641 C C . ILE B 1 276 ? 3.975 7.43 -1.914 1 97.19 276 ILE B C 1
ATOM 6643 O O . ILE B 1 276 ? 3.219 8.398 -1.777 1 97.19 276 ILE B O 1
ATOM 6647 N N . GLY B 1 277 ? 3.572 6.219 -2.375 1 94.44 277 GLY B N 1
ATOM 6648 C CA . GLY B 1 277 ? 2.143 6.027 -2.559 1 94.44 277 GLY B CA 1
ATOM 6649 C C . GLY B 1 277 ? 1.806 5.16 -3.758 1 94.44 277 GLY B C 1
ATOM 6650 O O . GLY B 1 277 ? 0.819 4.422 -3.738 1 94.44 277 GLY B O 1
ATOM 6651 N N . GLY B 1 278 ? 2.664 5.289 -4.84 1 94.31 278 GLY B N 1
ATOM 6652 C CA . GLY B 1 278 ? 2.281 4.664 -6.098 1 94.31 278 GLY B CA 1
ATOM 6653 C C . GLY B 1 278 ? 3.244 3.58 -6.543 1 94.31 278 GLY B C 1
ATOM 6654 O O . GLY B 1 278 ? 3.117 3.043 -7.645 1 94.31 278 GLY B O 1
ATOM 6655 N N . THR B 1 279 ? 4.254 3.213 -5.785 1 96.25 279 THR B N 1
ATOM 6656 C CA . THR B 1 279 ? 5.191 2.143 -6.113 1 96.25 279 THR B CA 1
ATOM 6657 C C . THR B 1 279 ? 4.633 0.787 -5.688 1 96.25 279 THR B C 1
ATOM 6659 O O . THR B 1 279 ? 4.156 0.633 -4.559 1 96.25 279 THR B O 1
ATOM 6662 N N . SER B 1 280 ? 4.613 -0.16 -6.621 1 95.81 280 SER B N 1
ATOM 6663 C CA . SER B 1 280 ? 4.09 -1.479 -6.285 1 95.81 280 SER B CA 1
ATOM 6664 C C . SER B 1 280 ? 4.918 -2.141 -5.191 1 95.81 280 SER B C 1
ATOM 6666 O O . SER B 1 280 ? 6.105 -1.84 -5.031 1 95.81 280 SER B O 1
ATOM 6668 N N . SER B 1 281 ? 4.25 -3.014 -4.391 1 96.88 281 SER B N 1
ATOM 6669 C CA . SER B 1 281 ? 4.973 -3.775 -3.377 1 96.88 281 SER B CA 1
ATOM 6670 C C . SER B 1 281 ? 6.113 -4.574 -3.996 1 96.88 281 SER B C 1
ATOM 6672 O O . SER B 1 281 ? 7.184 -4.703 -3.398 1 96.88 281 SER B O 1
ATOM 6674 N N . PHE B 1 282 ? 5.891 -5.062 -5.215 1 97.12 282 PHE B N 1
ATOM 6675 C CA . PHE B 1 282 ? 6.91 -5.797 -5.957 1 97.12 282 PHE B CA 1
ATOM 6676 C C . PHE B 1 282 ? 8.164 -4.953 -6.137 1 97.12 282 PHE B C 1
ATOM 6678 O O . PHE B 1 282 ? 9.258 -5.359 -5.746 1 97.12 282 PHE B O 1
ATOM 6685 N N . GLU B 1 283 ? 8.023 -3.811 -6.648 1 97.19 283 GLU B N 1
ATOM 6686 C CA . GLU B 1 283 ? 9.172 -2.945 -6.914 1 97.19 283 GLU B CA 1
ATOM 6687 C C . GLU B 1 283 ? 9.773 -2.408 -5.621 1 97.19 283 GLU B C 1
ATOM 6689 O O . GLU B 1 283 ? 10.984 -2.182 -5.539 1 97.19 283 GLU B O 1
ATOM 6694 N N . LEU B 1 284 ? 8.938 -2.188 -4.66 1 98.31 284 LEU B N 1
ATOM 6695 C CA . LEU B 1 284 ? 9.43 -1.652 -3.396 1 98.31 284 LEU B CA 1
ATOM 6696 C C . LEU B 1 284 ? 10.43 -2.611 -2.754 1 98.31 284 LEU B C 1
ATOM 6698 O O . LEU B 1 284 ? 11.445 -2.184 -2.213 1 98.31 284 LEU B O 1
ATOM 6702 N N . TYR B 1 285 ? 10.141 -3.902 -2.771 1 98.44 285 TYR B N 1
ATOM 6703 C CA . TYR B 1 285 ? 11.07 -4.887 -2.227 1 98.44 285 TYR B CA 1
ATOM 6704 C C . TYR B 1 285 ? 12.312 -5 -3.1 1 98.44 285 TYR B C 1
ATOM 6706 O O . TYR B 1 285 ? 13.422 -5.203 -2.592 1 98.44 285 TYR B O 1
ATOM 6714 N N . ALA B 1 286 ? 12.141 -4.918 -4.445 1 98.19 286 ALA B N 1
ATOM 6715 C CA . ALA B 1 286 ? 13.305 -4.891 -5.32 1 98.19 286 ALA B CA 1
ATOM 6716 C C . ALA B 1 286 ? 14.203 -3.699 -5 1 98.19 286 ALA B C 1
ATOM 6718 O O . ALA B 1 286 ? 15.422 -3.838 -4.922 1 98.19 286 ALA B O 1
ATOM 6719 N N . ILE B 1 287 ? 13.578 -2.535 -4.797 1 98.75 287 ILE B N 1
ATOM 6720 C CA . ILE B 1 287 ? 14.297 -1.319 -4.434 1 98.75 287 ILE B CA 1
ATOM 6721 C C . ILE B 1 287 ? 15.039 -1.533 -3.115 1 98.75 287 ILE B C 1
ATOM 6723 O O . ILE B 1 287 ? 16.188 -1.122 -2.971 1 98.75 287 ILE B O 1
ATOM 6727 N N . THR B 1 288 ? 14.383 -2.17 -2.166 1 98.75 288 THR B N 1
ATOM 6728 C CA . THR B 1 288 ? 14.992 -2.432 -0.866 1 98.75 288 THR B CA 1
ATOM 6729 C C . THR B 1 288 ? 16.281 -3.234 -1.023 1 98.75 288 THR B C 1
ATOM 6731 O O . THR B 1 288 ? 17.297 -2.912 -0.408 1 98.75 288 THR B O 1
ATOM 6734 N N . GLU B 1 289 ? 16.203 -4.266 -1.843 1 98.38 289 GLU B N 1
ATOM 6735 C CA . GLU B 1 289 ? 17.391 -5.074 -2.082 1 98.38 289 GLU B CA 1
ATOM 6736 C C . GLU B 1 289 ? 18.5 -4.242 -2.721 1 98.38 289 GLU B C 1
ATOM 6738 O O . GLU B 1 289 ? 19.672 -4.355 -2.336 1 98.38 289 GLU B O 1
ATOM 6743 N N . HIS B 1 290 ? 18.156 -3.393 -3.684 1 98.56 290 HIS B N 1
ATOM 6744 C CA . HIS B 1 290 ? 19.141 -2.531 -4.324 1 98.56 290 HIS B CA 1
ATOM 6745 C C . HIS B 1 290 ? 19.734 -1.545 -3.324 1 98.56 290 HIS B C 1
ATOM 6747 O O . HIS B 1 290 ? 20.938 -1.253 -3.377 1 98.56 290 HIS B O 1
ATOM 6753 N N . VAL B 1 291 ? 18.938 -0.983 -2.412 1 98.81 291 VAL B N 1
ATOM 6754 C CA . VAL B 1 291 ? 19.438 -0.079 -1.38 1 98.81 291 VAL B CA 1
ATOM 6755 C C . VAL B 1 291 ? 20.453 -0.802 -0.507 1 98.81 291 VAL B C 1
ATOM 6757 O O . VAL B 1 291 ? 21.531 -0.271 -0.235 1 98.81 291 VAL B O 1
ATOM 6760 N N . LEU B 1 292 ? 20.156 -2.012 -0.075 1 98.06 292 LEU B N 1
ATOM 6761 C CA . LEU B 1 292 ? 21.016 -2.789 0.81 1 98.06 292 LEU B CA 1
ATOM 6762 C C . LEU B 1 292 ? 22.344 -3.119 0.129 1 98.06 292 LEU B C 1
ATOM 6764 O O . LEU B 1 292 ? 23.391 -3.119 0.774 1 98.06 292 LEU B O 1
ATOM 6768 N N . GLN B 1 293 ? 22.312 -3.346 -1.163 1 97.38 293 GLN B N 1
ATOM 6769 C CA . GLN B 1 293 ? 23.516 -3.695 -1.908 1 97.38 293 GLN B CA 1
ATOM 6770 C C . GLN B 1 293 ? 24.422 -2.48 -2.088 1 97.38 293 GLN B C 1
ATOM 6772 O O . GLN B 1 293 ? 25.641 -2.625 -2.273 1 97.38 293 GLN B O 1
ATOM 6777 N N . ASN B 1 294 ? 23.812 -1.298 -2.006 1 98 294 ASN B N 1
ATOM 6778 C CA . ASN B 1 294 ? 24.578 -0.109 -2.352 1 98 294 ASN B CA 1
ATOM 6779 C C . ASN B 1 294 ? 24.906 0.724 -1.116 1 98 294 ASN B C 1
ATOM 6781 O O . ASN B 1 294 ? 25.656 1.699 -1.2 1 98 294 ASN B O 1
ATOM 6785 N N . ILE B 1 295 ? 24.328 0.385 0.048 1 97.19 295 ILE B N 1
ATOM 6786 C CA . ILE B 1 295 ? 24.578 1.169 1.254 1 97.19 295 ILE B CA 1
ATOM 6787 C C . ILE B 1 295 ? 26.062 1.116 1.609 1 97.19 295 ILE B C 1
ATOM 6789 O O . ILE B 1 295 ? 26.641 0.034 1.744 1 97.19 295 ILE B O 1
ATOM 6793 N N . PRO B 1 296 ? 26.781 2.25 1.727 1 95.75 296 PRO B N 1
ATOM 6794 C CA . PRO B 1 296 ? 28.234 2.275 1.939 1 95.75 296 PRO B CA 1
ATOM 6795 C C . PRO B 1 296 ? 28.609 2.043 3.398 1 95.75 296 PRO B C 1
ATOM 6797 O O . PRO B 1 296 ? 29.766 2.281 3.781 1 95.75 296 PRO B O 1
ATOM 6800 N N . LEU B 1 297 ? 27.812 1.561 4.258 1 95.62 297 LEU B N 1
ATOM 6801 C CA . LEU B 1 297 ? 28.094 1.251 5.656 1 95.62 297 LEU B CA 1
ATOM 6802 C C . LEU B 1 297 ? 28.469 -0.219 5.82 1 95.62 297 LEU B C 1
ATOM 6804 O O . LEU B 1 297 ? 27.984 -1.071 5.066 1 95.62 297 LEU B O 1
ATOM 6808 N N . LYS B 1 298 ? 29.266 -0.532 6.766 1 94.25 298 LYS B N 1
ATOM 6809 C CA . LYS B 1 298 ? 29.812 -1.879 6.934 1 94.25 298 LYS B CA 1
ATOM 6810 C C . LYS B 1 298 ? 28.781 -2.801 7.594 1 94.25 298 LYS B C 1
ATOM 6812 O O . LYS B 1 298 ? 28.688 -3.98 7.25 1 94.25 298 LYS B O 1
ATOM 6817 N N . LYS B 1 299 ? 28.062 -2.248 8.531 1 93.5 299 LYS B N 1
ATOM 6818 C CA . LYS B 1 299 ? 27.094 -3.062 9.273 1 93.5 299 LYS B CA 1
ATOM 6819 C C . LYS B 1 299 ? 25.766 -3.148 8.539 1 93.5 299 LYS B C 1
ATOM 6821 O O . LYS B 1 299 ? 25.391 -2.232 7.801 1 93.5 299 LYS B O 1
ATOM 6826 N N . LYS B 1 300 ? 25.109 -4.254 8.758 1 92.94 300 LYS B N 1
ATOM 6827 C CA . LYS B 1 300 ? 23.719 -4.359 8.32 1 92.94 300 LYS B CA 1
ATOM 6828 C C . LYS B 1 300 ? 22.797 -3.533 9.219 1 92.94 300 LYS B C 1
ATOM 6830 O O . LYS B 1 300 ? 23.094 -3.334 10.398 1 92.94 300 LYS B O 1
ATOM 6835 N N . PRO B 1 301 ? 21.75 -3.02 8.656 1 96.69 301 PRO B N 1
ATOM 6836 C CA . PRO B 1 301 ? 20.797 -2.311 9.508 1 96.69 301 PRO B CA 1
ATOM 6837 C C . PRO B 1 301 ? 20.25 -3.18 10.641 1 96.69 301 PRO B C 1
ATOM 6839 O O . PRO B 1 301 ? 20 -4.371 10.438 1 96.69 301 PRO B O 1
ATOM 6842 N N . LYS B 1 302 ? 20.016 -2.566 11.773 1 96.75 302 LYS B N 1
ATOM 6843 C CA . LYS B 1 302 ? 19.453 -3.275 12.922 1 96.75 302 LYS B CA 1
ATOM 6844 C C . LYS B 1 302 ? 17.984 -3.613 12.703 1 96.75 302 LYS B C 1
ATOM 6846 O O . LYS B 1 302 ? 17.469 -4.57 13.281 1 96.75 302 LYS B O 1
ATOM 6851 N N . ARG B 1 303 ? 17.328 -2.816 11.953 1 97.69 303 ARG B N 1
ATOM 6852 C CA . ARG B 1 303 ? 15.969 -3.027 11.469 1 97.69 303 ARG B CA 1
ATOM 6853 C C . ARG B 1 303 ? 15.812 -2.523 10.039 1 97.69 303 ARG B C 1
ATOM 6855 O O . ARG B 1 303 ? 16.375 -1.487 9.672 1 97.69 303 ARG B O 1
ATOM 6862 N N . ILE B 1 304 ? 15.109 -3.244 9.211 1 97.94 304 ILE B N 1
ATOM 6863 C CA . ILE B 1 304 ? 14.68 -2.82 7.887 1 97.94 304 ILE B CA 1
ATOM 6864 C C . ILE B 1 304 ? 13.156 -2.74 7.84 1 97.94 304 ILE B C 1
ATOM 6866 O O . ILE B 1 304 ? 12.469 -3.756 7.98 1 97.94 304 ILE B O 1
ATOM 6870 N N . LEU B 1 305 ? 12.648 -1.512 7.734 1 98.31 305 LEU B N 1
ATOM 6871 C CA . LEU B 1 305 ? 11.203 -1.276 7.707 1 98.31 305 LEU B CA 1
ATOM 6872 C C . LEU B 1 305 ? 10.75 -0.842 6.32 1 98.31 305 LEU B C 1
ATOM 6874 O O . LEU B 1 305 ? 11.234 0.156 5.785 1 98.31 305 LEU B O 1
ATOM 6878 N N . VAL B 1 306 ? 9.867 -1.613 5.699 1 98.38 306 VAL B N 1
ATOM 6879 C CA . VAL B 1 306 ? 9.367 -1.349 4.359 1 98.38 306 VAL B CA 1
ATOM 6880 C C . VAL B 1 306 ? 7.852 -1.152 4.406 1 98.38 306 VAL B C 1
ATOM 6882 O O . VAL B 1 306 ? 7.117 -2.043 4.84 1 98.38 306 VAL B O 1
ATOM 6885 N N . SER B 1 307 ? 7.352 0.02 4.039 1 97.94 307 SER B N 1
ATOM 6886 C CA . SER B 1 307 ? 5.922 0.315 4.047 1 97.94 307 SER B CA 1
ATOM 6887 C C . SER B 1 307 ? 5.633 1.665 3.4 1 97.94 307 SER B C 1
ATOM 6889 O O . SER B 1 307 ? 6.531 2.291 2.832 1 97.94 307 SER B O 1
ATOM 6891 N N . ASP B 1 308 ? 4.391 2.016 3.326 1 97.94 308 ASP B N 1
ATOM 6892 C CA . ASP B 1 308 ? 3.971 3.363 2.955 1 97.94 308 ASP B CA 1
ATOM 6893 C C . ASP B 1 308 ? 3.783 4.238 4.191 1 97.94 308 ASP B C 1
ATOM 6895 O O . ASP B 1 308 ? 2.666 4.66 4.496 1 97.94 308 ASP B O 1
ATOM 6899 N N . PHE B 1 309 ? 4.891 4.684 4.797 1 98.38 309 PHE B N 1
ATOM 6900 C CA . PHE B 1 309 ? 4.859 5.418 6.055 1 98.38 309 PHE B CA 1
ATOM 6901 C C . PHE B 1 309 ? 4.273 6.812 5.852 1 98.38 309 PHE B C 1
ATOM 6903 O O . PHE B 1 309 ? 3.422 7.254 6.629 1 98.38 309 PHE B O 1
ATOM 6910 N N . VAL B 1 310 ? 4.812 7.496 4.922 1 98.19 310 VAL B N 1
ATOM 6911 C CA . VAL B 1 310 ? 4.355 8.82 4.508 1 98.19 310 VAL B CA 1
ATOM 6912 C C . VAL B 1 310 ? 4.195 8.852 2.99 1 98.19 310 VAL B C 1
ATOM 6914 O O . VAL B 1 310 ? 5.148 8.602 2.25 1 98.19 310 VAL B O 1
ATOM 6917 N N . THR B 1 311 ? 3.008 9.188 2.533 1 97.88 311 THR B N 1
ATOM 6918 C CA . THR B 1 311 ? 2.725 9.133 1.104 1 97.88 311 THR B CA 1
ATOM 6919 C C . THR B 1 311 ? 2.393 10.523 0.568 1 97.88 311 THR B C 1
ATOM 6921 O O . THR B 1 311 ? 2.303 11.484 1.335 1 97.88 311 THR B O 1
ATOM 6924 N N . SER B 1 312 ? 2.346 10.664 -0.64 1 95.56 312 SER B N 1
ATOM 6925 C CA . SER B 1 312 ? 1.702 11.719 -1.42 1 95.56 312 SER B CA 1
ATOM 6926 C C . SER B 1 312 ? 0.691 11.133 -2.404 1 95.56 312 SER B C 1
ATOM 6928 O O . SER B 1 312 ? 0.993 10.977 -3.588 1 95.56 312 SER B O 1
ATOM 6930 N N . PHE B 1 313 ? -0.449 10.844 -1.862 1 94.31 313 PHE B N 1
ATOM 6931 C CA . PHE B 1 313 ? -1.474 10.094 -2.576 1 94.31 313 PHE B CA 1
ATOM 6932 C C . PHE B 1 313 ? -0.867 8.883 -3.27 1 94.31 313 PHE B C 1
ATOM 6934 O O . PHE B 1 313 ? -0.334 7.984 -2.611 1 94.31 313 PHE B O 1
ATOM 6941 N N . ASN B 1 314 ? -0.898 8.797 -4.598 1 93.5 314 ASN B N 1
ATOM 6942 C CA . ASN B 1 314 ? -0.383 7.629 -5.312 1 93.5 314 ASN B CA 1
ATOM 6943 C C . ASN B 1 314 ? 0.85 7.984 -6.141 1 93.5 314 ASN B C 1
ATOM 6945 O O . ASN B 1 314 ? 1.049 7.438 -7.227 1 93.5 314 ASN B O 1
ATOM 6949 N N . SER B 1 315 ? 1.68 8.945 -5.656 1 93.06 315 SER B N 1
ATOM 6950 C CA . SER B 1 315 ? 2.928 9.273 -6.336 1 93.06 315 SER B CA 1
ATOM 6951 C C . SER B 1 315 ? 3.818 8.047 -6.488 1 93.06 315 SER B C 1
ATOM 6953 O O . SER B 1 315 ? 4.051 7.32 -5.52 1 93.06 315 SER B O 1
ATOM 6955 N N . PRO B 1 316 ? 4.312 7.785 -7.719 1 94.75 316 PRO B N 1
ATOM 6956 C CA . PRO B 1 316 ? 5.148 6.602 -7.938 1 94.75 316 PRO B CA 1
ATOM 6957 C C . PRO B 1 316 ? 6.605 6.828 -7.535 1 94.75 316 PRO B C 1
ATOM 6959 O O . PRO B 1 316 ? 7.469 6.996 -8.398 1 94.75 316 PRO B O 1
ATOM 6962 N N . GLY B 1 317 ? 6.898 6.848 -6.289 1 96.88 317 GLY B N 1
ATOM 6963 C CA . GLY B 1 317 ? 8.242 7.09 -5.785 1 96.88 317 GLY B CA 1
ATOM 6964 C C . GLY B 1 317 ? 8.547 6.328 -4.512 1 96.88 317 GLY B C 1
ATOM 6965 O O . GLY B 1 317 ? 7.707 5.566 -4.02 1 96.88 317 GLY B O 1
ATOM 6966 N N . PHE B 1 318 ? 9.773 6.414 -4.078 1 98.44 318 PHE B N 1
ATOM 6967 C CA . PHE B 1 318 ? 10.219 5.859 -2.807 1 98.44 318 PHE B CA 1
ATOM 6968 C C . PHE B 1 318 ? 11.156 6.824 -2.094 1 98.44 318 PHE B C 1
ATOM 6970 O O . PHE B 1 318 ? 11.664 7.77 -2.703 1 98.44 318 PHE B O 1
ATOM 6977 N N . SER B 1 319 ? 11.305 6.641 -0.808 1 98.81 319 SER B N 1
ATOM 6978 C CA . SER B 1 319 ? 12.328 7.367 -0.07 1 98.81 319 SER B CA 1
ATOM 6979 C C . SER B 1 319 ? 13.164 6.43 0.8 1 98.81 319 SER B C 1
ATOM 6981 O O . SER B 1 319 ? 12.711 5.332 1.14 1 98.81 319 SER B O 1
ATOM 6983 N N . ILE B 1 320 ? 14.359 6.824 0.989 1 98.88 320 ILE B N 1
ATOM 6984 C CA . ILE B 1 320 ? 15.281 6.148 1.897 1 98.88 320 ILE B CA 1
ATOM 6985 C C . ILE B 1 320 ? 15.453 6.98 3.164 1 98.88 320 ILE B C 1
ATOM 6987 O O . ILE B 1 320 ? 15.781 8.172 3.094 1 98.88 320 ILE B O 1
ATOM 6991 N N . THR B 1 321 ? 15.164 6.43 4.297 1 98.94 321 THR B N 1
ATOM 6992 C CA . THR B 1 321 ? 15.367 7.062 5.594 1 98.94 321 THR B CA 1
ATOM 6993 C C . THR B 1 321 ? 16.359 6.262 6.438 1 98.94 321 THR B C 1
ATOM 6995 O O . THR B 1 321 ? 16.219 5.043 6.574 1 98.94 321 THR B O 1
ATOM 6998 N N . LEU B 1 322 ? 17.344 6.918 6.965 1 98.88 322 LEU B N 1
ATOM 6999 C CA . LEU B 1 322 ? 18.312 6.301 7.863 1 98.88 322 LEU B CA 1
ATOM 7000 C C . LEU B 1 322 ? 18.281 6.973 9.234 1 98.88 322 LEU B C 1
ATOM 7002 O O . LEU B 1 322 ? 18.219 8.203 9.32 1 98.88 322 LEU B O 1
ATOM 7006 N N . LEU B 1 323 ? 18.25 6.207 10.273 1 98.81 323 LEU B N 1
ATOM 7007 C CA . LEU B 1 323 ? 18.375 6.664 11.656 1 98.81 323 LEU B CA 1
ATOM 7008 C C . LEU B 1 323 ? 19.688 6.168 12.266 1 98.81 323 LEU B C 1
ATOM 7010 O O . LEU B 1 323 ? 19.891 4.961 12.406 1 98.81 323 LEU B O 1
ATOM 7014 N N . ASN B 1 324 ? 20.625 7.039 12.57 1 98.56 324 ASN B N 1
ATOM 7015 C CA . ASN B 1 324 ? 21.859 6.652 13.242 1 98.56 324 ASN B CA 1
ATOM 7016 C C . ASN B 1 324 ? 21.625 6.379 14.727 1 98.56 324 ASN B C 1
ATOM 7018 O O . ASN B 1 324 ? 21.406 7.309 15.508 1 98.56 324 ASN B O 1
ATOM 7022 N N . LEU B 1 325 ? 21.672 5.191 15.125 1 97.88 325 LEU B N 1
ATOM 7023 C CA . LEU B 1 325 ? 21.422 4.781 16.5 1 97.88 325 LEU B CA 1
ATOM 7024 C C . LEU B 1 325 ? 22.641 5.07 17.375 1 97.88 325 LEU B C 1
ATOM 7026 O O . LEU B 1 325 ? 22.484 5.449 18.547 1 97.88 325 LEU B O 1
ATOM 7030 N N . SER B 1 326 ? 23.812 4.93 16.844 1 97.06 326 SER B N 1
ATOM 7031 C CA . SER B 1 326 ? 25.047 5.082 17.594 1 97.06 326 SER B CA 1
ATOM 7032 C C . SER B 1 326 ? 25.203 6.504 18.125 1 97.06 326 SER B C 1
ATOM 7034 O O . SER B 1 326 ? 25.703 6.711 19.234 1 97.06 326 SER B O 1
ATOM 7036 N N . ASN B 1 327 ? 24.75 7.512 17.344 1 96.69 327 ASN B N 1
ATOM 7037 C CA . ASN B 1 327 ? 24.812 8.906 17.766 1 96.69 327 ASN B CA 1
ATOM 7038 C C . ASN B 1 327 ? 23.938 9.172 18.984 1 96.69 327 ASN B C 1
ATOM 7040 O O . ASN B 1 327 ? 24.25 10.047 19.797 1 96.69 327 ASN B O 1
ATOM 7044 N N . ILE B 1 328 ? 22.859 8.445 19.109 1 95.19 328 ILE B N 1
ATOM 7045 C CA . ILE B 1 328 ? 21.938 8.625 20.219 1 95.19 328 ILE B CA 1
ATOM 7046 C C . ILE B 1 328 ? 22.609 8.195 21.516 1 95.19 328 ILE B C 1
ATOM 7048 O O . ILE B 1 328 ? 22.453 8.844 22.547 1 95.19 328 ILE B O 1
ATOM 7052 N N . ASP B 1 329 ? 23.422 7.172 21.516 1 93.44 329 ASP B N 1
ATOM 7053 C CA . ASP B 1 329 ? 24.141 6.699 22.688 1 93.44 329 ASP B CA 1
ATOM 7054 C C . ASP B 1 329 ? 25.203 7.707 23.125 1 93.44 329 ASP B C 1
ATOM 7056 O O . ASP B 1 329 ? 25.5 7.836 24.312 1 93.44 329 ASP B O 1
ATOM 7060 N N . LYS B 1 330 ? 25.703 8.414 22.172 1 90.81 330 LYS B N 1
ATOM 7061 C CA . LYS B 1 330 ? 26.75 9.391 22.453 1 90.81 330 LYS B CA 1
ATOM 7062 C C . LYS B 1 330 ? 26.203 10.578 23.234 1 90.81 330 LYS B C 1
ATOM 7064 O O . LYS B 1 330 ? 26.938 11.234 23.984 1 90.81 330 LYS B O 1
ATOM 7069 N N . LYS B 1 331 ? 24.969 10.922 23.141 1 86.75 331 LYS B N 1
ATOM 7070 C CA . LYS B 1 331 ? 24.344 12.07 23.812 1 86.75 331 LYS B CA 1
ATOM 7071 C C . LYS B 1 331 ? 24.047 11.758 25.266 1 86.75 331 LYS B C 1
ATOM 7073 O O . LYS B 1 331 ? 23.734 12.664 26.047 1 86.75 331 LYS B O 1
ATOM 7078 N N . LYS B 1 332 ? 24.203 10.586 25.812 1 82.75 332 LYS B N 1
ATOM 7079 C CA . LYS B 1 332 ? 24 10.148 27.188 1 82.75 332 LYS B CA 1
ATOM 7080 C C . LYS B 1 332 ? 22.656 10.617 27.719 1 82.75 332 LYS B C 1
ATOM 7082 O O . LYS B 1 332 ? 22.594 11.242 28.781 1 82.75 332 LYS B O 1
ATOM 7087 N N . LEU B 1 333 ? 21.578 10.336 26.938 1 88.69 333 LEU B N 1
ATOM 7088 C CA . LEU B 1 333 ? 20.203 10.617 27.344 1 88.69 333 LEU B CA 1
ATOM 7089 C C . LEU B 1 333 ? 19.656 9.5 28.219 1 88.69 333 LEU B C 1
ATOM 7091 O O . LEU B 1 333 ? 20.328 8.484 28.438 1 88.69 333 LEU B O 1
ATOM 7095 N N . THR B 1 334 ? 18.531 9.734 28.734 1 90.19 334 THR B N 1
ATOM 7096 C CA . THR B 1 334 ? 17.828 8.734 29.516 1 90.19 334 THR B CA 1
ATOM 7097 C C . THR B 1 334 ? 17.562 7.484 28.688 1 90.19 334 THR B C 1
ATOM 7099 O O . THR B 1 334 ? 17.578 6.367 29.203 1 90.19 334 THR B O 1
ATOM 7102 N N . TYR B 1 335 ? 17.266 7.648 27.406 1 94.94 335 TYR B N 1
ATOM 7103 C CA . TYR B 1 335 ? 17.016 6.551 26.484 1 94.94 335 TYR B CA 1
ATOM 7104 C C . TYR B 1 335 ? 18.25 6.238 25.656 1 94.94 335 TYR B C 1
ATOM 7106 O O . TYR B 1 335 ? 18.906 7.145 25.125 1 94.94 335 TYR B O 1
ATOM 7114 N N . SER B 1 336 ? 18.578 4.973 25.594 1 95.94 336 SER B N 1
ATOM 7115 C CA . SER B 1 336 ? 19.703 4.488 24.797 1 95.94 336 SER B CA 1
ATOM 7116 C C . SER B 1 336 ? 19.25 4.074 23.391 1 95.94 336 SER B C 1
ATOM 7118 O O . SER B 1 336 ? 18.062 4.082 23.094 1 95.94 336 SER B O 1
ATOM 7120 N N . ALA B 1 337 ? 20.266 3.746 22.594 1 96.19 337 ALA B N 1
ATOM 7121 C CA . ALA B 1 337 ? 19.984 3.193 21.281 1 96.19 337 ALA B CA 1
ATOM 7122 C C . ALA B 1 337 ? 19.156 1.906 21.391 1 96.19 337 ALA B C 1
ATOM 7124 O O . ALA B 1 337 ? 18.266 1.658 20.578 1 96.19 337 ALA B O 1
ATOM 7125 N N . GLU B 1 338 ? 19.469 1.151 22.344 1 96.12 338 GLU B N 1
ATOM 7126 C CA . GLU B 1 338 ? 18.734 -0.092 22.578 1 96.12 338 GLU B CA 1
ATOM 7127 C C . GLU B 1 338 ? 17.281 0.182 22.953 1 96.12 338 GLU B C 1
ATOM 7129 O O . GLU B 1 338 ? 16.391 -0.575 22.578 1 96.12 338 GLU B O 1
ATOM 7134 N N . ASP B 1 339 ? 17.078 1.202 23.75 1 96.69 339 ASP B N 1
ATOM 7135 C CA . ASP B 1 339 ? 15.719 1.606 24.078 1 96.69 339 ASP B CA 1
ATOM 7136 C C . ASP B 1 339 ? 14.945 2.021 22.844 1 96.69 339 ASP B C 1
ATOM 7138 O O . ASP B 1 339 ? 13.766 1.678 22.688 1 96.69 339 ASP B O 1
ATOM 7142 N N . VAL B 1 340 ? 15.641 2.756 21.953 1 97.81 340 VAL B N 1
ATOM 7143 C CA . VAL B 1 340 ? 14.992 3.213 20.734 1 97.81 340 VAL B CA 1
ATOM 7144 C C . VAL B 1 340 ? 14.539 2.01 19.906 1 97.81 340 VAL B C 1
ATOM 7146 O O . VAL B 1 340 ? 13.422 1.992 19.391 1 97.81 340 VAL B O 1
ATOM 7149 N N . LEU B 1 341 ? 15.398 0.984 19.812 1 97.44 341 LEU B N 1
ATOM 7150 C CA . LEU B 1 341 ? 15.047 -0.219 19.062 1 97.44 341 LEU B CA 1
ATOM 7151 C C . LEU B 1 341 ? 13.875 -0.938 19.719 1 97.44 341 LEU B C 1
ATOM 7153 O O . LEU B 1 341 ? 12.953 -1.387 19.031 1 97.44 341 LEU B O 1
ATOM 7157 N N . ARG B 1 342 ? 13.93 -1.069 21.031 1 96.88 342 ARG B N 1
ATOM 7158 C CA . ARG B 1 342 ? 12.844 -1.718 21.75 1 96.88 342 ARG B CA 1
ATOM 7159 C C . ARG B 1 342 ? 11.523 -0.983 21.547 1 96.88 342 ARG B C 1
ATOM 7161 O O . ARG B 1 342 ? 10.484 -1.612 21.359 1 96.88 342 ARG B O 1
ATOM 7168 N N . LEU B 1 343 ? 11.555 0.342 21.625 1 98 343 LEU B N 1
ATOM 7169 C CA . LEU B 1 343 ? 10.367 1.166 21.438 1 98 343 LEU B CA 1
ATOM 7170 C C . LEU B 1 343 ? 9.828 1.025 20.016 1 98 343 LEU B C 1
ATOM 7172 O O . LEU B 1 343 ? 8.617 0.947 19.797 1 98 343 LEU B O 1
ATOM 7176 N N . LEU B 1 344 ? 10.758 0.935 19.016 1 97.62 344 LEU B N 1
ATOM 7177 C CA . LEU B 1 344 ? 10.383 0.749 17.609 1 97.62 344 LEU B CA 1
ATOM 7178 C C . LEU B 1 344 ? 9.703 -0.599 17.406 1 97.62 344 LEU B C 1
ATOM 7180 O O . LEU B 1 344 ? 8.797 -0.721 16.578 1 97.62 344 LEU B O 1
ATOM 7184 N N . ASP B 1 345 ? 10.07 -1.587 18.203 1 96.31 345 ASP B N 1
ATOM 7185 C CA . ASP B 1 345 ? 9.57 -2.951 18.062 1 96.31 345 ASP B CA 1
ATOM 7186 C C . ASP B 1 345 ? 8.281 -3.152 18.844 1 96.31 345 ASP B C 1
ATOM 7188 O O . ASP B 1 345 ? 7.613 -4.18 18.703 1 96.31 345 ASP B O 1
ATOM 7192 N N . THR B 1 346 ? 7.902 -2.184 19.656 1 97 346 THR B N 1
ATOM 7193 C CA . THR B 1 346 ? 6.723 -2.342 20.5 1 97 346 THR B CA 1
ATOM 7194 C C . THR B 1 346 ? 5.469 -2.527 19.656 1 97 346 THR B C 1
ATOM 7196 O O . THR B 1 346 ? 5.195 -1.725 18.766 1 97 346 THR B O 1
ATOM 7199 N N . PRO B 1 347 ? 4.691 -3.588 19.891 1 95.69 347 PRO B N 1
ATOM 7200 C CA . PRO B 1 347 ? 3.492 -3.832 19.094 1 95.69 347 PRO B CA 1
ATOM 7201 C C . PRO B 1 347 ? 2.479 -2.693 19.172 1 95.69 347 PRO B C 1
ATOM 7203 O O . PRO B 1 347 ? 2.377 -2.033 20.219 1 95.69 347 PRO B O 1
ATOM 7206 N N . THR B 1 348 ? 1.759 -2.469 18.125 1 97.12 348 THR B N 1
ATOM 7207 C CA . THR B 1 348 ? 0.694 -1.475 18.062 1 97.12 348 THR B CA 1
ATOM 7208 C C . THR B 1 348 ? -0.487 -1.999 17.25 1 97.12 3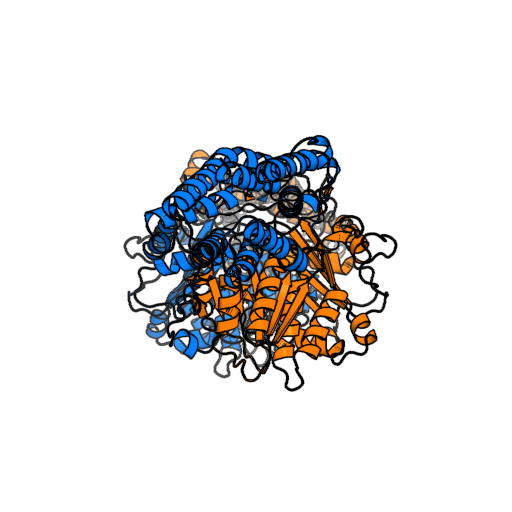48 THR B C 1
ATOM 7210 O O . THR B 1 348 ? -0.327 -2.893 16.422 1 97.12 348 THR B O 1
ATOM 7213 N N . ASN B 1 349 ? -1.682 -1.499 17.516 1 96.62 349 ASN B N 1
ATOM 7214 C CA . ASN B 1 349 ? -2.85 -1.879 16.734 1 96.62 349 ASN B CA 1
ATOM 7215 C C . ASN B 1 349 ? -3.289 -0.752 15.805 1 96.62 349 ASN B C 1
ATOM 7217 O O . ASN B 1 349 ? -4.398 -0.78 15.266 1 96.62 349 ASN B O 1
ATOM 7221 N N . ALA B 1 350 ? -2.406 0.339 15.695 1 97.81 350 ALA B N 1
ATOM 7222 C CA . ALA B 1 350 ? -2.656 1.359 14.68 1 97.81 350 ALA B CA 1
ATOM 7223 C C . ALA B 1 350 ? -2.467 0.792 13.273 1 97.81 350 ALA B C 1
ATOM 7225 O O . ALA B 1 350 ? -1.39 0.296 12.938 1 97.81 350 ALA B O 1
ATOM 7226 N N . PRO B 1 351 ? -3.439 0.922 12.453 1 96.62 351 PRO B N 1
ATOM 7227 C CA . PRO B 1 351 ? -3.379 0.231 11.164 1 96.62 351 PRO B CA 1
ATOM 7228 C C . PRO B 1 351 ? -2.35 0.843 10.211 1 96.62 351 PRO B C 1
ATOM 7230 O O . PRO B 1 351 ? -1.905 0.183 9.273 1 96.62 351 PRO B O 1
ATOM 7233 N N . GLY B 1 352 ? -1.985 2.057 10.461 1 97.5 352 GLY B N 1
ATOM 7234 C CA . GLY B 1 352 ? -1.023 2.713 9.586 1 97.5 352 GLY B CA 1
ATOM 7235 C C . GLY B 1 352 ? 0.39 2.188 9.758 1 97.5 352 GLY B C 1
ATOM 7236 O O . GLY B 1 352 ? 1.232 2.361 8.875 1 97.5 352 GLY B O 1
ATOM 7237 N N . TRP B 1 353 ? 0.738 1.657 10.945 1 98.06 353 TRP B N 1
ATOM 7238 C CA . TRP B 1 353 ? 2.031 1.017 11.156 1 98.06 353 TRP B CA 1
ATOM 7239 C C . TRP B 1 353 ? 1.992 -0.445 10.719 1 98.06 353 TRP B C 1
ATOM 7241 O O . TRP B 1 353 ? 1.671 -1.327 11.523 1 98.06 353 TRP B O 1
ATOM 7251 N N . LYS B 1 354 ? 2.42 -0.747 9.555 1 96.75 354 LYS B N 1
ATOM 7252 C CA . LYS B 1 354 ? 2.164 -2.029 8.906 1 96.75 354 LYS B CA 1
ATOM 7253 C C . LYS B 1 354 ? 3.295 -3.02 9.18 1 96.75 354 LYS B C 1
ATOM 7255 O O . LYS B 1 354 ? 3.07 -4.23 9.211 1 96.75 354 LYS B O 1
ATOM 7260 N N . PRO B 1 355 ? 4.59 -2.551 9.359 1 96.12 355 PRO B N 1
ATOM 7261 C CA . PRO B 1 355 ? 5.656 -3.518 9.633 1 96.12 355 PRO B CA 1
ATOM 7262 C C . PRO B 1 355 ? 5.371 -4.375 10.867 1 96.12 355 PRO B C 1
ATOM 7264 O O . PRO B 1 355 ? 4.754 -3.904 11.82 1 96.12 355 PRO B O 1
ATOM 7267 N N . LYS B 1 356 ? 5.797 -5.594 10.797 1 95.75 356 LYS B N 1
ATOM 7268 C CA . LYS B 1 356 ? 5.637 -6.512 11.914 1 95.75 356 LYS B CA 1
ATOM 7269 C C . LYS B 1 356 ? 6.824 -6.422 12.875 1 95.75 356 LYS B C 1
ATOM 7271 O O . LYS B 1 356 ? 7.891 -5.926 12.508 1 95.75 356 LYS B O 1
ATOM 7276 N N . SER B 1 357 ? 6.562 -6.812 14.094 1 91.06 357 SER B N 1
ATOM 7277 C CA . SER B 1 357 ? 7.602 -6.816 15.117 1 91.06 357 SER B CA 1
ATOM 7278 C C . SER B 1 357 ? 8.211 -8.203 15.281 1 91.06 357 SER B C 1
ATOM 7280 O O . SER B 1 357 ? 7.488 -9.203 15.359 1 91.06 357 SER B O 1
ATOM 7282 N N . TYR B 1 358 ? 9.531 -8.234 15.281 1 93.12 358 TYR B N 1
ATOM 7283 C CA . TYR B 1 358 ? 10.273 -9.477 15.492 1 93.12 358 TYR B CA 1
ATOM 7284 C C . TYR B 1 358 ? 11.211 -9.352 16.688 1 93.12 358 TYR B C 1
ATOM 7286 O O . TYR B 1 358 ? 11.664 -8.25 17.016 1 93.12 358 TYR B O 1
ATOM 7294 N N . ALA B 1 359 ? 11.477 -10.461 17.344 1 91.19 359 ALA B N 1
ATOM 7295 C CA . ALA B 1 359 ? 12.445 -10.445 18.438 1 91.19 359 ALA B CA 1
ATOM 7296 C C . ALA B 1 359 ? 13.836 -10.086 17.922 1 91.19 359 ALA B C 1
ATOM 7298 O O . ALA B 1 359 ? 14.203 -10.438 16.797 1 91.19 359 ALA B O 1
ATOM 7299 N N . SER B 1 360 ? 14.57 -9.422 18.75 1 90.62 360 SER B N 1
ATOM 7300 C CA . SER B 1 360 ? 15.898 -8.93 18.391 1 90.62 360 SER B CA 1
ATOM 7301 C C . SER B 1 360 ? 16.797 -10.062 17.922 1 90.62 360 SER B C 1
ATOM 7303 O O . SER B 1 360 ? 17.656 -9.867 17.047 1 90.62 360 SER B O 1
ATOM 7305 N N . LYS B 1 361 ? 16.609 -11.219 18.453 1 90.25 361 LYS B N 1
ATOM 7306 C CA . LYS B 1 361 ? 17.469 -12.352 18.125 1 90.25 361 LYS B CA 1
ATOM 7307 C C . LYS B 1 361 ? 17.375 -12.719 16.656 1 90.25 361 LYS B C 1
ATOM 7309 O O . LYS B 1 361 ? 18.344 -13.18 16.062 1 90.25 361 LYS B O 1
ATOM 7314 N N . TYR B 1 362 ? 16.234 -12.469 16.016 1 90.69 362 TYR B N 1
ATOM 7315 C CA . TYR B 1 362 ? 16.047 -12.828 14.617 1 90.69 362 TYR B CA 1
ATOM 7316 C C . TYR B 1 362 ? 16.734 -11.836 13.695 1 90.69 362 TYR B C 1
ATOM 7318 O O . TYR B 1 362 ? 17.109 -12.18 12.57 1 90.69 362 TYR B O 1
ATOM 7326 N N . TRP B 1 363 ? 16.938 -10.648 14.172 1 89.44 363 TRP B N 1
ATOM 7327 C CA . TRP B 1 363 ? 17.672 -9.641 13.414 1 89.44 363 TRP B CA 1
ATOM 7328 C C . TRP B 1 363 ? 19.172 -9.883 13.5 1 89.44 363 TRP B C 1
ATOM 7330 O O . TRP B 1 363 ? 19.906 -9.641 12.531 1 89.44 363 TRP B O 1
ATOM 7340 N N . ASP B 1 364 ? 19.625 -10.359 14.664 1 83.81 364 ASP B N 1
ATOM 7341 C CA . ASP B 1 364 ? 21.062 -10.469 14.969 1 83.81 364 ASP B CA 1
ATOM 7342 C C . ASP B 1 364 ? 21.656 -11.742 14.383 1 83.81 364 ASP B C 1
ATOM 7344 O O . ASP B 1 364 ? 22.797 -11.75 13.922 1 83.81 364 ASP B O 1
ATOM 7348 N N . ASP B 1 365 ? 20.922 -12.867 14.555 1 68.81 365 ASP B N 1
ATOM 7349 C CA . ASP B 1 365 ? 21.438 -14.18 14.156 1 68.81 365 ASP B CA 1
ATOM 7350 C C . ASP B 1 365 ? 20.922 -14.57 12.781 1 68.81 365 ASP B C 1
ATOM 7352 O O . ASP B 1 365 ? 19.828 -15.133 12.656 1 68.81 365 ASP B O 1
ATOM 7356 N N . GLN B 1 366 ? 21.531 -13.984 11.867 1 64.81 366 GLN B N 1
ATOM 7357 C CA . GLN B 1 366 ? 20.906 -14.336 10.594 1 64.81 366 GLN B CA 1
ATOM 7358 C C . GLN B 1 366 ? 21.562 -15.57 9.984 1 64.81 366 GLN B C 1
ATOM 7360 O O . GLN B 1 366 ? 22.547 -15.461 9.25 1 64.81 366 GLN B O 1
ATOM 7365 N N . PRO B 1 367 ? 21.391 -16.766 10.656 1 60.47 367 PRO B N 1
ATOM 7366 C CA . PRO B 1 367 ? 21.844 -17.922 9.883 1 60.47 367 PRO B CA 1
ATOM 7367 C C . PRO B 1 367 ? 21.531 -17.797 8.391 1 60.47 367 PRO B C 1
ATOM 7369 O O . PRO B 1 367 ? 20.75 -16.922 7.996 1 60.47 367 PRO B O 1
ATOM 7372 N N . ASN B 1 368 ? 22.141 -18.688 7.566 1 71.44 368 ASN B N 1
ATOM 7373 C CA . ASN B 1 368 ? 21.984 -18.75 6.117 1 71.44 368 ASN B CA 1
ATOM 7374 C C . ASN B 1 368 ? 20.516 -18.844 5.707 1 71.44 368 ASN B C 1
ATOM 7376 O O . ASN B 1 368 ? 19.938 -19.922 5.723 1 71.44 368 ASN B O 1
ATOM 7380 N N . ARG B 1 369 ? 19.797 -17.672 5.566 1 87.88 369 ARG B N 1
ATOM 7381 C CA . ARG B 1 369 ? 18.406 -17.562 5.172 1 87.88 369 ARG B CA 1
ATOM 7382 C C . ARG B 1 369 ? 18.203 -18 3.725 1 87.88 369 ARG B C 1
ATOM 7384 O O . ARG B 1 369 ? 17.078 -18.234 3.291 1 87.88 369 ARG B O 1
ATOM 7391 N N . PHE B 1 370 ? 19.328 -18.078 3.064 1 92.25 370 PHE B N 1
ATOM 7392 C CA . PHE B 1 370 ? 19.312 -18.609 1.711 1 92.25 370 PHE B CA 1
ATOM 7393 C C . PHE B 1 370 ? 19.75 -20.078 1.705 1 92.25 370 PHE B C 1
ATOM 7395 O O . PHE B 1 370 ? 20.859 -20.391 2.141 1 92.25 370 PHE B O 1
ATOM 7402 N N . VAL B 1 371 ? 18.859 -20.922 1.285 1 92.88 371 VAL B N 1
ATOM 7403 C CA . VAL B 1 371 ? 19.172 -22.344 1.347 1 92.88 371 VAL B CA 1
ATOM 7404 C C . VAL B 1 371 ? 19.203 -22.922 -0.063 1 92.88 371 VAL B C 1
ATOM 7406 O O . VAL B 1 371 ? 18.594 -22.359 -0.985 1 92.88 371 VAL B O 1
ATOM 7409 N N . GLU B 1 372 ? 19.844 -24.047 -0.179 1 91.06 372 GLU B N 1
ATOM 7410 C CA . GLU B 1 372 ? 19.938 -24.75 -1.462 1 91.06 372 GLU B CA 1
ATOM 7411 C C . GLU B 1 372 ? 18.656 -25.5 -1.773 1 91.06 372 GLU B C 1
ATOM 7413 O O . GLU B 1 372 ? 17.922 -25.906 -0.862 1 91.06 372 GLU B O 1
ATOM 7418 N N . SER B 1 373 ? 18.422 -25.688 -3.029 1 91.94 373 SER B N 1
ATOM 7419 C CA . SER B 1 373 ? 17.234 -26.406 -3.477 1 91.94 373 SER B CA 1
ATOM 7420 C C . SER B 1 373 ? 17.297 -27.875 -3.115 1 91.94 373 SER B C 1
ATOM 7422 O O . SER B 1 373 ? 18.328 -28.531 -3.305 1 91.94 373 SER B O 1
ATOM 7424 N N . PRO B 1 374 ? 16.266 -28.391 -2.592 1 89.19 374 PRO B N 1
ATOM 7425 C CA . PRO B 1 374 ? 16.219 -29.828 -2.369 1 89.19 374 PRO B CA 1
ATOM 7426 C C . PRO B 1 374 ? 16.078 -30.625 -3.668 1 89.19 374 PRO B C 1
ATOM 7428 O O . PRO B 1 374 ? 16.156 -31.859 -3.654 1 89.19 374 PRO B O 1
ATOM 7431 N N . MET B 1 375 ? 15.906 -29.938 -4.816 1 82.38 375 MET B N 1
ATOM 7432 C CA . MET B 1 375 ? 15.703 -30.578 -6.109 1 82.38 375 MET B CA 1
ATOM 7433 C C . MET B 1 375 ? 17.016 -30.688 -6.879 1 82.38 375 MET B C 1
ATOM 7435 O O . MET B 1 375 ? 17.047 -31.203 -7.996 1 82.38 375 MET B O 1
ATOM 7439 N N . LYS B 1 376 ? 18.047 -30.188 -6.496 1 71.56 376 LYS B N 1
ATOM 7440 C CA . LYS B 1 376 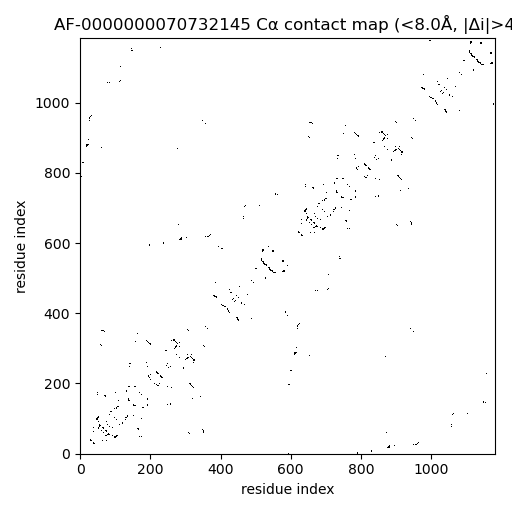? 19.344 -30.156 -7.184 1 71.56 376 LYS B CA 1
ATOM 7441 C C . LYS B 1 376 ? 19.844 -31.562 -7.477 1 71.56 376 LYS B C 1
ATOM 7443 O O . LYS B 1 376 ? 20.453 -31.812 -8.523 1 71.56 376 LYS B O 1
ATOM 7448 N N . HIS B 1 377 ? 19.641 -32.562 -6.734 1 63.31 377 HIS B N 1
ATOM 7449 C CA . HIS B 1 377 ? 20.297 -33.844 -6.961 1 63.31 377 HIS B CA 1
ATOM 7450 C C . HIS B 1 377 ? 19.297 -34.906 -7.375 1 63.31 377 HIS B C 1
ATOM 7452 O O . HIS B 1 377 ? 19.375 -36.062 -6.926 1 63.31 377 HIS B O 1
ATOM 7458 N N . GLN B 1 378 ? 18.484 -34.406 -8.234 1 60.47 378 GLN B N 1
ATOM 7459 C CA . GLN B 1 378 ? 17.594 -35.469 -8.656 1 60.47 378 GLN B CA 1
ATOM 7460 C C . GLN B 1 378 ? 18.266 -36.406 -9.672 1 60.47 378 GLN B C 1
ATOM 7462 O O . GLN B 1 378 ? 18.969 -35.938 -10.57 1 60.47 378 GLN B O 1
ATOM 7467 N N . LYS B 1 379 ? 18.266 -37.625 -9.367 1 65.75 379 LYS B N 1
ATOM 7468 C CA . LYS B 1 379 ? 18.891 -38.688 -10.164 1 65.75 379 LYS B CA 1
ATOM 7469 C C . LYS B 1 379 ? 18.281 -38.75 -11.562 1 65.75 379 LYS B C 1
ATOM 7471 O O . LYS B 1 379 ? 17.062 -38.656 -11.719 1 65.75 379 LYS B O 1
ATOM 7476 N N . LEU B 1 380 ? 19.188 -38.688 -12.539 1 72.75 380 LEU B N 1
ATOM 7477 C CA . LEU B 1 380 ? 18.797 -38.844 -13.93 1 72.75 380 LEU B CA 1
ATOM 7478 C C . LEU B 1 380 ? 18.047 -40.156 -14.141 1 72.75 380 LEU B C 1
ATOM 7480 O O . LEU B 1 380 ? 18.484 -41.219 -13.695 1 72.75 380 LEU B O 1
ATOM 7484 N N . LEU B 1 381 ? 16.828 -40.094 -14.625 1 78.19 381 LEU B N 1
ATOM 7485 C CA . LEU B 1 381 ? 16.094 -41.281 -14.984 1 78.19 381 LEU B CA 1
ATOM 7486 C C . LEU B 1 381 ? 16.688 -41.938 -16.219 1 78.19 381 LEU B C 1
ATOM 7488 O O . LEU B 1 381 ? 16.953 -41.281 -17.219 1 78.19 381 LEU B O 1
ATOM 7492 N N . THR B 1 382 ? 17.141 -43.219 -16.125 1 84.69 382 THR B N 1
ATOM 7493 C CA . THR B 1 382 ? 17.688 -43.938 -17.266 1 84.69 382 THR B CA 1
ATOM 7494 C C . THR B 1 382 ? 16.844 -45.156 -17.594 1 84.69 382 THR B C 1
ATOM 7496 O O . THR B 1 382 ? 15.969 -45.531 -16.812 1 84.69 382 THR B O 1
ATOM 7499 N N . SER B 1 383 ? 16.938 -45.562 -18.859 1 87.5 383 SER B N 1
ATOM 7500 C CA . SER B 1 383 ? 16.234 -46.781 -19.297 1 87.5 383 SER B CA 1
ATOM 7501 C C . SER B 1 383 ? 17.125 -47.656 -20.141 1 87.5 383 SER B C 1
ATOM 7503 O O . SER B 1 383 ? 18.281 -47.312 -20.406 1 87.5 383 SER B O 1
ATOM 7505 N N . LYS B 1 384 ? 16.594 -48.812 -20.469 1 87.19 384 LYS B N 1
ATOM 7506 C CA . LYS B 1 384 ? 17.312 -49.75 -21.312 1 87.19 384 LYS B CA 1
ATOM 7507 C C . LYS B 1 384 ? 17.031 -49.469 -22.797 1 87.19 384 LYS B C 1
ATOM 7509 O O . LYS B 1 384 ? 17.594 -50.125 -23.672 1 87.19 384 LYS B O 1
ATOM 7514 N N . LEU B 1 385 ? 16.203 -48.531 -23.047 1 91.56 385 LEU B N 1
ATOM 7515 C CA . LEU B 1 385 ? 15.883 -48.188 -24.438 1 91.56 385 LEU B CA 1
ATOM 7516 C C . LEU B 1 385 ? 17.031 -47.438 -25.094 1 91.56 385 LEU B C 1
ATOM 7518 O O . LEU B 1 385 ? 17.797 -46.75 -24.406 1 91.56 385 LEU B O 1
ATOM 7522 N N . SER B 1 386 ? 17.141 -47.625 -26.359 1 92.56 386 SER B N 1
ATOM 7523 C CA . SER B 1 386 ? 18.203 -46.938 -27.094 1 92.56 386 SER B CA 1
ATOM 7524 C C . SER B 1 386 ? 17.734 -46.469 -28.453 1 92.56 386 SER B C 1
ATOM 7526 O O . SER B 1 386 ? 17 -47.188 -29.141 1 92.56 386 SER B O 1
ATOM 7528 N N . VAL B 1 387 ? 18.062 -45.312 -28.828 1 93.5 387 VAL B N 1
ATOM 7529 C CA . VAL B 1 387 ? 17.828 -44.75 -30.156 1 93.5 387 VAL B CA 1
ATOM 7530 C C . VAL B 1 387 ? 19.125 -44.156 -30.688 1 93.5 387 VAL B C 1
ATOM 7532 O O . VAL B 1 387 ? 20.125 -44.062 -29.953 1 93.5 387 VAL B O 1
ATOM 7535 N N . ASP B 1 388 ? 19.141 -43.844 -31.984 1 94.38 388 ASP B N 1
ATOM 7536 C CA . ASP B 1 388 ? 20.297 -43.188 -32.562 1 94.38 388 ASP B CA 1
ATOM 7537 C C . ASP B 1 388 ? 20.453 -41.75 -32.031 1 94.38 388 ASP B C 1
ATOM 7539 O O . ASP B 1 388 ? 19.625 -40.875 -32.344 1 94.38 388 ASP B O 1
ATOM 7543 N N . ALA B 1 389 ? 21.422 -41.5 -31.312 1 95.19 389 ALA B N 1
ATOM 7544 C CA . ALA B 1 389 ? 21.641 -40.25 -30.625 1 95.19 389 ALA B CA 1
ATOM 7545 C C . ALA B 1 389 ? 21.766 -39.094 -31.625 1 95.19 389 ALA B C 1
ATOM 7547 O O . ALA B 1 389 ? 21.234 -38 -31.375 1 95.19 389 ALA B O 1
ATOM 7548 N N . LYS B 1 390 ? 22.484 -39.312 -32.688 1 95 390 LYS B N 1
ATOM 7549 C CA . LYS B 1 390 ? 22.688 -38.281 -33.688 1 95 390 LYS B CA 1
ATOM 7550 C C . LYS B 1 390 ? 21.375 -37.938 -34.406 1 95 390 LYS B C 1
ATOM 7552 O O . LYS B 1 390 ? 21.094 -36.75 -34.656 1 95 390 LYS B O 1
ATOM 7557 N N . PHE B 1 391 ? 20.703 -38.969 -34.719 1 94 391 PHE B N 1
ATOM 7558 C CA . PHE B 1 391 ? 19.406 -38.781 -35.344 1 94 391 PHE B CA 1
ATOM 7559 C C . PHE B 1 391 ? 18.469 -38 -34.406 1 94 391 PHE B C 1
ATOM 7561 O O . PHE B 1 391 ? 17.797 -37.062 -34.844 1 94 391 PHE B O 1
ATOM 7568 N N . PHE B 1 392 ? 18.391 -38.406 -33.156 1 95 392 PHE B N 1
ATOM 7569 C CA . PHE B 1 392 ? 17.547 -37.719 -32.188 1 95 392 PHE B CA 1
ATOM 7570 C C . PHE B 1 392 ? 17.953 -36.281 -32.031 1 95 392 PHE B C 1
ATOM 7572 O O . PHE B 1 392 ? 17.109 -35.375 -32.031 1 95 392 PHE B O 1
ATOM 7579 N N . GLU B 1 393 ? 19.172 -36 -31.906 1 96.31 393 GLU B N 1
ATOM 7580 C CA . GLU B 1 393 ? 19.703 -34.656 -31.734 1 96.31 393 GLU B CA 1
ATOM 7581 C C . GLU B 1 393 ? 19.328 -33.781 -32.906 1 96.31 393 GLU B C 1
ATOM 7583 O O . GLU B 1 393 ? 18.906 -32.625 -32.75 1 96.31 393 GLU B O 1
ATOM 7588 N N . GLU B 1 394 ? 19.531 -34.281 -34.125 1 95.75 394 GLU B N 1
ATOM 7589 C CA . GLU B 1 394 ? 19.234 -33.531 -35.344 1 95.75 394 GLU B CA 1
ATOM 7590 C C . GLU B 1 394 ? 17.75 -33.188 -35.438 1 95.75 394 GLU B C 1
ATOM 7592 O O . GLU B 1 394 ? 17.406 -32.031 -35.75 1 95.75 394 GLU B O 1
ATOM 7597 N N . HIS B 1 395 ? 16.906 -34.125 -35.188 1 96 395 HIS B N 1
ATOM 7598 C CA . HIS B 1 395 ? 15.477 -33.875 -35.281 1 96 395 HIS B CA 1
ATOM 7599 C C . HIS B 1 395 ? 15.008 -32.938 -34.156 1 96 395 HIS B C 1
ATOM 7601 O O . HIS B 1 395 ? 14.117 -32.094 -34.406 1 96 395 HIS B O 1
ATOM 7607 N N . LEU B 1 396 ? 15.57 -33.094 -32.969 1 96.75 396 LEU B N 1
ATOM 7608 C CA . LEU B 1 396 ? 15.258 -32.188 -31.875 1 96.75 396 LEU B CA 1
ATOM 7609 C C . LEU B 1 396 ? 15.656 -30.766 -32.219 1 96.75 396 LEU B C 1
ATOM 7611 O O . LEU B 1 396 ? 14.883 -29.828 -32 1 96.75 396 LEU B O 1
ATOM 7615 N N . LYS B 1 397 ? 16.812 -30.609 -32.75 1 96.88 397 LYS B N 1
ATOM 7616 C CA . LYS B 1 397 ? 17.297 -29.297 -33.156 1 96.88 397 LYS B CA 1
ATOM 7617 C C . LYS B 1 397 ? 16.391 -28.688 -34.219 1 96.88 397 LYS B C 1
ATOM 7619 O O . LYS B 1 397 ? 16.047 -27.5 -34.156 1 96.88 397 LYS B O 1
ATOM 7624 N N . ASN B 1 398 ? 16.031 -29.5 -35.188 1 96.69 398 ASN B N 1
ATOM 7625 C CA . ASN B 1 398 ? 15.141 -29.047 -36.25 1 96.69 398 ASN B CA 1
ATOM 7626 C C . ASN B 1 398 ? 13.812 -28.562 -35.688 1 96.69 398 ASN B C 1
ATOM 7628 O O . ASN B 1 398 ? 13.273 -27.547 -36.156 1 96.69 398 ASN B O 1
ATOM 7632 N N . SER B 1 399 ? 13.273 -29.312 -34.781 1 97.31 399 SER B N 1
ATOM 7633 C CA . SER B 1 399 ? 12.016 -28.969 -34.125 1 97.31 399 SER B CA 1
ATOM 7634 C C . SER B 1 399 ? 12.109 -27.625 -33.406 1 97.31 399 SER B C 1
ATOM 7636 O O . SER B 1 399 ? 11.25 -26.766 -33.594 1 97.31 399 SER B O 1
ATOM 7638 N N . LEU B 1 400 ? 13.156 -27.438 -32.594 1 97.69 400 LEU B N 1
ATOM 7639 C CA . LEU B 1 400 ? 13.344 -26.25 -31.766 1 97.69 400 LEU B CA 1
ATOM 7640 C C . LEU B 1 400 ? 13.641 -25.031 -32.625 1 97.69 400 LEU B C 1
ATOM 7642 O O . LEU B 1 400 ? 13.148 -23.938 -32.375 1 97.69 400 LEU B O 1
ATOM 7646 N N . GLU B 1 401 ? 14.391 -25.219 -33.688 1 96.81 401 GLU B N 1
ATOM 7647 C CA . GLU B 1 401 ? 14.719 -24.125 -34.594 1 96.81 401 GLU B CA 1
ATOM 7648 C C . GLU B 1 401 ? 13.492 -23.688 -35.375 1 96.81 401 GLU B C 1
ATOM 7650 O O . GLU B 1 401 ? 13.312 -22.5 -35.656 1 96.81 401 GLU B O 1
ATOM 7655 N N . LYS B 1 402 ? 12.688 -24.625 -35.812 1 96.88 402 LYS B N 1
ATOM 7656 C CA . LYS B 1 402 ? 11.453 -24.266 -36.5 1 96.88 402 LYS B CA 1
ATOM 7657 C C . LYS B 1 402 ? 10.531 -23.453 -35.594 1 96.88 402 LYS B C 1
ATOM 7659 O O . LYS B 1 402 ? 9.922 -22.484 -36.031 1 96.88 402 LYS B O 1
ATOM 7664 N N . LEU B 1 403 ? 10.383 -23.906 -34.344 1 97.25 403 LEU B N 1
ATOM 7665 C CA . LEU B 1 403 ? 9.586 -23.172 -33.375 1 97.25 403 LEU B CA 1
ATOM 7666 C C . LEU B 1 403 ? 10.094 -21.734 -33.219 1 97.25 403 LEU B C 1
ATOM 7668 O O . LEU B 1 403 ? 9.305 -20.797 -33.188 1 97.25 403 LEU B O 1
ATOM 7672 N N . LEU B 1 404 ? 11.43 -21.578 -33.156 1 96.31 404 LEU B N 1
ATOM 7673 C CA . LEU B 1 404 ? 12.031 -20.266 -32.969 1 96.31 404 LEU B CA 1
ATOM 7674 C C . LEU B 1 404 ? 11.758 -19.391 -34.188 1 96.31 404 LEU B C 1
ATOM 7676 O O . LEU B 1 404 ? 11.562 -18.172 -34.062 1 96.31 404 LEU B O 1
ATOM 7680 N N . LYS B 1 405 ? 11.719 -20.016 -35.344 1 95.25 405 LYS B N 1
ATOM 7681 C CA . LYS B 1 405 ? 11.398 -19.281 -36.562 1 95.25 405 LYS B CA 1
ATOM 7682 C C . LYS B 1 405 ? 9.945 -18.812 -36.562 1 95.25 405 LYS B C 1
ATOM 7684 O O . LYS B 1 405 ? 9.633 -17.75 -37.094 1 95.25 405 LYS B O 1
ATOM 7689 N N . GLU B 1 406 ? 9.055 -19.562 -35.969 1 95.44 406 GLU B N 1
ATOM 7690 C CA . GLU B 1 406 ? 7.633 -19.234 -35.938 1 95.44 406 GLU B CA 1
ATOM 7691 C C . GLU B 1 406 ? 7.293 -18.328 -34.75 1 95.44 406 GLU B C 1
ATOM 7693 O O . GLU B 1 406 ? 6.188 -17.797 -34.688 1 95.44 406 GLU B O 1
ATOM 7698 N N . GLU B 1 407 ? 8.211 -18.125 -33.812 1 93.94 407 GLU B N 1
ATOM 7699 C CA . GLU B 1 407 ? 7.992 -17.422 -32.562 1 93.94 407 GLU B CA 1
ATOM 7700 C C . GLU B 1 407 ? 7.379 -16.031 -32.812 1 93.94 407 GLU B C 1
ATOM 7702 O O . GLU B 1 407 ? 6.41 -15.664 -32.125 1 93.94 407 GLU B O 1
ATOM 7707 N N . PRO B 1 408 ? 7.852 -15.211 -33.75 1 89.06 408 PRO B N 1
ATOM 7708 C CA . PRO B 1 408 ? 7.254 -13.891 -33.938 1 89.06 408 PRO B CA 1
ATOM 7709 C C . PRO B 1 408 ? 5.785 -13.961 -34.344 1 89.06 408 PRO B C 1
ATOM 7711 O O . PRO B 1 408 ? 4.973 -13.148 -33.906 1 89.06 408 PRO B O 1
ATOM 7714 N N . LYS B 1 409 ? 5.488 -14.914 -35.188 1 90.12 409 LYS B N 1
ATOM 7715 C CA . LYS B 1 409 ? 4.105 -15.109 -35.625 1 90.12 409 LYS B CA 1
ATOM 7716 C C . LYS B 1 409 ? 3.223 -15.547 -34.438 1 90.12 409 LYS B C 1
ATOM 7718 O O . LYS B 1 409 ? 2.107 -15.047 -34.281 1 90.12 409 LYS B O 1
ATOM 7723 N N . ILE B 1 410 ? 3.691 -16.406 -33.656 1 91.5 410 ILE B N 1
ATOM 7724 C CA . ILE B 1 410 ? 2.965 -16.922 -32.5 1 91.5 410 ILE B CA 1
ATOM 7725 C C . ILE B 1 410 ? 2.721 -15.781 -31.516 1 91.5 410 ILE B C 1
ATOM 7727 O O . ILE B 1 410 ? 1.614 -15.633 -30.984 1 91.5 410 ILE B O 1
ATOM 7731 N N . THR B 1 411 ? 3.75 -15.016 -31.266 1 83.69 411 THR B N 1
ATOM 7732 C CA . THR B 1 411 ? 3.643 -13.883 -30.359 1 83.69 411 THR B CA 1
ATOM 7733 C C . THR B 1 411 ? 2.643 -12.859 -30.891 1 83.69 411 THR B C 1
ATOM 7735 O O . THR B 1 411 ? 1.859 -12.297 -30.109 1 83.69 411 THR B O 1
ATOM 7738 N N . HIS B 1 412 ? 2.695 -12.656 -32.125 1 79.31 412 HIS B N 1
ATOM 7739 C CA . HIS B 1 412 ? 1.752 -11.734 -32.75 1 79.31 412 HIS B CA 1
ATOM 7740 C C . HIS B 1 412 ? 0.315 -12.219 -32.562 1 79.31 412 HIS B C 1
ATOM 7742 O O . HIS B 1 412 ? -0.555 -11.438 -32.156 1 79.31 412 HIS B O 1
ATOM 7748 N N . TYR B 1 413 ? 0.039 -13.5 -32.844 1 80.94 413 TYR B N 1
ATOM 7749 C CA . TYR B 1 413 ? -1.289 -14.07 -32.656 1 80.94 413 TYR B CA 1
ATOM 7750 C C . TYR B 1 413 ? -1.741 -13.922 -31.219 1 80.94 413 TYR B C 1
ATOM 7752 O O . TYR B 1 413 ? -2.887 -13.547 -30.953 1 80.94 413 TYR B O 1
ATOM 7760 N N . ASP B 1 414 ? -0.804 -14.125 -30.266 1 79.31 414 ASP B N 1
ATOM 7761 C CA . ASP B 1 414 ? -1.133 -14.109 -28.844 1 79.31 414 ASP B CA 1
ATOM 7762 C C . ASP B 1 414 ? -1.37 -12.68 -28.359 1 79.31 414 ASP B C 1
ATOM 7764 O O . ASP B 1 414 ? -2.084 -12.469 -27.375 1 79.31 414 ASP B O 1
ATOM 7768 N N . THR B 1 415 ? -0.705 -11.805 -29 1 67.5 415 THR B N 1
ATOM 7769 C CA . THR B 1 415 ? -0.95 -10.406 -28.672 1 67.5 415 THR B CA 1
ATOM 7770 C C . THR B 1 415 ? -2.381 -10.008 -29.016 1 67.5 415 THR B C 1
ATOM 7772 O O . THR B 1 415 ? -2.998 -9.211 -28.312 1 67.5 415 THR B O 1
ATOM 7775 N N . LEU B 1 416 ? -2.854 -10.578 -30.031 1 63.69 416 LEU B N 1
ATOM 7776 C CA . LEU B 1 416 ? -4.191 -10.25 -30.516 1 63.69 416 LEU B CA 1
ATOM 7777 C C . LEU B 1 416 ? -5.258 -10.938 -29.656 1 63.69 416 LEU B C 1
ATOM 7779 O O . LEU B 1 416 ? -6.328 -10.375 -29.422 1 63.69 416 LEU B O 1
ATOM 7783 N N . VAL B 1 417 ? -4.953 -12.109 -29.219 1 66.5 417 VAL B N 1
ATOM 7784 C CA . VAL B 1 417 ? -6.02 -12.898 -28.609 1 66.5 417 VAL B CA 1
ATOM 7785 C C . VAL B 1 417 ? -5.684 -13.188 -27.141 1 66.5 417 VAL B C 1
ATOM 7787 O O . VAL B 1 417 ? -6.5 -13.75 -26.406 1 66.5 417 VAL B O 1
ATOM 7790 N N . GLY B 1 418 ? -4.512 -12.859 -26.766 1 63.72 418 GLY B N 1
ATOM 7791 C CA . GLY B 1 418 ? -4.043 -13.148 -25.422 1 63.72 418 GLY B CA 1
ATOM 7792 C C . GLY B 1 418 ? -3.15 -12.062 -24.844 1 63.72 418 GLY B C 1
ATOM 7793 O O . GLY B 1 418 ? -3.453 -10.875 -24.969 1 63.72 418 GLY B O 1
ATOM 7794 N N . ASP B 1 419 ? -2.096 -12.516 -24.094 1 60.28 419 ASP B N 1
ATOM 7795 C CA . ASP B 1 419 ? -1.265 -11.523 -23.422 1 60.28 419 ASP B CA 1
ATOM 7796 C C . ASP B 1 419 ? 0.07 -11.344 -24.141 1 60.28 419 ASP B C 1
ATOM 7798 O O . ASP B 1 419 ? 0.972 -10.68 -23.641 1 60.28 419 ASP B O 1
ATOM 7802 N N . GLY B 1 420 ? 0.193 -12.023 -25.328 1 64.5 420 GLY B N 1
ATOM 7803 C CA . GLY B 1 420 ? 1.289 -11.75 -26.25 1 64.5 420 GLY B CA 1
ATOM 7804 C C . GLY B 1 420 ? 2.605 -12.359 -25.797 1 64.5 420 GLY B C 1
ATOM 7805 O O . GLY B 1 420 ? 3.676 -11.891 -26.203 1 64.5 420 GLY B O 1
ATOM 7806 N N . ASP B 1 421 ? 2.588 -13.406 -24.922 1 71.25 421 ASP B N 1
ATOM 7807 C CA . ASP B 1 421 ? 3.863 -13.945 -24.469 1 71.25 421 ASP B CA 1
ATOM 7808 C C . ASP B 1 421 ? 3.996 -15.422 -24.828 1 71.25 421 ASP B C 1
ATOM 7810 O O . ASP B 1 421 ? 4.949 -16.078 -24.406 1 71.25 421 ASP B O 1
ATOM 7814 N N . CYS B 1 422 ? 3.041 -15.961 -25.578 1 80.19 422 CYS B N 1
ATOM 7815 C CA . CYS B 1 422 ? 3.07 -17.375 -25.906 1 80.19 422 CYS B CA 1
ATOM 7816 C C . CYS B 1 422 ? 4.34 -17.734 -26.656 1 80.19 422 CYS B C 1
ATOM 7818 O O . CYS B 1 422 ? 5.043 -18.688 -26.297 1 80.19 422 CYS B O 1
ATOM 7820 N N . GLY B 1 423 ? 4.617 -16.938 -27.688 1 86.44 423 GLY B N 1
ATOM 7821 C CA . GLY B 1 423 ? 5.809 -17.188 -28.484 1 86.44 423 GLY B CA 1
ATOM 7822 C C . GLY B 1 423 ? 7.09 -17.078 -27.672 1 86.44 423 GLY B C 1
ATOM 7823 O O . GLY B 1 423 ? 7.984 -17.922 -27.797 1 86.44 423 GLY B O 1
ATOM 7824 N N . GLU B 1 424 ? 7.105 -16.156 -26.875 1 80.88 424 GLU B N 1
ATOM 7825 C CA . GLU B 1 424 ? 8.289 -15.945 -26.047 1 80.88 424 GLU B CA 1
ATOM 7826 C C . GLU B 1 424 ? 8.469 -17.078 -25.047 1 80.88 424 GLU B C 1
ATOM 7828 O O . GLU B 1 424 ? 9.602 -17.469 -24.734 1 80.88 424 GLU B O 1
ATOM 7833 N N . THR B 1 425 ? 7.422 -17.531 -24.516 1 82.62 425 THR B N 1
ATOM 7834 C CA . THR B 1 425 ? 7.469 -18.641 -23.562 1 82.62 425 THR B CA 1
ATOM 7835 C C . THR B 1 425 ? 7.996 -19.906 -24.234 1 82.62 425 THR B C 1
ATOM 7837 O O . THR B 1 425 ? 8.852 -20.594 -23.688 1 82.62 425 THR B O 1
ATOM 7840 N N . LEU B 1 426 ? 7.512 -20.109 -25.391 1 91.44 426 LEU B N 1
ATOM 7841 C CA . LEU B 1 426 ? 7.945 -21.281 -26.156 1 91.44 426 LEU B CA 1
ATOM 7842 C C . LEU B 1 426 ? 9.406 -21.156 -26.562 1 91.44 426 LEU B C 1
ATOM 7844 O O . LEU B 1 426 ? 10.156 -22.141 -26.5 1 91.44 426 LEU B O 1
ATOM 7848 N N . ALA B 1 427 ? 9.766 -19.953 -26.906 1 92.06 427 ALA B N 1
ATOM 7849 C CA . ALA B 1 427 ? 11.148 -19.703 -27.297 1 92.06 427 ALA B CA 1
ATOM 7850 C C . ALA B 1 427 ? 12.102 -19.938 -26.125 1 92.06 427 ALA B C 1
ATOM 7852 O O . ALA B 1 427 ? 13.211 -20.422 -26.312 1 92.06 427 ALA B O 1
ATOM 7853 N N . ALA B 1 428 ? 11.688 -19.594 -24.984 1 86.81 428 ALA B N 1
ATOM 7854 C CA . ALA B 1 428 ? 12.508 -19.797 -23.797 1 86.81 428 ALA B CA 1
ATOM 7855 C C . ALA B 1 428 ? 12.797 -21.281 -23.578 1 86.81 428 ALA B C 1
ATOM 7857 O O . ALA B 1 428 ? 13.93 -21.672 -23.266 1 86.81 428 ALA B O 1
ATOM 7858 N N . GLY B 1 429 ? 11.836 -22.125 -23.75 1 90.38 429 GLY B N 1
ATOM 7859 C CA . GLY B 1 429 ? 12.039 -23.562 -23.656 1 90.38 429 GLY B CA 1
ATOM 7860 C C . GLY B 1 429 ? 12.969 -24.094 -24.734 1 90.38 429 GLY B C 1
ATOM 7861 O O . GLY B 1 429 ? 13.883 -24.875 -24.438 1 90.38 429 GLY B O 1
ATOM 7862 N N . ALA B 1 430 ? 12.703 -23.609 -25.922 1 95.44 430 ALA B N 1
ATOM 7863 C CA . ALA B 1 430 ? 13.523 -24.062 -27.047 1 95.44 430 ALA B CA 1
ATOM 7864 C C . ALA B 1 430 ? 14.992 -23.672 -26.828 1 95.44 430 ALA B C 1
ATOM 7866 O O . ALA B 1 430 ? 15.883 -24.5 -27.031 1 95.44 430 ALA B O 1
ATOM 7867 N N . ASN B 1 431 ? 15.164 -22.5 -26.438 1 94.25 431 ASN B N 1
ATOM 7868 C CA . ASN B 1 431 ? 16.516 -22 -26.219 1 94.25 431 ASN B CA 1
ATOM 7869 C C . ASN B 1 431 ? 17.219 -22.734 -25.078 1 94.25 431 ASN B C 1
ATOM 7871 O O . ASN B 1 431 ? 18.422 -22.969 -25.125 1 94.25 431 ASN B O 1
ATOM 7875 N N . ALA B 1 432 ? 16.5 -23.094 -24.078 1 91.75 432 ALA B N 1
ATOM 7876 C CA . ALA B 1 432 ? 17.078 -23.828 -22.953 1 91.75 432 ALA B CA 1
ATOM 7877 C C . ALA B 1 432 ? 17.562 -25.203 -23.406 1 91.75 432 ALA B C 1
ATOM 7879 O O . ALA B 1 432 ? 18.641 -25.656 -23 1 91.75 432 ALA B O 1
ATOM 7880 N N . ILE B 1 433 ? 16.828 -25.844 -24.203 1 94.75 433 ILE B N 1
ATOM 7881 C CA . ILE B 1 433 ? 17.172 -27.188 -24.672 1 94.75 433 ILE B CA 1
ATOM 7882 C C . ILE B 1 433 ? 18.359 -27.109 -25.625 1 94.75 433 ILE B C 1
ATOM 7884 O O . ILE B 1 433 ? 19.281 -27.922 -25.562 1 94.75 433 ILE B O 1
ATOM 7888 N N . LEU B 1 434 ? 18.266 -26.094 -26.5 1 96.25 434 LEU B N 1
ATOM 7889 C CA . LEU B 1 434 ? 19.359 -25.906 -27.438 1 96.25 434 LEU B CA 1
ATOM 7890 C C . LEU B 1 434 ? 20.672 -25.609 -26.703 1 96.25 434 LEU B C 1
ATOM 7892 O O . LEU B 1 434 ? 21.734 -26.109 -27.094 1 96.25 434 LEU B O 1
ATOM 7896 N N . LYS B 1 435 ? 20.562 -24.812 -25.719 1 95.19 435 LYS B N 1
ATOM 7897 C CA . LYS B 1 435 ? 21.734 -24.516 -24.891 1 95.19 435 LYS B CA 1
ATOM 7898 C C . LYS B 1 435 ? 22.266 -25.781 -24.203 1 95.19 435 LYS B C 1
ATOM 7900 O O . LYS B 1 435 ? 23.469 -25.984 -24.125 1 95.19 435 LYS B O 1
ATOM 7905 N N . ALA B 1 436 ? 21.359 -26.594 -23.75 1 93.5 436 ALA B N 1
ATOM 7906 C CA . ALA B 1 436 ? 21.75 -27.844 -23.109 1 93.5 436 ALA B CA 1
ATOM 7907 C C . ALA B 1 436 ? 22.438 -28.781 -24.094 1 93.5 436 ALA B C 1
ATOM 7909 O O . ALA B 1 436 ? 23.391 -29.469 -23.734 1 93.5 436 ALA B O 1
ATOM 7910 N N . LEU B 1 437 ? 21.969 -28.828 -25.328 1 95.06 437 LEU B N 1
ATOM 7911 C CA . LEU B 1 437 ? 22.562 -29.656 -26.375 1 95.06 437 LEU B CA 1
ATOM 7912 C C . LEU B 1 437 ? 24 -29.219 -26.656 1 95.06 437 LEU B C 1
ATOM 7914 O O . LEU B 1 437 ? 24.812 -30.031 -27.094 1 95.06 437 LEU B O 1
ATOM 7918 N N . LYS B 1 438 ? 24.203 -27.969 -26.328 1 93.94 438 LYS B N 1
ATOM 7919 C CA . LYS B 1 438 ? 25.531 -27.422 -26.594 1 93.94 438 LYS B CA 1
ATOM 7920 C C . LYS B 1 438 ? 26.438 -27.547 -25.375 1 93.94 438 LYS B C 1
ATOM 7922 O O . LYS B 1 438 ? 27.609 -27.922 -25.484 1 93.94 438 LYS B O 1
ATOM 7927 N N . ASP B 1 439 ? 25.875 -27.281 -24.188 1 92.88 439 ASP B N 1
ATOM 7928 C CA . ASP B 1 439 ? 26.734 -27 -23.031 1 92.88 439 ASP B CA 1
ATOM 7929 C C . ASP B 1 439 ? 26.609 -28.094 -21.969 1 92.88 439 ASP B C 1
ATOM 7931 O O . ASP B 1 439 ? 27.453 -28.188 -21.078 1 92.88 439 ASP B O 1
ATOM 7935 N N . ASP B 1 440 ? 25.625 -28.953 -22.047 1 91.06 440 ASP B N 1
ATOM 7936 C CA . ASP B 1 440 ? 25.344 -29.906 -20.984 1 91.06 440 ASP B CA 1
ATOM 7937 C C . ASP B 1 440 ? 25.859 -31.297 -21.359 1 91.06 440 ASP B C 1
ATOM 7939 O O . ASP B 1 440 ? 25.203 -32.031 -22.109 1 91.06 440 ASP B O 1
ATOM 7943 N N . SER B 1 441 ? 26.938 -31.688 -20.703 1 91.38 441 SER B N 1
ATOM 7944 C CA . SER B 1 441 ? 27.578 -32.969 -21.031 1 91.38 441 SER B CA 1
ATOM 7945 C C . SER B 1 441 ? 26.688 -34.156 -20.656 1 91.38 441 SER B C 1
ATOM 7947 O O . SER B 1 441 ? 26.625 -35.125 -21.375 1 91.38 441 SER B O 1
ATOM 7949 N N . GLN B 1 442 ? 26.062 -34.031 -19.562 1 88.31 442 GLN B N 1
ATOM 7950 C CA . GLN B 1 442 ? 25.172 -35.094 -19.109 1 88.31 442 GLN B CA 1
ATOM 7951 C C . GLN B 1 442 ? 24.031 -35.312 -20.094 1 88.31 442 GLN B C 1
ATOM 7953 O O . GLN B 1 442 ? 23.656 -36.438 -20.391 1 88.31 442 GLN B O 1
ATOM 7958 N N . PHE B 1 443 ? 23.5 -34.25 -20.609 1 92.19 443 PHE B N 1
ATOM 7959 C CA . PHE B 1 443 ? 22.406 -34.312 -21.562 1 92.19 443 PHE B CA 1
ATOM 7960 C C . PHE B 1 443 ? 22.875 -34.938 -22.875 1 92.19 443 PHE B C 1
ATOM 7962 O O . PHE B 1 443 ? 22.25 -35.844 -23.406 1 92.19 443 PHE B O 1
ATOM 7969 N N . LYS B 1 444 ? 24.031 -34.531 -23.281 1 92.62 444 LYS B N 1
ATOM 7970 C CA . LYS B 1 444 ? 24.594 -34.969 -24.547 1 92.62 444 LYS B CA 1
ATOM 7971 C C . LYS B 1 444 ? 24.938 -36.469 -24.5 1 92.62 444 LYS B C 1
ATOM 7973 O O . LYS B 1 444 ? 24.75 -37.188 -25.5 1 92.62 444 LYS B O 1
ATOM 7978 N N . GLU B 1 445 ? 25.359 -36.844 -23.344 1 92 445 GLU B N 1
ATOM 7979 C CA . GLU B 1 445 ? 25.844 -38.219 -23.188 1 92 445 GLU B CA 1
ATOM 7980 C C . GLU B 1 445 ? 24.672 -39.188 -23.125 1 92 445 GLU B C 1
ATOM 7982 O O . GLU B 1 445 ? 24.859 -40.406 -23.297 1 92 445 GLU B O 1
ATOM 7987 N N . HIS B 1 446 ? 23.484 -38.656 -22.969 1 93.06 446 HIS B N 1
ATOM 7988 C CA . HIS B 1 446 ? 22.359 -39.594 -22.734 1 93.06 446 HIS B CA 1
ATOM 7989 C C . HIS B 1 446 ? 21.297 -39.406 -23.812 1 93.06 446 HIS B C 1
ATOM 7991 O O . HIS B 1 446 ? 20.156 -39.844 -23.625 1 93.06 446 HIS B O 1
ATOM 7997 N N . LEU B 1 447 ? 21.688 -38.906 -24.953 1 95 447 LEU B N 1
ATOM 7998 C CA . LEU B 1 447 ? 20.734 -38.625 -26.016 1 95 447 LEU B CA 1
ATOM 7999 C C . LEU B 1 447 ? 20.25 -39.938 -26.656 1 95 447 LEU B C 1
ATOM 8001 O O . LEU B 1 447 ? 19.25 -39.969 -27.375 1 95 447 LEU B O 1
ATOM 8005 N N . SER B 1 448 ? 21.031 -41.031 -26.422 1 94.75 448 SER B N 1
ATOM 8006 C CA . SER B 1 448 ? 20.641 -42.312 -27 1 94.75 448 SER B CA 1
ATOM 8007 C C . SER B 1 448 ? 19.562 -42.969 -26.156 1 94.75 448 SER B C 1
ATOM 8009 O O . SER B 1 448 ? 18.938 -43.938 -26.609 1 94.75 448 SER B O 1
ATOM 8011 N N . ASP B 1 449 ? 19.375 -42.531 -24.969 1 94.69 449 ASP B N 1
ATOM 8012 C CA . ASP B 1 449 ? 18.328 -43 -24.062 1 94.69 449 ASP B CA 1
ATOM 8013 C C . ASP B 1 449 ? 17.109 -42.062 -24.062 1 94.69 449 ASP B C 1
ATOM 8015 O O . ASP B 1 449 ? 17.141 -41 -23.438 1 94.69 449 ASP B O 1
ATOM 8019 N N . PRO B 1 450 ? 16.078 -42.531 -24.75 1 93.06 450 PRO B N 1
ATOM 8020 C CA . PRO B 1 450 ? 14.914 -41.625 -24.875 1 93.06 450 PRO B CA 1
ATOM 8021 C C . PRO B 1 450 ? 14.312 -41.25 -23.531 1 93.06 450 PRO B C 1
ATOM 8023 O O . PRO B 1 450 ? 13.812 -40.125 -23.375 1 93.06 450 PRO B O 1
ATOM 8026 N N . VAL B 1 451 ? 14.344 -42.125 -22.562 1 91.25 451 VAL B N 1
ATOM 8027 C CA . VAL B 1 451 ? 13.812 -41.844 -21.234 1 91.25 451 VAL B CA 1
ATOM 8028 C C . VAL B 1 451 ? 14.672 -40.781 -20.547 1 91.25 451 VAL B C 1
ATOM 8030 O O . VAL B 1 451 ? 14.156 -39.812 -20 1 91.25 451 VAL B O 1
ATOM 8033 N N . ALA B 1 452 ? 15.953 -40.906 -20.578 1 91.12 452 ALA B N 1
ATOM 8034 C CA . ALA B 1 452 ? 16.875 -39.938 -20 1 91.12 452 ALA B CA 1
ATOM 8035 C C . ALA B 1 452 ? 16.781 -38.594 -20.688 1 91.12 452 ALA B C 1
ATOM 8037 O O . ALA B 1 452 ? 16.719 -37.531 -20.031 1 91.12 452 ALA B O 1
ATOM 8038 N N . SER B 1 453 ? 16.75 -38.625 -21.984 1 93.81 453 SER B N 1
ATOM 8039 C CA . SER B 1 453 ? 16.734 -37.375 -22.766 1 93.81 453 SER B CA 1
ATOM 8040 C C . SER B 1 453 ? 15.422 -36.625 -22.547 1 93.81 453 SER B C 1
ATOM 8042 O O . SER B 1 453 ? 15.438 -35.406 -22.312 1 93.81 453 SER B O 1
ATOM 8044 N N . LEU B 1 454 ? 14.328 -37.375 -22.594 1 92 454 LEU B N 1
ATOM 8045 C CA . LEU B 1 454 ? 13.031 -36.719 -22.422 1 92 454 LEU B CA 1
ATOM 8046 C C . LEU B 1 454 ? 12.844 -36.219 -21 1 92 454 LEU B C 1
ATOM 8048 O O . LEU B 1 454 ? 12.211 -35.188 -20.766 1 92 454 LEU B O 1
ATOM 8052 N N . SER B 1 455 ? 13.344 -37 -20.062 1 87.5 455 SER B N 1
ATOM 8053 C CA . SER B 1 455 ? 13.289 -36.531 -18.672 1 87.5 455 SER B CA 1
ATOM 8054 C C . SER B 1 455 ? 14.039 -35.219 -18.484 1 87.5 455 SER B C 1
ATOM 8056 O O . SER B 1 455 ? 13.555 -34.312 -17.797 1 87.5 455 SER B O 1
ATOM 8058 N N . GLN B 1 456 ? 15.18 -35.094 -19.016 1 89.5 456 GLN B N 1
ATOM 8059 C CA . GLN B 1 456 ? 15.961 -33.875 -18.922 1 89.5 456 GLN B CA 1
ATOM 8060 C C . GLN B 1 456 ? 15.297 -32.75 -19.688 1 89.5 456 GLN B C 1
ATOM 8062 O O . GLN B 1 456 ? 15.289 -31.594 -19.219 1 89.5 456 GLN B O 1
ATOM 8067 N N . ILE B 1 457 ? 14.75 -33.062 -20.812 1 91.88 457 ILE B N 1
ATOM 8068 C CA . ILE B 1 457 ? 14.023 -32.031 -21.594 1 91.88 457 ILE B CA 1
ATOM 8069 C C . ILE B 1 457 ? 12.859 -31.5 -20.766 1 91.88 457 ILE B C 1
ATOM 8071 O O . ILE B 1 457 ? 12.594 -30.297 -20.781 1 91.88 457 ILE B O 1
ATOM 8075 N N . THR B 1 458 ? 12.156 -32.406 -20.109 1 86.12 458 THR B N 1
ATOM 8076 C CA . THR B 1 458 ? 11.055 -32 -19.25 1 86.12 458 THR B CA 1
ATOM 8077 C C . THR B 1 458 ? 11.539 -31 -18.188 1 86.12 458 THR B C 1
ATOM 8079 O O . THR B 1 458 ? 10.859 -30.016 -17.891 1 86.12 458 THR B O 1
ATOM 8082 N N . GLU B 1 459 ? 12.688 -31.266 -17.688 1 80.56 459 GLU B N 1
ATOM 8083 C CA . GLU B 1 459 ? 13.266 -30.375 -16.672 1 80.56 459 GLU B CA 1
ATOM 8084 C C . GLU B 1 459 ? 13.586 -29.016 -17.266 1 80.56 459 GLU B C 1
ATOM 8086 O O . GLU B 1 459 ? 13.352 -27.984 -16.641 1 80.56 459 GLU B O 1
ATOM 8091 N N . PHE B 1 460 ? 14.172 -29 -18.469 1 87.25 460 PHE B N 1
ATOM 8092 C CA . PHE B 1 460 ? 14.492 -27.75 -19.141 1 87.25 460 PHE B CA 1
ATOM 8093 C C . PHE B 1 460 ? 13.227 -26.938 -19.422 1 87.25 460 PHE B C 1
ATOM 8095 O O . PHE B 1 460 ? 13.219 -25.719 -19.25 1 87.25 460 PHE B O 1
ATOM 8102 N N . VAL B 1 461 ? 12.188 -27.656 -19.859 1 86.06 461 VAL B N 1
ATOM 8103 C CA . VAL B 1 461 ? 10.906 -27.031 -20.172 1 86.06 461 VAL B CA 1
ATOM 8104 C C . VAL B 1 461 ? 10.297 -26.453 -18.891 1 86.06 461 VAL B C 1
ATOM 8106 O O . VAL B 1 461 ? 9.828 -25.312 -18.891 1 86.06 461 VAL B O 1
ATOM 8109 N N . GLU B 1 462 ? 10.359 -27.172 -17.875 1 76 462 GLU B N 1
ATOM 8110 C CA . GLU B 1 462 ? 9.797 -26.734 -16.594 1 76 462 GLU B CA 1
ATOM 8111 C C . GLU B 1 462 ? 10.531 -25.516 -16.062 1 76 462 GLU B C 1
ATOM 8113 O O . GLU B 1 462 ? 9.914 -24.641 -15.445 1 76 462 GLU B O 1
ATOM 8118 N N . ASP B 1 463 ? 11.805 -25.547 -16.281 1 74.31 463 ASP B N 1
ATOM 8119 C CA . ASP B 1 463 ? 12.648 -24.5 -15.711 1 74.31 463 ASP B CA 1
ATOM 8120 C C . ASP B 1 463 ? 12.555 -23.219 -16.516 1 74.31 463 ASP B C 1
ATOM 8122 O O . ASP B 1 463 ? 12.68 -22.109 -15.977 1 74.31 463 ASP B O 1
ATOM 8126 N N . SER B 1 464 ? 12.328 -23.391 -17.766 1 78.06 464 SER B N 1
ATOM 8127 C CA . SER B 1 464 ? 12.516 -22.25 -18.656 1 78.06 464 SER B CA 1
ATOM 8128 C C . SER B 1 464 ? 11.172 -21.703 -19.125 1 78.06 464 SER B C 1
ATOM 8130 O O . SER B 1 464 ? 11.094 -20.547 -19.578 1 78.06 464 SER B O 1
ATOM 8132 N N . MET B 1 465 ? 10.203 -22.656 -19.109 1 78.75 465 MET B N 1
ATOM 8133 C CA . MET B 1 465 ? 8.898 -22.219 -19.609 1 78.75 465 MET B CA 1
ATOM 8134 C C . MET B 1 465 ? 7.957 -21.891 -18.453 1 78.75 465 MET B C 1
ATOM 8136 O O . MET B 1 465 ? 7.984 -22.578 -17.422 1 78.75 465 MET B O 1
ATOM 8140 N N . GLY B 1 466 ? 7.328 -20.875 -18.422 1 69.31 466 GLY B N 1
ATOM 8141 C CA . GLY B 1 466 ? 6.273 -20.547 -17.484 1 69.31 466 GLY B CA 1
ATOM 8142 C C . GLY B 1 466 ? 4.887 -20.625 -18.078 1 69.31 466 GLY B C 1
ATOM 8143 O O . GLY B 1 466 ? 4.707 -21.172 -19.172 1 69.31 466 GLY B O 1
ATOM 8144 N N . GLY B 1 467 ? 3.93 -20.406 -17.344 1 72.06 467 GLY B N 1
ATOM 8145 C CA . GLY B 1 467 ? 2.568 -20.25 -17.844 1 72.06 467 GLY B CA 1
ATOM 8146 C C . GLY B 1 467 ? 1.875 -21.594 -18.062 1 72.06 467 GLY B C 1
ATOM 8147 O O . GLY B 1 467 ? 2.385 -22.641 -17.672 1 72.06 467 GLY B O 1
ATOM 8148 N N . THR B 1 468 ? 0.776 -21.578 -18.734 1 77.06 468 THR B N 1
ATOM 8149 C CA . THR B 1 468 ? -0.039 -22.75 -19 1 77.06 468 THR B CA 1
ATOM 8150 C C . THR B 1 468 ? 0.671 -23.688 -19.984 1 77.06 468 THR B C 1
ATOM 8152 O O . THR B 1 468 ? 0.634 -24.906 -19.812 1 77.06 468 THR B O 1
ATOM 8155 N N . SER B 1 469 ? 1.326 -23.062 -20.922 1 82.44 469 SER B N 1
ATOM 8156 C CA . SER B 1 469 ? 2.035 -23.875 -21.906 1 82.44 469 SER B CA 1
ATOM 8157 C C . SER B 1 469 ? 3.117 -24.734 -21.25 1 82.44 469 SER B C 1
ATOM 8159 O O . SER B 1 469 ? 3.223 -25.922 -21.516 1 82.44 469 SER B O 1
ATOM 8161 N N . GLY B 1 470 ? 3.896 -24.125 -20.422 1 80.69 470 GLY B N 1
ATOM 8162 C CA . GLY B 1 470 ? 4.926 -24.875 -19.719 1 80.69 470 GLY B CA 1
ATOM 8163 C C . GLY B 1 470 ? 4.375 -26.031 -18.906 1 80.69 470 GLY B C 1
ATOM 8164 O O . GLY B 1 470 ? 4.969 -27.109 -18.875 1 80.69 470 GLY B O 1
ATOM 8165 N N . GLY B 1 471 ? 3.309 -25.812 -18.328 1 79.5 471 GLY B N 1
ATOM 8166 C CA . GLY B 1 471 ? 2.662 -26.859 -17.547 1 79.5 471 GLY B CA 1
ATOM 8167 C C . GLY B 1 471 ? 2.168 -28.016 -18.406 1 79.5 471 GLY B C 1
ATOM 8168 O O . GLY B 1 471 ? 2.395 -29.172 -18.078 1 79.5 471 GLY B O 1
ATOM 8169 N N . ILE B 1 472 ? 1.522 -27.672 -19.484 1 85.44 472 ILE B N 1
ATOM 8170 C CA . ILE B 1 472 ? 0.942 -28.688 -20.359 1 85.44 472 ILE B CA 1
ATOM 8171 C C . ILE B 1 472 ? 2.053 -29.547 -20.969 1 85.44 472 ILE B C 1
ATOM 8173 O O . ILE B 1 472 ? 1.975 -30.766 -20.953 1 85.44 472 ILE B O 1
ATOM 8177 N N . TYR B 1 473 ? 3.092 -28.859 -21.438 1 90 473 TYR B N 1
ATOM 8178 C CA . TYR B 1 473 ? 4.219 -29.594 -22 1 90 473 TYR B CA 1
ATOM 8179 C C . TYR B 1 473 ? 4.875 -30.484 -20.953 1 90 473 TYR B C 1
ATOM 8181 O O . TYR B 1 473 ? 5.191 -31.641 -21.219 1 90 473 TYR B O 1
ATOM 8189 N N . SER B 1 474 ? 5.039 -29.953 -19.797 1 83.44 474 SER B N 1
ATOM 8190 C CA . SER B 1 474 ? 5.699 -30.688 -18.734 1 83.44 474 SER B CA 1
ATOM 8191 C C . SER B 1 474 ? 4.891 -31.922 -18.328 1 83.44 474 SER B C 1
ATOM 8193 O O . SER B 1 474 ? 5.453 -33 -18.141 1 83.44 474 SER B O 1
ATOM 8195 N N . ILE B 1 475 ? 3.605 -31.75 -18.219 1 81.31 475 ILE B N 1
ATOM 8196 C CA . ILE B 1 475 ? 2.746 -32.875 -17.828 1 81.31 475 ILE B CA 1
ATOM 8197 C C . ILE B 1 475 ? 2.779 -33.938 -18.906 1 81.31 475 ILE B C 1
ATOM 8199 O O . ILE B 1 475 ? 2.93 -35.125 -18.594 1 81.31 475 ILE B O 1
ATOM 8203 N N . PHE B 1 476 ? 2.607 -33.531 -20.109 1 90 476 PHE B N 1
ATOM 8204 C CA . PHE B 1 476 ? 2.598 -34.5 -21.219 1 90 476 PHE B CA 1
ATOM 8205 C C . PHE B 1 476 ? 3.922 -35.25 -21.297 1 90 476 PHE B C 1
ATOM 8207 O O . PHE B 1 476 ? 3.939 -36.469 -21.422 1 90 476 PHE B O 1
ATOM 8214 N N . LEU B 1 477 ? 5.031 -34.469 -21.219 1 89.44 477 LEU B N 1
ATOM 8215 C CA . LEU B 1 477 ? 6.355 -35.062 -21.328 1 89.44 477 LEU B CA 1
ATOM 8216 C C . LEU B 1 477 ? 6.637 -36 -20.141 1 89.44 477 LEU B C 1
ATOM 8218 O O . LEU B 1 477 ? 7.238 -37.062 -20.312 1 89.44 477 LEU B O 1
ATOM 8222 N N . THR B 1 478 ? 6.25 -35.531 -19 1 81.25 478 THR B N 1
ATOM 8223 C CA . THR B 1 478 ? 6.414 -36.375 -17.812 1 81.25 478 THR B CA 1
ATOM 8224 C C . THR B 1 478 ? 5.664 -37.688 -17.984 1 81.25 478 THR B C 1
ATOM 8226 O O . THR B 1 478 ? 6.203 -38.781 -17.688 1 81.25 478 THR B O 1
ATOM 8229 N N . ALA B 1 479 ? 4.453 -37.594 -18.438 1 82.38 479 ALA B N 1
ATOM 8230 C CA . ALA B 1 479 ? 3.668 -38.812 -18.688 1 82.38 479 ALA B CA 1
ATOM 8231 C C . ALA B 1 479 ? 4.312 -39.656 -19.766 1 82.38 479 ALA B C 1
ATOM 8233 O O . ALA B 1 479 ? 4.328 -40.906 -19.656 1 82.38 479 ALA B O 1
ATOM 8234 N N . LEU B 1 480 ? 4.797 -39.062 -20.797 1 89.81 480 LEU B N 1
ATOM 8235 C CA . LEU B 1 480 ? 5.457 -39.75 -21.891 1 89.81 480 LEU B CA 1
ATOM 8236 C C . LEU B 1 480 ? 6.668 -40.531 -21.375 1 89.81 480 LEU B C 1
ATOM 8238 O O . LEU B 1 480 ? 6.855 -41.719 -21.734 1 89.81 480 LEU B O 1
ATOM 8242 N N . VAL B 1 481 ? 7.473 -39.906 -20.547 1 87.69 481 VAL B N 1
ATOM 8243 C CA . VAL B 1 481 ? 8.656 -40.531 -19.953 1 87.69 481 VAL B CA 1
ATOM 8244 C C . VAL B 1 481 ? 8.25 -41.75 -19.141 1 87.69 481 VAL B C 1
ATOM 8246 O O . VAL B 1 481 ? 8.883 -42.812 -19.234 1 87.69 481 VAL B O 1
ATOM 8249 N N . GLN B 1 482 ? 7.25 -41.625 -18.375 1 81.25 482 GLN B N 1
ATOM 8250 C CA . GLN B 1 482 ? 6.789 -42.688 -17.516 1 81.25 482 GLN B CA 1
ATOM 8251 C C . GLN B 1 482 ? 6.359 -43.906 -18.344 1 81.25 482 GLN B C 1
ATOM 8253 O O . GLN B 1 482 ? 6.648 -45.062 -17.984 1 81.25 482 GLN B O 1
ATOM 8258 N N . HIS B 1 483 ? 5.656 -43.688 -19.422 1 85.31 483 HIS B N 1
ATOM 8259 C CA . HIS B 1 483 ? 5.156 -44.781 -20.234 1 85.31 483 HIS B CA 1
ATOM 8260 C C . HIS B 1 483 ? 6.277 -45.406 -21.062 1 85.31 483 HIS B C 1
ATOM 8262 O O . HIS B 1 483 ? 6.266 -46.594 -21.344 1 85.31 483 HIS B O 1
ATOM 8268 N N . LEU B 1 484 ? 7.309 -44.656 -21.469 1 89.25 484 LEU B N 1
ATOM 8269 C CA . LEU B 1 484 ? 8.445 -45.156 -22.219 1 89.25 484 LEU B CA 1
ATOM 8270 C C . LEU B 1 484 ? 9.383 -45.969 -21.312 1 89.25 484 LEU B C 1
ATOM 8272 O O . LEU B 1 484 ? 10.016 -46.906 -21.75 1 89.25 484 LEU B O 1
ATOM 8276 N N . LYS B 1 485 ? 9.484 -45.5 -20.094 1 86.75 485 LYS B N 1
ATOM 8277 C CA . LYS B 1 485 ? 10.344 -46.156 -19.125 1 86.75 485 LYS B CA 1
ATOM 8278 C C . LYS B 1 485 ? 9.961 -47.625 -18.969 1 86.75 485 LYS B C 1
ATOM 8280 O O . LYS B 1 485 ? 10.828 -48.469 -18.75 1 86.75 485 LYS B O 1
ATOM 8285 N N . ASN B 1 486 ? 8.719 -47.938 -19.125 1 82.38 486 ASN B N 1
ATOM 8286 C CA . ASN B 1 486 ? 8.203 -49.312 -18.922 1 82.38 486 ASN B CA 1
ATOM 8287 C C . ASN B 1 486 ? 8.227 -50.094 -20.219 1 82.38 486 ASN B C 1
ATOM 8289 O O . ASN B 1 486 ? 7.871 -51.281 -20.234 1 82.38 486 ASN B O 1
ATOM 8293 N N . ALA B 1 487 ? 8.672 -49.469 -21.328 1 86.25 487 ALA B N 1
ATOM 8294 C CA . ALA B 1 487 ? 8.695 -50.125 -22.625 1 86.25 487 ALA B CA 1
ATOM 8295 C C . ALA B 1 487 ? 9.961 -50.969 -22.781 1 86.25 487 ALA B C 1
ATOM 8297 O O . ALA B 1 487 ? 11 -50.656 -22.188 1 86.25 487 ALA B O 1
ATOM 8298 N N . GLU B 1 488 ? 9.898 -52.031 -23.484 1 85.06 488 GLU B N 1
ATOM 8299 C CA . GLU B 1 488 ? 11.016 -52.938 -23.688 1 85.06 488 GLU B CA 1
ATOM 8300 C C . GLU B 1 488 ? 11.82 -52.562 -24.922 1 85.06 488 GLU B C 1
ATOM 8302 O O . GLU B 1 488 ? 13 -52.906 -25.031 1 85.06 488 GLU B O 1
ATOM 8307 N N . LYS B 1 489 ? 11.188 -52.031 -25.891 1 87.94 489 LYS B N 1
ATOM 8308 C CA . LYS B 1 489 ? 11.82 -51.656 -27.156 1 87.94 489 LYS B CA 1
ATOM 8309 C C . LYS B 1 489 ? 11.219 -50.344 -27.672 1 87.94 489 LYS B C 1
ATOM 8311 O O . LYS B 1 489 ? 10.117 -49.938 -27.281 1 87.94 489 LYS B O 1
ATOM 8316 N N . VAL B 1 490 ? 12.016 -49.688 -28.547 1 90.81 490 VAL B N 1
ATOM 8317 C CA . VAL B 1 490 ? 11.531 -48.469 -29.188 1 90.81 490 VAL B CA 1
ATOM 8318 C C . VAL B 1 490 ? 11.133 -48.75 -30.625 1 90.81 490 VAL B C 1
ATOM 8320 O O . VAL B 1 490 ? 12 -48.844 -31.5 1 90.81 490 VAL B O 1
ATOM 8323 N N . ASP B 1 491 ? 9.922 -48.969 -30.875 1 91.5 491 ASP B N 1
ATOM 8324 C CA . ASP B 1 491 ? 9.367 -49.094 -32.219 1 91.5 491 ASP B CA 1
ATOM 8325 C C . ASP B 1 491 ? 8.133 -48.188 -32.375 1 91.5 491 ASP B C 1
ATOM 8327 O O . ASP B 1 491 ? 7.738 -47.5 -31.453 1 91.5 491 ASP B O 1
ATOM 8331 N N . ILE B 1 492 ? 7.59 -48.188 -33.5 1 93.75 492 ILE B N 1
ATOM 8332 C CA . ILE B 1 492 ? 6.52 -47.25 -33.844 1 93.75 492 ILE B CA 1
ATOM 8333 C C . ILE B 1 492 ? 5.309 -47.5 -32.969 1 93.75 492 ILE B C 1
ATOM 8335 O O . ILE B 1 492 ? 4.633 -46.562 -32.531 1 93.75 492 ILE B O 1
ATOM 8339 N N . ASP B 1 493 ? 5.027 -48.781 -32.688 1 94.31 493 ASP B N 1
ATOM 8340 C CA . ASP B 1 493 ? 3.885 -49.156 -31.875 1 94.31 493 ASP B CA 1
ATOM 8341 C C . ASP B 1 493 ? 4.062 -48.656 -30.438 1 94.31 493 ASP B C 1
ATOM 8343 O O . ASP B 1 493 ? 3.137 -48.094 -29.859 1 94.31 493 ASP B O 1
ATOM 8347 N N . THR B 1 494 ? 5.215 -48.844 -29.953 1 93.31 494 THR B N 1
ATOM 8348 C CA . THR B 1 494 ? 5.516 -48.438 -28.578 1 93.31 494 THR B CA 1
ATOM 8349 C C . THR B 1 494 ? 5.457 -46.938 -28.422 1 93.31 494 THR B C 1
ATOM 8351 O O . THR B 1 494 ? 4.91 -46.406 -27.453 1 93.31 494 THR B O 1
ATOM 8354 N N . VAL B 1 495 ? 5.996 -46.281 -29.391 1 94.31 495 VAL B N 1
ATOM 8355 C CA . VAL B 1 495 ? 6.039 -44.812 -29.328 1 94.31 495 VAL B CA 1
ATOM 8356 C C . VAL B 1 495 ? 4.629 -44.25 -29.469 1 94.31 495 VAL B C 1
ATOM 8358 O O . VAL B 1 495 ? 4.238 -43.344 -28.734 1 94.31 495 VAL B O 1
ATOM 8361 N N . ALA B 1 496 ? 3.85 -44.75 -30.422 1 96.12 496 ALA B N 1
ATOM 8362 C CA . ALA B 1 496 ? 2.471 -44.312 -30.625 1 96.12 496 ALA B CA 1
ATOM 8363 C C . ALA B 1 496 ? 1.629 -44.562 -29.375 1 96.12 496 ALA B C 1
ATOM 8365 O O . ALA B 1 496 ? 0.84 -43.688 -28.984 1 96.12 496 ALA B O 1
ATOM 8366 N N . ASP B 1 497 ? 1.792 -45.656 -28.766 1 95.12 497 ASP B N 1
ATOM 8367 C CA . ASP B 1 497 ? 1.053 -46 -27.562 1 95.12 497 ASP B CA 1
ATOM 8368 C C . ASP B 1 497 ? 1.46 -45.094 -26.391 1 95.12 497 ASP B C 1
ATOM 8370 O O . ASP B 1 497 ? 0.616 -44.688 -25.594 1 95.12 497 ASP B O 1
ATOM 8374 N N . ALA B 1 498 ? 2.764 -44.875 -26.281 1 93.69 498 ALA B N 1
ATOM 8375 C CA . ALA B 1 498 ? 3.256 -44 -25.234 1 93.69 498 ALA B CA 1
ATOM 8376 C C . ALA B 1 498 ? 2.678 -42.594 -25.375 1 93.69 498 ALA B C 1
ATOM 8378 O O . ALA B 1 498 ? 2.289 -41.969 -24.375 1 93.69 498 ALA B O 1
ATOM 8379 N N . PHE B 1 499 ? 2.568 -42.062 -26.578 1 95.69 499 PHE B N 1
ATOM 8380 C CA . PHE B 1 499 ? 1.991 -40.75 -26.828 1 95.69 499 PHE B CA 1
ATOM 8381 C C . PHE B 1 499 ? 0.512 -40.75 -26.469 1 95.69 499 PHE B C 1
ATOM 8383 O O . PHE B 1 499 ? 0.032 -39.781 -25.844 1 95.69 499 PHE B O 1
ATOM 8390 N N . TYR B 1 500 ? -0.169 -41.781 -26.844 1 96.44 500 TYR B N 1
ATOM 8391 C CA . TYR B 1 500 ? -1.6 -41.906 -26.578 1 96.44 500 TYR B CA 1
ATOM 8392 C C . TYR B 1 500 ? -1.874 -41.906 -25.078 1 96.44 500 TYR B C 1
ATOM 8394 O O . TYR B 1 500 ? -2.727 -41.188 -24.594 1 96.44 500 TYR B O 1
ATOM 8402 N N . LYS B 1 501 ? -1.146 -42.688 -24.391 1 92.31 501 LYS B N 1
ATOM 8403 C CA . LYS B 1 501 ? -1.328 -42.781 -22.938 1 92.31 501 LYS B CA 1
ATOM 8404 C C . LYS B 1 501 ? -0.892 -41.5 -22.234 1 92.31 501 LYS B C 1
ATOM 8406 O O . LYS B 1 501 ? -1.484 -41.125 -21.234 1 92.31 501 LYS B O 1
ATOM 8411 N N . ALA B 1 502 ? 0.176 -40.906 -22.734 1 90.25 502 ALA B N 1
ATOM 8412 C CA . ALA B 1 502 ? 0.625 -39.625 -22.172 1 90.25 502 ALA B CA 1
ATOM 8413 C C . ALA B 1 502 ? -0.463 -38.562 -22.266 1 90.25 502 ALA B C 1
ATOM 8415 O O . ALA B 1 502 ? -0.622 -37.75 -21.359 1 90.25 502 ALA B O 1
ATOM 8416 N N . LEU B 1 503 ? -1.197 -38.562 -23.328 1 93.69 503 LEU B N 1
ATOM 8417 C CA . LEU B 1 503 ? -2.277 -37.625 -23.516 1 93.69 503 LEU B CA 1
ATOM 8418 C C . LEU B 1 503 ? -3.508 -38.031 -22.719 1 93.69 503 LEU B C 1
ATOM 8420 O O . LEU B 1 503 ? -3.955 -37.281 -21.844 1 93.69 503 LEU B O 1
ATOM 8424 N N . HIS B 1 504 ? -4.004 -39.188 -22.906 1 91.44 504 HIS B N 1
ATOM 8425 C CA . HIS B 1 504 ? -5.324 -39.594 -22.438 1 91.44 504 HIS B CA 1
ATOM 8426 C C . HIS B 1 504 ? -5.285 -40.031 -20.969 1 91.44 504 HIS B C 1
ATOM 8428 O O . HIS B 1 504 ? -6.246 -39.812 -20.234 1 91.44 504 HIS B O 1
ATOM 8434 N N . ASP B 1 505 ? -4.148 -40.656 -20.609 1 84.25 505 ASP B N 1
ATOM 8435 C CA . ASP B 1 505 ? -4.027 -41.094 -19.234 1 84.25 505 ASP B CA 1
ATOM 8436 C C . ASP B 1 505 ? -3.172 -40.125 -18.406 1 84.25 505 ASP B C 1
ATOM 8438 O O . ASP B 1 505 ? -3.066 -40.281 -17.188 1 84.25 505 ASP B O 1
ATOM 8442 N N . GLY B 1 506 ? -2.57 -39.219 -19.016 1 82.38 506 GLY B N 1
ATOM 8443 C CA . GLY B 1 506 ? -1.702 -38.281 -18.359 1 82.38 506 GLY B CA 1
ATOM 8444 C C . GLY B 1 506 ? -2.254 -36.875 -18.375 1 82.38 506 GLY B C 1
ATOM 8445 O O . GLY B 1 506 ? -2.951 -36.469 -17.438 1 82.38 506 GLY B O 1
ATOM 8446 N N . LEU B 1 507 ? -2.117 -36.125 -19.453 1 84.31 507 LEU B N 1
ATOM 8447 C CA . LEU B 1 507 ? -2.467 -34.719 -19.578 1 84.31 507 LEU B CA 1
ATOM 8448 C C . LEU B 1 507 ? -3.957 -34.5 -19.328 1 84.31 507 LEU B C 1
ATOM 8450 O O . LEU B 1 507 ? -4.344 -33.594 -18.609 1 84.31 507 LEU B O 1
ATOM 8454 N N . PHE B 1 508 ? -4.816 -35.344 -19.828 1 84.06 508 PHE B N 1
ATOM 8455 C CA . PHE B 1 508 ? -6.266 -35.156 -19.766 1 84.06 508 PHE B CA 1
ATOM 8456 C C . PHE B 1 508 ? -6.773 -35.375 -18.344 1 84.06 508 PHE B C 1
ATOM 8458 O O . PHE B 1 508 ? -7.902 -35 -18.016 1 84.06 508 PHE B O 1
ATOM 8465 N N . LYS B 1 509 ? -5.977 -35.938 -17.562 1 72.62 509 LYS B N 1
ATOM 8466 C CA . LYS B 1 509 ? -6.324 -36.031 -16.141 1 72.62 509 LYS B CA 1
ATOM 8467 C C . LYS B 1 509 ? -6.289 -34.688 -15.461 1 72.62 509 LYS B C 1
ATOM 8469 O O . LYS B 1 509 ? -6.957 -34.469 -14.445 1 72.62 509 LYS B O 1
ATOM 8474 N N . TYR B 1 510 ? -5.559 -33.844 -16.016 1 71.06 510 TYR B N 1
ATOM 8475 C CA . TYR B 1 510 ? -5.289 -32.625 -15.305 1 71.06 510 TYR B CA 1
ATOM 8476 C C . TYR B 1 510 ? -5.934 -31.422 -16 1 71.06 510 TYR B C 1
ATOM 8478 O O . TYR B 1 510 ? -5.902 -30.297 -15.5 1 71.06 510 TYR B O 1
ATOM 8486 N N . THR B 1 511 ? -6.434 -31.594 -17.141 1 74.56 511 THR B N 1
ATOM 8487 C CA . THR B 1 511 ? -7.102 -30.516 -17.875 1 74.56 511 THR B CA 1
ATOM 8488 C C . THR B 1 511 ? -8.375 -31.031 -18.547 1 74.56 511 THR B C 1
ATOM 8490 O O . THR B 1 511 ? -8.438 -32.188 -18.969 1 74.56 511 THR B O 1
ATOM 8493 N N . LYS B 1 512 ? -9.336 -30.109 -18.594 1 76.56 512 LYS B N 1
ATOM 8494 C CA . LYS B 1 512 ? -10.578 -30.453 -19.281 1 76.56 512 LYS B CA 1
ATOM 8495 C C . LYS B 1 512 ? -10.523 -30.047 -20.75 1 76.56 512 LYS B C 1
ATOM 8497 O O . LYS B 1 512 ? -11.461 -30.312 -21.516 1 76.56 512 LYS B O 1
ATOM 8502 N N . ALA B 1 513 ? -9.438 -29.531 -21.156 1 83.56 513 ALA B N 1
ATOM 8503 C CA . ALA B 1 513 ? -9.305 -29.109 -22.562 1 83.56 513 ALA B CA 1
ATOM 8504 C C . ALA B 1 513 ? -9.375 -30.312 -23.5 1 83.56 513 ALA B C 1
ATOM 8506 O O . ALA B 1 513 ? -8.805 -31.359 -23.203 1 83.56 513 ALA B O 1
ATOM 8507 N N . ARG B 1 514 ? -10.227 -30.172 -24.453 1 89.62 514 ARG B N 1
ATOM 8508 C CA . ARG B 1 514 ? -10.359 -31.156 -25.516 1 89.62 514 ARG B CA 1
ATOM 8509 C C . ARG B 1 514 ? -10.414 -30.484 -26.891 1 89.62 514 ARG B C 1
ATOM 8511 O O . ARG B 1 514 ? -10.516 -29.266 -26.969 1 89.62 514 ARG B O 1
ATOM 8518 N N . VAL B 1 515 ? -10.32 -31.344 -27.875 1 92.94 515 VAL B N 1
ATOM 8519 C CA . VAL B 1 515 ? -10.5 -30.812 -29.219 1 92.94 515 VAL B CA 1
ATOM 8520 C C . VAL B 1 515 ? -11.789 -30 -29.281 1 92.94 515 VAL B C 1
ATOM 8522 O O . VAL B 1 515 ? -12.812 -30.391 -28.734 1 92.94 515 VAL B O 1
ATOM 8525 N N . GLY B 1 516 ? -11.633 -28.875 -29.812 1 89.19 516 GLY B N 1
ATOM 8526 C CA . GLY B 1 516 ? -12.773 -27.969 -29.875 1 89.19 516 GLY B CA 1
ATOM 8527 C C . GLY B 1 516 ? -12.672 -26.797 -28.906 1 89.19 516 GLY B C 1
ATOM 8528 O O . GLY B 1 516 ? -13.453 -25.859 -28.984 1 89.19 516 GLY B O 1
ATOM 8529 N N . GLY B 1 517 ? -11.719 -26.812 -28.141 1 85.88 517 GLY B N 1
ATOM 8530 C CA . GLY B 1 517 ? -11.602 -25.797 -27.094 1 85.88 517 GLY B CA 1
ATOM 8531 C C . GLY B 1 517 ? -10.711 -24.641 -27.5 1 85.88 517 GLY B C 1
ATOM 8532 O O . GLY B 1 517 ? -10.492 -23.719 -26.703 1 85.88 517 GLY B O 1
ATOM 8533 N N . ARG B 1 518 ? -10.156 -24.641 -28.656 1 88.31 518 ARG B N 1
ATOM 8534 C CA . ARG B 1 518 ? -9.25 -23.625 -29.188 1 88.31 518 ARG B CA 1
ATOM 8535 C C . ARG B 1 518 ? -8.008 -23.5 -28.312 1 88.31 518 ARG B C 1
ATOM 8537 O O . ARG B 1 518 ? -7.703 -22.406 -27.812 1 88.31 518 ARG B O 1
ATOM 8544 N N . THR B 1 519 ? -7.336 -24.578 -28.156 1 89.81 519 THR B N 1
ATOM 8545 C CA . THR B 1 519 ? -6.094 -24.672 -27.406 1 89.81 519 THR B CA 1
ATOM 8546 C C . THR B 1 519 ? -5.07 -25.516 -28.141 1 89.81 519 THR B C 1
ATOM 8548 O O . THR B 1 519 ? -5.348 -26.031 -29.234 1 89.81 519 THR B O 1
ATOM 8551 N N . LEU B 1 520 ? -3.945 -25.672 -27.547 1 93.06 520 LEU B N 1
ATOM 8552 C CA . LEU B 1 520 ? -2.91 -26.516 -28.141 1 93.06 520 LEU B CA 1
ATOM 8553 C C . LEU B 1 520 ? -3.383 -27.953 -28.25 1 93.06 520 LEU B C 1
ATOM 8555 O O . LEU B 1 520 ? -2.857 -28.719 -29.062 1 93.06 520 LEU B O 1
ATOM 8559 N N . VAL B 1 521 ? -4.457 -28.328 -27.5 1 93.12 521 VAL B N 1
ATOM 8560 C CA . VAL B 1 521 ? -4.988 -29.688 -27.531 1 93.12 521 VAL B CA 1
ATOM 8561 C C . VAL B 1 521 ? -5.598 -29.969 -28.906 1 93.12 521 VAL B C 1
ATOM 8563 O O . VAL B 1 521 ? -5.605 -31.109 -29.359 1 93.12 521 VAL B O 1
ATOM 8566 N N . ASP B 1 522 ? -6.004 -28.906 -29.531 1 95.62 522 ASP B N 1
ATOM 8567 C CA . ASP B 1 522 ? -6.602 -29.062 -30.844 1 95.62 522 ASP B CA 1
ATOM 8568 C C . ASP B 1 522 ? -5.559 -29.516 -31.875 1 95.62 522 ASP B C 1
ATOM 8570 O O . ASP B 1 522 ? -5.906 -30.016 -32.938 1 95.62 522 ASP B O 1
ATOM 8574 N N . THR B 1 523 ? -4.348 -29.266 -31.625 1 97.31 523 THR B N 1
ATOM 8575 C CA . THR B 1 523 ? -3.246 -29.781 -32.438 1 97.31 523 THR B CA 1
ATOM 8576 C C . THR B 1 523 ? -2.766 -31.141 -31.891 1 97.31 523 THR B C 1
ATOM 8578 O O . THR B 1 523 ? -2.568 -32.094 -32.656 1 97.31 523 THR B O 1
ATOM 8581 N N . LEU B 1 524 ? -2.645 -31.234 -30.625 1 97.5 524 LEU B N 1
ATOM 8582 C CA . LEU B 1 524 ? -2.027 -32.375 -29.969 1 97.5 524 LEU B CA 1
ATOM 8583 C C . LEU B 1 524 ? -2.902 -33.625 -30.094 1 97.5 524 LEU B C 1
ATOM 8585 O O . LEU B 1 524 ? -2.418 -34.688 -30.469 1 97.5 524 LEU B O 1
ATOM 8589 N N . GLN B 1 525 ? -4.164 -33.469 -29.75 1 97.5 525 GLN B N 1
ATOM 8590 C CA . GLN B 1 525 ? -5.047 -34.625 -29.688 1 97.5 525 GLN B CA 1
ATOM 8591 C C . GLN B 1 525 ? -5.219 -35.281 -31.062 1 97.5 525 GLN B C 1
ATOM 8593 O O . GLN B 1 525 ? -5.09 -36.5 -31.203 1 97.5 525 GLN B O 1
ATOM 8598 N N . PRO B 1 526 ? -5.496 -34.5 -32.094 1 98.12 526 PRO B N 1
ATOM 8599 C CA . PRO B 1 526 ? -5.574 -35.125 -33.438 1 98.12 526 PRO B CA 1
ATOM 8600 C C . PRO B 1 526 ? -4.277 -35.844 -33.844 1 98.12 526 PRO B C 1
ATOM 8602 O O . PRO B 1 526 ? -4.316 -36.875 -34.469 1 98.12 526 PRO B O 1
ATOM 8605 N N . PHE B 1 527 ? -3.146 -35.312 -33.5 1 97.75 527 PHE B N 1
ATOM 8606 C CA . PHE B 1 527 ? -1.862 -35.938 -33.812 1 97.75 527 PHE B CA 1
ATOM 8607 C C . PHE B 1 527 ? -1.747 -37.281 -33.125 1 97.75 527 PHE B C 1
ATOM 8609 O O . PHE B 1 527 ? -1.499 -38.312 -33.75 1 97.75 527 PHE B O 1
ATOM 8616 N N . VAL B 1 528 ? -1.934 -37.25 -31.797 1 97.75 528 VAL B N 1
ATOM 8617 C CA . VAL B 1 528 ? -1.728 -38.406 -30.953 1 97.75 528 VAL B CA 1
ATOM 8618 C C . VAL B 1 528 ? -2.719 -39.5 -31.344 1 97.75 528 VAL B C 1
ATOM 8620 O O . VAL B 1 528 ? -2.34 -40.656 -31.5 1 97.75 528 VAL B O 1
ATOM 8623 N N . ASP B 1 529 ? -3.984 -39.156 -31.484 1 98.06 529 ASP B N 1
ATOM 8624 C CA . ASP B 1 529 ? -5.023 -40.125 -31.797 1 98.06 529 ASP B CA 1
ATOM 8625 C C . ASP B 1 529 ? -4.781 -40.781 -33.156 1 98.06 529 ASP B C 1
ATOM 8627 O O . ASP B 1 529 ? -4.91 -42 -33.312 1 98.06 529 ASP B O 1
ATOM 8631 N N . THR B 1 530 ? -4.484 -39.969 -34.156 1 98.12 530 THR B N 1
ATOM 8632 C CA . THR B 1 530 ? -4.238 -40.5 -35.5 1 98.12 530 THR B CA 1
ATOM 8633 C C . THR B 1 530 ? -2.977 -41.344 -35.531 1 98.12 530 THR B C 1
ATOM 8635 O O . THR B 1 530 ? -2.938 -42.375 -36.219 1 98.12 530 THR B O 1
ATOM 8638 N N . PHE B 1 531 ? -1.927 -40.938 -34.844 1 97.44 531 PHE B N 1
ATOM 8639 C CA . PHE B 1 531 ? -0.684 -41.688 -34.781 1 97.44 531 PHE B CA 1
ATOM 8640 C C . PHE B 1 531 ? -0.921 -43.062 -34.188 1 97.44 531 PHE B C 1
ATOM 8642 O O . PHE B 1 531 ? -0.425 -44.062 -34.688 1 97.44 531 PHE B O 1
ATOM 8649 N N . GLN B 1 532 ? -1.625 -43.094 -33.094 1 97.31 532 GLN B N 1
ATOM 8650 C CA . GLN B 1 532 ? -1.914 -44.375 -32.406 1 97.31 532 GLN B CA 1
ATOM 8651 C C . GLN B 1 532 ? -2.77 -45.281 -33.281 1 97.31 532 GLN B C 1
ATOM 8653 O O . GLN B 1 532 ? -2.553 -46.469 -33.344 1 97.31 532 GLN B O 1
ATOM 8658 N N . LYS B 1 533 ? -3.744 -44.719 -34 1 97.5 533 LYS B N 1
ATOM 8659 C CA . LYS B 1 533 ? -4.691 -45.469 -34.812 1 97.5 533 LYS B CA 1
ATOM 8660 C C . LYS B 1 533 ? -4.027 -46 -36.094 1 97.5 533 LYS B C 1
ATOM 8662 O O . LYS B 1 533 ? -4.273 -47.125 -36.5 1 97.5 533 LYS B O 1
ATOM 8667 N N . THR B 1 534 ? -3.158 -45.219 -36.719 1 97.38 534 THR B N 1
ATOM 8668 C CA . THR B 1 534 ? -2.689 -45.562 -38.062 1 97.38 534 THR B CA 1
ATOM 8669 C C . THR B 1 534 ? -1.231 -46 -38.031 1 97.38 534 THR B C 1
ATOM 8671 O O . THR B 1 534 ? -0.738 -46.594 -39 1 97.38 534 THR B O 1
ATOM 8674 N N . LYS B 1 535 ? -0.504 -45.625 -37 1 96.62 535 LYS B N 1
ATOM 8675 C CA . LYS B 1 535 ? 0.931 -45.875 -36.844 1 96.62 535 LYS B CA 1
ATOM 8676 C C . LYS B 1 535 ? 1.703 -45.188 -38 1 96.62 535 LYS B C 1
ATOM 8678 O O . LYS B 1 535 ? 2.76 -45.688 -38.406 1 96.62 535 LYS B O 1
ATOM 8683 N N . ASP B 1 536 ? 1.064 -44.188 -38.562 1 96.12 536 ASP B N 1
ATOM 8684 C CA . ASP B 1 536 ? 1.632 -43.438 -39.688 1 96.12 536 ASP B CA 1
ATOM 8685 C C . ASP B 1 536 ? 1.897 -42 -39.25 1 96.12 536 ASP B C 1
ATOM 8687 O O . ASP B 1 536 ? 0.961 -41.188 -39.094 1 96.12 536 ASP B O 1
ATOM 8691 N N . LEU B 1 537 ? 3.172 -41.625 -39.188 1 95.25 537 LEU B N 1
ATOM 8692 C CA . LEU B 1 537 ? 3.58 -40.312 -38.688 1 95.25 537 LEU B CA 1
ATOM 8693 C C . LEU B 1 537 ? 3.127 -39.219 -39.656 1 95.25 537 LEU B C 1
ATOM 8695 O O . LEU B 1 537 ? 2.764 -38.125 -39.219 1 95.25 537 LEU B O 1
ATOM 8699 N N . SER B 1 538 ? 3.127 -39.438 -40.938 1 96.25 538 SER B N 1
ATOM 8700 C CA . SER B 1 538 ? 2.711 -38.469 -41.906 1 96.25 538 SER B CA 1
ATOM 8701 C C . SER B 1 538 ? 1.233 -38.125 -41.781 1 96.25 538 SER B C 1
ATOM 8703 O O . SER B 1 538 ? 0.854 -36.938 -41.844 1 96.25 538 SER B O 1
ATOM 8705 N N . LYS B 1 539 ? 0.414 -39.094 -41.562 1 97.5 539 LYS B N 1
ATOM 8706 C CA . LYS B 1 539 ? -1.014 -38.875 -41.344 1 97.5 539 LYS B CA 1
ATOM 8707 C C . LYS B 1 539 ? -1.266 -38.125 -40.062 1 97.5 539 LYS B C 1
ATOM 8709 O O . LYS B 1 539 ? -2.176 -37.312 -39.969 1 97.5 539 LYS B O 1
ATOM 8714 N N . ALA B 1 540 ? -0.479 -38.469 -39.062 1 97.88 540 ALA B N 1
ATOM 8715 C CA . ALA B 1 540 ? -0.605 -37.812 -37.781 1 97.88 540 ALA B CA 1
ATOM 8716 C C . ALA B 1 540 ? -0.264 -36.344 -37.875 1 97.88 540 ALA B C 1
ATOM 8718 O O . ALA B 1 540 ? -0.948 -35.5 -37.312 1 97.88 540 ALA B O 1
ATOM 8719 N N . VAL B 1 541 ? 0.778 -36 -38.625 1 97.94 541 VAL B N 1
ATOM 8720 C CA . VAL B 1 541 ? 1.197 -34.625 -38.812 1 97.94 541 VAL B CA 1
ATOM 8721 C C . VAL B 1 541 ? 0.12 -33.844 -39.562 1 97.94 541 VAL B C 1
ATOM 8723 O O . VAL B 1 541 ? -0.166 -32.688 -39.25 1 97.94 541 VAL B O 1
ATOM 8726 N N . GLU B 1 542 ? -0.494 -34.5 -40.531 1 97.62 542 GLU B N 1
ATOM 8727 C CA . GLU B 1 542 ? -1.58 -33.875 -41.281 1 97.62 542 GLU B CA 1
ATOM 8728 C C . GLU B 1 542 ? -2.785 -33.625 -40.375 1 97.62 542 GLU B C 1
ATOM 8730 O O . GLU B 1 542 ? -3.438 -32.594 -40.5 1 97.62 542 GLU B O 1
ATOM 8735 N N . ALA B 1 543 ? -3.09 -34.531 -39.531 1 98 543 ALA B N 1
ATOM 8736 C CA . ALA B 1 543 ? -4.184 -34.344 -38.594 1 98 543 ALA B CA 1
ATOM 8737 C C . ALA B 1 543 ? -3.902 -33.188 -37.656 1 98 543 ALA B C 1
ATOM 8739 O O . ALA B 1 543 ? -4.809 -32.406 -37.312 1 98 543 ALA B O 1
ATOM 8740 N N . ALA B 1 544 ? -2.635 -33.062 -37.188 1 98 544 ALA B N 1
ATOM 8741 C CA . ALA B 1 544 ? -2.219 -31.953 -36.344 1 98 544 ALA B CA 1
ATOM 8742 C C . ALA B 1 544 ? -2.398 -30.625 -37.062 1 98 544 ALA B C 1
ATOM 8744 O O . ALA B 1 544 ? -2.877 -29.641 -36.469 1 98 544 ALA B O 1
ATOM 8745 N N . ARG B 1 545 ? -2.07 -30.594 -38.312 1 97.56 545 ARG B N 1
ATOM 8746 C CA . ARG B 1 545 ? -2.197 -29.391 -39.156 1 97.56 545 ARG B CA 1
ATOM 8747 C C . ARG B 1 545 ? -3.658 -28.969 -39.281 1 97.56 545 ARG B C 1
ATOM 8749 O O . ARG B 1 545 ? -3.984 -27.797 -39.125 1 97.56 545 ARG B O 1
ATOM 8756 N N . LYS B 1 546 ? -4.465 -29.938 -39.5 1 97.12 546 LYS B N 1
ATOM 8757 C CA . LYS B 1 546 ? -5.891 -29.656 -39.656 1 97.12 546 LYS B CA 1
ATOM 8758 C C . LYS B 1 546 ? -6.488 -29.172 -38.344 1 97.12 546 LYS B C 1
ATOM 8760 O O . LYS B 1 546 ? -7.309 -28.25 -38.312 1 97.12 546 LYS B O 1
ATOM 8765 N N . GLY B 1 547 ? -6.117 -29.844 -37.281 1 96.56 547 GLY B N 1
ATOM 8766 C CA . GLY B 1 547 ? -6.586 -29.422 -35.969 1 96.56 547 GLY B CA 1
ATOM 8767 C C . GLY B 1 547 ? -6.172 -28 -35.625 1 96.56 547 GLY B C 1
ATOM 8768 O O . GLY B 1 547 ? -6.965 -27.25 -35.062 1 96.56 547 GLY B O 1
ATOM 8769 N N . CYS B 1 548 ? -4.906 -27.672 -35.875 1 96.31 548 CYS B N 1
ATOM 8770 C CA . CYS B 1 548 ? -4.391 -26.328 -35.625 1 96.31 548 CYS B CA 1
ATOM 8771 C C . CYS B 1 548 ? -5.16 -25.297 -36.438 1 96.31 548 CYS B C 1
ATOM 8773 O O . CYS B 1 548 ? -5.582 -24.266 -35.906 1 96.31 548 CYS B O 1
ATOM 8775 N N . GLU B 1 549 ? -5.434 -25.578 -37.688 1 94.06 549 GLU B N 1
ATOM 8776 C CA . GLU B 1 549 ? -6.145 -24.688 -38.594 1 94.06 549 GLU B CA 1
ATOM 8777 C C . GLU B 1 549 ? -7.586 -24.469 -38.125 1 94.06 549 GLU B C 1
ATOM 8779 O O . GLU B 1 549 ? -8.156 -23.391 -38.312 1 94.06 549 GLU B O 1
ATOM 8784 N N . GLU B 1 550 ? -8.164 -25.469 -37.625 1 93.44 550 GLU B N 1
ATOM 8785 C CA . GLU B 1 550 ? -9.562 -25.406 -37.219 1 93.44 550 GLU B CA 1
ATOM 8786 C C . GLU B 1 550 ? -9.758 -24.469 -36.031 1 93.44 550 GLU B C 1
ATOM 8788 O O . GLU B 1 550 ? -10.867 -23.984 -35.781 1 93.44 550 GLU B O 1
ATOM 8793 N N . THR B 1 551 ? -8.688 -24.219 -35.25 1 91.56 551 THR B N 1
ATOM 8794 C CA . THR B 1 551 ? -8.812 -23.344 -34.094 1 91.56 551 THR B CA 1
ATOM 8795 C C . THR B 1 551 ? -9.242 -21.938 -34.531 1 91.56 551 THR B C 1
ATOM 8797 O O . THR B 1 551 ? -9.789 -21.188 -33.719 1 91.56 551 THR B O 1
ATOM 8800 N N . LYS B 1 552 ? -9.062 -21.594 -35.75 1 87.38 552 LYS B N 1
ATOM 8801 C CA . LYS B 1 552 ? -9.461 -20.297 -36.312 1 87.38 552 LYS B CA 1
ATOM 8802 C C . LYS B 1 552 ? -10.977 -20.109 -36.219 1 87.38 552 LYS B C 1
ATOM 8804 O O . LYS B 1 552 ? -11.461 -18.984 -36.125 1 87.38 552 LYS B O 1
ATOM 8809 N N . ASN B 1 553 ? -11.609 -21.234 -36.156 1 84.38 553 ASN B N 1
ATOM 8810 C CA . ASN B 1 553 ? -13.07 -21.188 -36.25 1 84.38 553 ASN B CA 1
ATOM 8811 C C . ASN B 1 553 ? -13.711 -21.5 -34.906 1 84.38 553 ASN B C 1
ATOM 8813 O O . ASN B 1 553 ? -14.938 -21.594 -34.781 1 84.38 553 ASN B O 1
ATOM 8817 N N . LEU B 1 554 ? -12.914 -21.656 -33.969 1 82.5 554 LEU B N 1
ATOM 8818 C CA . LEU B 1 554 ? -13.43 -22.062 -32.656 1 82.5 554 LEU B CA 1
ATOM 8819 C C . LEU B 1 554 ? -13.477 -20.875 -31.688 1 82.5 554 LEU B C 1
ATOM 8821 O O . LEU B 1 554 ? -12.703 -19.922 -31.828 1 82.5 554 LEU B O 1
ATOM 8825 N N . GLU B 1 555 ? -14.469 -20.969 -30.812 1 75.88 555 GLU B N 1
ATOM 8826 C CA . GLU B 1 555 ? -14.523 -20.031 -29.688 1 75.88 555 GLU B CA 1
ATOM 8827 C C . GLU B 1 555 ? -13.711 -20.547 -28.5 1 75.88 555 GLU B C 1
ATOM 8829 O O . GLU B 1 555 ? -13.734 -21.734 -28.203 1 75.88 555 GLU B O 1
ATOM 8834 N N . ALA B 1 556 ? -12.906 -19.641 -27.906 1 72.25 556 ALA B N 1
ATOM 8835 C CA . ALA B 1 556 ? -12.031 -20.047 -26.812 1 72.25 556 ALA B CA 1
ATOM 8836 C C . ALA B 1 556 ? -12.844 -20.453 -25.594 1 72.25 556 ALA B C 1
ATOM 8838 O O . ALA B 1 556 ? -13.664 -19.688 -25.094 1 72.25 556 ALA B O 1
ATOM 8839 N N . SER B 1 557 ? -12.625 -21.688 -25.172 1 67.5 557 SER B N 1
ATOM 8840 C CA . SER B 1 557 ? -13.305 -22.188 -23.984 1 67.5 557 SER B CA 1
ATOM 8841 C C . SER B 1 557 ? -12.352 -22.328 -22.812 1 67.5 557 SER B C 1
ATOM 8843 O O . SER B 1 557 ? -12.781 -22.547 -21.672 1 67.5 557 SER B O 1
ATOM 8845 N N . PHE B 1 558 ? -11.055 -22.172 -23.125 1 67.06 558 PHE B N 1
ATOM 8846 C CA . PHE B 1 558 ? -10.039 -22.344 -22.094 1 67.06 558 PHE B CA 1
ATOM 8847 C C . PHE B 1 558 ? -8.961 -21.281 -22.219 1 67.06 558 PHE B C 1
ATOM 8849 O O . PHE B 1 558 ? -8.859 -20.609 -23.25 1 67.06 558 PHE B O 1
ATOM 8856 N N . GLY B 1 559 ? -8.25 -21.125 -21.094 1 61.97 559 GLY B N 1
ATOM 8857 C CA . GLY B 1 559 ? -7.105 -20.219 -21.125 1 61.97 559 GLY B CA 1
ATOM 8858 C C . GLY B 1 559 ? -7.496 -18.766 -20.984 1 61.97 559 GLY B C 1
ATOM 8859 O O . GLY B 1 559 ? -8.656 -18.453 -20.734 1 61.97 559 GLY B O 1
ATOM 8860 N N . ARG B 1 560 ? -6.621 -17.922 -21.141 1 61.28 560 ARG B N 1
ATOM 8861 C CA . ARG B 1 560 ? -6.789 -16.484 -20.969 1 61.28 560 ARG B CA 1
ATOM 8862 C C . ARG B 1 560 ? -7.762 -15.914 -22 1 61.28 560 ARG B C 1
ATOM 8864 O O . ARG B 1 560 ? -8.484 -14.961 -21.703 1 61.28 560 ARG B O 1
ATOM 8871 N N . ALA B 1 561 ? -7.84 -16.547 -23.078 1 60.34 561 ALA B N 1
ATOM 8872 C CA . ALA B 1 561 ? -8.688 -16.094 -24.172 1 60.34 561 ALA B CA 1
ATOM 8873 C C . ALA B 1 561 ? -10.164 -16.219 -23.812 1 60.34 561 ALA B C 1
ATOM 8875 O O . ALA B 1 561 ? -11.016 -15.508 -24.359 1 60.34 561 ALA B O 1
ATOM 8876 N N . SER B 1 562 ? -10.383 -17.125 -22.922 1 60.06 562 SER B N 1
ATOM 8877 C CA . SER B 1 562 ? -11.773 -17.375 -22.547 1 60.06 562 SER B CA 1
ATOM 8878 C C . SER B 1 562 ? -12.336 -16.234 -21.703 1 60.06 562 SER B C 1
ATOM 8880 O O . SER B 1 562 ? -13.547 -16.125 -21.547 1 60.06 562 SER B O 1
ATOM 8882 N N . TYR B 1 563 ? -11.438 -15.414 -21.266 1 60.19 563 TYR B N 1
ATOM 8883 C CA . TYR B 1 563 ? -11.875 -14.336 -20.391 1 60.19 563 TYR B CA 1
ATOM 8884 C C . TYR B 1 563 ? -12.18 -13.07 -21.172 1 60.19 563 TYR B C 1
ATOM 8886 O O . TYR B 1 563 ? -12.656 -12.078 -20.625 1 60.19 563 TYR B O 1
ATOM 8894 N N . VAL B 1 564 ? -11.844 -13.109 -22.5 1 58.38 564 VAL B N 1
ATOM 8895 C CA . VAL B 1 564 ? -12 -11.938 -23.344 1 58.38 564 VAL B CA 1
ATOM 8896 C C . VAL B 1 564 ? -13.367 -11.977 -24.031 1 58.38 564 VAL B C 1
ATOM 8898 O O . VAL B 1 564 ? -13.875 -13.047 -24.359 1 58.38 564 VAL B O 1
ATOM 8901 N N . ASP B 1 565 ? -14.031 -10.805 -23.938 1 58 565 ASP B N 1
ATOM 8902 C CA . ASP B 1 565 ? -15.359 -10.695 -24.531 1 58 565 ASP B CA 1
ATOM 8903 C C . ASP B 1 565 ? -15.344 -11.133 -26 1 58 565 ASP B C 1
ATOM 8905 O O . ASP B 1 565 ? -14.406 -10.812 -26.734 1 58 565 ASP B O 1
ATOM 8909 N N . LYS B 1 566 ? -16.375 -11.844 -26.375 1 55.44 566 LYS B N 1
ATOM 8910 C CA . LYS B 1 566 ? -16.562 -12.375 -27.719 1 55.44 566 LYS B CA 1
ATOM 8911 C C . LYS B 1 566 ? -16.453 -11.273 -28.766 1 55.44 566 LYS B C 1
ATOM 8913 O O . LYS B 1 566 ? -15.961 -11.508 -29.875 1 55.44 566 LYS B O 1
ATOM 8918 N N . LYS B 1 567 ? -16.938 -10.102 -28.422 1 53.03 567 LYS B N 1
ATOM 8919 C CA . LYS B 1 567 ? -17 -9.023 -29.391 1 53.03 567 LYS B CA 1
ATOM 8920 C C . LYS B 1 567 ? -15.602 -8.641 -29.875 1 53.03 567 LYS B C 1
ATOM 8922 O O . LYS B 1 567 ? -15.422 -8.266 -31.031 1 53.03 567 LYS B O 1
ATOM 8927 N N . GLU B 1 568 ? -14.656 -8.695 -28.969 1 50.91 568 GLU B N 1
ATOM 8928 C CA . GLU B 1 568 ? -13.289 -8.32 -29.312 1 50.91 568 GLU B CA 1
ATOM 8929 C C . GLU B 1 568 ? -12.641 -9.367 -30.219 1 50.91 568 GLU B C 1
ATOM 8931 O O . GLU B 1 568 ? -11.781 -9.047 -31.047 1 50.91 568 GLU B O 1
ATOM 8936 N N . PHE B 1 569 ? -13.156 -10.594 -30.047 1 52 569 PHE B N 1
ATOM 8937 C CA . PHE B 1 569 ? -12.633 -11.695 -30.859 1 52 569 PHE B CA 1
ATOM 8938 C C . PHE B 1 569 ? -13.273 -11.703 -32.25 1 52 569 PHE B C 1
ATOM 8940 O O . PHE B 1 569 ? -12.633 -12.078 -33.219 1 52 569 PHE B O 1
ATOM 8947 N N . GLU B 1 570 ? -14.555 -11.477 -32.312 1 52.03 570 GLU B N 1
ATOM 8948 C CA . GLU B 1 570 ? -15.234 -11.516 -33.625 1 52.03 570 GLU B CA 1
ATOM 8949 C C . GLU B 1 570 ? -14.555 -10.586 -34.625 1 52.03 570 GLU B C 1
ATOM 8951 O O . GLU B 1 570 ? -14.578 -10.852 -35.812 1 52.03 570 GLU B O 1
ATOM 8956 N N . ALA B 1 571 ? -14.234 -9.445 -34.031 1 46.38 571 ALA B N 1
ATOM 8957 C CA . ALA B 1 571 ? -13.562 -8.539 -34.969 1 46.38 571 ALA B CA 1
ATOM 8958 C C . ALA B 1 571 ? -12.289 -9.18 -35.531 1 46.38 571 ALA B C 1
ATOM 8960 O O . ALA B 1 571 ? -11.836 -8.812 -36.625 1 46.38 571 ALA B O 1
ATOM 8961 N N . GLU B 1 572 ? -11.727 -10.094 -34.719 1 48.25 572 GLU B N 1
ATOM 8962 C CA . GLU B 1 572 ? -10.453 -10.695 -35.125 1 48.25 572 GLU B CA 1
ATOM 8963 C C . GLU B 1 572 ? -10.664 -12.109 -35.656 1 48.25 572 GLU B C 1
ATOM 8965 O O . GLU B 1 572 ? -9.719 -12.906 -35.719 1 48.25 572 GLU B O 1
ATOM 8970 N N . GLY B 1 573 ? -11.609 -12.531 -36.125 1 53.81 573 GLY B N 1
ATOM 8971 C CA . GLY B 1 573 ? -11.977 -13.719 -36.875 1 53.81 573 GLY B CA 1
ATOM 8972 C C . GLY B 1 573 ? -10.852 -14.234 -37.75 1 53.81 573 GLY B C 1
ATOM 8973 O O . GLY B 1 573 ? -9.969 -13.477 -38.156 1 53.81 573 GLY B O 1
ATOM 8974 N N . GLY B 1 574 ? -10.211 -15.539 -37.438 1 72.56 574 GLY B N 1
ATOM 8975 C CA . GLY B 1 574 ? -9.32 -16.125 -38.438 1 72.56 574 GLY B CA 1
ATOM 8976 C C . GLY B 1 574 ? -7.918 -16.359 -37.906 1 72.56 574 GLY B C 1
ATOM 8977 O O . GLY B 1 574 ? -7.016 -16.719 -38.656 1 72.56 574 GLY B O 1
ATOM 8978 N N . ILE B 1 575 ? -7.727 -16.094 -36.594 1 81.19 575 ILE B N 1
ATOM 8979 C CA . ILE B 1 575 ? -6.375 -16.328 -36.094 1 81.19 575 ILE B CA 1
ATOM 8980 C C . ILE B 1 575 ? -6.324 -17.641 -35.344 1 81.19 575 ILE B C 1
ATOM 8982 O O . ILE B 1 575 ? -7.145 -17.875 -34.438 1 81.19 575 ILE B O 1
ATOM 8986 N N . PRO B 1 576 ? -5.449 -18.5 -35.719 1 90 576 PRO B N 1
ATOM 8987 C CA . PRO B 1 576 ? -5.324 -19.766 -35 1 90 576 PRO B CA 1
ATOM 8988 C C . PRO B 1 576 ? -4.785 -19.594 -33.594 1 90 576 PRO B C 1
ATOM 8990 O O . PRO B 1 576 ? -4.145 -18.578 -33.281 1 90 576 PRO B O 1
ATOM 8993 N N . ASP B 1 577 ? -5.125 -20.547 -32.75 1 89.81 577 ASP B N 1
ATOM 8994 C CA . ASP B 1 577 ? -4.609 -20.531 -31.391 1 89.81 577 ASP B CA 1
ATOM 8995 C C . ASP B 1 577 ? -3.082 -20.516 -31.375 1 89.81 577 ASP B C 1
ATOM 8997 O O . ASP B 1 577 ? -2.449 -21.391 -31.969 1 89.81 577 ASP B O 1
ATOM 9001 N N . PRO B 1 578 ? -2.512 -19.562 -30.766 1 90.25 578 PRO B N 1
ATOM 9002 C CA . PRO B 1 578 ? -1.05 -19.469 -30.781 1 90.25 578 PRO B CA 1
ATOM 9003 C C . PRO B 1 578 ? -0.37 -20.719 -30.219 1 90.25 578 PRO B C 1
ATOM 9005 O O . PRO B 1 578 ? 0.653 -21.156 -30.75 1 90.25 578 PRO B O 1
ATOM 9008 N N . GLY B 1 579 ? -0.898 -21.328 -29.188 1 92.06 579 GLY B N 1
ATOM 9009 C CA . GLY B 1 579 ? -0.328 -22.547 -28.641 1 92.06 579 GLY B CA 1
ATOM 9010 C C . GLY B 1 579 ? -0.396 -23.719 -29.594 1 92.06 579 GLY B C 1
ATOM 9011 O O . GLY B 1 579 ? 0.537 -24.531 -29.672 1 92.06 579 GLY B O 1
ATOM 9012 N N . ALA B 1 580 ? -1.505 -23.781 -30.312 1 94.56 580 ALA B N 1
ATOM 9013 C CA . ALA B 1 580 ? -1.667 -24.828 -31.312 1 94.56 580 ALA B CA 1
ATOM 9014 C C . ALA B 1 580 ? -0.635 -24.672 -32.438 1 94.56 580 ALA B C 1
ATOM 9016 O O . ALA B 1 580 ? -0.063 -25.656 -32.906 1 94.56 580 ALA B O 1
ATOM 9017 N N . VAL B 1 581 ? -0.396 -23.438 -32.781 1 95.81 581 VAL B N 1
ATOM 9018 C CA . VAL B 1 581 ? 0.568 -23.141 -33.844 1 95.81 581 VAL B CA 1
ATOM 9019 C C . VAL B 1 581 ? 1.974 -23.516 -33.375 1 95.81 581 VAL B C 1
ATOM 9021 O O . VAL B 1 581 ? 2.754 -24.094 -34.125 1 95.81 581 VAL B O 1
ATOM 9024 N N . GLY B 1 582 ? 2.312 -23.156 -32.219 1 96.44 582 GLY B N 1
ATOM 9025 C CA . GLY B 1 582 ? 3.615 -23.5 -31.672 1 96.44 582 GLY B CA 1
ATOM 9026 C C . GLY B 1 582 ? 3.877 -24.984 -31.625 1 96.44 582 GLY B C 1
ATOM 9027 O O . GLY B 1 582 ? 4.961 -25.438 -32 1 96.44 582 GLY B O 1
ATOM 9028 N N . LEU B 1 583 ? 2.854 -25.734 -31.141 1 97.19 583 LEU B N 1
ATOM 9029 C CA . LEU B 1 583 ? 3.016 -27.188 -31.062 1 97.19 583 LEU B CA 1
ATOM 9030 C C . LEU B 1 583 ? 3.135 -27.797 -32.438 1 97.19 583 LEU B C 1
ATOM 9032 O O . LEU B 1 583 ? 3.906 -28.734 -32.656 1 97.19 583 LEU B O 1
ATOM 9036 N N . LEU B 1 584 ? 2.361 -27.25 -33.344 1 97.56 584 LEU B N 1
ATOM 9037 C CA . LEU B 1 584 ? 2.449 -27.734 -34.719 1 97.56 584 LEU B CA 1
ATOM 9038 C C . LEU B 1 584 ? 3.857 -27.562 -35.281 1 97.56 584 LEU B C 1
ATOM 9040 O O . LEU B 1 584 ? 4.383 -28.438 -35.938 1 97.56 584 LEU B O 1
ATOM 9044 N N . ALA B 1 585 ? 4.434 -26.422 -35.031 1 97.44 585 ALA B N 1
ATOM 9045 C CA . ALA B 1 585 ? 5.801 -26.156 -35.469 1 97.44 585 ALA B CA 1
ATOM 9046 C C . ALA B 1 585 ? 6.77 -27.188 -34.906 1 97.44 585 ALA B C 1
ATOM 9048 O O . ALA B 1 585 ? 7.66 -27.656 -35.625 1 97.44 585 ALA B O 1
ATOM 9049 N N . LEU B 1 586 ? 6.637 -27.531 -33.656 1 97.25 586 LEU B N 1
ATOM 9050 C CA . LEU B 1 586 ? 7.484 -28.531 -33 1 97.25 586 LEU B CA 1
ATOM 9051 C C . LEU B 1 586 ? 7.32 -29.891 -33.656 1 97.25 586 LEU B C 1
ATOM 9053 O O . LEU B 1 586 ? 8.305 -30.578 -33.938 1 97.25 586 LEU B O 1
ATOM 9057 N N . ILE B 1 587 ? 6.094 -30.266 -33.906 1 97.25 587 ILE B N 1
ATOM 9058 C CA . ILE B 1 587 ? 5.777 -31.562 -34.5 1 97.25 587 ILE B CA 1
ATOM 9059 C C . ILE B 1 587 ? 6.336 -31.641 -35.938 1 97.25 587 ILE B C 1
ATOM 9061 O O . ILE B 1 587 ? 7.016 -32.594 -36.281 1 97.25 587 ILE B O 1
ATOM 9065 N N . GLU B 1 588 ? 6.105 -30.594 -36.656 1 96.62 588 GLU B N 1
ATOM 9066 C CA . GLU B 1 588 ? 6.566 -30.562 -38.062 1 96.62 588 GLU B CA 1
ATOM 9067 C C . GLU B 1 588 ? 8.086 -30.531 -38.125 1 96.62 588 GLU B C 1
ATOM 9069 O O . GLU B 1 588 ? 8.688 -31.188 -38.969 1 96.62 588 GLU B O 1
ATOM 9074 N N . GLY B 1 589 ? 8.703 -29.797 -37.344 1 95.44 589 GLY B N 1
ATOM 9075 C CA . GLY B 1 589 ? 10.156 -29.734 -37.312 1 95.44 589 GLY B CA 1
ATOM 9076 C C . GLY B 1 589 ? 10.805 -31.062 -36.938 1 95.44 589 GLY B C 1
ATOM 9077 O O . GLY B 1 589 ? 11.828 -31.438 -37.531 1 95.44 589 GLY B O 1
ATOM 9078 N N . PHE B 1 590 ? 10.227 -31.766 -36 1 94.69 590 PHE B N 1
ATOM 9079 C CA . PHE B 1 590 ? 10.805 -33.031 -35.562 1 94.69 590 PHE B CA 1
ATOM 9080 C C . PHE B 1 590 ? 10.633 -34.094 -36.594 1 94.69 590 PHE B C 1
ATOM 9082 O O . PHE B 1 590 ? 11.469 -35 -36.719 1 94.69 590 PHE B O 1
ATOM 9089 N N . THR B 1 591 ? 9.555 -34.094 -37.375 1 91.19 591 THR B N 1
ATOM 9090 C CA . THR B 1 591 ? 9.219 -35.156 -38.312 1 91.19 591 THR B CA 1
ATOM 9091 C C . THR B 1 591 ? 9.82 -34.875 -39.688 1 91.19 591 THR B C 1
ATOM 9093 O O . THR B 1 591 ? 9.75 -35.719 -40.562 1 91.19 591 THR B O 1
ATOM 9096 N N . LYS B 1 592 ? 10.438 -33.719 -39.875 1 84.81 592 LYS B N 1
ATOM 9097 C CA . LYS B 1 592 ? 11.156 -33.438 -41.094 1 84.81 592 LYS B CA 1
ATOM 9098 C C . LYS B 1 592 ? 12.508 -34.156 -41.125 1 84.81 592 LYS B C 1
ATOM 9100 O O . LYS B 1 592 ? 13.25 -34.125 -40.156 1 84.81 592 LYS B O 1
#

Organism: Candida parapsilosis (strain CDC 317 / ATCC MYA-4646) (NCBI:txid578454)

Nearest PDB structures (foldseek):
  3pnl-assembly2_A  TM=8.749E-01  e=4.873E-24  Escherichia coli K-12
  1oi3-assembly1_A  TM=8.655E-01  e=2.991E-23  Escherichia coli
  4lry-assembly1_B  TM=8.769E-01  e=6.885E-23  Escherichia coli K-12
  3pnq-assembly2_D  TM=8.640E-01  e=6.885E-23  Escherichia coli K-12
  3pnq-assembly1_B  TM=8.545E-01  e=2.025E-22  Escherichia coli K-12

Secondary structure (DSSP, 8-state):
-GGG---BPPTT--HHHHHHHHHHHT-TT-EEETTTTEEE-TT--TTSS-EEEEEEEESBTTBTGGGBSTTSBSEEEEEEETSPPPHHHHHHHHHHH--TTT-EEEEEES-HHHHHHHHHHHHHHHHTT--EEEEEE--B-SS-TTTTTTT-PPP-THHHHHHHHHHHHTTSTT--HHHHHHHHHHHHHTEEEEEEESS----TT--S----PPPTT-EEET--TT----EEESSPPBHHHHHHHHHHHHH-TT-TTT--S---TT--EEEEEEE-BSS-HHHHHHHHHHHHHH---SSPPSEEEEE-SS--TTBSEEEEEEEEHHHHHHTT-SS-HHHHHHHHHS----TT--PPP--HHHHH-----EE--TTTTPPPP--S----HHHHHHHHHHHHHHHHHHHHHHHHHHHHHS-S-HHHHHHHHHHHHHHHHHH-HHHHHTTT-HHHHHHHHHHHHHHH--HHHHHHHHHHHHHHHHHHHT-SS-SHHHHHHHHHHIIIIIGGGT----TTSSSTHHHHHHHHHHHHHH--HHHHHHHHHHHHHHGGGPPP-SSGGGGS-HHHHHTTTT---HHHHHHHHHHHHHH-/-GGG---BPPTT--HHHHHHHHHHHT-TT-EEETTTTEEE-TT--TTSS-EEEEEEEESSTTTTGGGBSTTSBSEEEEEEETSPPPHHHHHHHHHHH--TTT-EEEEEES-HHHHHHHHHHHHHHHHTT--EEEEEE--B-SS-TTTTTTT-PPP-THHHHHHHHHHHHTTSTT--HHHHHHHHHHHHHTEEEEEEESS----TT--S----PPPTT-EEET--TT----EEESSPPBHHHHHHHHHHHHH-TT-TTT--S---TT--EEEEEEE-BSS-HHHHHHHHHHHHHH---SSPPSEEEEE-SS--TTBSEEEEEEEEHHHHHHTT-SS-HHHHHHHHHS----TT--SPP--HHHHH-----EE--TTTTPPPP--S----HHHHHHHHHHHHHHHHHHHHHHHHHHHHHS-S-HHHHHHHHHHHHHHHHHH-HHHHHTTT-HHHHHHHHHHHHHHH--HHHHHHHHHHHHHHHHHHHT-SS-SHHHHHHHHHHIIIIIGGGT----TTSSSTHHHHHHHHHHHHHH--HHHHHHHHHHHHHHGGGSPP-SSGGGGS-HHHHHTTTTPPPHHHHHHHHHHHHHH-

InterPro domains:
  IPR004006 DhaK domain [PF02733] (21-351)
  IPR004006 DhaK domain [PS51481] (11-353)
  IPR004007 DhaL domain [PF02734] (417-591)
  IPR004007 DhaL domain [PS51480] (390-592)
  IPR004007 DhaL domain [SM01120] (416-592)
  IPR012734 Dihydroxyacetone kinase [TIGR02361] (9-590)
  IPR036117 DhaL domain superfamily [G3DSA:1.25.40.340] (385-592)
  IPR036117 DhaL domain superfamily [SSF101473] (378-591)
  IPR050861 Dihydroxyacetone Kinase (DAK) [PTHR28629] (6-591)

pLDDT: mean 90.46, std 10.42, range [40.25, 98.94]